Protein AF-0000000086542668 (afdb_homodimer)

Sequence (1062 aa):
MISGEGRQTHFASAVGLLILFSVGSSLFSGLRGGIFMCSLARLNKRLKHLLFHSLLQQEMHFFEENKPGRLSSRLHSDVDRMGRTVALNANVAVRSTVKTCLMLRVMLGLSWELTLLTCIEMPLLAVLQNKYITLNKELKDQTQECHADIKDLASQTIGGIRTVRTFRAEKEELRRYHACLEQLRSIKRRSGVYGAVYLLCRRMVTLGIKLIMLTQARSLISSGQLSIGSLLTFFLYQKPMSVNLREIMFCYGETMSTVGVIATVLSYLDRRPKSKKEGDLCPERLEGRIVFQDVSFSYPSAPADQPALKSVSLELQPGKITGLVGLSGNGKTSCVSLLKRLYEPQEGQILLDGEPLHLYNNKYLHQKIALVSQNPVLFSGSLRDNIVYGLKDCPPERVEAVVENVNAHSFISQMENGYDTDVGECGGKLSEGQKQIIAVVRALVRDPQVIILDEATSKLDIESQHTVLKEVLSQRRTVLIVTHQLKILEKADHIIFLEQGSVVEEGTHLELMEKKGHYYRLKEELFSQSSMISGEGRQTHFASAVGLLILFSVGSSLFSGLRGGIFMCSLARLNKRLKHLLFHSLLQQEMHFFEENKPGRLSSRLHSDVDRMGRTVALNANVAVRSTVKTCLMLRVMLGLSWELTLLTCIEMPLLAVLQNKYITLNKELKDQTQECHADIKDLASQTIGGIRTVRTFRAEKEELRRYHACLEQLRSIKRRSGVYGAVYLLCRRMVTLGIKLIMLTQARSLISSGQLSIGSLLTFFLYQKPMSVNLREIMFCYGETMSTVGVIATVLSYLDRRPKSKKEGDLCPERLEGRIVFQDVSFSYPSAPADQPALKSVSLELQPGKITGLVGLSGNGKTSCVSLLKRLYEPQEGQILLDGEPLHLYNNKYLHQKIALVSQNPVLFSGSLRDNIVYGLKDCPPERVEAVVENVNAHSFISQMENGYDTDVGECGGKLSEGQKQIIAVVRALVRDPQVIILDEATSKLDIESQHTVLKEVLSQRRTVLIVTHQLKILEKADHIIFLEQGSVVEEGTHLELMEKKGHYYRLKEELFSQSS

Secondary structure (DSSP, 8-state):
--SSGGGHHHHHHHHHHHHHHHHHHHHHHHHHHHHHHHHHHHHHHHHHHHHHHHHHTS-HHHHHHS-HHHHHHIIIIIHHHHHHHHHHHHHHHHHHHHHHHHHHHHHHHH-HHHHHHHHHHHHHHHHHHHHHHHHHHHHHHHHHHHHHHHHHHHHHHHHTHHHHHHTT-HHHHHHHHHHHHHHHHHHHHHHHHHHHHHHHHHHHHHHHHHHHHHHHHHHHHHTTSS-HHHHHHHHHHHHHHHHHHHHHHHHHHHHHHHHHHHHHHHHHHHPPP-PPPPP-B--S-----EEEEEEEE--TTS-TTS-SEEEEEEEE-TT-EEEEEE-TTSSHHHHHHHHTTSS--SEEEEEETTEEGGGB-HHHHHHHEEEE-SS----SSBHHHHHTTT-SS--HHHHHHHHHHTT-HHHHHHSTTGGG-B--GGGTTS-HHHHHHHHHHHHHTT--SEEEEESTTTTS-HHHHHHHHHHHHHSS-EEEEE---HHHHTT-SEEEEEETTEEEEEE-HHHHHHHTSHHHHHHHHHHHHH-/--SSGGGHHHHHHHHHHHHHHHHHHHHHHHHHHHHHHHHHHHHHHHHHHHHHHHHHTS-HHHHHHS-HHHHHHIIIIIHHHHHHHHHHHHHHHHHHHHHHHHHHHHHHHH-HHHHHHHHHHHHHHHHHHHHHHHHHHHHHHHHHHHHHHHHHHHHHHHHTHHHHHHTT-HHHHHHHHHHHHHHHHHHHHHHHHHHHHHHHHHHHHHHHHHHHHHHHHHHHHHTTSS-HHHHHHHHHHHHHHHHHHHHHHHHHHHHHHHHHHHHHHHHHHHPPP-PPPPP-B--S-----EEEEEEEE--TTS-TT--SEEEEEEEE-TT-EEEEEE-TTSSHHHHHHHHTTSS--SEEEEEETTEEGGGB-HHHHHHHEEEE-SS----SSBHHHHHTTT-SS--HHHHHHHHHHTT-HHHHHHSTTGGG-B--GGGTTS-HHHHHHHHHHHHHTT--SEEEEESTTTTS-HHHHHHHHHHHHHSS-EEEEE---HHHHTT-SEEEEEETTEEEEEE-HHHHHHHTSHHHHHHHHHHHHH-

Structure (mmCIF, N/CA/C/O backbone):
data_AF-0000000086542668-model_v1
#
loop_
_entity.id
_entity.type
_entity.pdbx_description
1 polymer 'Antigen peptide transporter 2'
#
loop_
_atom_site.group_PDB
_atom_site.id
_atom_site.type_symbol
_atom_site.label_atom_id
_atom_site.label_alt_id
_atom_site.label_comp_id
_atom_site.label_asym_id
_atom_site.label_entity_id
_atom_site.label_seq_id
_atom_site.pdbx_PDB_ins_code
_atom_site.Cartn_x
_atom_site.Cartn_y
_atom_site.Cartn_z
_atom_site.occupancy
_atom_site.B_iso_or_equiv
_atom_site.auth_seq_id
_atom_site.auth_comp_id
_atom_site.auth_asym_id
_atom_site.auth_atom_id
_atom_site.pdbx_PDB_model_num
ATOM 1 N N . MET A 1 1 ? 2.029 57.625 20.422 1 38.78 1 MET A N 1
ATOM 2 C CA . MET A 1 1 ? 2.258 58.281 19.141 1 38.78 1 MET A CA 1
ATOM 3 C C . MET A 1 1 ? 1.123 59.219 18.797 1 38.78 1 MET A C 1
ATOM 5 O O . MET A 1 1 ? 1.312 60.156 18.016 1 38.78 1 MET A O 1
ATOM 9 N N . ILE A 1 2 ? -0.182 58.781 19.297 1 44.53 2 ILE A N 1
ATOM 10 C CA . ILE A 1 2 ? -1.309 59.5 18.688 1 44.53 2 ILE A CA 1
ATOM 11 C C . ILE A 1 2 ? -1.611 60.75 19.5 1 44.53 2 ILE A C 1
ATOM 13 O O . ILE A 1 2 ? -2.479 61.531 19.109 1 44.53 2 ILE A O 1
ATOM 17 N N . SER A 1 3 ? -1.304 61.062 20.703 1 43.38 3 SER A N 1
ATOM 18 C CA . SER A 1 3 ? -1.98 62.062 21.5 1 43.38 3 SER A CA 1
ATOM 19 C C . SER A 1 3 ? -1.511 63.469 21.141 1 43.38 3 SER A C 1
ATOM 21 O O . SER A 1 3 ? -2.139 64.438 21.516 1 43.38 3 SER A O 1
ATOM 23 N N . GLY A 1 4 ? -0.239 64 21.125 1 41.19 4 GLY A N 1
ATOM 24 C CA . GLY A 1 4 ? 0.062 65.438 21.344 1 41.19 4 GLY A CA 1
ATOM 25 C C . GLY A 1 4 ? -0.151 66.25 20.094 1 41.19 4 GLY A C 1
ATOM 26 O O . GLY A 1 4 ? -0.229 65.75 18.984 1 41.19 4 GLY A O 1
ATOM 27 N N . GLU A 1 5 ? -0.453 67.688 20.078 1 45.03 5 GLU A N 1
ATOM 28 C CA . GLU A 1 5 ? -0.672 68.75 19.141 1 45.03 5 GLU A CA 1
ATOM 29 C C . GLU A 1 5 ? 0.228 68.625 17.906 1 45.03 5 GLU A C 1
ATOM 31 O O . GLU A 1 5 ? -0.191 68.938 16.797 1 45.03 5 GLU A O 1
ATOM 36 N N . GLY A 1 6 ? 1.514 68.875 17.953 1 47.25 6 GLY A N 1
ATOM 37 C CA . GLY A 1 6 ? 2.625 68.812 17.016 1 47.25 6 GLY A CA 1
ATOM 38 C C . GLY A 1 6 ? 2.697 67.562 16.234 1 47.25 6 GLY A C 1
ATOM 39 O O . GLY A 1 6 ? 3.697 67.25 15.555 1 47.25 6 GLY A O 1
ATOM 40 N N . ARG A 1 7 ? 1.698 66.625 16.25 1 54.62 7 ARG A N 1
ATOM 41 C CA . ARG A 1 7 ? 1.312 65.25 16.328 1 54.62 7 ARG A CA 1
ATOM 42 C C . ARG A 1 7 ? 0.853 64.688 14.969 1 54.62 7 ARG A C 1
ATOM 44 O O . ARG A 1 7 ? 0.792 63.5 14.75 1 54.62 7 ARG A O 1
ATOM 51 N N . GLN A 1 8 ? 0.365 65.75 14.227 1 57.09 8 GLN A N 1
ATOM 52 C CA . GLN A 1 8 ? -0.091 65.312 12.898 1 57.09 8 GLN A CA 1
ATOM 53 C C . GLN A 1 8 ? 1.077 64.875 12.023 1 57.09 8 GLN A C 1
ATOM 55 O O . GLN A 1 8 ? 0.978 63.875 11.32 1 57.09 8 GLN A O 1
ATOM 60 N N . THR A 1 9 ? 2.012 65.875 11.992 1 58.09 9 THR A N 1
ATOM 61 C CA . THR A 1 9 ? 3.166 65.562 11.164 1 58.09 9 THR A CA 1
ATOM 62 C C . THR A 1 9 ? 3.822 64.25 11.625 1 58.09 9 THR A C 1
ATOM 64 O O . THR A 1 9 ? 4.305 63.469 10.805 1 58.09 9 THR A O 1
ATOM 67 N N . HIS A 1 10 ? 3.734 64.062 12.828 1 68.69 10 HIS A N 1
ATOM 68 C CA . HIS A 1 10 ? 4.371 62.875 13.352 1 68.69 10 HIS A CA 1
ATOM 69 C C . HIS A 1 10 ? 3.547 61.625 13.039 1 68.69 10 HIS A C 1
ATOM 71 O O . HIS A 1 10 ? 4.105 60.562 12.82 1 68.69 10 HIS A O 1
ATOM 77 N N . PHE A 1 11 ? 2.266 61.938 12.766 1 74.19 11 PHE A N 1
ATOM 78 C CA . PHE A 1 11 ? 1.423 60.812 12.43 1 74.19 11 PHE A CA 1
ATOM 79 C C . PHE A 1 11 ? 1.688 60.344 11.008 1 74.19 11 PHE A C 1
ATOM 81 O O . PHE A 1 11 ? 1.819 59.156 10.758 1 74.19 11 PHE A O 1
ATOM 88 N N . ALA A 1 12 ? 1.801 61.438 10.125 1 73.38 12 ALA A N 1
ATOM 89 C CA . ALA A 1 12 ? 2.041 61.062 8.727 1 73.38 12 ALA A CA 1
ATOM 90 C C . ALA A 1 12 ? 3.4 60.406 8.555 1 73.38 12 ALA A C 1
ATOM 92 O O . ALA A 1 12 ? 3.539 59.469 7.785 1 73.38 12 ALA A O 1
ATOM 93 N N . SER A 1 13 ? 4.328 60.906 9.352 1 77.12 13 SER A N 1
ATOM 94 C CA . SER A 1 13 ? 5.656 60.312 9.258 1 77.12 13 SER A CA 1
ATOM 95 C C . SER A 1 13 ? 5.676 58.906 9.883 1 77.12 13 SER A C 1
ATOM 97 O O . SER A 1 13 ? 6.336 58 9.367 1 77.12 13 SER A O 1
ATOM 99 N N . ALA A 1 14 ? 4.871 58.656 10.875 1 77.81 14 ALA A N 1
ATOM 100 C CA . ALA A 1 14 ? 4.801 57.344 11.508 1 77.81 14 ALA A CA 1
ATOM 101 C C . ALA A 1 14 ? 4.09 56.344 10.609 1 77.81 14 ALA A C 1
ATOM 103 O O . ALA A 1 14 ? 4.523 55.188 10.492 1 77.81 14 ALA A O 1
ATOM 104 N N . VAL A 1 15 ? 3.1 56.844 9.953 1 77.25 15 VAL A N 1
ATOM 105 C CA . VAL A 1 15 ? 2.361 55.969 9.039 1 77.25 15 VAL A CA 1
ATOM 106 C C . VAL A 1 15 ? 3.229 55.625 7.824 1 77.25 15 VAL A C 1
ATOM 108 O O . VAL A 1 15 ? 3.227 54.5 7.344 1 77.25 15 VAL A O 1
ATOM 111 N N . GLY A 1 16 ? 3.961 56.719 7.355 1 75.94 16 GLY A N 1
ATOM 112 C CA . GLY A 1 16 ? 4.875 56.469 6.25 1 75.94 16 GLY A CA 1
ATOM 113 C C . GLY A 1 16 ? 5.965 55.469 6.578 1 75.94 16 GLY A C 1
ATOM 114 O O . GLY A 1 16 ? 6.27 54.594 5.766 1 75.94 16 GLY A O 1
ATOM 115 N N . LEU A 1 17 ? 6.461 55.5 7.844 1 80.38 17 LEU A N 1
ATOM 116 C CA . LEU A 1 17 ? 7.496 54.562 8.281 1 80.38 17 LEU A CA 1
ATOM 117 C C . LEU A 1 17 ? 6.918 53.156 8.445 1 80.38 17 LEU A C 1
ATOM 119 O O . LEU A 1 17 ? 7.582 52.188 8.125 1 80.38 17 LEU A O 1
ATOM 123 N N . LEU A 1 18 ? 5.695 53.094 8.836 1 78.75 18 LEU A N 1
ATOM 124 C CA . LEU A 1 18 ? 5.043 51.781 8.992 1 78.75 18 LEU A CA 1
ATOM 125 C C . LEU A 1 18 ? 4.848 51.125 7.641 1 78.75 18 LEU A C 1
ATOM 127 O O . LEU A 1 18 ? 5.059 49.906 7.508 1 78.75 18 LEU A O 1
ATOM 131 N N . ILE A 1 19 ? 4.535 51.938 6.648 1 79.19 19 ILE A N 1
ATOM 132 C CA . ILE A 1 19 ? 4.328 51.406 5.305 1 79.19 19 ILE A CA 1
ATOM 133 C C . ILE A 1 19 ? 5.652 50.906 4.734 1 79.19 19 ILE A C 1
ATOM 135 O O . ILE A 1 19 ? 5.727 49.812 4.184 1 79.19 19 ILE A O 1
ATOM 139 N N . LEU A 1 20 ? 6.617 51.719 4.961 1 81.5 20 LEU A N 1
ATOM 140 C CA . LEU A 1 20 ? 7.93 51.375 4.426 1 81.5 20 LEU A CA 1
ATOM 141 C C . LEU A 1 20 ? 8.453 50.094 5.062 1 81.5 20 LEU A C 1
ATOM 143 O O . LEU A 1 20 ? 8.945 49.219 4.363 1 81.5 20 LEU A O 1
ATOM 147 N N . PHE A 1 21 ? 8.25 49.875 6.363 1 82.62 21 PHE A N 1
ATOM 148 C CA . PHE A 1 21 ? 8.742 48.719 7.059 1 82.62 21 PHE A CA 1
ATOM 149 C C . PHE A 1 21 ? 7.898 47.5 6.715 1 82.62 21 PHE A C 1
ATOM 151 O O . PHE A 1 21 ? 8.422 46.375 6.594 1 82.62 21 PHE A O 1
ATOM 158 N N . SER A 1 22 ? 6.656 47.75 6.492 1 81.06 22 SER A N 1
ATOM 159 C CA . SER A 1 22 ? 5.777 46.625 6.188 1 81.06 22 SER A CA 1
ATOM 160 C C . SER A 1 22 ? 5.988 46.125 4.762 1 81.06 22 SER A C 1
ATOM 162 O O . SER A 1 22 ? 6.031 44.938 4.523 1 81.06 22 SER A O 1
ATOM 164 N N . VAL A 1 23 ? 6.133 47.031 3.863 1 80.5 23 VAL A N 1
ATOM 165 C CA . VAL A 1 23 ? 6.367 46.656 2.475 1 80.5 23 VAL A CA 1
ATOM 166 C C . VAL A 1 23 ? 7.742 46 2.34 1 80.5 23 VAL A C 1
ATOM 168 O O . VAL A 1 23 ? 7.898 45 1.642 1 80.5 23 VAL A O 1
ATOM 171 N N . GLY A 1 24 ? 8.734 46.625 3.012 1 82.88 24 GLY A N 1
ATOM 172 C CA . GLY A 1 24 ? 10.062 46.031 3.016 1 82.88 24 GLY A CA 1
ATOM 173 C C . GLY A 1 24 ? 10.078 44.625 3.607 1 82.88 24 GLY A C 1
ATOM 174 O O . GLY A 1 24 ? 10.672 43.719 3.037 1 82.88 24 GLY A O 1
ATOM 175 N N . SER A 1 25 ? 9.352 44.469 4.645 1 82.06 25 SER A N 1
ATOM 176 C CA . SER A 1 25 ? 9.273 43.156 5.297 1 82.06 25 SER A CA 1
ATOM 177 C C . SER A 1 25 ? 8.562 42.125 4.414 1 82.06 25 SER A C 1
ATOM 179 O O . SER A 1 25 ? 8.953 40.969 4.375 1 82.06 25 SER A O 1
ATOM 181 N N . SER A 1 26 ? 7.559 42.625 3.723 1 79.12 26 SER A N 1
ATOM 182 C CA . SER A 1 26 ? 6.816 41.719 2.836 1 79.12 26 SER A CA 1
ATOM 183 C C . SER A 1 26 ? 7.668 41.312 1.648 1 79.12 26 SER A C 1
ATOM 185 O O . SER A 1 26 ? 7.652 40.125 1.257 1 79.12 26 SER A O 1
ATOM 187 N N . LEU A 1 27 ? 8.398 42.188 1.169 1 80.31 27 LEU A N 1
ATOM 188 C CA . LEU A 1 27 ? 9.273 41.906 0.041 1 80.31 27 LEU A CA 1
ATOM 189 C C . LEU A 1 27 ? 10.383 40.938 0.457 1 80.31 27 LEU A C 1
ATOM 191 O O . LEU A 1 27 ? 10.688 39.969 -0.261 1 80.31 27 LEU A O 1
ATOM 195 N N . PHE A 1 28 ? 10.922 41.188 1.633 1 83.06 28 PHE A N 1
ATOM 196 C CA . PHE A 1 28 ? 11.992 40.312 2.111 1 83.06 28 PHE A CA 1
ATOM 197 C C . PHE A 1 28 ? 11.461 38.938 2.473 1 83.06 28 PHE A C 1
ATOM 199 O O . PHE A 1 28 ? 12.141 37.938 2.271 1 83.06 28 PHE A O 1
ATOM 206 N N . SER A 1 29 ? 10.297 38.938 2.961 1 79.69 29 SER A N 1
ATOM 207 C CA . SER A 1 29 ? 9.695 37.656 3.307 1 79.69 29 SER A CA 1
ATOM 208 C C . SER A 1 29 ? 9.375 36.844 2.057 1 79.69 29 SER A C 1
ATOM 210 O O . SER A 1 29 ? 9.594 35.625 2.027 1 79.69 29 SER A O 1
ATOM 212 N N . GLY A 1 30 ? 8.891 37.5 1.042 1 76.25 30 GLY A N 1
ATOM 213 C CA . GLY A 1 30 ? 8.625 36.844 -0.224 1 76.25 30 GLY A CA 1
ATOM 214 C C . GLY A 1 30 ? 9.875 36.312 -0.899 1 76.25 30 GLY A C 1
ATOM 215 O O . GLY A 1 30 ? 9.898 35.188 -1.385 1 76.25 30 GLY A O 1
ATOM 216 N N . LEU A 1 31 ? 10.898 37.125 -0.853 1 80.06 31 LEU A N 1
ATOM 217 C CA . LEU A 1 31 ? 12.164 36.719 -1.453 1 80.06 31 LEU A CA 1
ATOM 218 C C . LEU A 1 31 ? 12.766 35.562 -0.693 1 80.06 31 LEU A C 1
ATOM 220 O O . LEU A 1 31 ? 13.273 34.625 -1.303 1 80.06 31 LEU A O 1
ATOM 224 N N . ARG A 1 32 ? 12.68 35.688 0.566 1 79.25 32 ARG A N 1
ATOM 225 C CA . ARG A 1 32 ? 13.195 34.594 1.392 1 79.25 32 ARG A CA 1
ATOM 226 C C . ARG A 1 32 ? 12.43 33.312 1.128 1 79.25 32 ARG A C 1
ATOM 228 O O . ARG A 1 32 ? 13.031 32.25 0.972 1 79.25 32 ARG A O 1
ATOM 235 N N . GLY A 1 33 ? 11.164 33.438 1.06 1 75.81 33 GLY A N 1
ATOM 236 C CA . GLY A 1 33 ? 10.344 32.281 0.796 1 75.81 33 GLY A CA 1
ATOM 237 C C . GLY A 1 33 ? 10.609 31.656 -0.561 1 75.81 33 GLY A C 1
ATOM 238 O O . GLY A 1 33 ? 10.742 30.422 -0.674 1 75.81 33 GLY A O 1
ATOM 239 N N . GLY A 1 34 ? 10.719 32.469 -1.559 1 76.25 34 GLY A N 1
ATOM 240 C CA . GLY A 1 34 ? 10.984 32 -2.904 1 76.25 34 GLY A CA 1
ATOM 241 C C . GLY A 1 34 ? 12.352 31.344 -3.049 1 76.25 34 GLY A C 1
ATOM 242 O O . GLY A 1 34 ? 12.477 30.266 -3.615 1 76.25 34 GLY A O 1
ATOM 243 N N . ILE A 1 35 ? 13.367 32 -2.471 1 81.81 35 ILE A N 1
ATOM 244 C CA . ILE A 1 35 ? 14.727 31.484 -2.553 1 81.81 35 ILE A CA 1
ATOM 245 C C . ILE A 1 35 ? 14.812 30.172 -1.794 1 81.81 35 ILE A C 1
ATOM 247 O O . ILE A 1 35 ? 15.477 29.234 -2.242 1 81.81 35 ILE A O 1
ATOM 251 N N . PHE A 1 36 ? 14.078 30.141 -0.773 1 81.5 36 PHE A N 1
ATOM 252 C CA . PHE A 1 36 ? 14.094 28.922 0.033 1 81.5 36 PHE A CA 1
ATOM 253 C C . PHE A 1 36 ? 13.438 27.766 -0.714 1 81.5 36 PHE A C 1
ATOM 255 O O . PHE A 1 36 ? 13.938 26.641 -0.694 1 81.5 36 PHE A O 1
ATOM 262 N N . MET A 1 37 ? 12.375 28.047 -1.317 1 80.44 37 MET A N 1
ATOM 263 C CA . MET A 1 37 ? 11.68 27 -2.059 1 80.44 37 MET A CA 1
ATOM 264 C C . MET A 1 37 ? 12.555 26.453 -3.188 1 80.44 37 MET A C 1
ATOM 266 O O . MET A 1 37 ? 12.586 25.25 -3.426 1 80.44 37 MET A O 1
ATOM 270 N N . CYS A 1 38 ? 13.297 27.359 -3.797 1 83.69 38 CYS A N 1
ATOM 271 C CA . CYS A 1 38 ? 14.195 26.938 -4.871 1 83.69 38 CYS A CA 1
ATOM 272 C C . CYS A 1 38 ? 15.375 26.156 -4.32 1 83.69 38 CYS A C 1
ATOM 274 O O . CYS A 1 38 ? 15.805 25.172 -4.93 1 83.69 38 CYS A O 1
ATOM 276 N N . SER A 1 39 ? 15.844 26.625 -3.18 1 85.19 39 SER A N 1
ATOM 277 C CA . SER A 1 39 ? 16.953 25.922 -2.549 1 85.19 39 SER A CA 1
ATOM 278 C C . SER A 1 39 ? 16.531 24.531 -2.082 1 85.19 39 SER A C 1
ATOM 280 O O . SER A 1 39 ? 17.312 23.578 -2.166 1 85.19 39 SER A O 1
ATOM 282 N N . LEU A 1 40 ? 15.32 24.453 -1.59 1 85.56 40 LEU A N 1
ATOM 283 C CA . LEU A 1 40 ? 14.805 23.172 -1.14 1 85.56 40 LEU A CA 1
ATOM 284 C C . LEU A 1 40 ? 14.656 22.203 -2.309 1 85.56 40 LEU A C 1
ATOM 286 O O . LEU A 1 40 ? 14.984 21.016 -2.189 1 85.56 40 LEU A O 1
ATOM 290 N N . ALA A 1 41 ? 14.18 22.734 -3.396 1 86.94 41 ALA A N 1
ATOM 291 C CA . ALA A 1 41 ? 14.023 21.906 -4.59 1 86.94 41 ALA A CA 1
ATOM 292 C C . ALA A 1 41 ? 15.375 21.406 -5.098 1 86.94 41 ALA A C 1
ATOM 294 O O . ALA A 1 41 ? 15.508 20.25 -5.504 1 86.94 41 ALA A O 1
ATOM 295 N N . ARG A 1 42 ? 16.359 22.266 -5.051 1 87.88 42 ARG A N 1
ATOM 296 C CA . ARG A 1 42 ? 17.703 21.906 -5.48 1 87.88 42 ARG A CA 1
ATOM 297 C C . ARG A 1 42 ? 18.312 20.859 -4.547 1 87.88 42 ARG A C 1
ATOM 299 O O . ARG A 1 42 ? 19 19.938 -5 1 87.88 42 ARG A O 1
ATOM 306 N N . LEU A 1 43 ? 18.047 21.047 -3.312 1 87.56 43 LEU A N 1
ATOM 307 C CA . LEU A 1 43 ? 18.562 20.109 -2.334 1 87.56 43 LEU A CA 1
ATOM 308 C C . LEU A 1 43 ? 17.938 18.734 -2.518 1 87.56 43 LEU A C 1
ATOM 310 O O . LEU A 1 43 ? 18.625 17.703 -2.471 1 87.56 43 LEU A O 1
ATOM 314 N N . ASN A 1 44 ? 16.656 18.672 -2.662 1 89.31 44 ASN A N 1
ATOM 315 C CA . ASN A 1 44 ? 15.961 17.406 -2.871 1 89.31 44 ASN A CA 1
ATOM 316 C C . ASN A 1 44 ? 16.453 16.703 -4.129 1 89.31 44 ASN A C 1
ATOM 318 O O . ASN A 1 44 ? 16.609 15.477 -4.141 1 89.31 44 ASN A O 1
ATOM 322 N N . LYS A 1 45 ? 16.688 17.469 -5.18 1 90.81 45 LYS A N 1
ATOM 323 C CA . LYS A 1 45 ? 17.203 16.891 -6.422 1 90.81 45 LYS A CA 1
ATOM 324 C C . LYS A 1 45 ? 18.578 16.266 -6.211 1 90.81 45 LYS A C 1
ATOM 326 O O . LYS A 1 45 ? 18.812 15.141 -6.633 1 90.81 45 LYS A O 1
ATOM 331 N N . ARG A 1 46 ? 19.391 17 -5.578 1 89.81 46 ARG A N 1
ATOM 332 C CA . ARG A 1 46 ? 20.75 16.547 -5.352 1 89.81 46 ARG A CA 1
ATOM 333 C C . ARG A 1 46 ? 20.781 15.297 -4.465 1 89.81 46 ARG A C 1
ATOM 335 O O . ARG A 1 46 ? 21.516 14.344 -4.738 1 89.81 46 ARG A O 1
ATOM 342 N N . LEU A 1 47 ? 19.969 15.312 -3.439 1 89.81 47 LEU A N 1
ATOM 343 C CA . LEU A 1 47 ? 19.938 14.188 -2.512 1 89.81 47 LEU A CA 1
ATOM 344 C C . LEU A 1 47 ? 19.375 12.938 -3.188 1 89.81 47 LEU A C 1
ATOM 346 O O . LEU A 1 47 ? 19.891 11.836 -2.994 1 89.81 47 LEU A O 1
ATOM 350 N N . LYS A 1 48 ? 18.312 13.109 -3.912 1 92.56 48 LYS A N 1
ATOM 351 C CA . LYS A 1 48 ? 17.719 11.977 -4.617 1 92.56 48 LYS A CA 1
ATOM 352 C C . LYS A 1 48 ? 18.688 11.414 -5.66 1 92.56 48 LYS A C 1
ATOM 354 O O . LYS A 1 48 ? 18.812 10.195 -5.797 1 92.56 48 LYS A O 1
ATOM 359 N N . HIS A 1 49 ? 19.312 12.336 -6.34 1 92.12 49 HIS A N 1
ATOM 360 C CA . HIS A 1 49 ? 20.281 11.922 -7.348 1 92.12 49 HIS A CA 1
ATOM 361 C C . HIS A 1 49 ? 21.438 11.148 -6.719 1 92.12 49 HIS A C 1
ATOM 363 O O . HIS A 1 49 ? 21.844 10.102 -7.227 1 92.12 49 HIS A O 1
ATOM 369 N N . LEU A 1 50 ? 21.938 11.633 -5.68 1 91.5 50 LEU A N 1
ATOM 370 C CA . LEU A 1 50 ? 23.078 11.008 -5.004 1 91.5 50 LEU A CA 1
ATOM 371 C C . LEU A 1 50 ? 22.672 9.656 -4.414 1 91.5 50 LEU A C 1
ATOM 373 O O . LEU A 1 50 ? 23.438 8.688 -4.492 1 91.5 50 LEU A O 1
ATOM 377 N N . LEU A 1 51 ? 21.516 9.656 -3.824 1 91.5 51 LEU A N 1
ATOM 378 C CA . LEU A 1 51 ? 21.062 8.406 -3.227 1 91.5 51 LEU A CA 1
ATOM 379 C C . LEU A 1 51 ? 20.797 7.352 -4.297 1 91.5 51 LEU A C 1
ATOM 381 O O . LEU A 1 51 ? 21.156 6.184 -4.125 1 91.5 51 LEU A O 1
ATOM 385 N N . PHE A 1 52 ? 20.203 7.762 -5.355 1 92.75 52 PHE A N 1
ATOM 386 C CA . PHE A 1 52 ? 19.953 6.844 -6.457 1 92.75 52 PHE A CA 1
ATOM 387 C C . PHE A 1 52 ? 21.25 6.34 -7.059 1 92.75 52 PHE A C 1
ATOM 389 O O . PHE A 1 52 ? 21.375 5.156 -7.371 1 92.75 52 PHE A O 1
ATOM 396 N N . HIS A 1 53 ? 22.141 7.188 -7.195 1 91 53 HIS A N 1
ATOM 397 C CA . HIS A 1 53 ? 23.453 6.824 -7.707 1 91 53 HIS A CA 1
ATOM 398 C C . HIS A 1 53 ? 24.156 5.836 -6.781 1 91 53 HIS A C 1
ATOM 400 O O . HIS A 1 53 ? 24.734 4.852 -7.242 1 91 53 HIS A O 1
ATOM 406 N N . SER A 1 54 ? 24.062 6.098 -5.539 1 90.44 54 SER A N 1
ATOM 407 C CA . SER A 1 54 ? 24.688 5.219 -4.559 1 90.44 54 SER A CA 1
ATOM 408 C C . SER A 1 54 ? 24.031 3.848 -4.535 1 90.44 54 SER A C 1
ATOM 410 O O . SER A 1 54 ? 24.703 2.826 -4.391 1 90.44 54 SER A O 1
ATOM 412 N N . LEU A 1 55 ? 22.766 3.814 -4.668 1 90.25 55 LEU A N 1
ATOM 413 C CA . LEU A 1 55 ? 22.031 2.555 -4.668 1 90.25 55 LEU A CA 1
ATOM 414 C C . LEU A 1 55 ? 22.391 1.717 -5.891 1 90.25 55 LEU A C 1
ATOM 416 O O . LEU A 1 55 ? 22.531 0.496 -5.793 1 90.25 55 LEU A O 1
ATOM 420 N N . LEU A 1 56 ? 22.531 2.391 -7.016 1 89.69 56 LEU A N 1
ATOM 421 C CA . LEU A 1 56 ? 22.844 1.679 -8.25 1 89.69 56 LEU A CA 1
ATOM 422 C C . LEU A 1 56 ? 24.234 1.065 -8.188 1 89.69 56 LEU A C 1
ATOM 424 O O . LEU A 1 56 ? 24.531 0.118 -8.914 1 89.69 56 LEU A O 1
ATOM 428 N N . GLN A 1 57 ? 25.031 1.521 -7.305 1 87.5 57 GLN A N 1
ATOM 429 C CA . GLN A 1 57 ? 26.406 1.041 -7.223 1 87.5 57 GLN A CA 1
ATOM 430 C C . GLN A 1 57 ? 26.531 -0.056 -6.172 1 87.5 57 GLN A C 1
ATOM 432 O O . GLN A 1 57 ? 27.594 -0.682 -6.055 1 87.5 57 GLN A O 1
ATOM 437 N N . GLN A 1 58 ? 25.5 -0.361 -5.52 1 87.88 58 GLN A N 1
ATOM 438 C CA . GLN A 1 58 ? 25.578 -1.366 -4.461 1 87.88 58 GLN A CA 1
ATOM 439 C C . GLN A 1 58 ? 25.578 -2.777 -5.043 1 87.88 58 GLN A C 1
ATOM 441 O O . GLN A 1 58 ? 25.219 -2.975 -6.207 1 87.88 58 GLN A O 1
ATOM 446 N N . GLU A 1 59 ? 26.094 -3.707 -4.254 1 87.25 59 GLU A N 1
ATOM 447 C CA . GLU A 1 59 ? 26.156 -5.094 -4.699 1 87.25 59 GLU A CA 1
ATOM 448 C C . GLU A 1 59 ? 24.781 -5.75 -4.695 1 87.25 59 GLU A C 1
ATOM 450 O O . GLU A 1 59 ? 23.859 -5.254 -4.047 1 87.25 59 GLU A O 1
ATOM 455 N N . MET A 1 60 ? 24.688 -6.789 -5.395 1 85.94 60 MET A N 1
ATOM 456 C CA . MET A 1 60 ? 23.422 -7.484 -5.559 1 85.94 60 MET A CA 1
ATOM 457 C C . MET A 1 60 ? 22.906 -8.008 -4.223 1 85.94 60 MET A C 1
ATOM 459 O O . MET A 1 60 ? 21.703 -8.062 -3.988 1 85.94 60 MET A O 1
ATOM 463 N N . HIS A 1 61 ? 23.844 -8.359 -3.4 1 82.06 61 HIS A N 1
ATOM 464 C CA . HIS A 1 61 ? 23.469 -8.891 -2.094 1 82.06 61 HIS A CA 1
ATOM 465 C C . HIS A 1 61 ? 22.672 -7.867 -1.288 1 82.06 61 HIS A C 1
ATOM 467 O O . HIS A 1 61 ? 21.766 -8.234 -0.54 1 82.06 61 HIS A O 1
ATOM 473 N N . PHE A 1 62 ? 23.031 -6.742 -1.496 1 85.31 62 PHE A N 1
ATOM 474 C CA . PHE A 1 62 ? 22.359 -5.648 -0.798 1 85.31 62 PHE A CA 1
ATOM 475 C C . PHE A 1 62 ? 20.875 -5.613 -1.15 1 85.31 62 PHE A C 1
ATOM 477 O O . PHE A 1 62 ? 20.031 -5.375 -0.284 1 85.31 62 PHE A O 1
ATOM 484 N N . PHE A 1 63 ? 20.5 -5.836 -2.352 1 85.81 63 PHE A N 1
ATOM 485 C CA . PHE A 1 63 ? 19.141 -5.738 -2.83 1 85.81 63 PHE A CA 1
ATOM 486 C C . PHE A 1 63 ? 18.328 -6.961 -2.422 1 85.81 63 PHE A C 1
ATOM 488 O O . PHE A 1 63 ? 17.094 -6.926 -2.408 1 85.81 63 PHE A O 1
ATOM 495 N N . GLU A 1 64 ? 19 -8 -2.146 1 80.94 64 GLU A N 1
ATOM 496 C CA . GLU A 1 64 ? 18.328 -9.195 -1.648 1 80.94 64 GLU A CA 1
ATOM 497 C C . GLU A 1 64 ? 17.953 -9.047 -0.175 1 80.94 64 GLU A C 1
ATOM 499 O O . GLU A 1 64 ? 16.969 -9.617 0.281 1 80.94 64 GLU A O 1
ATOM 504 N N . GLU A 1 65 ? 18.766 -8.312 0.466 1 80.19 65 GLU A N 1
ATOM 505 C CA . GLU A 1 65 ? 18.531 -8.094 1.892 1 80.19 65 GLU A CA 1
ATOM 506 C C . GLU A 1 65 ? 17.5 -7.008 2.129 1 80.19 65 GLU A C 1
ATOM 508 O O . GLU A 1 65 ? 16.797 -7.02 3.145 1 80.19 65 GLU A O 1
ATOM 513 N N . ASN A 1 66 ? 17.516 -6.117 1.188 1 81.94 66 ASN A N 1
ATOM 514 C CA . ASN A 1 66 ? 16.578 -5 1.322 1 81.94 66 ASN A CA 1
ATOM 515 C C . ASN A 1 66 ? 15.461 -5.074 0.286 1 81.94 66 ASN A C 1
ATOM 517 O O . ASN A 1 66 ? 15.727 -5.172 -0.914 1 81.94 66 ASN A O 1
ATOM 521 N N . LYS A 1 67 ? 14.281 -5.066 0.709 1 81.12 67 LYS A N 1
ATOM 522 C CA . LYS A 1 67 ? 13.133 -5.133 -0.185 1 81.12 67 LYS A CA 1
ATOM 523 C C . LYS A 1 67 ? 13.078 -3.912 -1.101 1 81.12 67 LYS A C 1
ATOM 525 O O . LYS A 1 67 ? 13.312 -2.787 -0.658 1 81.12 67 LYS A O 1
ATOM 530 N N . PRO A 1 68 ? 12.805 -4.195 -2.385 1 81.31 68 PRO A N 1
ATOM 531 C CA . PRO A 1 68 ? 12.75 -3.096 -3.35 1 81.31 68 PRO A CA 1
ATOM 532 C C . PRO A 1 68 ? 11.734 -2.021 -2.959 1 81.31 68 PRO A C 1
ATOM 534 O O . PRO A 1 68 ? 11.992 -0.83 -3.15 1 81.31 68 PRO A O 1
ATOM 537 N N . GLY A 1 69 ? 10.688 -2.406 -2.416 1 76.5 69 GLY A N 1
ATOM 538 C CA . GLY A 1 69 ? 9.688 -1.438 -1.993 1 76.5 69 GLY A CA 1
ATOM 539 C C . GLY A 1 69 ? 10.188 -0.496 -0.914 1 76.5 69 GLY A C 1
ATOM 540 O O . GLY A 1 69 ? 9.906 0.704 -0.95 1 76.5 69 GLY A O 1
ATOM 541 N N . ARG A 1 70 ? 10.945 -0.958 0.04 1 83.56 70 ARG A N 1
ATOM 542 C CA . ARG A 1 70 ? 11.5 -0.15 1.117 1 83.56 70 ARG A CA 1
ATOM 543 C C . ARG A 1 70 ? 12.516 0.853 0.58 1 83.56 70 ARG A C 1
ATOM 545 O O . ARG A 1 70 ? 12.547 2.008 1.008 1 83.56 70 ARG A O 1
ATOM 552 N N . LEU A 1 71 ? 13.312 0.333 -0.31 1 88 71 LEU A N 1
ATOM 553 C CA . LEU A 1 71 ? 14.336 1.204 -0.887 1 88 71 LEU A CA 1
ATOM 554 C C . LEU A 1 71 ? 13.695 2.324 -1.7 1 88 71 LEU A C 1
ATOM 556 O O . LEU A 1 71 ? 14.156 3.467 -1.662 1 88 71 LEU A O 1
ATOM 560 N N . SER A 1 72 ? 12.641 1.943 -2.424 1 87.56 72 SER A N 1
ATOM 561 C CA . SER A 1 72 ? 11.914 2.949 -3.193 1 87.56 72 SER A CA 1
ATOM 562 C C . SER A 1 72 ? 11.273 3.988 -2.279 1 87.56 72 SER A C 1
ATOM 564 O O . SER A 1 72 ? 11.281 5.184 -2.584 1 87.56 72 SER A O 1
ATOM 566 N N . SER A 1 73 ? 10.742 3.57 -1.159 1 83.81 73 SER A N 1
ATOM 567 C CA . SER A 1 73 ? 10.133 4.48 -0.192 1 83.81 73 SER A CA 1
ATOM 568 C C . SER A 1 73 ? 11.18 5.398 0.432 1 83.81 73 SER A C 1
ATOM 570 O O . SER A 1 73 ? 10.914 6.578 0.668 1 83.81 73 SER A O 1
ATOM 572 N N . ARG A 1 74 ? 12.32 4.895 0.706 1 85.31 74 ARG A N 1
ATOM 573 C CA . ARG A 1 74 ? 13.406 5.707 1.251 1 85.31 74 ARG A CA 1
ATOM 574 C C . ARG A 1 74 ? 13.828 6.789 0.266 1 85.31 74 ARG A C 1
ATOM 576 O O . ARG A 1 74 ? 14.094 7.93 0.663 1 85.31 74 ARG A O 1
ATOM 583 N N . LEU A 1 75 ? 13.773 6.363 -0.944 1 87.44 75 LEU A N 1
ATOM 584 C CA . LEU A 1 75 ? 14.195 7.285 -1.994 1 87.44 75 LEU A CA 1
ATOM 585 C C . LEU A 1 75 ? 13.156 8.383 -2.199 1 87.44 75 LEU A C 1
ATOM 587 O O . LEU A 1 75 ? 13.516 9.531 -2.496 1 87.44 75 LEU A O 1
ATOM 591 N N . HIS A 1 76 ? 11.914 8.102 -1.962 1 86.94 76 HIS A N 1
ATOM 592 C CA . HIS A 1 76 ? 10.867 9.07 -2.273 1 86.94 76 HIS A CA 1
ATOM 593 C C . HIS A 1 76 ? 10.383 9.781 -1.017 1 86.94 76 HIS A C 1
ATOM 595 O O . HIS A 1 76 ? 10.617 10.977 -0.845 1 86.94 76 HIS A O 1
ATOM 601 N N . SER A 1 77 ? 9.891 9.031 -0.103 1 86 77 SER A N 1
ATOM 602 C CA . SER A 1 77 ? 9.219 9.609 1.055 1 86 77 SER A CA 1
ATOM 603 C C . SER A 1 77 ? 10.227 10.133 2.076 1 86 77 SER A C 1
ATOM 605 O O . SER A 1 77 ? 10.078 11.25 2.58 1 86 77 SER A O 1
ATOM 607 N N . ASP A 1 78 ? 11.234 9.367 2.322 1 86.69 78 ASP A N 1
ATOM 608 C CA . ASP A 1 78 ? 12.18 9.75 3.365 1 86.69 78 ASP A CA 1
ATOM 609 C C . ASP A 1 78 ? 13.016 10.953 2.941 1 86.69 78 ASP A C 1
ATOM 611 O O . ASP A 1 78 ? 13.258 11.859 3.742 1 86.69 78 ASP A O 1
ATOM 615 N N . VAL A 1 79 ? 13.398 10.969 1.72 1 88.31 79 VAL A N 1
ATOM 616 C CA . VAL A 1 79 ? 14.195 12.086 1.235 1 88.31 79 VAL A CA 1
ATOM 617 C C . VAL A 1 79 ? 13.359 13.359 1.222 1 88.31 79 VAL A C 1
ATOM 619 O O . VAL A 1 79 ? 13.844 14.438 1.576 1 88.31 79 VAL A O 1
ATOM 622 N N . ASP A 1 80 ? 12.125 13.203 0.838 1 86.81 80 ASP A N 1
ATOM 623 C CA . ASP A 1 80 ? 11.234 14.359 0.844 1 86.81 80 ASP A CA 1
ATOM 624 C C . ASP A 1 80 ? 11.031 14.891 2.262 1 86.81 80 ASP A C 1
ATOM 626 O O . ASP A 1 80 ? 11.047 16.109 2.484 1 86.81 80 ASP A O 1
ATOM 630 N N . ARG A 1 81 ? 10.875 13.945 3.113 1 83.19 81 ARG A N 1
ATOM 631 C CA . ARG A 1 81 ? 10.695 14.328 4.512 1 83.19 81 ARG A CA 1
ATOM 632 C C . ARG A 1 81 ? 11.961 14.984 5.062 1 83.19 81 ARG A C 1
ATOM 634 O O . ARG A 1 81 ? 11.883 15.984 5.777 1 83.19 81 ARG A O 1
ATOM 641 N N . MET A 1 82 ? 13.078 14.422 4.75 1 85.81 82 MET A N 1
ATOM 642 C CA . MET A 1 82 ? 14.359 14.969 5.176 1 85.81 82 MET A CA 1
ATOM 643 C C . MET A 1 82 ? 14.57 16.375 4.602 1 85.81 82 MET A C 1
ATOM 645 O O . MET A 1 82 ? 14.938 17.297 5.324 1 85.81 82 MET A O 1
ATOM 649 N N . GLY A 1 83 ? 14.289 16.531 3.359 1 82.38 83 GLY A N 1
ATOM 650 C CA . GLY A 1 83 ? 14.445 17.844 2.734 1 82.38 83 GLY A CA 1
ATOM 651 C C . GLY A 1 83 ? 13.539 18.906 3.332 1 82.38 83 GLY A C 1
ATOM 652 O O . GLY A 1 83 ? 13.977 20.031 3.594 1 82.38 83 GLY A O 1
ATOM 653 N N . ARG A 1 84 ? 12.32 18.5 3.631 1 77.44 84 ARG A N 1
ATOM 654 C CA . ARG A 1 84 ? 11.352 19.438 4.184 1 77.44 84 ARG A CA 1
ATOM 655 C C . ARG A 1 84 ? 11.719 19.828 5.613 1 77.44 84 ARG A C 1
ATOM 657 O O . ARG A 1 84 ? 11.672 21.016 5.969 1 77.44 84 ARG A O 1
ATOM 664 N N . THR A 1 85 ? 12.094 18.859 6.324 1 80.38 85 THR A N 1
ATOM 665 C CA . THR A 1 85 ? 12.383 19.125 7.727 1 80.38 85 THR A CA 1
ATOM 666 C C . THR A 1 85 ? 13.656 19.938 7.875 1 80.38 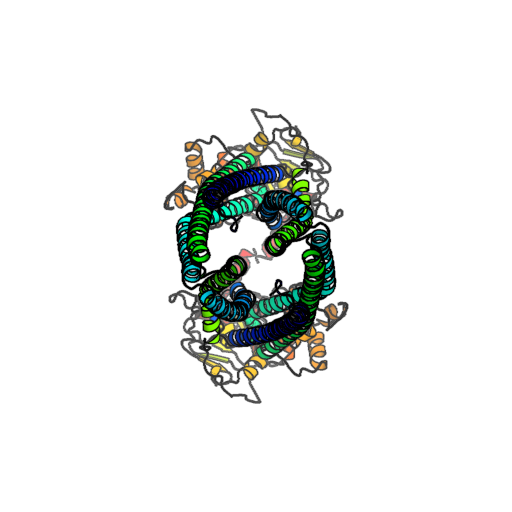85 THR A C 1
ATOM 668 O O . THR A 1 85 ? 13.695 20.906 8.641 1 80.38 85 THR A O 1
ATOM 671 N N . VAL A 1 86 ? 14.656 19.641 7.133 1 78.38 86 VAL A N 1
ATOM 672 C CA . VAL A 1 86 ? 15.93 20.328 7.277 1 78.38 86 VAL A CA 1
ATOM 673 C C . VAL A 1 86 ? 15.82 21.75 6.734 1 78.38 86 VAL A C 1
ATOM 675 O O . VAL A 1 86 ? 16.219 22.703 7.402 1 78.38 86 VAL A O 1
ATOM 678 N N . ALA A 1 87 ? 15.195 21.844 5.594 1 77.94 87 ALA A N 1
ATOM 679 C CA . ALA A 1 87 ? 15.156 23.156 4.961 1 77.94 87 ALA A CA 1
ATOM 680 C C . ALA A 1 87 ? 14.07 24.031 5.582 1 77.94 87 ALA A C 1
ATOM 682 O O . ALA A 1 87 ? 14.328 25.188 5.957 1 77.94 87 ALA A O 1
ATOM 683 N N . LEU A 1 88 ? 12.844 23.453 5.719 1 79.56 88 LEU A N 1
ATOM 684 C CA . LEU A 1 88 ? 11.719 24.25 6.211 1 79.56 88 LEU A CA 1
ATOM 685 C C . LEU A 1 88 ? 11.891 24.562 7.695 1 79.56 88 LEU A C 1
ATOM 687 O O . LEU A 1 88 ? 11.695 25.703 8.117 1 79.56 88 LEU A O 1
ATOM 691 N N . ASN A 1 89 ? 12.312 23.578 8.438 1 82.31 89 ASN A N 1
ATOM 692 C CA . ASN A 1 89 ? 12.469 23.812 9.875 1 82.31 89 ASN A CA 1
ATOM 693 C C . ASN A 1 89 ? 13.609 24.766 10.172 1 82.31 89 ASN A C 1
ATOM 695 O O . ASN A 1 89 ? 13.516 25.594 11.086 1 82.31 89 ASN A O 1
ATOM 699 N N . ALA A 1 90 ? 14.641 24.688 9.312 1 80.75 90 ALA A N 1
ATOM 700 C CA . ALA A 1 90 ? 15.75 25.625 9.508 1 80.75 90 ALA A CA 1
ATOM 701 C C . ALA A 1 90 ? 15.312 27.047 9.234 1 80.75 90 ALA A C 1
ATOM 703 O O . ALA A 1 90 ? 15.656 27.969 9.977 1 80.75 90 ALA A O 1
ATOM 704 N N . ASN A 1 91 ? 14.539 27.203 8.141 1 83.12 91 ASN A N 1
ATOM 705 C CA . ASN A 1 91 ? 14.047 28.531 7.793 1 83.12 91 ASN A CA 1
ATOM 706 C C . ASN A 1 91 ? 13.109 29.078 8.867 1 83.12 91 ASN A C 1
ATOM 708 O O . ASN A 1 91 ? 13.25 30.234 9.289 1 83.12 91 ASN A O 1
ATOM 712 N N . VAL A 1 92 ? 12.18 28.234 9.32 1 85.19 92 VAL A N 1
ATOM 713 C CA . VAL A 1 92 ? 11.195 28.672 10.305 1 85.19 92 VAL A CA 1
ATOM 714 C C . VAL A 1 92 ? 11.867 28.891 11.656 1 85.19 92 VAL A C 1
ATOM 716 O O . VAL A 1 92 ? 11.57 29.859 12.352 1 85.19 92 VAL A O 1
ATOM 719 N N . ALA A 1 93 ? 12.844 28.062 11.969 1 86.12 93 ALA A N 1
ATOM 720 C CA . ALA A 1 93 ? 13.539 28.172 13.25 1 86.12 93 ALA A CA 1
ATOM 721 C C . ALA A 1 93 ? 14.359 29.469 13.32 1 86.12 93 ALA A C 1
ATOM 723 O O . ALA A 1 93 ? 14.32 30.172 14.328 1 86.12 93 ALA A O 1
ATOM 724 N N . VAL A 1 94 ? 15.062 29.844 12.25 1 86.75 94 VAL A N 1
ATOM 725 C CA . VAL A 1 94 ? 15.891 31.047 12.227 1 86.75 94 VAL A CA 1
ATOM 726 C C . VAL A 1 94 ? 15.008 32.281 12.281 1 86.75 94 VAL A C 1
ATOM 728 O O . VAL A 1 94 ? 15.273 33.219 13.055 1 86.75 94 VAL A O 1
ATOM 731 N N . ARG A 1 95 ? 13.961 32.25 11.492 1 86 95 ARG A N 1
ATOM 732 C CA . ARG A 1 95 ? 13.047 33.375 11.445 1 86 95 ARG A CA 1
ATOM 733 C C . ARG A 1 95 ? 12.367 33.594 12.797 1 86 95 ARG A C 1
ATOM 735 O O . ARG A 1 95 ? 12.32 34.719 13.305 1 86 95 ARG A O 1
ATOM 742 N N . SER A 1 96 ? 11.898 32.438 13.336 1 89.25 96 SER A N 1
ATOM 743 C CA . SER A 1 96 ? 11.18 32.531 14.602 1 89.25 96 SER A CA 1
ATOM 744 C C . SER A 1 96 ? 12.109 32.938 15.742 1 89.25 96 SER A C 1
ATOM 746 O O . SER A 1 96 ? 11.711 33.688 16.641 1 89.25 96 SER A O 1
ATOM 748 N N . THR A 1 97 ? 13.344 32.531 15.719 1 89.19 97 THR A N 1
ATOM 749 C CA . THR A 1 97 ? 14.312 32.844 16.75 1 89.19 97 THR A CA 1
ATOM 750 C C . THR A 1 97 ? 14.68 34.344 16.703 1 89.19 97 THR A C 1
ATOM 752 O O . THR A 1 97 ? 14.727 35 17.734 1 89.19 97 THR A O 1
ATOM 755 N N . VAL A 1 98 ? 14.891 34.906 15.469 1 89.19 98 VAL A N 1
ATOM 756 C CA . VAL A 1 98 ? 15.219 36.312 15.305 1 89.19 98 VAL A CA 1
ATOM 757 C C . VAL A 1 98 ? 14.039 37.156 15.75 1 89.19 98 VAL A C 1
ATOM 759 O O . VAL A 1 98 ? 14.219 38.156 16.469 1 89.19 98 VAL A O 1
ATOM 762 N N . LYS A 1 99 ? 12.797 36.75 15.344 1 88.19 99 LYS A N 1
ATOM 763 C CA . LYS A 1 99 ? 11.602 37.469 15.734 1 88.19 99 LYS A CA 1
ATOM 764 C C . LYS A 1 99 ? 11.406 37.469 17.25 1 88.19 99 LYS A C 1
ATOM 766 O O . LYS A 1 99 ? 11.055 38.469 17.844 1 88.19 99 LYS A O 1
ATOM 771 N N . THR A 1 100 ? 11.688 36.281 17.812 1 88.25 100 THR A N 1
ATOM 772 C CA . THR A 1 100 ? 11.531 36.156 19.266 1 88.25 100 THR A CA 1
ATOM 773 C C . THR A 1 100 ? 12.531 37.031 20 1 88.25 100 THR A C 1
ATOM 775 O O . THR A 1 100 ? 12.172 37.719 20.969 1 88.25 100 THR A O 1
ATOM 778 N N . CYS A 1 101 ? 13.766 37.094 19.562 1 89.69 101 CYS A N 1
ATOM 779 C CA . CYS A 1 101 ? 14.805 37.906 20.203 1 89.69 101 CYS A CA 1
ATOM 780 C C . CYS A 1 101 ? 14.492 39.375 20.078 1 89.69 101 CYS A C 1
ATOM 782 O O . CYS A 1 101 ? 14.656 40.125 21.047 1 89.69 101 CYS A O 1
ATOM 784 N N . LEU A 1 102 ? 13.977 39.719 18.875 1 87.94 102 LEU A N 1
ATOM 785 C CA . LEU A 1 102 ? 13.625 41.125 18.672 1 87.94 102 LEU A CA 1
ATOM 786 C C . LEU A 1 102 ? 12.43 41.531 19.531 1 87.94 102 LEU A C 1
ATOM 788 O O . LEU A 1 102 ? 12.398 42.625 20.109 1 87.94 102 LEU A O 1
ATOM 792 N N . MET A 1 103 ? 11.461 40.656 19.594 1 88.81 103 MET A N 1
ATOM 793 C CA . MET A 1 103 ? 10.273 40.938 20.406 1 88.81 103 MET A CA 1
ATOM 794 C C . MET A 1 103 ? 10.625 40.969 21.875 1 88.81 103 MET A C 1
ATOM 796 O O . MET A 1 103 ? 10.094 41.781 22.625 1 88.81 103 MET A O 1
ATOM 800 N N . LEU A 1 104 ? 11.523 40.125 22.297 1 88.25 104 LEU A N 1
ATOM 801 C CA . LEU A 1 104 ? 11.961 40.125 23.688 1 88.25 104 LEU A CA 1
ATOM 802 C C . LEU A 1 104 ? 12.688 41.406 24.047 1 88.25 104 LEU A C 1
ATOM 804 O O . LEU A 1 104 ? 12.516 41.969 25.141 1 88.25 104 LEU A O 1
ATOM 808 N N . ARG A 1 105 ? 13.469 41.938 23.062 1 88.31 105 ARG A N 1
ATOM 809 C CA . ARG A 1 105 ? 14.195 43.188 23.281 1 88.31 105 ARG A CA 1
ATOM 810 C C . ARG A 1 105 ? 13.227 44.375 23.469 1 88.31 105 ARG A C 1
ATOM 812 O O . ARG A 1 105 ? 13.422 45.219 24.344 1 88.31 105 ARG A O 1
ATOM 819 N N . VAL A 1 106 ? 12.164 44.375 22.688 1 87.12 106 VAL A N 1
ATOM 820 C CA . VAL A 1 106 ? 11.18 45.438 22.781 1 87.12 106 VAL A CA 1
ATOM 821 C C . VAL A 1 106 ? 10.383 45.312 24.078 1 87.12 106 VAL A C 1
ATOM 823 O O . VAL A 1 106 ? 10.125 46.312 24.75 1 87.12 106 VAL A O 1
ATOM 826 N N . MET A 1 107 ? 10.07 44.125 24.438 1 88.06 107 MET A N 1
ATOM 827 C CA . MET A 1 107 ? 9.273 43.906 25.625 1 88.06 107 MET A CA 1
ATOM 828 C C . MET A 1 107 ? 10.078 44.219 26.891 1 88.06 107 MET A C 1
ATOM 830 O O . MET A 1 107 ? 9.539 44.75 27.859 1 88.06 107 MET A O 1
ATOM 834 N N . LEU A 1 108 ? 11.375 43.969 26.875 1 87.88 108 LEU A N 1
ATOM 835 C CA . LEU A 1 108 ? 12.242 44.25 28 1 87.88 108 LEU A CA 1
ATOM 836 C C . LEU A 1 108 ? 12.406 45.781 28.172 1 87.88 108 LEU A C 1
ATOM 838 O O . LEU A 1 108 ? 12.57 46.25 29.281 1 87.88 108 LEU A O 1
ATOM 842 N N . GLY A 1 109 ? 12.383 46.438 27.016 1 85.5 109 GLY A N 1
ATOM 843 C CA . GLY A 1 109 ? 12.469 47.906 27.062 1 85.5 109 GLY A CA 1
ATOM 844 C C . GLY A 1 109 ? 11.242 48.562 27.688 1 85.5 109 GLY A C 1
ATOM 845 O O . GLY A 1 109 ? 11.336 49.625 28.297 1 85.5 109 GLY A O 1
ATOM 846 N N . LEU A 1 110 ? 10.078 47.812 27.516 1 83.88 110 LEU A N 1
ATOM 847 C CA . LEU A 1 110 ? 8.859 48.344 28.094 1 83.88 110 LEU A CA 1
ATOM 848 C C . LEU A 1 110 ? 8.789 48.031 29.594 1 83.88 110 LEU A C 1
ATOM 850 O O . LEU A 1 110 ? 8.656 48.938 30.422 1 83.88 110 LEU A O 1
ATOM 854 N N . SER A 1 111 ? 8.844 46.719 29.969 1 85.81 111 SER A N 1
ATOM 855 C CA . SER A 1 111 ? 8.875 46.312 31.375 1 85.81 111 SER A CA 1
ATOM 856 C C . SER A 1 111 ? 9.523 44.938 31.531 1 85.81 111 SER A C 1
ATOM 858 O O . SER A 1 111 ? 9.055 43.969 30.969 1 85.81 111 SER A O 1
ATOM 860 N N . TRP A 1 112 ? 10.523 44.938 32.25 1 83.56 112 TRP A N 1
ATOM 861 C CA . TRP A 1 112 ? 11.25 43.688 32.469 1 83.56 112 TRP A CA 1
ATOM 862 C C . TRP A 1 112 ? 10.445 42.719 33.312 1 83.56 112 TRP A C 1
ATOM 864 O O . TRP A 1 112 ? 10.562 41.5 33.156 1 83.56 112 TRP A O 1
ATOM 874 N N . GLU A 1 113 ? 9.586 43.281 34.188 1 84.94 113 GLU A N 1
ATOM 875 C CA . GLU A 1 113 ? 8.805 42.438 35.094 1 84.94 113 GLU A CA 1
ATOM 876 C C . GLU A 1 113 ? 7.742 41.656 34.312 1 84.94 113 GLU A C 1
ATOM 878 O O . GLU A 1 113 ? 7.578 40.469 34.5 1 84.94 113 GLU A O 1
ATOM 883 N N . LEU A 1 114 ? 7.117 42.344 33.375 1 87 114 LEU A N 1
ATOM 884 C CA . LEU A 1 114 ? 6.066 41.719 32.562 1 87 114 LEU A CA 1
ATOM 885 C C . LEU A 1 114 ? 6.664 40.719 31.578 1 87 114 LEU A C 1
ATOM 887 O O . LEU A 1 114 ? 6.066 39.688 31.281 1 87 114 LEU A O 1
ATOM 891 N N . THR A 1 115 ? 7.844 41.062 31.125 1 87.56 115 THR A N 1
ATOM 892 C CA . THR A 1 115 ? 8.508 40.188 30.172 1 87.56 115 THR A CA 1
ATOM 893 C C . THR A 1 115 ? 8.914 38.875 30.812 1 87.56 115 THR A C 1
ATOM 895 O O . THR A 1 115 ? 8.781 37.812 30.203 1 87.56 115 THR A O 1
ATOM 898 N N . LEU A 1 116 ? 9.344 38.906 32 1 85.44 116 LEU A N 1
ATOM 899 C CA . LEU A 1 116 ? 9.742 37.719 32.719 1 85.44 116 LEU A CA 1
ATOM 900 C C . LEU A 1 116 ? 8.547 36.781 32.938 1 85.44 116 LEU A C 1
ATOM 902 O O . LEU A 1 116 ? 8.664 35.562 32.844 1 85.44 116 LEU A O 1
ATOM 906 N N . LEU A 1 117 ? 7.41 37.375 33.188 1 83.38 117 LEU A N 1
ATOM 907 C CA . LEU A 1 117 ? 6.207 36.594 33.406 1 83.38 117 LEU A CA 1
ATOM 908 C C . LEU A 1 117 ? 5.762 35.906 32.125 1 83.38 117 LEU A C 1
ATOM 910 O O . LEU A 1 117 ? 5.309 34.781 32.156 1 83.38 117 LEU A O 1
ATOM 914 N N . THR A 1 118 ? 5.934 36.625 31 1 82.5 118 THR A N 1
ATOM 915 C CA . THR A 1 118 ? 5.57 36.062 29.703 1 82.5 118 THR A CA 1
ATOM 916 C C . THR A 1 118 ? 6.52 34.938 29.328 1 82.5 118 THR A C 1
ATOM 918 O O . THR A 1 118 ? 6.102 33.938 28.734 1 82.5 118 THR A O 1
ATOM 921 N N . CYS A 1 119 ? 7.723 35.094 29.688 1 83.94 119 CYS A N 1
ATOM 922 C CA . CYS A 1 119 ? 8.727 34.094 29.359 1 83.94 119 CYS A CA 1
ATOM 923 C C . CYS A 1 119 ? 8.531 32.812 30.203 1 83.94 119 CYS A C 1
ATOM 925 O O . CYS A 1 119 ? 8.867 31.719 29.766 1 83.94 119 CYS A O 1
ATOM 927 N N . ILE A 1 120 ? 7.93 32.938 31.344 1 85.69 120 ILE A N 1
ATOM 928 C CA . ILE A 1 120 ? 7.711 31.812 32.219 1 85.69 120 ILE A CA 1
ATOM 929 C C . ILE A 1 120 ? 6.5 31.016 31.75 1 85.69 120 ILE A C 1
ATOM 931 O O . ILE A 1 120 ? 6.438 29.797 31.938 1 85.69 120 ILE A O 1
ATOM 935 N N . GLU A 1 121 ? 5.594 31.656 31.062 1 84.81 121 GLU A N 1
ATOM 936 C CA . GLU A 1 121 ? 4.383 31 30.594 1 84.81 121 GLU A CA 1
ATOM 937 C C . GLU A 1 121 ? 4.715 29.875 29.594 1 84.81 121 GLU A C 1
ATOM 939 O O . GLU A 1 121 ? 4.156 28.781 29.672 1 84.81 121 GLU A O 1
ATOM 944 N N . MET A 1 122 ? 5.68 30.125 28.797 1 80.81 122 MET A N 1
ATOM 945 C CA . MET A 1 122 ? 5.965 29.219 27.703 1 80.81 122 MET A CA 1
ATOM 946 C C . MET A 1 122 ? 6.578 27.922 28.219 1 80.81 122 MET A C 1
ATOM 948 O O . MET A 1 122 ? 6.109 26.828 27.875 1 80.81 122 MET A O 1
ATOM 952 N N . PRO A 1 123 ? 7.648 28.047 28.984 1 80.25 123 PRO A N 1
ATOM 953 C CA . PRO A 1 123 ? 8.195 26.781 29.516 1 80.25 123 PRO A CA 1
ATOM 954 C C . PRO A 1 123 ? 7.191 26.016 30.359 1 80.25 123 PRO A C 1
ATOM 956 O O . PRO A 1 123 ? 7.176 24.781 30.344 1 80.25 123 PRO A O 1
ATOM 959 N N . LEU A 1 124 ? 6.34 26.75 31.016 1 86.31 124 LEU A N 1
ATOM 960 C CA . LEU A 1 124 ? 5.336 26.094 31.844 1 86.31 124 LEU A CA 1
ATOM 961 C C . LEU A 1 124 ? 4.328 25.344 30.984 1 86.31 124 LEU A C 1
ATOM 963 O O . LEU A 1 124 ? 3.984 24.188 31.266 1 86.31 124 LEU A O 1
ATOM 967 N N . LEU A 1 125 ? 3.93 25.953 29.906 1 85.69 125 LEU A N 1
ATOM 968 C CA . LEU A 1 125 ? 3 25.297 28.984 1 85.69 125 LEU A CA 1
ATOM 969 C C . LEU A 1 125 ? 3.676 24.156 28.25 1 85.69 125 LEU A C 1
ATOM 971 O O . LEU A 1 125 ? 3.043 23.125 27.969 1 85.69 125 LEU A O 1
ATOM 975 N N . ALA A 1 126 ? 4.93 24.312 27.984 1 81.19 126 ALA A N 1
ATOM 976 C CA . ALA A 1 126 ? 5.68 23.266 27.312 1 81.19 126 ALA A CA 1
ATOM 977 C C . ALA A 1 126 ? 5.805 22.016 28.188 1 81.19 126 ALA A C 1
ATOM 979 O O . ALA A 1 126 ? 5.656 20.891 27.703 1 81.19 126 ALA A O 1
ATOM 980 N N . VAL A 1 127 ? 6.062 22.25 29.453 1 85.69 127 VAL A N 1
ATOM 981 C CA . VAL A 1 127 ? 6.191 21.141 30.406 1 85.69 127 VAL A CA 1
ATOM 982 C C . VAL A 1 127 ? 4.852 20.422 30.531 1 85.69 127 VAL A C 1
ATOM 984 O O . VAL A 1 127 ? 4.797 19.188 30.547 1 85.69 127 VAL A O 1
ATOM 987 N N . LEU A 1 128 ? 3.775 21.234 30.547 1 87 128 LEU A N 1
ATOM 988 C CA . LEU A 1 128 ? 2.438 20.656 30.641 1 87 128 LEU A CA 1
ATOM 989 C C . LEU A 1 128 ? 2.098 19.844 29.406 1 87 128 LEU A C 1
ATOM 991 O O . LEU A 1 128 ? 1.516 18.766 29.5 1 87 128 LEU A O 1
ATOM 995 N N . GLN A 1 129 ? 2.475 20.344 28.391 1 84.69 129 GLN A N 1
ATOM 996 C CA . GLN A 1 129 ? 2.213 19.672 27.125 1 84.69 129 GLN A CA 1
ATOM 997 C C . GLN A 1 129 ? 3.01 18.375 27.016 1 84.69 129 GLN A C 1
ATOM 999 O O . GLN A 1 129 ? 2.477 17.344 26.594 1 84.69 129 GLN A O 1
ATOM 1004 N N . ASN A 1 130 ? 4.301 18.422 27.422 1 83 130 ASN A N 1
ATOM 1005 C CA . ASN A 1 130 ? 5.141 17.234 27.359 1 83 130 ASN A CA 1
ATOM 1006 C C . ASN A 1 130 ? 4.648 16.141 28.297 1 83 130 ASN A C 1
ATOM 1008 O O . ASN A 1 130 ? 4.676 14.953 27.953 1 83 130 ASN A O 1
ATOM 1012 N N . LYS A 1 131 ? 4.234 16.594 29.406 1 86.56 131 LYS A N 1
ATOM 1013 C CA . LYS A 1 131 ? 3.688 15.641 30.359 1 86.56 131 LYS A CA 1
ATOM 1014 C C . LYS A 1 131 ? 2.416 14.992 29.812 1 86.56 131 LYS A C 1
ATOM 1016 O O . LYS A 1 131 ? 2.209 13.789 29.984 1 86.56 131 LYS A O 1
ATOM 1021 N N . TYR A 1 132 ? 1.646 15.695 29.094 1 86.56 132 TYR A N 1
ATOM 1022 C CA . TYR A 1 132 ? 0.433 15.188 28.469 1 86.56 132 TYR A CA 1
ATOM 1023 C C . TYR A 1 132 ? 0.768 14.188 27.359 1 86.56 132 TYR A C 1
ATOM 1025 O O . TYR A 1 132 ? 0.162 13.117 27.281 1 86.56 132 TYR A O 1
ATOM 1033 N N . ILE A 1 133 ? 1.709 14.555 26.688 1 83.06 133 ILE A N 1
ATOM 1034 C CA . ILE A 1 133 ? 2.09 13.711 25.562 1 83.06 133 ILE A CA 1
ATOM 1035 C C . ILE A 1 133 ? 2.629 12.375 26.062 1 83.06 133 ILE A C 1
ATOM 1037 O O . ILE A 1 133 ? 2.268 11.312 25.562 1 83.06 133 ILE A O 1
ATOM 1041 N N . THR A 1 134 ? 3.424 12.383 27.109 1 83.19 134 THR A N 1
ATOM 1042 C CA . THR A 1 134 ? 4.047 11.18 27.641 1 83.19 134 THR A CA 1
ATOM 1043 C C . THR A 1 134 ? 3.006 10.289 28.312 1 83.19 134 THR A C 1
ATOM 1045 O O . THR A 1 134 ? 3.055 9.062 28.172 1 83.19 134 THR A O 1
ATOM 1048 N N . LEU A 1 135 ? 2.043 10.914 28.938 1 84.19 135 LEU A N 1
ATOM 1049 C CA . LEU A 1 135 ? 1.002 10.148 29.609 1 84.19 135 LEU A CA 1
ATOM 1050 C C . LEU A 1 135 ? 0.03 9.547 28.609 1 84.19 135 LEU A C 1
ATOM 1052 O O . LEU A 1 135 ? -0.463 8.43 28.797 1 84.19 135 LEU A O 1
ATOM 1056 N N . ASN A 1 136 ? -0.128 10.234 27.516 1 87.56 136 ASN A N 1
ATOM 1057 C CA . ASN A 1 136 ? -1.086 9.805 26.5 1 87.56 136 ASN A CA 1
ATOM 1058 C C . ASN A 1 136 ? -0.436 8.898 25.453 1 87.56 136 ASN A C 1
ATOM 1060 O O . ASN A 1 136 ? -1.119 8.352 24.594 1 87.56 136 ASN A O 1
ATOM 1064 N N . LYS A 1 137 ? 0.766 8.742 25.578 1 86.12 137 LYS A N 1
ATOM 1065 C CA . LYS A 1 137 ? 1.493 7.934 24.594 1 86.12 137 LYS A CA 1
ATOM 1066 C C . LYS A 1 137 ? 0.995 6.492 24.594 1 86.12 137 LYS A C 1
ATOM 1068 O O . LYS A 1 137 ? 0.774 5.906 23.531 1 86.12 137 LYS A O 1
ATOM 1073 N N . GLU A 1 138 ? 0.808 5.926 25.75 1 88.81 138 GLU A N 1
ATOM 1074 C CA . GLU A 1 138 ? 0.326 4.555 25.875 1 88.81 138 GLU A CA 1
ATOM 1075 C C . GLU A 1 138 ? -1.063 4.402 25.266 1 88.81 138 GLU A C 1
ATOM 1077 O O . GLU A 1 138 ? -1.34 3.42 24.578 1 88.81 138 GLU A O 1
ATOM 1082 N N . LEU A 1 139 ? -1.876 5.371 25.531 1 88.5 139 LEU A N 1
ATOM 1083 C CA . LEU A 1 139 ? -3.23 5.328 25 1 88.5 139 LEU A CA 1
ATOM 1084 C C . LEU A 1 139 ? -3.215 5.48 23.484 1 88.5 139 LEU A C 1
ATOM 1086 O O . LEU A 1 139 ? -4.012 4.855 22.781 1 88.5 139 LEU A O 1
ATOM 1090 N N . LYS A 1 140 ? -2.309 6.25 23.031 1 87 140 LYS A N 1
ATOM 1091 C CA . LYS A 1 140 ? -2.162 6.43 21.594 1 87 140 LYS A CA 1
ATOM 1092 C C . LYS A 1 140 ? -1.702 5.141 20.906 1 87 140 LYS A C 1
ATOM 1094 O O . LYS A 1 140 ? -2.207 4.777 19.844 1 87 140 LYS A O 1
ATOM 1099 N N . ASP A 1 141 ? -0.819 4.465 21.578 1 89.19 141 ASP A N 1
ATOM 1100 C CA . ASP A 1 141 ? -0.328 3.199 21.047 1 89.19 141 ASP A CA 1
ATOM 1101 C C . ASP A 1 141 ? -1.434 2.146 21.031 1 89.19 141 ASP A C 1
ATOM 1103 O O . ASP A 1 141 ? -1.569 1.399 20.062 1 89.19 141 ASP A O 1
ATOM 1107 N N . GLN A 1 142 ? -2.203 2.188 22.094 1 90.75 142 GLN A N 1
ATOM 1108 C CA . GLN A 1 142 ? -3.328 1.259 22.156 1 90.75 142 GLN A CA 1
ATOM 1109 C C . GLN A 1 142 ? -4.359 1.569 21.078 1 90.75 142 GLN A C 1
ATOM 1111 O O . GLN A 1 142 ? -4.941 0.657 20.484 1 90.75 142 GLN A O 1
ATOM 1116 N N . THR A 1 143 ? -4.562 2.828 20.828 1 89.94 143 THR A N 1
ATOM 1117 C CA . THR A 1 143 ? -5.5 3.236 19.797 1 89.94 143 THR A CA 1
ATOM 1118 C C . THR A 1 143 ? -5.023 2.766 18.422 1 89.94 143 THR A C 1
ATOM 1120 O O . THR A 1 143 ? -5.812 2.252 17.625 1 89.94 143 THR A O 1
ATOM 1123 N N . GLN A 1 144 ? -3.793 2.852 18.203 1 88.06 144 GLN A N 1
ATOM 1124 C CA . GLN A 1 144 ? -3.227 2.449 16.922 1 88.06 144 GLN A CA 1
ATOM 1125 C C . GLN A 1 144 ? -3.307 0.937 16.734 1 88.06 144 GLN A C 1
ATOM 1127 O O . GLN A 1 144 ? -3.602 0.457 15.641 1 88.06 144 GLN A O 1
ATOM 1132 N N . GLU A 1 145 ? -3.037 0.266 17.781 1 89.81 145 GLU A N 1
ATOM 1133 C CA . GLU A 1 145 ? -3.133 -1.189 17.734 1 89.81 145 GLU A CA 1
ATOM 1134 C C . GLU A 1 145 ? -4.562 -1.639 17.438 1 89.81 145 GLU A C 1
ATOM 1136 O O . GLU A 1 145 ? -4.785 -2.547 16.641 1 89.81 145 GLU A O 1
ATOM 1141 N N . CYS A 1 146 ? -5.488 -0.999 18.109 1 90.44 146 CYS A N 1
ATOM 1142 C CA . CYS A 1 146 ? -6.891 -1.336 17.906 1 90.44 146 CYS A CA 1
ATOM 1143 C C . CYS A 1 146 ? -7.32 -1.002 16.484 1 90.44 146 CYS A C 1
ATOM 1145 O O . CYS A 1 146 ? -8.086 -1.747 15.867 1 90.44 146 CYS A O 1
ATOM 1147 N N . HIS A 1 147 ? -6.797 0.076 15.953 1 90 147 HIS A N 1
ATOM 1148 C CA . HIS A 1 147 ? -7.074 0.433 14.562 1 90 147 HIS A CA 1
ATOM 1149 C C . HIS A 1 147 ? -6.543 -0.627 13.602 1 90 147 HIS A C 1
ATOM 1151 O O . HIS A 1 147 ? -7.227 -1.007 12.648 1 90 147 HIS A O 1
ATOM 1157 N N . ALA A 1 148 ? -5.422 -1.062 13.93 1 86.75 148 ALA A N 1
ATOM 1158 C CA . ALA A 1 148 ? -4.809 -2.094 13.102 1 86.75 148 ALA A CA 1
ATOM 1159 C C . ALA A 1 148 ? -5.621 -3.383 13.133 1 86.75 148 ALA A C 1
ATOM 1161 O O . ALA A 1 148 ? -5.848 -4.012 12.094 1 86.75 148 ALA A O 1
ATOM 1162 N N . ASP A 1 149 ? -6.059 -3.699 14.289 1 89 149 ASP A N 1
ATOM 1163 C CA . ASP A 1 149 ? -6.859 -4.906 14.461 1 89 149 ASP A CA 1
ATOM 1164 C C . ASP A 1 149 ? -8.164 -4.816 13.672 1 89 149 ASP A C 1
ATOM 1166 O O . ASP A 1 149 ? -8.578 -5.785 13.031 1 89 149 ASP A O 1
ATOM 1170 N N . ILE A 1 150 ? -8.758 -3.727 13.773 1 91.38 150 ILE A N 1
ATOM 1171 C CA . ILE A 1 150 ? -10.031 -3.516 13.094 1 91.38 150 ILE A CA 1
ATOM 1172 C C . ILE A 1 150 ? -9.828 -3.578 11.586 1 91.38 150 ILE A C 1
ATOM 1174 O O . ILE A 1 150 ? -10.609 -4.211 10.875 1 91.38 150 ILE A O 1
ATOM 1178 N N . LYS A 1 151 ? -8.852 -2.965 11.156 1 87.69 151 LYS A N 1
ATOM 1179 C CA . LYS A 1 151 ? -8.531 -2.967 9.727 1 87.69 151 LYS A CA 1
ATOM 1180 C C . LYS A 1 151 ? -8.242 -4.383 9.234 1 87.69 151 LYS A C 1
ATOM 1182 O O . LYS A 1 151 ? -8.711 -4.781 8.164 1 87.69 151 LYS A O 1
ATOM 1187 N N . ASP A 1 152 ? -7.48 -5.062 10.008 1 87.81 152 ASP A N 1
ATOM 1188 C CA . ASP A 1 152 ? -7.117 -6.434 9.656 1 87.81 152 ASP A CA 1
ATOM 1189 C C . ASP A 1 152 ? -8.352 -7.332 9.609 1 87.81 152 ASP A C 1
ATOM 1191 O O . ASP A 1 152 ? -8.508 -8.133 8.688 1 87.81 152 ASP A O 1
ATOM 1195 N N . LEU A 1 153 ? -9.141 -7.215 10.609 1 89.19 153 LEU A N 1
ATOM 1196 C CA . LEU A 1 153 ? -10.352 -8.023 10.68 1 89.19 153 LEU A CA 1
ATOM 1197 C C . LEU A 1 153 ? -11.258 -7.746 9.484 1 89.19 153 LEU A C 1
ATOM 1199 O O . LEU A 1 153 ? -11.766 -8.68 8.852 1 89.19 153 LEU A O 1
ATOM 1203 N N . ALA A 1 154 ? -11.414 -6.527 9.18 1 89.88 154 ALA A N 1
ATOM 1204 C CA . ALA A 1 154 ? -12.25 -6.152 8.047 1 89.88 154 ALA A CA 1
ATOM 1205 C C . ALA A 1 154 ? -11.656 -6.664 6.734 1 89.88 154 ALA A C 1
ATOM 1207 O O . ALA A 1 154 ? -12.375 -7.18 5.879 1 89.88 154 ALA A O 1
ATOM 1208 N N . SER A 1 155 ? -10.406 -6.5 6.594 1 88.69 155 SER A N 1
ATOM 1209 C CA . SER A 1 155 ? -9.727 -6.938 5.379 1 88.69 155 SER A CA 1
ATOM 1210 C C . SER A 1 155 ? -9.828 -8.445 5.199 1 88.69 155 SER A C 1
ATOM 1212 O O . SER A 1 155 ? -10.07 -8.93 4.094 1 88.69 155 SER A O 1
ATOM 1214 N N . GLN A 1 156 ? -9.695 -9.18 6.266 1 87.38 156 GLN A N 1
ATOM 1215 C CA . GLN A 1 156 ? -9.805 -10.633 6.223 1 87.38 156 GLN A CA 1
ATOM 1216 C C . GLN A 1 156 ? -11.227 -11.07 5.895 1 87.38 156 GLN A C 1
ATOM 1218 O O . GLN A 1 156 ? -11.438 -11.984 5.09 1 87.38 156 GLN A O 1
ATOM 1223 N N . THR A 1 157 ? -12.156 -10.484 6.52 1 90.25 157 THR A N 1
ATOM 1224 C CA . THR A 1 157 ? -13.555 -10.867 6.328 1 90.25 157 THR A CA 1
ATOM 1225 C C . THR A 1 157 ? -14.008 -10.562 4.902 1 90.25 157 THR A C 1
ATOM 1227 O O . THR A 1 157 ? -14.641 -11.398 4.262 1 90.25 157 THR A O 1
ATOM 1230 N N . ILE A 1 158 ? -13.609 -9.461 4.441 1 89.62 158 ILE A N 1
ATOM 1231 C CA . ILE A 1 158 ? -14 -9.078 3.092 1 89.62 158 ILE A CA 1
ATOM 1232 C C . ILE A 1 158 ? -13.227 -9.906 2.07 1 89.62 158 ILE A C 1
ATOM 1234 O O . ILE A 1 158 ? -13.789 -10.336 1.059 1 89.62 158 ILE A O 1
ATOM 1238 N N . GLY A 1 159 ? -12.008 -10.102 2.365 1 86 159 GLY A N 1
ATOM 1239 C CA . GLY A 1 159 ? -11.203 -10.945 1.502 1 86 159 GLY A CA 1
ATOM 1240 C C . GLY A 1 159 ? -11.695 -12.383 1.451 1 86 159 GLY A C 1
ATOM 1241 O O . GLY A 1 159 ? -11.539 -13.062 0.433 1 86 159 GLY A O 1
ATOM 1242 N N . GLY A 1 160 ? -12.203 -12.844 2.547 1 88.81 160 GLY A N 1
ATOM 1243 C CA . GLY A 1 160 ? -12.75 -14.188 2.633 1 88.81 160 GLY A CA 1
ATOM 1244 C C . GLY A 1 160 ? -14.266 -14.219 2.623 1 88.81 160 GLY A C 1
ATOM 1245 O O . GLY A 1 160 ? -14.875 -15.055 3.291 1 88.81 160 GLY A O 1
ATOM 1246 N N . ILE A 1 161 ? -14.875 -13.352 1.931 1 89.75 161 ILE A N 1
ATOM 1247 C CA . ILE A 1 161 ? -16.328 -13.195 1.979 1 89.75 161 ILE A CA 1
ATOM 1248 C C . ILE A 1 161 ? -17 -14.477 1.469 1 89.75 161 ILE A C 1
ATOM 1250 O O . ILE A 1 161 ? -18.062 -14.859 1.951 1 89.75 161 ILE A O 1
ATOM 1254 N N . ARG A 1 162 ? -16.359 -15.117 0.46 1 88 162 ARG A N 1
ATOM 1255 C CA . ARG A 1 162 ? -16.906 -16.359 -0.063 1 88 162 ARG A CA 1
ATOM 1256 C C . ARG A 1 162 ? -17.031 -17.406 1.035 1 88 162 ARG A C 1
ATOM 1258 O O . ARG A 1 162 ? -18.047 -18.094 1.15 1 88 162 ARG A O 1
ATOM 1265 N N . THR A 1 163 ? -16.031 -17.484 1.82 1 88.62 163 THR A N 1
ATOM 1266 C CA . THR A 1 163 ? -16.031 -18.438 2.924 1 88.62 163 THR A CA 1
ATOM 1267 C C . THR A 1 163 ? -17.031 -18.031 3.994 1 88.62 163 THR A C 1
ATOM 1269 O O . THR A 1 163 ? -17.734 -18.875 4.547 1 88.62 163 THR A O 1
ATOM 1272 N N . VAL A 1 164 ? -17.141 -16.797 4.281 1 90.5 164 VAL A N 1
ATOM 1273 C CA . VAL A 1 164 ? -18.078 -16.297 5.285 1 90.5 164 VAL A CA 1
ATOM 1274 C C . VAL A 1 164 ? -19.5 -16.625 4.875 1 90.5 164 VAL A C 1
ATOM 1276 O O . VAL A 1 164 ? -20.312 -17.078 5.699 1 90.5 164 VAL A O 1
ATOM 1279 N N . ARG A 1 165 ? -19.734 -16.547 3.637 1 87.88 165 ARG A N 1
ATOM 1280 C CA . ARG A 1 165 ? -21.078 -16.797 3.131 1 87.88 165 ARG A CA 1
ATOM 1281 C C . ARG A 1 165 ? -21.359 -18.297 3.08 1 87.88 165 ARG A C 1
ATOM 1283 O O . ARG A 1 165 ? -22.469 -18.734 3.371 1 87.88 165 ARG A O 1
ATOM 1290 N N . THR A 1 166 ? -20.344 -18.938 2.66 1 87.5 166 THR A N 1
ATOM 1291 C CA . THR A 1 166 ? -20.516 -20.391 2.537 1 87.5 166 THR A CA 1
ATOM 1292 C C . THR A 1 166 ? -20.844 -21.016 3.889 1 87.5 166 THR A C 1
ATOM 1294 O O . THR A 1 166 ? -21.578 -22 3.963 1 87.5 166 THR A O 1
ATOM 1297 N N . PHE A 1 167 ? -20.422 -20.359 4.934 1 87.25 167 PHE A N 1
ATOM 1298 C CA . PHE A 1 167 ? -20.641 -20.938 6.258 1 87.25 167 PHE A CA 1
ATOM 1299 C C . PHE A 1 167 ? -21.609 -20.078 7.066 1 87.25 167 PHE A C 1
ATOM 1301 O O . PHE A 1 167 ? -21.844 -20.344 8.25 1 87.25 167 PHE A O 1
ATOM 1308 N N . ARG A 1 168 ? -22.141 -19.062 6.516 1 86.12 168 ARG A N 1
ATOM 1309 C CA . ARG A 1 168 ? -23.125 -18.172 7.129 1 86.12 168 ARG A CA 1
ATOM 1310 C C . ARG A 1 168 ? -22.641 -17.641 8.469 1 86.12 168 ARG A C 1
ATOM 1312 O O . ARG A 1 168 ? -23.359 -17.688 9.469 1 86.12 168 ARG A O 1
ATOM 1319 N N . ALA A 1 169 ? -21.422 -17.219 8.461 1 87.81 169 ALA A N 1
ATOM 1320 C CA . ALA A 1 169 ? -20.812 -16.703 9.68 1 87.81 169 ALA A CA 1
ATOM 1321 C C . ALA A 1 169 ? -20.844 -15.18 9.711 1 87.81 169 ALA A C 1
ATOM 1323 O O . ALA A 1 169 ? -20.016 -14.547 10.367 1 87.81 169 ALA A O 1
ATOM 1324 N N . GLU A 1 170 ? -21.828 -14.578 9.039 1 90.12 170 GLU A N 1
ATOM 1325 C CA . GLU A 1 170 ? -21.906 -13.125 8.961 1 90.12 170 GLU A CA 1
ATOM 1326 C C . GLU A 1 170 ? -22.172 -12.508 10.336 1 90.12 170 GLU A C 1
ATOM 1328 O O . GLU A 1 170 ? -21.547 -11.508 10.703 1 90.12 170 GLU A O 1
ATOM 1333 N N . LYS A 1 171 ? -23.031 -13.094 11.117 1 89.06 171 LYS A N 1
ATOM 1334 C CA . LYS A 1 171 ? -23.391 -12.555 12.43 1 89.06 171 LYS A CA 1
ATOM 1335 C C . LYS A 1 171 ? -22.219 -12.648 13.398 1 89.06 171 LYS A C 1
ATOM 1337 O O . LYS A 1 171 ? -22 -11.742 14.211 1 89.06 171 LYS A O 1
ATOM 1342 N N . GLU A 1 172 ? -21.531 -13.719 13.234 1 89.25 172 GLU A N 1
ATOM 1343 C CA . GLU A 1 172 ? -20.375 -13.891 14.109 1 89.25 172 GLU A CA 1
ATOM 1344 C C . GLU A 1 172 ? -19.281 -12.867 13.789 1 89.25 172 GLU A C 1
ATOM 1346 O O . GLU A 1 172 ? -18.688 -12.289 14.703 1 89.25 172 GLU A O 1
ATOM 1351 N N . GLU A 1 173 ? -19.094 -12.719 12.562 1 91.56 173 GLU A N 1
ATOM 1352 C CA . GLU A 1 173 ? -18.094 -11.742 12.156 1 91.56 173 GLU A CA 1
ATOM 1353 C C . GLU A 1 173 ? -18.516 -10.328 12.531 1 91.56 173 GLU A C 1
ATOM 1355 O O . GLU A 1 173 ? -17.688 -9.5 12.914 1 91.56 173 GLU A O 1
ATOM 1360 N N . LEU A 1 174 ? -19.797 -10.062 12.477 1 92.88 174 LEU A N 1
ATOM 1361 C CA . LEU A 1 174 ? -20.312 -8.758 12.875 1 92.88 174 LEU A CA 1
ATOM 1362 C C . LEU A 1 174 ? -20.141 -8.531 14.367 1 92.88 174 LEU A C 1
ATOM 1364 O O . LEU A 1 174 ? -19.797 -7.426 14.797 1 92.88 174 LEU A O 1
ATOM 1368 N N . ARG A 1 175 ? -20.328 -9.555 15.102 1 91.75 175 ARG A N 1
ATOM 1369 C CA . ARG A 1 175 ? -20.141 -9.453 16.547 1 91.75 175 ARG A CA 1
ATOM 1370 C C . ARG A 1 175 ? -18.688 -9.219 16.906 1 91.75 175 ARG A C 1
ATOM 1372 O O . ARG A 1 175 ? -18.375 -8.414 17.781 1 91.75 175 ARG A O 1
ATOM 1379 N N . ARG A 1 176 ? -17.859 -9.914 16.25 1 90.44 176 ARG A N 1
ATOM 1380 C CA . ARG A 1 176 ? -16.438 -9.734 16.484 1 90.44 176 ARG A CA 1
ATOM 1381 C C . ARG A 1 176 ? -15.992 -8.32 16.109 1 90.44 176 ARG A C 1
ATOM 1383 O O . ARG A 1 176 ? -15.211 -7.703 16.844 1 90.44 176 ARG A O 1
ATOM 1390 N N . TYR A 1 177 ? -16.547 -7.871 15.008 1 93 177 TYR A N 1
ATOM 1391 C CA . TYR A 1 177 ? -16.234 -6.512 14.578 1 93 177 TYR A CA 1
ATOM 1392 C C . TYR A 1 177 ? -16.766 -5.488 15.57 1 93 177 TYR A C 1
ATOM 1394 O O . TYR A 1 177 ? -16.078 -4.523 15.906 1 93 177 TYR A O 1
ATOM 1402 N N . HIS A 1 178 ? -17.938 -5.699 16.078 1 93.38 178 HIS A N 1
ATOM 1403 C CA . HIS A 1 178 ? -18.562 -4.797 17.047 1 93.38 178 HIS A CA 1
ATOM 1404 C C . HIS A 1 178 ? -17.766 -4.758 18.344 1 93.38 178 HIS A C 1
ATOM 1406 O O . HIS A 1 178 ? -17.625 -3.695 18.953 1 93.38 178 HIS A O 1
ATOM 1412 N N . ALA A 1 179 ? -17.281 -5.867 18.672 1 93.06 179 ALA A N 1
ATOM 1413 C CA . ALA A 1 179 ? -16.5 -5.938 19.906 1 93.06 179 ALA A CA 1
ATOM 1414 C C . ALA A 1 179 ? -15.203 -5.141 19.781 1 93.06 179 ALA A C 1
ATOM 1416 O O . ALA A 1 179 ? -14.797 -4.457 20.719 1 93.06 179 ALA A O 1
ATOM 1417 N N . CYS A 1 180 ? -14.594 -5.211 18.656 1 92.56 180 CYS A N 1
ATOM 1418 C CA . CYS A 1 180 ? -13.367 -4.461 18.422 1 92.56 180 CYS A CA 1
ATOM 1419 C C . CYS A 1 180 ? -13.641 -2.961 18.375 1 92.56 180 CYS A C 1
ATOM 1421 O O . CYS A 1 180 ? -12.836 -2.168 18.875 1 92.56 180 CYS A O 1
ATOM 1423 N N . LEU A 1 181 ? -14.773 -2.6 17.844 1 93.06 181 LEU A N 1
ATOM 1424 C CA . LEU A 1 181 ? -15.148 -1.192 17.797 1 93.06 181 LEU A CA 1
ATOM 1425 C C . LEU A 1 181 ? -15.445 -0.652 19.188 1 93.06 181 LEU A C 1
ATOM 1427 O O . LEU A 1 181 ? -15.133 0.504 19.484 1 93.06 181 LEU A O 1
ATOM 1431 N N . GLU A 1 182 ? -16.016 -1.487 20 1 93.75 182 GLU A N 1
ATOM 1432 C CA . GLU A 1 182 ? -16.328 -1.08 21.359 1 93.75 182 GLU A CA 1
ATOM 1433 C C . GLU A 1 182 ? -15.047 -0.862 22.172 1 93.75 182 GLU A C 1
ATOM 1435 O O . GLU A 1 182 ? -14.984 0.05 23 1 93.75 182 GLU A O 1
ATOM 1440 N N . GLN A 1 183 ? -14.102 -1.656 21.922 1 93.25 183 GLN A N 1
ATOM 1441 C CA . GLN A 1 183 ? -12.812 -1.474 22.594 1 93.25 183 GLN A CA 1
ATOM 1442 C C . GLN A 1 183 ? -12.156 -0.166 22.156 1 93.25 183 GLN A C 1
ATOM 1444 O O . GLN A 1 183 ? -11.594 0.554 23 1 93.25 183 GLN A O 1
ATOM 1449 N N . LEU A 1 184 ? -12.227 0.139 20.906 1 91.44 184 LEU A N 1
ATOM 1450 C CA . LEU A 1 184 ? -11.68 1.392 20.391 1 91.44 184 LEU A CA 1
ATOM 1451 C C . LEU A 1 184 ? -12.398 2.59 21 1 91.44 184 LEU A C 1
ATOM 1453 O O . LEU A 1 184 ? -11.758 3.572 21.391 1 91.44 184 LEU A O 1
ATOM 1457 N N . ARG A 1 185 ? -13.711 2.463 21.109 1 90.62 185 ARG A N 1
ATOM 1458 C CA . ARG A 1 185 ? -14.5 3.543 21.703 1 90.62 185 ARG A CA 1
ATOM 1459 C C . ARG A 1 185 ? -14.109 3.773 23.156 1 90.62 185 ARG A C 1
ATOM 1461 O O . ARG A 1 185 ? -13.992 4.918 23.609 1 90.62 185 ARG A O 1
ATOM 1468 N N . SER A 1 186 ? -13.852 2.734 23.859 1 92.25 186 SER A N 1
ATOM 1469 C CA . SER A 1 186 ? -13.492 2.85 25.266 1 92.25 186 SER A CA 1
ATOM 1470 C C . SER A 1 186 ? -12.141 3.529 25.438 1 92.25 186 SER A C 1
ATOM 1472 O O . SER A 1 186 ? -11.969 4.383 26.312 1 92.25 186 SER A O 1
ATOM 1474 N N . ILE A 1 187 ? -11.211 3.201 24.609 1 91.12 187 ILE A N 1
ATOM 1475 C CA . ILE A 1 187 ? -9.875 3.793 24.656 1 91.12 187 ILE A CA 1
ATOM 1476 C C . ILE A 1 187 ? -9.945 5.266 24.266 1 91.12 187 ILE A C 1
ATOM 1478 O O . ILE A 1 187 ? -9.32 6.117 24.891 1 91.12 187 ILE A O 1
ATOM 1482 N N . LYS A 1 188 ? -10.711 5.582 23.25 1 87.94 188 LYS A N 1
ATOM 1483 C CA . LYS A 1 188 ? -10.852 6.957 22.781 1 87.94 188 LYS A CA 1
ATOM 1484 C C . LYS A 1 188 ? -11.539 7.828 23.828 1 87.94 188 LYS A C 1
ATOM 1486 O O . LYS A 1 188 ? -11.227 9.016 23.953 1 87.94 188 LYS A O 1
ATOM 1491 N N . ARG A 1 189 ? -12.469 7.215 24.547 1 88 189 ARG A N 1
ATOM 1492 C CA . ARG A 1 189 ? -13.133 7.941 25.625 1 88 189 ARG A CA 1
ATOM 1493 C C . ARG A 1 189 ? -12.148 8.305 26.719 1 88 189 ARG A C 1
ATOM 1495 O O . ARG A 1 189 ? -12.148 9.43 27.219 1 88 189 ARG A O 1
ATOM 1502 N N . ARG A 1 190 ? -11.328 7.395 27.125 1 87.44 190 ARG A N 1
ATOM 1503 C CA . ARG A 1 190 ? -10.32 7.656 28.141 1 87.44 190 ARG A CA 1
ATOM 1504 C C . ARG A 1 190 ? -9.328 8.719 27.672 1 87.44 190 ARG A C 1
ATOM 1506 O O . ARG A 1 190 ? -8.992 9.633 28.438 1 87.44 190 ARG A O 1
ATOM 1513 N N . SER A 1 191 ? -8.906 8.578 26.375 1 86.31 191 SER A N 1
ATOM 1514 C CA . SER A 1 191 ? -7.996 9.562 25.797 1 86.31 191 SER A CA 1
ATOM 1515 C C . SER A 1 191 ? -8.641 10.945 25.734 1 86.31 191 SER A C 1
ATOM 1517 O O . SER A 1 191 ? -7.977 11.961 25.953 1 86.31 191 SER A O 1
ATOM 1519 N N . GLY A 1 192 ? -9.953 10.945 25.422 1 82.31 192 GLY A N 1
ATOM 1520 C CA . GLY A 1 192 ? -10.688 12.203 25.375 1 82.31 192 GLY A CA 1
ATOM 1521 C C . GLY A 1 192 ? -10.766 12.898 26.719 1 82.31 192 GLY A C 1
ATOM 1522 O O . GLY A 1 192 ? -10.609 14.117 26.812 1 82.31 192 GLY A O 1
ATOM 1523 N N . VAL A 1 193 ? -10.922 12.164 27.781 1 85.25 193 VAL A N 1
ATOM 1524 C CA . VAL A 1 193 ? -10.992 12.719 29.125 1 85.25 193 VAL A CA 1
ATOM 1525 C C . VAL A 1 193 ? -9.641 13.305 29.516 1 85.25 193 VAL A C 1
ATOM 1527 O O . VAL A 1 193 ? -9.57 14.398 30.078 1 85.25 193 VAL A O 1
ATOM 1530 N N . TYR A 1 194 ? -8.594 12.578 29.141 1 83.75 194 TYR A N 1
ATOM 1531 C CA . TYR A 1 194 ? -7.254 13.094 29.406 1 83.75 194 TYR A CA 1
ATOM 1532 C C . TYR A 1 194 ? -7.004 14.383 28.641 1 83.75 194 TYR A C 1
ATOM 1534 O O . TYR A 1 194 ? -6.391 15.312 29.156 1 83.75 194 TYR A O 1
ATOM 1542 N N . GLY A 1 195 ? -7.512 14.406 27.438 1 82.31 195 GLY A N 1
ATOM 1543 C CA . GLY A 1 195 ? -7.359 15.609 26.641 1 82.31 195 GLY A CA 1
ATOM 1544 C C . GLY A 1 195 ? -8.133 16.797 27.188 1 82.31 195 GLY A C 1
ATOM 1545 O O . GLY A 1 195 ? -7.629 17.922 27.188 1 82.31 195 GLY A O 1
ATOM 1546 N N . ALA A 1 196 ? -9.312 16.484 27.688 1 82.06 196 ALA A N 1
ATOM 1547 C CA . ALA A 1 196 ? -10.141 17.547 28.281 1 82.06 196 ALA A CA 1
ATOM 1548 C C . ALA A 1 196 ? -9.484 18.125 29.516 1 82.06 196 ALA A C 1
ATOM 1550 O O . ALA A 1 196 ? -9.461 19.344 29.703 1 82.06 196 ALA A O 1
ATOM 1551 N N . VAL A 1 197 ? -8.938 17.328 30.328 1 83.44 197 VAL A N 1
ATOM 1552 C CA . VAL A 1 197 ? -8.273 17.766 31.547 1 83.44 197 VAL A CA 1
ATOM 1553 C C . VAL A 1 197 ? -7.027 18.578 31.203 1 83.44 197 VAL A C 1
ATOM 1555 O O . VAL A 1 197 ? -6.754 19.609 31.828 1 83.44 197 VAL A O 1
ATOM 1558 N N . TYR A 1 198 ? -6.32 18.203 30.203 1 85.06 198 TYR A N 1
ATOM 1559 C CA . TYR A 1 198 ? -5.148 18.922 29.719 1 85.06 198 TYR A CA 1
ATOM 1560 C C . TYR A 1 198 ? -5.527 20.328 29.266 1 85.06 198 TYR A C 1
ATOM 1562 O O . TYR A 1 198 ? -4.867 21.312 29.625 1 85.06 198 TYR A O 1
ATOM 1570 N N . LEU A 1 199 ? -6.586 20.375 28.562 1 80.62 199 LEU A N 1
ATOM 1571 C CA . LEU A 1 199 ? -7.023 21.656 28.047 1 80.62 199 LEU A CA 1
ATOM 1572 C C . LEU A 1 199 ? -7.453 22.578 29.188 1 80.62 199 LEU A C 1
ATOM 1574 O O . LEU A 1 199 ? -7.172 23.781 29.156 1 80.62 199 LEU A O 1
ATOM 1578 N N . LEU A 1 200 ? -8.062 21.969 30.172 1 81.94 200 LEU A N 1
ATOM 1579 C CA . LEU A 1 200 ? -8.469 22.734 31.344 1 81.94 200 LEU A CA 1
ATOM 1580 C C . LEU A 1 200 ? -7.254 23.266 32.094 1 81.94 200 LEU A C 1
ATOM 1582 O O . LEU A 1 200 ? -7.203 24.453 32.438 1 81.94 200 LEU A O 1
ATOM 1586 N N . CYS A 1 201 ? -6.297 22.422 32.312 1 84.5 201 CYS A N 1
ATOM 1587 C CA . CYS A 1 201 ? -5.082 22.828 33 1 84.5 201 CYS A CA 1
ATOM 1588 C C . CYS A 1 201 ? -4.336 23.891 32.219 1 84.5 201 CYS A C 1
ATOM 1590 O O . CYS A 1 201 ? -3.834 24.859 32.781 1 84.5 201 CYS A O 1
ATOM 1592 N N . ARG A 1 202 ? -4.277 23.703 30.906 1 84.94 202 ARG A N 1
ATOM 1593 C CA . ARG A 1 202 ? -3.602 24.672 30.047 1 84.94 202 ARG A CA 1
ATOM 1594 C C . ARG A 1 202 ? -4.273 26.047 30.125 1 84.94 202 ARG A C 1
ATOM 1596 O O . ARG A 1 202 ? -3.6 27.062 30.25 1 84.94 202 ARG A O 1
ATOM 1603 N N . ARG A 1 203 ? -5.543 26.094 30.141 1 81.5 203 ARG A N 1
ATOM 1604 C CA . ARG A 1 203 ? -6.297 27.344 30.203 1 81.5 203 ARG A CA 1
ATOM 1605 C C . ARG A 1 203 ? -6.145 28 31.562 1 81.5 203 ARG A C 1
ATOM 1607 O O . ARG A 1 203 ? -6.043 29.234 31.656 1 81.5 203 ARG A O 1
ATOM 1614 N N . MET A 1 204 ? -6.117 27.172 32.625 1 83.81 204 MET A N 1
ATOM 1615 C CA . MET A 1 204 ? -5.969 27.703 33.969 1 83.81 204 MET A CA 1
ATOM 1616 C C . MET A 1 204 ? -4.602 28.359 34.156 1 83.81 204 MET A C 1
ATOM 1618 O O . MET A 1 204 ? -4.496 29.422 34.75 1 83.81 204 MET A O 1
ATOM 1622 N N . VAL A 1 205 ? -3.654 27.703 33.562 1 85.25 205 VAL A N 1
ATOM 1623 C CA . VAL A 1 205 ? -2.307 28.25 33.656 1 85.25 205 VAL A CA 1
ATOM 1624 C C . VAL A 1 205 ? -2.213 29.562 32.906 1 85.25 205 VAL A C 1
ATOM 1626 O O . VAL A 1 205 ? -1.674 30.547 33.406 1 85.25 205 VAL A O 1
ATOM 1629 N N . THR A 1 206 ? -2.771 29.625 31.734 1 83 206 THR A N 1
ATOM 1630 C CA . THR A 1 206 ? -2.746 30.844 30.922 1 83 206 THR A CA 1
ATOM 1631 C C . THR A 1 206 ? -3.508 31.969 31.625 1 83 206 THR A C 1
ATOM 1633 O O . THR A 1 206 ? -3.051 33.125 31.641 1 83 206 THR A O 1
ATOM 1636 N N . LEU A 1 207 ? -4.617 31.656 32.25 1 83.62 207 LEU A N 1
ATOM 1637 C CA . LEU A 1 207 ? -5.406 32.656 32.969 1 83.62 207 LEU A CA 1
ATOM 1638 C C . LEU A 1 207 ? -4.664 33.125 34.219 1 83.62 207 LEU A C 1
ATOM 1640 O O . LEU A 1 207 ? -4.684 34.312 34.531 1 83.62 207 LEU A O 1
ATOM 1644 N N . GLY A 1 208 ? -4.066 32.094 34.844 1 83.31 208 GLY A N 1
ATOM 1645 C CA . GLY A 1 208 ? -3.299 32.469 36.031 1 83.31 208 GLY A CA 1
ATOM 1646 C C . GLY A 1 208 ? -2.184 33.438 35.75 1 83.31 208 GLY A C 1
ATOM 1647 O O . GLY A 1 208 ? -2.023 34.438 36.438 1 83.31 208 GLY A O 1
ATOM 1648 N N . ILE A 1 209 ? -1.505 33.281 34.656 1 85 209 ILE A N 1
ATOM 1649 C CA . ILE A 1 209 ? -0.405 34.156 34.281 1 85 209 ILE A CA 1
ATOM 1650 C C . ILE A 1 209 ? -0.956 35.5 33.844 1 85 209 ILE A C 1
ATOM 1652 O O . ILE A 1 209 ? -0.381 36.562 34.156 1 85 209 ILE A O 1
ATOM 1656 N N . LYS A 1 210 ? -2.066 35.562 33.125 1 82.31 210 LYS A N 1
ATOM 1657 C CA . LYS A 1 210 ? -2.688 36.812 32.688 1 82.31 210 LYS A CA 1
ATOM 1658 C C . LYS A 1 210 ? -3.129 37.625 33.906 1 82.31 210 LYS A C 1
ATOM 1660 O O . LYS A 1 210 ? -2.986 38.875 33.875 1 82.31 210 LYS A O 1
ATOM 1665 N N . LEU A 1 211 ? -3.605 36.938 34.969 1 83 211 LEU A N 1
ATOM 1666 C CA . LEU A 1 211 ? -4.035 37.625 36.156 1 83 211 LEU A CA 1
ATOM 1667 C C . LEU A 1 211 ? -2.846 38.25 36.906 1 83 211 LEU A C 1
ATOM 1669 O O . LEU A 1 211 ? -2.918 39.406 37.344 1 83 211 LEU A O 1
ATOM 1673 N N . ILE A 1 212 ? -1.825 37.5 36.938 1 85.19 212 ILE A N 1
ATOM 1674 C CA . ILE A 1 212 ? -0.623 38 37.594 1 85.19 212 ILE A CA 1
ATOM 1675 C C . ILE A 1 212 ? -0.058 39.188 36.812 1 85.19 212 ILE A C 1
ATOM 1677 O O . ILE A 1 212 ? 0.387 40.156 37.406 1 85.19 212 ILE A O 1
ATOM 1681 N N . MET A 1 213 ? -0.123 39.094 35.531 1 83.81 213 MET A N 1
ATOM 1682 C CA . MET A 1 213 ? 0.375 40.156 34.688 1 83.81 213 MET A CA 1
ATOM 1683 C C . MET A 1 213 ? -0.459 41.438 34.844 1 83.81 213 MET A C 1
ATOM 1685 O O . MET A 1 213 ? 0.086 42.531 34.906 1 83.81 213 MET A O 1
ATOM 1689 N N . LEU A 1 214 ? -1.79 41.344 34.969 1 82.94 214 LEU A N 1
ATOM 1690 C CA . LEU A 1 214 ? -2.674 42.5 35.094 1 82.94 214 LEU A CA 1
ATOM 1691 C C . LEU A 1 214 ? -2.496 43.156 36.469 1 82.94 214 LEU A C 1
ATOM 1693 O O . LEU A 1 214 ? -2.514 44.375 36.562 1 82.94 214 LEU A O 1
ATOM 1697 N N . THR A 1 215 ? -2.311 42.312 37.531 1 81.69 215 THR A N 1
ATOM 1698 C CA . THR A 1 215 ? -2.113 42.875 38.844 1 81.69 215 THR A CA 1
ATOM 1699 C C . THR A 1 215 ? -0.781 43.594 38.938 1 81.69 215 THR A C 1
ATOM 1701 O O . THR A 1 215 ? -0.695 44.656 39.562 1 81.69 215 THR A O 1
ATOM 1704 N N . GLN A 1 216 ? 0.168 42.969 38.281 1 83.94 216 GLN A N 1
ATOM 1705 C CA . GLN A 1 216 ? 1.471 43.625 38.281 1 83.94 216 GLN A CA 1
ATOM 1706 C C . GLN A 1 216 ? 1.445 44.875 37.406 1 83.94 216 GLN A C 1
ATOM 1708 O O . GLN A 1 216 ? 2.092 45.875 37.75 1 83.94 216 GLN A O 1
ATOM 1713 N N . ALA A 1 217 ? 0.768 44.844 36.312 1 82.62 217 ALA A N 1
ATOM 1714 C CA . ALA A 1 217 ? 0.647 46 35.438 1 82.62 217 ALA A CA 1
ATOM 1715 C C . ALA A 1 217 ? -0.039 47.156 36.188 1 82.62 217 ALA A C 1
ATOM 1717 O O . ALA A 1 217 ? 0.342 48.312 36 1 82.62 217 ALA A O 1
ATOM 1718 N N . ARG A 1 218 ? -0.987 46.812 37 1 78.69 218 ARG A N 1
ATOM 1719 C CA . ARG A 1 218 ? -1.678 47.844 37.781 1 78.69 218 ARG A CA 1
ATOM 1720 C C . ARG A 1 218 ? -0.723 48.531 38.75 1 78.69 218 ARG A C 1
ATOM 1722 O O . ARG A 1 218 ? -0.746 49.75 38.875 1 78.69 218 ARG A O 1
ATOM 1729 N N . SER A 1 219 ? 0.02 47.75 39.375 1 81.94 219 SER A N 1
ATOM 1730 C CA . SER A 1 219 ? 0.979 48.312 40.344 1 81.94 219 SER A CA 1
ATOM 1731 C C . SER A 1 219 ? 2.004 49.188 39.625 1 81.94 219 SER A C 1
ATOM 1733 O O . SER A 1 219 ? 2.381 50.25 40.156 1 81.94 219 SER A O 1
ATOM 1735 N N . LEU A 1 220 ? 2.328 48.844 38.438 1 84.06 220 LEU A N 1
ATOM 1736 C CA . LEU A 1 220 ? 3.328 49.594 37.656 1 84.06 220 LEU A CA 1
ATOM 1737 C C . LEU A 1 220 ? 2.727 50.875 37.094 1 84.06 220 LEU A C 1
ATOM 1739 O O . LEU A 1 220 ? 3.404 51.906 36.969 1 84.06 220 LEU A O 1
ATOM 1743 N N . ILE A 1 221 ? 1.5 50.844 36.719 1 81.19 221 ILE A N 1
ATOM 1744 C CA . ILE A 1 221 ? 0.825 52.031 36.156 1 81.19 221 ILE A CA 1
ATOM 1745 C C . ILE A 1 221 ? 0.589 53.031 37.281 1 81.19 221 ILE A C 1
ATOM 1747 O O . ILE A 1 221 ? 0.767 54.25 37.062 1 81.19 221 ILE A O 1
ATOM 1751 N N . SER A 1 222 ? 0.198 52.531 38.438 1 79.75 222 SER A N 1
ATOM 1752 C CA . SER A 1 222 ? -0.031 53.406 39.562 1 79.75 222 SER A CA 1
ATOM 1753 C C . SER A 1 222 ? 1.264 54.094 40 1 79.75 222 SER A C 1
ATOM 1755 O O . SER A 1 222 ? 1.245 55.219 40.5 1 79.75 222 SER A O 1
ATOM 1757 N N . SER A 1 223 ? 2.336 53.375 39.812 1 80.62 223 SER A N 1
ATOM 1758 C CA . SER A 1 223 ? 3.623 53.938 40.188 1 80.62 223 SER A CA 1
ATOM 1759 C C . SER A 1 223 ? 4.199 54.812 39.094 1 80.62 223 SER A C 1
ATOM 1761 O O . SER A 1 223 ? 5.211 55.469 39.281 1 80.62 223 SER A O 1
ATOM 1763 N N . GLY A 1 224 ? 3.541 54.844 37.875 1 77.62 224 GLY A N 1
ATOM 1764 C CA . GLY A 1 224 ? 3.928 55.719 36.781 1 77.62 224 GLY A CA 1
ATOM 1765 C C . GLY A 1 224 ? 4.973 55.094 35.875 1 77.62 224 GLY A C 1
ATOM 1766 O O . GLY A 1 224 ? 5.465 55.75 34.938 1 77.62 224 GLY A O 1
ATOM 1767 N N . GLN A 1 225 ? 5.355 53.938 36.094 1 78 225 GLN A N 1
ATOM 1768 C CA . GLN A 1 225 ? 6.445 53.344 35.344 1 78 225 GLN A CA 1
ATOM 1769 C C . GLN A 1 225 ? 5.941 52.781 34 1 78 225 GLN A C 1
ATOM 1771 O O . GLN A 1 225 ? 6.719 52.594 33.062 1 78 225 GLN A O 1
ATOM 1776 N N . LEU A 1 226 ? 4.609 52.562 33.938 1 78.69 226 LEU A N 1
ATOM 1777 C CA . LEU A 1 226 ? 4.051 51.969 32.719 1 78.69 226 LEU A CA 1
ATOM 1778 C C . LEU A 1 226 ? 2.789 52.719 32.281 1 78.69 226 LEU A C 1
ATOM 1780 O O . LEU A 1 226 ? 1.986 53.125 33.125 1 78.69 226 LEU A O 1
ATOM 1784 N N . SER A 1 227 ? 2.785 53.062 31.078 1 77.06 227 SER A N 1
ATOM 1785 C CA . SER A 1 227 ? 1.593 53.719 30.547 1 77.06 227 SER A CA 1
ATOM 1786 C C . SER A 1 227 ? 0.578 52.688 30.062 1 77.06 227 SER A C 1
ATOM 1788 O O . SER A 1 227 ? 0.917 51.5 29.859 1 77.06 227 SER A O 1
ATOM 1790 N N . ILE A 1 228 ? -0.698 53.031 30.016 1 73.94 228 ILE A N 1
ATOM 1791 C CA . ILE A 1 228 ? -1.758 52.188 29.5 1 73.94 228 ILE A CA 1
ATOM 1792 C C . ILE A 1 228 ? -1.435 51.75 28.078 1 73.94 228 ILE A C 1
ATOM 1794 O O . ILE A 1 228 ? -1.67 50.594 27.703 1 73.94 228 ILE A O 1
ATOM 1798 N N . GLY A 1 229 ? -0.829 52.656 27.281 1 69.81 229 GLY A N 1
ATOM 1799 C CA . GLY A 1 229 ? -0.41 52.312 25.938 1 69.81 229 GLY A CA 1
ATOM 1800 C C . GLY A 1 229 ? 0.658 51.25 25.891 1 69.81 229 GLY A C 1
ATOM 1801 O O . GLY A 1 229 ? 0.604 50.344 25.047 1 69.81 229 GLY A O 1
ATOM 1802 N N . SER A 1 230 ? 1.506 51.344 26.906 1 75.75 230 SER A N 1
ATOM 1803 C CA . SER A 1 230 ? 2.59 50.375 26.969 1 75.75 230 SER A CA 1
ATOM 1804 C C . SER A 1 230 ? 2.072 49 27.359 1 75.75 230 SER A C 1
ATOM 1806 O O . SER A 1 230 ? 2.58 47.969 26.875 1 75.75 230 SER A O 1
ATOM 1808 N N . LEU A 1 231 ? 1.025 48.969 28.188 1 77.62 231 LEU A N 1
ATOM 1809 C CA . LEU A 1 231 ? 0.439 47.688 28.594 1 77.62 231 LEU A CA 1
ATOM 1810 C C . LEU A 1 231 ? -0.256 47.031 27.406 1 77.62 231 LEU A C 1
ATOM 1812 O O . LEU A 1 231 ? -0.106 45.812 27.203 1 77.62 231 LEU A O 1
ATOM 1816 N N . LEU A 1 232 ? -0.991 47.75 26.625 1 75.69 232 LEU A N 1
ATOM 1817 C CA . LEU A 1 232 ? -1.694 47.219 25.469 1 75.69 232 LEU A CA 1
ATOM 1818 C C . LEU A 1 232 ? -0.708 46.719 24.422 1 75.69 232 LEU A C 1
ATOM 1820 O O . LEU A 1 232 ? -0.942 45.688 23.781 1 75.69 232 LEU A O 1
ATOM 1824 N N . THR A 1 233 ? 0.446 47.5 24.344 1 75.19 233 THR A N 1
ATOM 1825 C CA . THR A 1 233 ? 1.491 47.062 23.422 1 75.19 233 THR A CA 1
ATOM 1826 C C . THR A 1 233 ? 2.084 45.719 23.891 1 75.19 233 THR A C 1
ATOM 1828 O O . THR A 1 233 ? 2.383 44.875 23.062 1 75.19 233 THR A O 1
ATOM 1831 N N . PHE A 1 234 ? 2.176 45.625 25.172 1 78.5 234 PHE A N 1
ATOM 1832 C CA . PHE A 1 234 ? 2.697 44.375 25.719 1 78.5 234 PHE A CA 1
ATOM 1833 C C . PHE A 1 234 ? 1.777 43.219 25.391 1 78.5 234 PHE A C 1
ATOM 1835 O O . PHE A 1 234 ? 2.242 42.156 25 1 78.5 234 PHE A O 1
ATOM 1842 N N . PHE A 1 235 ? 0.473 43.438 25.375 1 76.88 235 PHE A N 1
ATOM 1843 C CA . PHE A 1 235 ? -0.48 42.375 25.078 1 76.88 235 PHE A CA 1
ATOM 1844 C C . PHE A 1 235 ? -0.476 42.031 23.594 1 76.88 235 PHE A C 1
ATOM 1846 O O . PHE A 1 235 ? -0.665 40.875 23.203 1 76.88 235 PHE A O 1
ATOM 1853 N N . LEU A 1 236 ? -0.208 43.031 22.766 1 77.56 236 LEU A N 1
ATOM 1854 C CA . LEU A 1 236 ? -0.177 42.844 21.328 1 77.56 236 LEU A CA 1
ATOM 1855 C C . LEU A 1 236 ? 1.002 41.938 20.922 1 77.56 236 LEU A C 1
ATOM 1857 O O . LEU A 1 236 ? 0.908 41.188 19.953 1 77.56 236 LEU A O 1
ATOM 1861 N N . TYR A 1 237 ? 2.053 41.938 21.781 1 80.12 237 TYR A N 1
ATOM 1862 C CA . TYR A 1 237 ? 3.256 41.188 21.438 1 80.12 237 TYR A CA 1
ATOM 1863 C C . TYR A 1 237 ? 3.246 39.812 22.094 1 80.12 237 TYR A C 1
ATOM 1865 O O . TYR A 1 237 ? 4.008 38.938 21.703 1 80.12 237 TYR A O 1
ATOM 1873 N N . GLN A 1 238 ? 2.363 39.688 23 1 77.44 238 GLN A N 1
ATOM 1874 C CA . GLN A 1 238 ? 2.375 38.469 23.766 1 77.44 238 GLN A CA 1
ATOM 1875 C C . GLN A 1 238 ? 1.974 37.281 22.891 1 77.44 238 GLN A C 1
ATOM 1877 O O . GLN A 1 238 ? 2.631 36.219 22.922 1 77.44 238 GLN A O 1
ATOM 1882 N N . LYS A 1 239 ? 0.932 37.469 22.094 1 77.25 239 LYS A N 1
ATOM 1883 C CA . LYS A 1 239 ? 0.425 36.344 21.297 1 77.25 239 LYS A CA 1
ATOM 1884 C C . LYS A 1 239 ? 1.409 35.938 20.203 1 77.25 239 LYS A C 1
ATOM 1886 O O . LYS A 1 239 ? 1.769 34.781 20.062 1 77.25 239 LYS A O 1
ATOM 1891 N N . PRO A 1 240 ? 1.926 36.938 19.453 1 80.38 240 PRO A N 1
ATOM 1892 C CA . PRO A 1 240 ? 2.924 36.594 18.438 1 80.38 240 PRO A CA 1
ATOM 1893 C C . PRO A 1 240 ? 4.164 35.938 19.047 1 80.38 240 PRO A C 1
ATOM 1895 O O . PRO A 1 240 ? 4.75 35.031 18.438 1 80.38 240 PRO A O 1
ATOM 1898 N N . MET A 1 241 ? 4.508 36.344 20.203 1 81.5 241 MET A N 1
ATOM 1899 C CA . MET A 1 241 ? 5.652 35.719 20.875 1 81.5 241 MET A CA 1
ATOM 1900 C C . MET A 1 241 ? 5.383 34.25 21.203 1 81.5 241 MET A C 1
ATOM 1902 O O . MET A 1 241 ? 6.238 33.406 20.969 1 81.5 241 MET A O 1
ATOM 1906 N N . SER A 1 242 ? 4.211 34.062 21.672 1 76.94 242 SER A N 1
ATOM 1907 C CA . SER A 1 242 ? 3.838 32.688 22.016 1 76.94 242 SER A CA 1
ATOM 1908 C C . SER A 1 242 ? 3.807 31.812 20.766 1 76.94 242 SER A C 1
ATOM 1910 O O . SER A 1 242 ? 4.234 30.656 20.812 1 76.94 242 SER A O 1
ATOM 1912 N N . VAL A 1 243 ? 3.363 32.375 19.688 1 80.88 243 VAL A N 1
ATOM 1913 C CA . VAL A 1 243 ? 3.299 31.641 18.422 1 80.88 243 VAL A CA 1
ATOM 1914 C C . VAL A 1 243 ? 4.711 31.312 17.938 1 80.88 243 VAL A C 1
ATOM 1916 O O . VAL A 1 243 ? 4.996 30.188 17.547 1 80.88 243 VAL A O 1
ATOM 1919 N N . ASN A 1 244 ? 5.574 32.25 18 1 84.44 244 ASN A N 1
ATOM 1920 C CA . ASN A 1 244 ? 6.961 32.062 17.594 1 84.44 244 ASN A CA 1
ATOM 1921 C C . ASN A 1 244 ? 7.656 31 18.422 1 84.44 244 ASN A C 1
ATOM 1923 O O . ASN A 1 244 ? 8.383 30.156 17.891 1 84.44 244 ASN A O 1
ATOM 1927 N N . LEU A 1 245 ? 7.367 31.016 19.656 1 79.25 245 LEU A N 1
ATOM 1928 C CA . LEU A 1 245 ? 7.977 30.016 20.531 1 79.25 245 LEU A CA 1
ATOM 1929 C C . LEU A 1 245 ? 7.449 28.625 20.234 1 79.25 245 LEU A C 1
ATOM 1931 O O . LEU A 1 245 ? 8.203 27.656 20.266 1 79.25 245 LEU A O 1
ATOM 1935 N N . ARG A 1 246 ? 6.18 28.641 19.953 1 77.44 246 ARG A N 1
ATOM 1936 C CA . ARG A 1 246 ? 5.578 27.359 19.578 1 77.44 246 ARG A CA 1
ATOM 1937 C C . ARG A 1 246 ? 6.184 26.828 18.281 1 77.44 246 ARG A C 1
ATOM 1939 O O . ARG A 1 246 ? 6.402 25.625 18.156 1 77.44 246 ARG A O 1
ATOM 1946 N N . GLU A 1 247 ? 6.375 27.672 17.359 1 84.06 247 GLU A N 1
ATOM 1947 C CA . GLU A 1 247 ? 7.004 27.297 16.094 1 84.06 247 GLU A CA 1
ATOM 1948 C C . GLU A 1 247 ? 8.406 26.719 16.328 1 84.06 247 GLU A C 1
ATOM 1950 O O . GLU A 1 247 ? 8.789 25.734 15.688 1 84.06 247 GLU A O 1
ATOM 1955 N N . ILE A 1 248 ? 9.148 27.312 17.25 1 83.44 248 ILE A N 1
ATOM 1956 C CA . ILE A 1 248 ? 10.5 26.844 17.562 1 83.44 248 ILE A CA 1
ATOM 1957 C C . ILE A 1 248 ? 10.43 25.453 18.188 1 83.44 248 ILE A C 1
ATOM 1959 O O . ILE A 1 248 ? 11.188 24.562 17.797 1 83.44 248 ILE A O 1
ATOM 1963 N N . MET A 1 249 ? 9.461 25.297 19.062 1 76.94 249 MET A N 1
ATOM 1964 C CA . MET A 1 249 ? 9.289 24 19.719 1 76.94 249 MET A CA 1
ATOM 1965 C C . MET A 1 249 ? 8.859 22.938 18.719 1 76.94 249 MET A C 1
ATOM 1967 O O . MET A 1 249 ? 9.312 21.797 18.781 1 76.94 249 MET A O 1
ATOM 1971 N N . PHE A 1 250 ? 8.031 23.359 17.844 1 78.56 250 PHE A N 1
ATOM 1972 C CA . PHE A 1 250 ? 7.574 22.453 16.797 1 78.56 250 PHE A CA 1
ATOM 1973 C C . PHE A 1 250 ? 8.734 22.047 15.891 1 78.56 250 PHE A C 1
ATOM 1975 O O . PHE A 1 250 ? 8.883 20.859 15.562 1 78.56 250 PHE A O 1
ATOM 1982 N N . CYS A 1 251 ? 9.523 22.984 15.484 1 82.12 251 CYS A N 1
ATOM 1983 C CA . CYS A 1 251 ? 10.68 22.703 14.641 1 82.12 251 CYS A CA 1
ATOM 1984 C C . CYS A 1 251 ? 11.641 21.75 15.336 1 82.12 251 CYS A C 1
ATOM 1986 O O . CYS A 1 251 ? 12.172 20.828 14.711 1 82.12 251 CYS A O 1
ATOM 1988 N N . TYR A 1 252 ? 11.734 21.938 16.562 1 79.81 252 TYR A N 1
ATOM 1989 C CA . TYR A 1 252 ? 12.602 21.062 17.344 1 79.81 252 TYR A CA 1
ATOM 1990 C C . TYR A 1 252 ? 12.047 19.641 17.391 1 79.81 252 TYR A C 1
ATOM 1992 O O . TYR A 1 252 ? 12.773 18.672 17.141 1 79.81 252 TYR A O 1
ATOM 2000 N N . GLY A 1 253 ? 10.805 19.516 17.656 1 74.69 253 GLY A N 1
ATOM 2001 C CA . GLY A 1 253 ? 10.156 18.203 17.703 1 74.69 253 GLY A CA 1
ATOM 2002 C C . GLY A 1 253 ? 10.195 17.484 16.359 1 74.69 253 GLY A C 1
ATOM 2003 O O . GLY A 1 253 ? 10.5 16.297 16.312 1 74.69 253 GLY A O 1
ATOM 2004 N N . GLU A 1 254 ? 9.938 18.234 15.375 1 80.38 254 GLU A N 1
ATOM 2005 C CA . GLU A 1 254 ? 9.922 17.672 14.031 1 80.38 254 GLU A CA 1
ATOM 2006 C C . GLU A 1 254 ? 11.32 17.219 13.617 1 80.38 254 GLU A C 1
ATOM 2008 O O . GLU A 1 254 ? 11.484 16.172 12.992 1 80.38 254 GLU A O 1
ATOM 2013 N N . THR A 1 255 ? 12.32 17.969 13.938 1 81.88 255 THR A N 1
ATOM 2014 C CA . THR A 1 255 ? 13.695 17.609 13.609 1 81.88 255 THR A CA 1
ATOM 2015 C C . THR A 1 255 ? 14.125 16.344 14.344 1 81.88 255 THR A C 1
ATOM 2017 O O . THR A 1 255 ? 14.742 15.461 13.758 1 81.88 255 THR A O 1
ATOM 2020 N N . MET A 1 256 ? 13.641 16.281 15.5 1 79.19 256 MET A N 1
ATOM 2021 C CA . MET A 1 256 ? 14.008 15.117 16.297 1 79.19 256 MET A CA 1
ATOM 2022 C C . MET A 1 256 ? 13.32 13.859 15.773 1 79.19 256 MET A C 1
ATOM 2024 O O . MET A 1 256 ? 13.906 12.773 15.789 1 79.19 256 MET A O 1
ATOM 2028 N N . SER A 1 257 ? 12.156 13.984 15.297 1 79.19 257 SER A N 1
ATOM 2029 C CA . SER A 1 257 ? 11.406 12.836 14.781 1 79.19 257 SER A CA 1
ATOM 2030 C C . SER A 1 257 ? 11.961 12.375 13.438 1 79.19 257 SER A C 1
ATOM 2032 O O . SER A 1 257 ? 11.734 11.242 13.023 1 79.19 257 SER A O 1
ATOM 2034 N N . THR A 1 258 ? 12.727 13.25 12.781 1 82.31 258 THR A N 1
ATOM 2035 C CA . THR A 1 258 ? 13.219 12.938 11.438 1 82.31 258 THR A CA 1
ATOM 2036 C C . THR A 1 258 ? 14.695 12.547 11.484 1 82.31 258 THR A C 1
ATOM 2038 O O . THR A 1 258 ? 15.25 12.102 10.477 1 82.31 258 THR A O 1
ATOM 2041 N N . VAL A 1 259 ? 15.32 12.656 12.641 1 83.75 259 VAL A N 1
ATOM 2042 C CA . VAL A 1 259 ? 16.75 12.367 12.773 1 83.75 259 VAL A CA 1
ATOM 2043 C C . VAL A 1 259 ? 17.016 10.914 12.398 1 83.75 259 VAL A C 1
ATOM 2045 O O . VAL A 1 259 ? 18.031 10.602 11.766 1 83.75 259 VAL A O 1
ATOM 2048 N N . GLY A 1 260 ? 16.141 10.023 12.742 1 81.25 260 GLY A N 1
ATOM 2049 C CA . GLY A 1 260 ? 16.297 8.625 12.375 1 81.25 260 GLY A CA 1
ATOM 2050 C C . GLY A 1 260 ? 16.25 8.398 10.875 1 81.25 260 GLY A C 1
ATOM 2051 O O . GLY A 1 260 ? 17.062 7.645 10.328 1 81.25 260 GLY A O 1
ATOM 2052 N N . VAL A 1 261 ? 15.336 9.109 10.258 1 85.44 261 VAL A N 1
ATOM 2053 C CA . VAL A 1 261 ? 15.195 9.008 8.812 1 85.44 261 VAL A CA 1
ATOM 2054 C C . VAL A 1 261 ? 16.438 9.578 8.133 1 85.44 261 VAL A C 1
ATOM 2056 O O . VAL A 1 261 ? 16.953 9 7.168 1 85.44 261 VAL A O 1
ATOM 2059 N N . ILE A 1 262 ? 16.953 10.648 8.688 1 86.69 262 ILE A N 1
ATOM 2060 C CA . ILE A 1 262 ? 18.156 11.281 8.148 1 86.69 262 ILE A CA 1
ATOM 2061 C C . ILE A 1 262 ? 19.344 10.344 8.305 1 86.69 262 ILE A C 1
ATOM 2063 O O . ILE A 1 262 ? 20.141 10.18 7.375 1 86.69 262 ILE A O 1
ATOM 2067 N N . ALA A 1 263 ? 19.406 9.727 9.398 1 87.62 263 ALA A N 1
ATOM 2068 C CA . ALA A 1 263 ? 20.516 8.812 9.664 1 87.62 263 ALA A CA 1
ATOM 2069 C C . ALA A 1 263 ? 20.484 7.621 8.711 1 87.62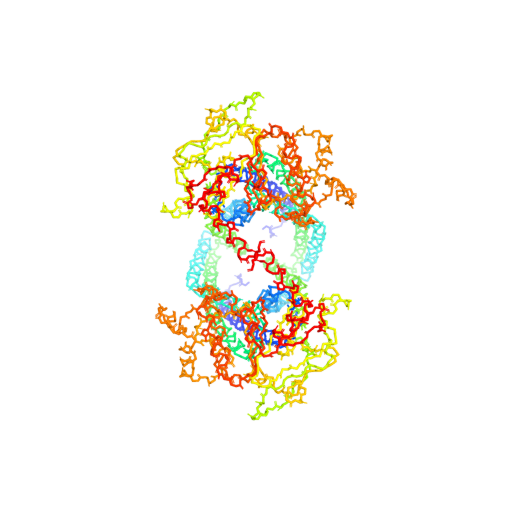 263 ALA A C 1
ATOM 2071 O O . ALA A 1 263 ? 21.531 7.176 8.219 1 87.62 263 ALA A O 1
ATOM 2072 N N . THR A 1 264 ? 19.328 7.125 8.445 1 86.88 264 THR A N 1
ATOM 2073 C CA . THR A 1 264 ? 19.172 5.984 7.551 1 86.88 264 THR A CA 1
ATOM 2074 C C . THR A 1 264 ? 19.547 6.367 6.121 1 86.88 264 THR A C 1
ATOM 2076 O O . THR A 1 264 ? 20.266 5.621 5.445 1 86.88 264 THR A O 1
ATOM 2079 N N . VAL A 1 265 ? 19.125 7.473 5.703 1 87.44 265 VAL A N 1
ATOM 2080 C CA . VAL A 1 265 ? 19.438 7.922 4.348 1 87.44 265 VAL A CA 1
ATOM 2081 C C . VAL A 1 265 ? 20.938 8.164 4.211 1 87.44 265 VAL A C 1
ATOM 2083 O O . VAL A 1 265 ? 21.547 7.77 3.213 1 87.44 265 VAL A O 1
ATOM 2086 N N . LEU A 1 266 ? 21.547 8.734 5.219 1 89.12 266 LEU A N 1
ATOM 2087 C CA . LEU A 1 266 ? 22.969 9.023 5.172 1 89.12 266 LEU A CA 1
ATOM 2088 C C . LEU A 1 266 ? 23.797 7.734 5.266 1 89.12 266 LEU A C 1
ATOM 2090 O O . LEU A 1 266 ? 24.875 7.645 4.691 1 89.12 266 LEU A O 1
ATOM 2094 N N . SER A 1 267 ? 23.266 6.746 5.898 1 89.12 267 SER A N 1
ATOM 2095 C CA . SER A 1 267 ? 23.953 5.461 5.973 1 89.12 267 SER A CA 1
ATOM 2096 C C . SER A 1 267 ? 24.016 4.793 4.602 1 89.12 267 SER A C 1
ATOM 2098 O O . SER A 1 267 ? 25.016 4.141 4.273 1 89.12 267 SER A O 1
ATOM 2100 N N . TYR A 1 268 ? 22.969 5.027 3.844 1 87.94 268 TYR A N 1
ATOM 2101 C CA . TYR A 1 268 ? 22.969 4.477 2.494 1 87.94 268 TYR A CA 1
ATOM 2102 C C . TYR A 1 268 ? 23.922 5.246 1.59 1 87.94 268 TYR A C 1
ATOM 2104 O O . TYR A 1 268 ? 24.547 4.664 0.697 1 87.94 268 TYR A O 1
ATOM 2112 N N . LEU A 1 269 ? 24.078 6.48 1.836 1 88 269 LEU A N 1
ATOM 2113 C CA . LEU A 1 269 ? 24.969 7.32 1.034 1 88 269 LEU A CA 1
ATOM 2114 C C . LEU A 1 269 ? 26.422 7.035 1.357 1 88 269 LEU A C 1
ATOM 2116 O O . LEU A 1 269 ? 27.281 7.102 0.476 1 88 269 LEU A O 1
ATOM 2120 N N . ASP A 1 270 ? 26.609 6.621 2.586 1 87.31 270 ASP A N 1
ATOM 2121 C CA . ASP A 1 270 ? 27.984 6.422 3.023 1 87.31 270 ASP A CA 1
ATOM 2122 C C . ASP A 1 270 ? 28.422 4.973 2.807 1 87.31 270 ASP A C 1
ATOM 2124 O O . ASP A 1 270 ? 29.609 4.656 2.91 1 87.31 270 ASP A O 1
ATOM 2128 N N . ARG A 1 271 ? 27.531 4.168 2.402 1 85.12 271 ARG A N 1
ATOM 2129 C CA . ARG A 1 271 ? 27.875 2.762 2.215 1 85.12 271 ARG A CA 1
ATOM 2130 C C . ARG A 1 271 ? 28.719 2.562 0.964 1 85.12 271 ARG A C 1
ATOM 2132 O O . ARG 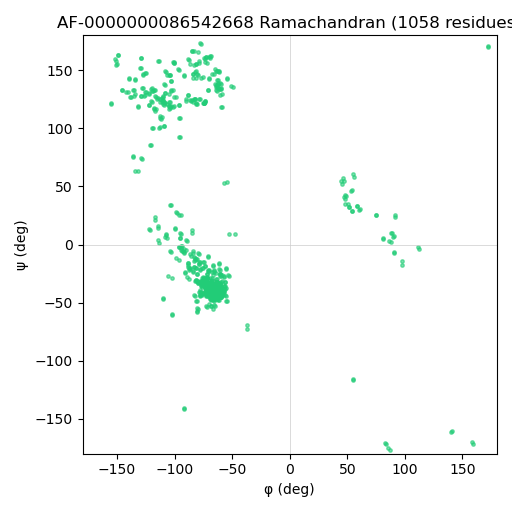A 1 271 ? 28.359 3.031 -0.118 1 85.12 271 ARG A O 1
ATOM 2139 N N . ARG A 1 272 ? 29.875 2.021 1.167 1 82.69 272 ARG A N 1
ATOM 2140 C CA . ARG A 1 272 ? 30.75 1.689 0.045 1 82.69 272 ARG A CA 1
ATOM 2141 C C . ARG A 1 272 ? 30.484 0.272 -0.451 1 82.69 272 ARG A C 1
ATOM 2143 O O . ARG A 1 272 ? 30.312 -0.65 0.349 1 82.69 272 ARG A O 1
ATOM 2150 N N . PRO A 1 273 ? 30.203 0.185 -1.751 1 81.25 273 PRO A N 1
ATOM 2151 C CA . PRO A 1 273 ? 29.969 -1.156 -2.295 1 81.25 273 PRO A CA 1
ATOM 2152 C C . PRO A 1 273 ? 31.094 -2.131 -1.937 1 81.25 273 PRO A C 1
ATOM 2154 O O . PRO A 1 273 ? 32.281 -1.747 -1.906 1 81.25 273 PRO A O 1
ATOM 2157 N N . LYS A 1 274 ? 30.766 -3.379 -1.531 1 75.75 274 LYS A N 1
ATOM 2158 C CA . LYS A 1 274 ? 31.734 -4.402 -1.145 1 75.75 274 LYS A CA 1
ATOM 2159 C C . LYS A 1 274 ? 32.25 -5.152 -2.365 1 75.75 274 LYS A C 1
ATOM 2161 O O . LYS A 1 274 ? 33.031 -6.098 -2.23 1 75.75 274 LYS A O 1
ATOM 2166 N N . SER A 1 275 ? 32.031 -4.719 -3.438 1 73.44 275 SER A N 1
ATOM 2167 C CA . SER A 1 275 ? 32.469 -5.453 -4.613 1 73.44 275 SER A CA 1
ATOM 2168 C C . SER A 1 275 ? 33.938 -5.145 -4.938 1 73.44 275 SER A C 1
ATOM 2170 O O . SER A 1 275 ? 34.406 -4.055 -4.633 1 73.44 275 SER A O 1
ATOM 2172 N N . LYS A 1 276 ? 34.719 -6.285 -5.449 1 70 276 LYS A N 1
ATOM 2173 C CA . LYS A 1 276 ? 36.094 -6.164 -5.848 1 70 276 LYS A CA 1
ATOM 2174 C C . LYS A 1 276 ? 36.25 -5.18 -7.004 1 70 276 LYS A C 1
ATOM 2176 O O . LYS A 1 276 ? 35.344 -5.008 -7.809 1 70 276 LYS A O 1
ATOM 2181 N N . LYS A 1 277 ? 37.344 -4.547 -7.031 1 71.75 277 LYS A N 1
ATOM 2182 C CA . LYS A 1 277 ? 37.688 -3.57 -8.062 1 71.75 277 LYS A CA 1
ATOM 2183 C C . LYS A 1 277 ? 37.656 -4.203 -9.445 1 71.75 277 LYS A C 1
ATOM 2185 O O . LYS A 1 277 ? 38.062 -5.363 -9.609 1 71.75 277 LYS A O 1
ATOM 2190 N N . GLU A 1 278 ? 36.969 -3.561 -10.297 1 76.62 278 GLU A N 1
ATOM 2191 C CA . GLU A 1 278 ? 36.875 -3.994 -11.688 1 76.62 278 GLU A CA 1
ATOM 2192 C C . GLU A 1 278 ? 38.25 -3.994 -12.359 1 76.62 278 GLU A C 1
ATOM 2194 O O . GLU A 1 278 ? 39.125 -3.168 -12.039 1 76.62 278 GLU A O 1
ATOM 2199 N N . GLY A 1 279 ? 38.438 -5.16 -13.07 1 84.19 279 GLY A N 1
ATOM 2200 C CA . GLY A 1 279 ? 39.625 -5.191 -13.875 1 84.19 279 GLY A CA 1
ATOM 2201 C C . GLY A 1 279 ? 39.531 -4.395 -15.164 1 84.19 279 GLY A C 1
ATOM 2202 O O . GLY A 1 279 ? 38.5 -3.736 -15.398 1 84.19 279 GLY A O 1
ATOM 2203 N N . ASP A 1 280 ? 40.625 -4.246 -15.906 1 88.56 280 ASP A N 1
ATOM 2204 C CA . ASP A 1 280 ? 40.656 -3.449 -17.141 1 88.56 280 ASP A CA 1
ATOM 2205 C C . ASP A 1 280 ? 40.969 -4.32 -18.344 1 88.56 280 ASP A C 1
ATOM 2207 O O . ASP A 1 280 ? 41.281 -3.805 -19.422 1 88.56 280 ASP A O 1
ATOM 2211 N N . LEU A 1 281 ? 40.719 -5.594 -18.172 1 90.94 281 LEU A N 1
ATOM 2212 C CA . LEU A 1 281 ? 41.031 -6.484 -19.281 1 90.94 281 LEU A CA 1
ATOM 2213 C C . LEU A 1 281 ? 39.938 -6.445 -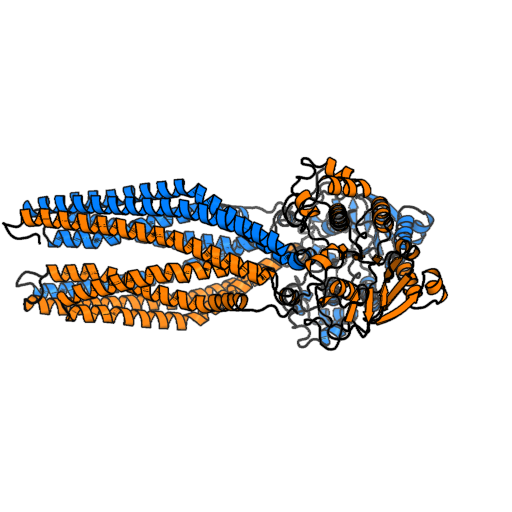20.328 1 90.94 281 LEU A C 1
ATOM 2215 O O . LEU A 1 281 ? 38.75 -6.668 -20.016 1 90.94 281 LEU A O 1
ATOM 2219 N N . CYS A 1 282 ? 40.281 -6.062 -21.609 1 92.56 282 CYS A N 1
ATOM 2220 C CA . CYS A 1 282 ? 39.375 -6.031 -22.75 1 92.56 282 CYS A CA 1
ATOM 2221 C C . CYS A 1 282 ? 40.031 -6.609 -24 1 92.56 282 CYS A C 1
ATOM 2223 O O . CYS A 1 282 ? 40.406 -5.871 -24.906 1 92.56 282 CYS A O 1
ATOM 2225 N N . PRO A 1 283 ? 40.094 -7.863 -23.984 1 91.5 283 PRO A N 1
ATOM 2226 C CA . PRO A 1 283 ? 40.719 -8.438 -25.172 1 91.5 283 PRO A CA 1
ATOM 2227 C C . PRO A 1 283 ? 39.875 -8.242 -26.438 1 91.5 283 PRO A C 1
ATOM 2229 O O . PRO A 1 283 ? 38.656 -8.18 -26.344 1 91.5 283 PRO A O 1
ATOM 2232 N N . GLU A 1 284 ? 40.469 -8.078 -27.562 1 87.69 284 GLU A N 1
ATOM 2233 C CA . GLU A 1 284 ? 39.781 -7.863 -28.828 1 87.69 284 GLU A CA 1
ATOM 2234 C C . GLU A 1 284 ? 39.094 -9.141 -29.312 1 87.69 284 GLU A C 1
ATOM 2236 O O . GLU A 1 284 ? 37.969 -9.086 -29.828 1 87.69 284 GLU A O 1
ATOM 2241 N N . ARG A 1 285 ? 39.906 -10.203 -29.156 1 87.88 285 ARG A N 1
ATOM 2242 C CA . ARG A 1 285 ? 39.312 -11.469 -29.578 1 87.88 285 ARG A CA 1
ATOM 2243 C C . ARG A 1 285 ? 39.094 -12.383 -28.375 1 87.88 285 ARG A C 1
ATOM 2245 O O . ARG A 1 285 ? 40 -12.633 -27.578 1 87.88 285 ARG A O 1
ATOM 2252 N N . LEU A 1 286 ? 37.812 -12.797 -28.172 1 91.5 286 LEU A N 1
ATOM 2253 C CA . LEU A 1 286 ? 37.438 -13.711 -27.094 1 91.5 286 LEU A CA 1
ATOM 2254 C C . LEU A 1 286 ? 36.938 -15.039 -27.672 1 91.5 286 LEU A C 1
ATOM 2256 O O . LEU A 1 286 ? 36.094 -15.07 -28.547 1 91.5 286 LEU A O 1
ATOM 2260 N N . GLU A 1 287 ? 37.5 -16.156 -27.266 1 91.75 287 GLU A N 1
ATOM 2261 C CA . GLU A 1 287 ? 37.094 -17.484 -27.734 1 91.75 287 GLU A CA 1
ATOM 2262 C C . GLU A 1 287 ? 35.781 -17.922 -27.062 1 91.75 287 GLU A C 1
ATOM 2264 O O . GLU A 1 287 ? 34.938 -18.547 -27.688 1 91.75 287 GLU A O 1
ATOM 2269 N N . GLY A 1 288 ? 35.625 -17.516 -25.828 1 94.06 288 GLY A N 1
ATOM 2270 C CA . GLY A 1 288 ? 34.406 -17.859 -25.109 1 94.06 288 GLY A CA 1
ATOM 2271 C C . GLY A 1 288 ? 34.531 -19.141 -24.328 1 94.06 288 GLY A C 1
ATOM 2272 O O . GLY A 1 288 ? 33.531 -19.875 -24.156 1 94.06 288 GLY A O 1
ATOM 2273 N N . ARG A 1 289 ? 35.719 -19.578 -23.953 1 95.5 289 ARG A N 1
ATOM 2274 C CA . ARG A 1 289 ? 35.938 -20.75 -23.109 1 95.5 289 ARG A CA 1
ATOM 2275 C C . ARG A 1 289 ? 35.75 -20.406 -21.625 1 95.5 289 ARG A C 1
ATOM 2277 O O . ARG A 1 289 ? 36.406 -19.516 -21.109 1 95.5 289 ARG A O 1
ATOM 2284 N N . ILE A 1 290 ? 34.844 -21.094 -20.984 1 96.56 290 ILE A N 1
ATOM 2285 C CA . ILE A 1 290 ? 34.562 -20.828 -19.562 1 96.56 290 ILE A CA 1
ATOM 2286 C C . ILE A 1 290 ? 34.906 -22.078 -18.75 1 96.56 290 ILE A C 1
ATOM 2288 O O . ILE A 1 290 ? 34.469 -23.188 -19.109 1 96.56 290 ILE A O 1
ATOM 2292 N N . VAL A 1 291 ? 35.625 -21.891 -17.656 1 96.69 291 VAL A N 1
ATOM 2293 C CA . VAL A 1 291 ? 36 -23.016 -16.797 1 96.69 291 VAL A CA 1
ATOM 2294 C C . VAL A 1 291 ? 35.688 -22.672 -15.344 1 96.69 291 VAL A C 1
ATOM 2296 O O . VAL A 1 291 ? 36.156 -21.656 -14.82 1 96.69 291 VAL A O 1
ATOM 2299 N N . PHE A 1 292 ? 34.844 -23.453 -14.797 1 96.06 292 PHE A N 1
ATOM 2300 C CA . PHE A 1 292 ? 34.656 -23.391 -13.352 1 96.06 292 PHE A CA 1
ATOM 2301 C C . PHE A 1 292 ? 35.656 -24.281 -12.625 1 96.06 292 PHE A C 1
ATOM 2303 O O . PHE A 1 292 ? 35.75 -25.484 -12.898 1 96.06 292 PHE A O 1
ATOM 2310 N N . GLN A 1 293 ? 36.375 -23.656 -11.719 1 96 293 GLN A N 1
ATOM 2311 C CA . GLN A 1 293 ? 37.375 -24.406 -10.953 1 96 293 GLN A CA 1
ATOM 2312 C C . GLN A 1 293 ? 36.969 -24.484 -9.477 1 96 293 GLN A C 1
ATOM 2314 O O . GLN A 1 293 ? 37.25 -23.562 -8.711 1 96 293 GLN A O 1
ATOM 2319 N N . ASP A 1 294 ? 36.406 -25.578 -9.031 1 94.75 294 ASP A N 1
ATOM 2320 C CA . ASP A 1 294 ? 36.031 -25.875 -7.648 1 94.75 294 ASP A CA 1
ATOM 2321 C C . ASP A 1 294 ? 35.344 -24.672 -7.012 1 94.75 294 ASP A C 1
ATOM 2323 O O . ASP A 1 294 ? 35.75 -24.188 -5.953 1 94.75 294 ASP A O 1
ATOM 2327 N N . VAL A 1 295 ? 34.406 -24.281 -7.641 1 94.94 295 VAL A N 1
ATOM 2328 C CA . VAL A 1 295 ? 33.688 -23.062 -7.219 1 94.94 295 VAL A CA 1
ATOM 2329 C C . VAL A 1 295 ? 32.688 -23.406 -6.125 1 94.94 295 VAL A C 1
ATOM 2331 O O . VAL A 1 295 ? 31.859 -24.297 -6.293 1 94.94 295 VAL A O 1
ATOM 2334 N N . SER A 1 296 ? 32.781 -22.719 -5 1 94.19 296 SER A N 1
ATOM 2335 C CA . SER A 1 296 ? 31.828 -22.812 -3.904 1 94.19 296 SER A CA 1
ATOM 2336 C C . SER A 1 296 ? 31.188 -21.453 -3.627 1 94.19 296 SER A C 1
ATOM 2338 O O . SER A 1 296 ? 31.859 -20.438 -3.635 1 94.19 296 SER A O 1
ATOM 2340 N N . PHE A 1 297 ? 29.875 -21.516 -3.484 1 92.69 297 PHE A N 1
ATOM 2341 C CA . PHE A 1 297 ? 29.141 -20.25 -3.309 1 92.69 297 PHE A CA 1
ATOM 2342 C C . PHE A 1 297 ? 27.953 -20.453 -2.379 1 92.69 297 PHE A C 1
ATOM 2344 O O . PHE A 1 297 ? 27.25 -21.453 -2.467 1 92.69 297 PHE A O 1
ATOM 2351 N N . SER A 1 298 ? 27.859 -19.547 -1.475 1 89.56 298 SER A N 1
ATOM 2352 C CA . SER A 1 298 ? 26.688 -19.484 -0.594 1 89.56 298 SER A CA 1
ATOM 2353 C C . SER A 1 298 ? 26.094 -18.078 -0.569 1 89.56 298 SER A C 1
ATOM 2355 O O . SER A 1 298 ? 26.828 -17.094 -0.492 1 89.56 298 SER A O 1
ATOM 2357 N N . TYR A 1 299 ? 24.781 -18.078 -0.824 1 85.25 299 TYR A N 1
ATOM 2358 C CA . TYR A 1 299 ? 24.141 -16.781 -0.694 1 85.25 299 TYR A CA 1
ATOM 2359 C C . TYR A 1 299 ? 24.188 -16.281 0.746 1 85.25 299 TYR A C 1
ATOM 2361 O O . TYR A 1 299 ? 24.047 -17.078 1.686 1 85.25 299 TYR A O 1
ATOM 2369 N N . PRO A 1 300 ? 24.453 -15.109 0.891 1 76.06 300 PRO A N 1
ATOM 2370 C CA . PRO A 1 300 ? 24.531 -14.594 2.26 1 76.06 300 PRO A CA 1
ATOM 2371 C C . PRO A 1 300 ? 23.219 -14.742 3.018 1 76.06 300 PRO A C 1
ATOM 2373 O O . PRO A 1 300 ? 23.203 -14.812 4.25 1 76.06 300 PRO A O 1
ATOM 2376 N N . SER A 1 301 ? 22.141 -14.789 2.297 1 72.44 301 SER A N 1
ATOM 2377 C CA . SER A 1 301 ? 20.828 -14.922 2.928 1 72.44 301 SER A CA 1
ATOM 2378 C C . SER A 1 301 ? 20.531 -16.375 3.281 1 72.44 301 SER A C 1
ATOM 2380 O O . SER A 1 301 ? 19.656 -16.656 4.102 1 72.44 301 SER A O 1
ATOM 2382 N N . ALA A 1 302 ? 21.219 -17.266 2.645 1 75.19 302 ALA A N 1
ATOM 2383 C CA . ALA A 1 302 ? 21 -18.688 2.896 1 75.19 302 ALA A CA 1
ATOM 2384 C C . ALA A 1 302 ? 21.797 -19.156 4.109 1 75.19 302 ALA A C 1
ATOM 2386 O O . ALA A 1 302 ? 22.828 -18.562 4.457 1 75.19 302 ALA A O 1
ATOM 2387 N N . PRO A 1 303 ? 21.203 -20.109 4.828 1 72.06 303 PRO A N 1
ATOM 2388 C CA . PRO A 1 303 ? 21.969 -20.656 5.957 1 72.06 303 PRO A CA 1
ATOM 2389 C C . PRO A 1 303 ? 23.328 -21.172 5.543 1 72.06 303 PRO A C 1
ATOM 2391 O O . PRO A 1 303 ? 23.516 -21.641 4.414 1 72.06 303 PRO A O 1
ATOM 2394 N N . ALA A 1 304 ? 24.312 -20.969 6.395 1 69.19 304 ALA A N 1
ATOM 2395 C CA . ALA A 1 304 ? 25.703 -21.328 6.156 1 69.19 304 ALA A CA 1
ATOM 2396 C C . ALA A 1 304 ? 25.844 -22.812 5.809 1 69.19 304 ALA A C 1
ATOM 2398 O O . ALA A 1 304 ? 26.75 -23.203 5.07 1 69.19 304 ALA A O 1
ATOM 2399 N N . ASP A 1 305 ? 24.891 -23.516 6.172 1 69.69 305 ASP A N 1
ATOM 2400 C CA . ASP A 1 305 ? 25.031 -24.953 6.051 1 69.69 305 ASP A CA 1
ATOM 2401 C C . ASP A 1 305 ? 24.453 -25.453 4.73 1 69.69 305 ASP A C 1
ATOM 2403 O O . ASP A 1 305 ? 24.562 -26.641 4.402 1 69.69 305 ASP A O 1
ATOM 2407 N N . GLN A 1 306 ? 23.938 -24.562 3.998 1 80.31 306 GLN A N 1
ATOM 2408 C CA . GLN A 1 306 ? 23.375 -25 2.725 1 80.31 306 GLN A CA 1
ATOM 2409 C C . GLN A 1 306 ? 23.906 -24.172 1.569 1 80.31 306 GLN A C 1
ATOM 2411 O O . GLN A 1 306 ? 23.203 -23.312 1.028 1 80.31 306 GLN A O 1
ATOM 2416 N N . PRO A 1 307 ? 25.188 -24.5 1.293 1 86.69 307 PRO A N 1
ATOM 2417 C CA . PRO A 1 307 ? 25.734 -23.766 0.157 1 86.69 307 PRO A CA 1
ATOM 2418 C C . PRO A 1 307 ? 25 -24.047 -1.149 1 86.69 307 PRO A C 1
ATOM 2420 O O . PRO A 1 307 ? 24.484 -25.156 -1.344 1 86.69 307 PRO A O 1
ATOM 2423 N N . ALA A 1 308 ? 24.828 -23.031 -1.934 1 88.81 308 ALA A N 1
ATOM 2424 C CA . ALA A 1 308 ? 24.156 -23.172 -3.221 1 88.81 308 ALA A CA 1
ATOM 2425 C C . ALA A 1 308 ? 25 -24.031 -4.18 1 88.81 308 ALA A C 1
ATOM 2427 O O . ALA A 1 308 ? 24.453 -24.828 -4.945 1 88.81 308 ALA A O 1
ATOM 2428 N N . LEU A 1 309 ? 26.344 -23.812 -4.145 1 92.69 309 LEU A N 1
ATOM 2429 C CA . LEU A 1 309 ? 27.281 -24.594 -4.934 1 92.69 309 LEU A CA 1
ATOM 2430 C C . LEU A 1 309 ? 28.406 -25.141 -4.055 1 92.69 309 LEU A C 1
ATOM 2432 O O . LEU A 1 309 ? 28.906 -24.438 -3.18 1 92.69 309 LEU A O 1
ATOM 2436 N N . LYS A 1 310 ? 28.688 -26.438 -4.285 1 93.88 310 LYS A N 1
ATOM 2437 C CA . LYS A 1 310 ? 29.734 -27.125 -3.527 1 93.88 310 LYS A CA 1
ATOM 2438 C C . LYS A 1 310 ? 30.844 -27.625 -4.445 1 93.88 310 LYS A C 1
ATOM 2440 O O . LYS A 1 310 ? 30.766 -28.719 -4.98 1 93.88 310 LYS A O 1
ATOM 2445 N N . SER A 1 311 ? 31.906 -26.922 -4.504 1 92.56 311 SER A N 1
ATOM 2446 C CA . SER A 1 311 ? 33.094 -27.281 -5.27 1 92.56 311 SER A CA 1
ATOM 2447 C C . SER A 1 311 ? 32.75 -27.734 -6.676 1 92.56 311 SER A C 1
ATOM 2449 O O . SER A 1 311 ? 33.125 -28.828 -7.098 1 92.56 311 SER A O 1
ATOM 2451 N N . VAL A 1 312 ? 32.062 -26.922 -7.363 1 94 312 VAL A N 1
ATOM 2452 C CA . VAL A 1 312 ? 31.578 -27.25 -8.703 1 94 312 VAL A CA 1
ATOM 2453 C C . VAL A 1 312 ? 32.688 -26.984 -9.727 1 94 312 VAL A C 1
ATOM 2455 O O . VAL A 1 312 ? 33.281 -25.891 -9.75 1 94 312 VAL A O 1
ATOM 2458 N N . SER A 1 313 ? 33 -28.016 -10.516 1 94.75 313 SER A N 1
ATOM 2459 C CA . SER A 1 313 ? 33.938 -27.875 -11.625 1 94.75 313 SER A CA 1
ATOM 2460 C C . SER A 1 313 ? 33.281 -28.281 -12.945 1 94.75 313 SER A C 1
ATOM 2462 O O . SER A 1 313 ? 32.781 -29.391 -13.086 1 94.75 313 SER A O 1
ATOM 2464 N N . LEU A 1 314 ? 33.25 -27.328 -13.844 1 93.88 314 LEU A N 1
ATOM 2465 C CA . LEU A 1 314 ? 32.688 -27.609 -15.164 1 93.88 314 LEU A CA 1
ATOM 2466 C C . LEU A 1 314 ? 33.375 -26.75 -16.234 1 93.88 314 LEU A C 1
ATOM 2468 O O . LEU A 1 314 ? 34.062 -25.781 -15.914 1 93.88 314 LEU A O 1
ATOM 2472 N N . GLU A 1 315 ? 33.156 -27.219 -17.484 1 94.44 315 GLU A N 1
ATOM 2473 C CA . GLU A 1 315 ? 33.812 -26.516 -18.594 1 94.44 315 GLU A CA 1
ATOM 2474 C C . GLU A 1 315 ? 32.844 -26.312 -19.75 1 94.44 315 GLU A C 1
ATOM 2476 O O . GLU A 1 315 ? 32.094 -27.234 -20.094 1 94.44 315 GLU A O 1
ATOM 2481 N N . LEU A 1 316 ? 32.844 -25.094 -20.234 1 95.31 316 LEU A N 1
ATOM 2482 C CA . LEU A 1 316 ? 32.125 -24.75 -21.438 1 95.31 316 LEU A CA 1
ATOM 2483 C C . LEU A 1 316 ? 33.062 -24.531 -22.609 1 95.31 316 LEU A C 1
ATOM 2485 O O . LEU A 1 316 ? 33.938 -23.641 -22.547 1 95.31 316 LEU A O 1
ATOM 2489 N N . GLN A 1 317 ? 32.875 -25.281 -23.609 1 94.25 317 GLN A N 1
ATOM 2490 C CA . GLN A 1 317 ? 33.75 -25.188 -24.766 1 94.25 317 GLN A CA 1
ATOM 2491 C C . GLN A 1 317 ? 33.219 -24.219 -25.812 1 94.25 317 GLN A C 1
ATOM 2493 O O . GLN A 1 317 ? 32 -24.141 -26.031 1 94.25 317 GLN A O 1
ATOM 2498 N N . PRO A 1 318 ? 34.156 -23.516 -26.5 1 93.88 318 PRO A N 1
ATOM 2499 C CA . PRO A 1 318 ? 33.719 -22.562 -27.531 1 93.88 318 PRO A CA 1
ATOM 2500 C C . PRO A 1 318 ? 33 -23.234 -28.703 1 93.88 318 PRO A C 1
ATOM 2502 O O . PRO A 1 318 ? 33.438 -24.297 -29.156 1 93.88 318 PRO A O 1
ATOM 2505 N N . GLY A 1 319 ? 31.906 -22.703 -29.078 1 90.12 319 GLY A N 1
ATOM 2506 C CA . GLY A 1 319 ? 31.172 -23.172 -30.25 1 90.12 319 GLY A CA 1
ATOM 2507 C C . GLY A 1 319 ? 30.328 -24.391 -29.984 1 90.12 319 GLY A C 1
ATOM 2508 O O . GLY A 1 319 ? 29.781 -24.984 -30.906 1 90.12 319 GLY A O 1
ATOM 2509 N N . LYS A 1 320 ? 30.266 -24.781 -28.766 1 92.19 320 LYS A N 1
ATOM 2510 C CA . LYS A 1 320 ? 29.484 -25.969 -28.406 1 92.19 320 LYS A CA 1
ATOM 2511 C C . LYS A 1 320 ? 28.297 -25.594 -27.516 1 92.19 320 LYS A C 1
ATOM 2513 O O . LYS A 1 320 ? 28.281 -24.516 -26.922 1 92.19 320 LYS A O 1
ATOM 2518 N N . ILE A 1 321 ? 27.375 -26.5 -27.578 1 92.69 321 ILE A N 1
ATOM 2519 C CA . ILE A 1 321 ? 26.172 -26.312 -26.766 1 92.69 321 ILE A CA 1
ATOM 2520 C C . ILE A 1 321 ? 26.266 -27.188 -25.516 1 92.69 321 ILE A C 1
ATOM 2522 O O . ILE A 1 321 ? 26.406 -28.422 -25.609 1 92.69 321 ILE A O 1
ATOM 2526 N N . THR A 1 322 ? 26.266 -26.531 -24.391 1 94 322 THR A N 1
ATOM 2527 C CA . THR A 1 322 ? 26.281 -27.266 -23.125 1 94 322 THR A CA 1
ATOM 2528 C C . THR A 1 322 ? 24.938 -27.125 -22.406 1 94 322 THR A C 1
ATOM 2530 O O . THR A 1 322 ? 24.406 -26.031 -22.266 1 94 322 THR A O 1
ATOM 2533 N N . GLY A 1 323 ? 24.375 -28.234 -22.031 1 92.56 323 GLY A N 1
ATOM 2534 C CA . GLY A 1 323 ? 23.125 -28.25 -21.281 1 92.56 323 GLY A CA 1
ATOM 2535 C C . GLY A 1 323 ? 23.328 -28.469 -19.797 1 92.56 323 GLY A C 1
ATOM 2536 O O . GLY A 1 323 ? 24.125 -29.328 -19.391 1 92.56 323 GLY A O 1
ATOM 2537 N N . LEU A 1 324 ? 22.781 -27.609 -19.062 1 91.31 324 LEU A N 1
ATOM 2538 C CA . LEU A 1 324 ? 22.781 -27.75 -17.609 1 91.31 324 LEU A CA 1
ATOM 2539 C C . LEU A 1 324 ? 21.406 -28.203 -17.109 1 91.31 324 LEU A C 1
ATOM 2541 O O . LEU A 1 324 ? 20.422 -27.5 -17.281 1 91.31 324 LEU A O 1
ATOM 2545 N N . VAL A 1 325 ? 21.391 -29.406 -16.484 1 88.12 325 VAL A N 1
ATOM 2546 C CA . VAL A 1 325 ? 20.109 -30 -16.062 1 88.12 325 VAL A CA 1
ATOM 2547 C C . VAL A 1 325 ? 20.172 -30.328 -14.578 1 88.12 325 VAL A C 1
ATOM 2549 O O . VAL A 1 325 ? 21.25 -30.578 -14.031 1 88.12 325 VAL A O 1
ATOM 2552 N N . GLY A 1 326 ? 19.094 -30.219 -13.969 1 80.81 326 GLY A N 1
ATOM 2553 C CA . GLY A 1 326 ? 18.953 -30.531 -12.555 1 80.81 326 GLY A CA 1
ATOM 2554 C C . GLY A 1 326 ? 17.609 -30.141 -11.992 1 80.81 326 GLY A C 1
ATOM 2555 O O . GLY A 1 326 ? 16.828 -29.438 -12.648 1 80.81 326 GLY A O 1
ATOM 2556 N N . LEU A 1 327 ? 17.391 -30.562 -10.836 1 75.75 327 LEU A N 1
ATOM 2557 C CA . LEU A 1 327 ? 16.125 -30.219 -10.18 1 75.75 327 LEU A CA 1
ATOM 2558 C C . LEU A 1 327 ? 16.141 -28.766 -9.727 1 75.75 327 LEU A C 1
ATOM 2560 O O . LEU A 1 327 ? 17.188 -28.125 -9.727 1 75.75 327 LEU A O 1
ATOM 2564 N N . SER A 1 328 ? 14.953 -28.266 -9.5 1 73.25 328 SER A N 1
ATOM 2565 C CA . SER A 1 328 ? 14.852 -26.891 -9.039 1 73.25 328 SER A CA 1
ATOM 2566 C C . SER A 1 328 ? 15.586 -26.688 -7.719 1 73.25 328 SER A C 1
ATOM 2568 O O . SER A 1 328 ? 15.484 -27.531 -6.816 1 73.25 328 SER A O 1
ATOM 2570 N N . GLY A 1 329 ? 16.328 -25.703 -7.621 1 74 329 GLY A N 1
ATOM 2571 C CA . GLY A 1 329 ? 17.031 -25.391 -6.383 1 74 329 GLY A CA 1
ATOM 2572 C C . GLY A 1 329 ? 18.391 -26.062 -6.281 1 74 329 GLY A C 1
ATOM 2573 O O . GLY A 1 329 ? 19.031 -26.016 -5.23 1 74 329 GLY A O 1
ATOM 2574 N N . ASN A 1 330 ? 18.766 -26.594 -7.332 1 78.19 330 ASN A N 1
ATOM 2575 C CA . ASN A 1 330 ? 20 -27.359 -7.25 1 78.19 330 ASN A CA 1
ATOM 2576 C C . ASN A 1 330 ? 21.219 -26.531 -7.668 1 78.19 330 ASN A C 1
ATOM 2578 O O . ASN A 1 330 ? 22.297 -27.062 -7.863 1 78.19 330 ASN A O 1
ATOM 2582 N N . GLY A 1 331 ? 21.031 -25.281 -7.914 1 83.62 331 GLY A N 1
ATOM 2583 C CA . GLY A 1 331 ? 22.203 -24.422 -8.109 1 83.62 331 GLY A CA 1
ATOM 2584 C C . GLY A 1 331 ? 22.344 -23.922 -9.531 1 83.62 331 GLY A C 1
ATOM 2585 O O . GLY A 1 331 ? 23.266 -23.172 -9.836 1 83.62 331 GLY A O 1
ATOM 2586 N N . LYS A 1 332 ? 21.547 -24.266 -10.422 1 87.44 332 LYS A N 1
ATOM 2587 C CA . LYS A 1 332 ? 21.625 -23.859 -11.82 1 87.44 332 LYS A CA 1
ATOM 2588 C C . LYS A 1 332 ? 21.656 -22.328 -11.945 1 87.44 332 LYS A C 1
ATOM 2590 O O . LYS A 1 332 ? 22.531 -21.781 -12.609 1 87.44 332 LYS A O 1
ATOM 2595 N N . THR A 1 333 ? 20.75 -21.688 -11.266 1 85.81 333 THR A N 1
ATOM 2596 C CA . THR A 1 333 ? 20.641 -20.234 -11.336 1 85.81 333 THR A CA 1
ATOM 2597 C C . THR A 1 333 ? 21.844 -19.578 -10.68 1 85.81 333 THR A C 1
ATOM 2599 O O . THR A 1 333 ? 22.297 -18.5 -11.109 1 85.81 333 THR A O 1
ATOM 2602 N N . SER A 1 334 ? 22.359 -20.234 -9.695 1 90.44 334 SER A N 1
ATOM 2603 C CA . SER A 1 334 ? 23.562 -19.719 -9.031 1 90.44 334 SER A CA 1
ATOM 2604 C C . SER A 1 334 ? 24.75 -19.719 -9.977 1 90.44 334 SER A C 1
ATOM 2606 O O . SER A 1 334 ? 25.547 -18.781 -9.992 1 90.44 334 SER A O 1
ATOM 2608 N N . CYS A 1 335 ? 24.812 -20.781 -10.742 1 92.5 335 CYS A N 1
ATOM 2609 C CA . CYS A 1 335 ? 25.891 -20.859 -11.719 1 92.5 335 CYS A CA 1
ATOM 2610 C C . CYS A 1 335 ? 25.797 -19.719 -12.727 1 92.5 335 CYS A C 1
ATOM 2612 O O . CYS A 1 335 ? 26.812 -19.078 -13.047 1 92.5 335 CYS A O 1
ATOM 2614 N N . VAL A 1 336 ? 24.625 -19.438 -13.117 1 91.25 336 VAL A N 1
ATOM 2615 C CA . VAL A 1 336 ? 24.375 -18.391 -14.094 1 91.25 336 VAL A CA 1
ATOM 2616 C C . VAL A 1 336 ? 24.719 -17.031 -13.484 1 91.25 336 VAL A C 1
ATOM 2618 O O . VAL A 1 336 ? 25.328 -16.172 -14.133 1 91.25 336 VAL A O 1
ATOM 2621 N N . SER A 1 337 ? 24.375 -16.844 -12.297 1 91.31 337 SER A N 1
ATOM 2622 C CA . SER A 1 337 ? 24.609 -15.57 -11.609 1 91.31 337 SER A CA 1
ATOM 2623 C C . SER A 1 337 ? 26.094 -15.312 -11.414 1 91.31 337 SER A C 1
ATOM 2625 O O . SER A 1 337 ? 26.547 -14.164 -11.492 1 91.31 337 SER A O 1
ATOM 2627 N N . LEU A 1 338 ? 26.828 -16.312 -11.18 1 92 338 LEU A N 1
ATOM 2628 C CA . LEU A 1 338 ? 28.266 -16.188 -10.992 1 92 338 LEU A CA 1
ATOM 2629 C C . LEU A 1 338 ? 28.953 -15.891 -12.32 1 92 338 LEU A C 1
ATOM 2631 O O . LEU A 1 338 ? 29.938 -15.141 -12.359 1 92 338 LEU A O 1
ATOM 2635 N N . LEU A 1 339 ? 28.406 -16.516 -13.336 1 92.25 339 LEU A N 1
ATOM 2636 C CA . LEU A 1 339 ? 28.969 -16.312 -14.656 1 92.25 339 LEU A CA 1
ATOM 2637 C C . LEU A 1 339 ? 28.828 -14.859 -15.086 1 92.25 339 LEU A C 1
ATOM 2639 O O . LEU A 1 339 ? 29.703 -14.32 -15.766 1 92.25 339 LEU A O 1
ATOM 2643 N N . LYS A 1 340 ? 27.797 -14.234 -14.656 1 90.62 340 LYS A N 1
ATOM 2644 C CA . LYS A 1 340 ? 27.562 -12.828 -14.992 1 90.62 340 LYS A CA 1
ATOM 2645 C C . LYS A 1 340 ? 28.203 -11.906 -13.961 1 90.62 340 LYS A C 1
ATOM 2647 O O . LYS A 1 340 ? 28.016 -10.688 -14.016 1 90.62 340 LYS A O 1
ATOM 2652 N N . ARG A 1 341 ? 28.875 -12.453 -13.047 1 88.88 341 ARG A N 1
ATOM 2653 C CA . ARG A 1 341 ? 29.594 -11.742 -11.992 1 88.88 341 ARG A CA 1
ATOM 2654 C C . ARG A 1 341 ? 28.656 -10.867 -11.18 1 88.88 341 ARG A C 1
ATOM 2656 O O . ARG A 1 341 ? 28.984 -9.727 -10.844 1 88.88 341 ARG A O 1
ATOM 2663 N N . LEU A 1 342 ? 27.516 -11.344 -11.07 1 88.25 342 LEU A N 1
ATOM 2664 C CA . LEU A 1 342 ? 26.594 -10.664 -10.164 1 88.25 342 LEU A CA 1
ATOM 2665 C C . LEU A 1 342 ? 26.984 -10.914 -8.711 1 88.25 342 LEU A C 1
ATOM 2667 O O . LEU A 1 342 ? 26.672 -10.109 -7.832 1 88.25 342 LEU A O 1
ATOM 2671 N N . TYR A 1 343 ? 27.594 -12.07 -8.539 1 89 343 TYR A N 1
ATOM 2672 C CA . TYR A 1 343 ? 28.156 -12.469 -7.258 1 89 343 TYR A CA 1
ATOM 2673 C C . TYR A 1 343 ? 29.609 -12.922 -7.422 1 89 343 TYR A C 1
ATOM 2675 O O . TYR A 1 343 ? 30.047 -13.234 -8.531 1 89 343 TYR A O 1
ATOM 2683 N N . GLU A 1 344 ? 30.25 -12.883 -6.289 1 88.75 344 GLU A N 1
ATOM 2684 C CA . GLU A 1 344 ? 31.609 -13.406 -6.273 1 88.75 344 GLU A CA 1
ATOM 2685 C C . GLU A 1 344 ? 31.688 -14.727 -5.512 1 88.75 344 GLU A C 1
ATOM 2687 O O . GLU A 1 344 ? 31.047 -14.883 -4.465 1 88.75 344 GLU A O 1
ATOM 2692 N N . PRO A 1 345 ? 32.312 -15.664 -6.18 1 90.5 345 PRO A N 1
ATOM 2693 C CA . PRO A 1 345 ? 32.469 -16.938 -5.473 1 90.5 345 PRO A CA 1
ATOM 2694 C C . PRO A 1 345 ? 33.312 -16.812 -4.199 1 90.5 345 PRO A C 1
ATOM 2696 O O . PRO A 1 345 ? 34.219 -15.984 -4.137 1 90.5 345 PRO A O 1
ATOM 2699 N N . GLN A 1 346 ? 33.031 -17.609 -3.24 1 89.38 346 GLN A N 1
ATOM 2700 C CA . GLN A 1 346 ? 33.781 -17.594 -1.979 1 89.38 346 GLN A CA 1
ATOM 2701 C C . GLN A 1 346 ? 35.062 -18.406 -2.09 1 89.38 346 GLN A C 1
ATOM 2703 O O . GLN A 1 346 ? 36.094 -18 -1.558 1 89.38 346 GLN A O 1
ATOM 2708 N N . GLU A 1 347 ? 34.875 -19.547 -2.705 1 92.75 347 GLU A N 1
ATOM 2709 C CA . GLU A 1 347 ? 36.031 -20.391 -2.998 1 92.75 347 GLU A CA 1
ATOM 2710 C C . GLU A 1 347 ? 36.062 -20.781 -4.473 1 92.75 347 GLU A C 1
ATOM 2712 O O . GLU A 1 347 ? 35.031 -20.859 -5.125 1 92.75 347 GLU A O 1
ATOM 2717 N N . GLY A 1 348 ? 37.219 -20.891 -4.914 1 93 348 GLY A N 1
ATOM 2718 C CA . GLY A 1 348 ? 37.406 -21.234 -6.316 1 93 348 GLY A CA 1
ATOM 2719 C C . GLY A 1 348 ? 37.375 -20.016 -7.227 1 93 348 GLY A C 1
ATOM 2720 O O . GLY A 1 348 ? 37.469 -18.875 -6.758 1 93 348 GLY A O 1
ATOM 2721 N N . GLN A 1 349 ? 37.438 -20.312 -8.531 1 94.56 349 GLN A N 1
ATOM 2722 C CA . GLN A 1 349 ? 37.438 -19.203 -9.477 1 94.56 349 GLN A CA 1
ATOM 2723 C C . GLN A 1 349 ? 36.812 -19.625 -10.805 1 94.56 349 GLN A C 1
ATOM 2725 O O . GLN A 1 349 ? 36.719 -20.812 -11.109 1 94.56 349 GLN A O 1
ATOM 2730 N N . ILE A 1 350 ? 36.312 -18.688 -11.484 1 95.38 350 ILE A N 1
ATOM 2731 C CA . ILE A 1 350 ? 35.781 -18.875 -12.82 1 95.38 350 ILE A CA 1
ATOM 2732 C C . ILE A 1 350 ? 36.656 -18.188 -13.852 1 95.38 350 ILE A C 1
ATOM 2734 O O . ILE A 1 350 ? 37 -17.016 -13.719 1 95.38 350 ILE A O 1
ATOM 2738 N N . LEU A 1 351 ? 37.031 -19 -14.789 1 96.06 351 LEU A N 1
ATOM 2739 C CA . LEU A 1 351 ? 37.938 -18.5 -15.797 1 96.06 351 LEU A CA 1
ATOM 2740 C C . LEU A 1 351 ? 37.25 -18.328 -17.141 1 96.06 351 LEU A C 1
ATOM 2742 O O . LEU A 1 351 ? 36.406 -19.156 -17.516 1 96.06 351 LEU A O 1
ATOM 2746 N N . LEU A 1 352 ? 37.562 -17.234 -17.75 1 95.44 352 LEU A N 1
ATOM 2747 C CA . LEU A 1 352 ? 37.156 -16.969 -19.125 1 95.44 352 LEU A CA 1
ATOM 2748 C C . LEU A 1 352 ? 38.375 -16.859 -20.047 1 95.44 352 LEU A C 1
ATOM 2750 O O . LEU A 1 352 ? 39.188 -15.93 -19.906 1 95.44 352 LEU A O 1
ATOM 2754 N N . ASP A 1 353 ? 38.469 -17.719 -20.938 1 95.12 353 ASP A N 1
ATOM 2755 C CA . ASP A 1 353 ? 39.656 -17.828 -21.797 1 95.12 353 ASP A CA 1
ATOM 2756 C C . ASP A 1 353 ? 40.938 -17.812 -21 1 95.12 353 ASP A C 1
ATOM 2758 O O . ASP A 1 353 ? 41.875 -17.094 -21.328 1 95.12 353 ASP A O 1
ATOM 2762 N N . GLY A 1 354 ? 40.906 -18.406 -19.797 1 92.88 354 GLY A N 1
ATOM 2763 C CA . GLY A 1 354 ? 42.094 -18.609 -19 1 92.88 354 GLY A CA 1
ATOM 2764 C C . GLY A 1 354 ? 42.281 -17.547 -17.938 1 92.88 354 GLY A C 1
ATOM 2765 O O . GLY A 1 354 ? 43.125 -17.703 -17.031 1 92.88 354 GLY A O 1
ATOM 2766 N N . GLU A 1 355 ? 41.656 -16.469 -18.031 1 94.38 355 GLU A N 1
ATOM 2767 C CA . GLU A 1 355 ? 41.781 -15.398 -17.047 1 94.38 355 GLU A CA 1
ATOM 2768 C C . GLU A 1 355 ? 40.531 -15.344 -16.141 1 94.38 355 GLU A C 1
ATOM 2770 O O . GLU A 1 355 ? 39.406 -15.555 -16.594 1 94.38 355 GLU A O 1
ATOM 2775 N N . PRO A 1 356 ? 40.875 -14.977 -14.922 1 93.19 356 PRO A N 1
ATOM 2776 C CA . PRO A 1 356 ? 39.719 -14.875 -14.008 1 93.19 356 PRO A CA 1
ATOM 2777 C C . PRO A 1 356 ? 38.75 -13.781 -14.406 1 93.19 356 PRO A C 1
ATOM 2779 O O . PRO A 1 356 ? 39.156 -12.734 -14.93 1 93.19 356 PRO A O 1
ATOM 2782 N N . LEU A 1 357 ? 37.5 -13.906 -14.117 1 91.75 357 LEU A N 1
ATOM 2783 C CA . LEU A 1 357 ? 36.406 -13.031 -14.531 1 91.75 357 LEU A CA 1
ATOM 2784 C C . LEU A 1 357 ? 36.594 -11.625 -13.961 1 91.75 357 LEU A C 1
ATOM 2786 O O . LEU A 1 357 ? 36.281 -10.633 -14.617 1 91.75 357 LEU A O 1
ATOM 2790 N N . HIS A 1 358 ? 37.156 -11.516 -12.703 1 89.25 358 HIS A N 1
ATOM 2791 C CA . HIS A 1 358 ? 37.25 -10.234 -12.016 1 89.25 358 HIS A CA 1
ATOM 2792 C C . HIS A 1 358 ? 38.281 -9.32 -12.672 1 89.25 358 HIS A C 1
ATOM 2794 O O . HIS A 1 358 ? 38.281 -8.109 -12.438 1 89.25 358 HIS A O 1
ATOM 2800 N N . LEU A 1 359 ? 39.062 -9.883 -13.586 1 91.69 359 LEU A N 1
ATOM 2801 C CA . LEU A 1 359 ? 40.094 -9.094 -14.25 1 91.69 359 LEU A CA 1
ATOM 2802 C C . LEU A 1 359 ? 39.531 -8.414 -15.492 1 91.69 359 LEU A C 1
ATOM 2804 O O . LEU A 1 359 ? 40.125 -7.461 -16 1 91.69 359 LEU A O 1
ATOM 2808 N N . TYR A 1 360 ? 38.438 -8.844 -15.922 1 92.38 360 TYR A N 1
ATOM 2809 C CA . TYR A 1 360 ? 37.844 -8.258 -17.125 1 92.38 360 TYR A CA 1
ATOM 2810 C C . TYR A 1 360 ? 37.094 -6.977 -16.781 1 92.38 360 TYR A C 1
ATOM 2812 O O . TYR A 1 360 ? 36.625 -6.809 -15.648 1 92.38 360 TYR A O 1
ATOM 2820 N N . ASN A 1 361 ? 37.125 -6.117 -17.781 1 91.06 361 ASN A N 1
ATOM 2821 C CA . ASN A 1 361 ? 36.281 -4.938 -17.641 1 91.06 361 ASN A CA 1
ATOM 2822 C C . ASN A 1 361 ? 34.812 -5.312 -17.578 1 91.06 361 ASN A C 1
ATOM 2824 O O . ASN A 1 361 ? 34.344 -6.133 -18.375 1 91.06 361 ASN A O 1
ATOM 2828 N N . ASN A 1 362 ? 34.156 -4.695 -16.719 1 87.12 362 ASN A N 1
ATOM 2829 C CA . ASN A 1 362 ? 32.75 -5.078 -16.453 1 87.12 362 ASN A CA 1
ATOM 2830 C C . ASN A 1 362 ? 31.859 -4.816 -17.656 1 87.12 362 ASN A C 1
ATOM 2832 O O . ASN A 1 362 ? 30.984 -5.617 -17.969 1 87.12 362 ASN A O 1
ATOM 2836 N N . LYS A 1 363 ? 32.062 -3.721 -18.266 1 85.81 363 LYS A N 1
ATOM 2837 C CA . LYS A 1 363 ? 31.266 -3.389 -19.438 1 85.81 363 LYS A CA 1
ATOM 2838 C C . LYS A 1 363 ? 31.5 -4.375 -20.578 1 85.81 363 LYS A C 1
ATOM 2840 O O . LYS A 1 363 ? 30.562 -4.82 -21.234 1 85.81 363 LYS A O 1
ATOM 2845 N N . TYR A 1 364 ? 32.719 -4.684 -20.688 1 89.25 364 TYR A N 1
ATOM 2846 C CA . TYR A 1 364 ? 33.125 -5.625 -21.719 1 89.25 364 TYR A CA 1
ATOM 2847 C C . TYR A 1 364 ? 32.562 -7.012 -21.453 1 89.25 364 TYR A C 1
ATOM 2849 O O . TYR A 1 364 ? 32 -7.648 -22.344 1 89.25 364 TYR A O 1
ATOM 2857 N N . LEU A 1 365 ? 32.656 -7.359 -20.297 1 90.5 365 LEU A N 1
ATOM 2858 C CA . LEU A 1 365 ? 32.188 -8.688 -19.891 1 90.5 365 LEU A CA 1
ATOM 2859 C C . LEU A 1 365 ? 30.703 -8.852 -20.125 1 90.5 365 LEU A C 1
ATOM 2861 O O . LEU A 1 365 ? 30.266 -9.859 -20.672 1 90.5 365 LEU A O 1
ATOM 2865 N N . HIS A 1 366 ? 30.016 -7.906 -19.797 1 88.5 366 HIS A N 1
ATOM 2866 C CA . HIS A 1 366 ? 28.562 -8 -19.859 1 88.5 366 HIS A CA 1
ATOM 2867 C C . HIS A 1 366 ? 28.062 -7.82 -21.297 1 88.5 366 HIS A C 1
ATOM 2869 O O . HIS A 1 366 ? 26.938 -8.203 -21.625 1 88.5 366 HIS A O 1
ATOM 2875 N N . GLN A 1 367 ? 28.906 -7.289 -22.125 1 88.56 367 GLN A N 1
ATOM 2876 C CA . GLN A 1 367 ? 28.578 -7.211 -23.547 1 88.56 367 GLN A CA 1
ATOM 2877 C C . GLN A 1 367 ? 28.859 -8.531 -24.25 1 88.56 367 GLN A C 1
ATOM 2879 O O . GLN A 1 367 ? 28.141 -8.914 -25.172 1 88.56 367 GLN A O 1
ATOM 2884 N N . LYS A 1 368 ? 29.844 -9.188 -23.75 1 92.5 368 LYS A N 1
ATOM 2885 C CA . LYS A 1 368 ? 30.281 -10.398 -24.422 1 92.5 368 LYS A CA 1
ATOM 2886 C C . LYS A 1 368 ? 29.547 -11.625 -23.875 1 92.5 368 LYS A C 1
ATOM 2888 O O . LYS A 1 368 ? 29.469 -12.656 -24.547 1 92.5 368 LYS A O 1
ATOM 2893 N N . ILE A 1 369 ? 29.094 -11.5 -22.672 1 93.56 369 ILE A N 1
ATOM 2894 C CA . ILE A 1 369 ? 28.297 -12.578 -22.078 1 93.56 369 ILE A CA 1
ATOM 2895 C C . ILE A 1 369 ? 26.859 -12.125 -21.922 1 93.56 369 ILE A C 1
ATOM 2897 O O . ILE A 1 369 ? 26.547 -11.297 -21.062 1 93.56 369 ILE A O 1
ATOM 2901 N N . ALA A 1 370 ? 25.984 -12.68 -22.703 1 92.56 370 ALA A N 1
ATOM 2902 C CA . ALA A 1 370 ? 24.578 -12.289 -22.656 1 92.56 370 ALA A CA 1
ATOM 2903 C C . ALA A 1 370 ? 23.734 -13.328 -21.906 1 92.56 370 ALA A C 1
ATOM 2905 O O . ALA A 1 370 ? 24 -14.531 -22 1 92.56 370 ALA A O 1
ATOM 2906 N N . LEU A 1 371 ? 22.812 -12.812 -21.156 1 92.75 371 LEU A N 1
ATOM 2907 C CA . LEU A 1 371 ? 21.938 -13.688 -20.391 1 92.75 371 LEU A CA 1
ATOM 2908 C C . LEU A 1 371 ? 20.484 -13.445 -20.75 1 92.75 371 LEU A C 1
ATOM 2910 O O . LEU A 1 371 ? 20.047 -12.297 -20.875 1 92.75 371 LEU A O 1
ATOM 2914 N N . VAL A 1 372 ? 19.797 -14.547 -21.031 1 91.25 372 VAL A N 1
ATOM 2915 C CA . VAL A 1 372 ? 18.344 -14.516 -21.188 1 91.25 372 VAL A CA 1
ATOM 2916 C C . VAL A 1 372 ? 17.688 -15.281 -20.031 1 91.25 372 VAL A C 1
ATOM 2918 O O . VAL A 1 372 ? 17.781 -16.5 -19.969 1 91.25 372 VAL A O 1
ATOM 2921 N N . SER A 1 373 ? 17.094 -14.578 -19.188 1 89.12 373 SER A N 1
ATOM 2922 C CA . SER A 1 373 ? 16.516 -15.18 -17.984 1 89.12 373 SER A CA 1
ATOM 2923 C C . SER A 1 373 ? 15.117 -15.727 -18.266 1 89.12 373 SER A C 1
ATOM 2925 O O . SER A 1 373 ? 14.516 -15.422 -19.297 1 89.12 373 SER A O 1
ATOM 2927 N N . GLN A 1 374 ? 14.672 -16.516 -17.297 1 81.88 374 GLN A N 1
ATOM 2928 C CA . GLN A 1 374 ? 13.352 -17.141 -17.375 1 81.88 374 GLN A CA 1
ATOM 2929 C C . GLN A 1 374 ? 12.25 -16.094 -17.328 1 81.88 374 GLN A C 1
ATOM 2931 O O . GLN A 1 374 ? 11.266 -16.172 -18.062 1 81.88 374 GLN A O 1
ATOM 2936 N N . ASN A 1 375 ? 12.492 -15.133 -16.453 1 84.12 375 ASN A N 1
ATOM 2937 C CA . ASN A 1 375 ? 11.523 -14.055 -16.312 1 84.12 375 ASN A CA 1
ATOM 2938 C C . ASN A 1 375 ? 12.156 -12.695 -16.609 1 84.12 375 ASN A C 1
ATOM 2940 O O . ASN A 1 375 ? 12.492 -11.953 -15.688 1 84.12 375 ASN A O 1
ATOM 2944 N N . PRO A 1 376 ? 12.133 -12.422 -17.875 1 86.81 376 PRO A N 1
ATOM 2945 C CA . PRO A 1 376 ? 12.797 -11.164 -18.234 1 86.81 376 PRO A CA 1
ATOM 2946 C C . PRO A 1 376 ? 12.023 -9.938 -17.766 1 86.81 376 PRO A C 1
ATOM 2948 O O . PRO A 1 376 ? 10.789 -9.93 -17.781 1 86.81 376 PRO A O 1
ATOM 2951 N N . VAL A 1 377 ? 12.75 -9 -17.375 1 87.69 377 VAL A N 1
ATOM 2952 C CA . VAL A 1 377 ? 12.172 -7.734 -16.938 1 87.69 377 VAL A CA 1
ATOM 2953 C C . VAL A 1 377 ? 12.367 -6.668 -18.016 1 87.69 377 VAL A C 1
ATOM 2955 O O . VAL A 1 377 ? 13.477 -6.496 -18.516 1 87.69 377 VAL A O 1
ATOM 2958 N N . LEU A 1 378 ? 11.289 -6.117 -18.438 1 88.88 378 LEU A N 1
ATOM 2959 C CA . LEU A 1 378 ? 11.336 -4.984 -19.359 1 88.88 378 LEU A CA 1
ATOM 2960 C C . LEU A 1 378 ? 11.031 -3.68 -18.625 1 88.88 378 LEU A C 1
ATOM 2962 O O . LEU A 1 378 ? 10.289 -3.676 -17.641 1 88.88 378 LEU A O 1
ATOM 2966 N N . PHE A 1 379 ? 11.641 -2.668 -19.047 1 88.25 379 PHE A N 1
ATOM 2967 C CA . PHE A 1 379 ? 11.469 -1.374 -18.391 1 88.25 379 PHE A CA 1
ATOM 2968 C C . PHE A 1 379 ? 10.516 -0.488 -19.188 1 88.25 379 PHE A C 1
ATOM 2970 O O . PHE A 1 379 ? 10.305 -0.713 -20.391 1 88.25 379 PHE A O 1
ATOM 2977 N N . SER A 1 380 ? 9.938 0.461 -18.484 1 86.69 380 SER A N 1
ATOM 2978 C CA . SER A 1 380 ? 9.055 1.392 -19.172 1 86.69 380 SER A CA 1
ATOM 2979 C C . SER A 1 380 ? 9.789 2.156 -20.266 1 86.69 380 SER A C 1
ATOM 2981 O O . SER A 1 380 ? 10.953 2.537 -20.078 1 86.69 380 SER A O 1
ATOM 2983 N N . GLY A 1 381 ? 9.086 2.287 -21.391 1 85.75 381 GLY A N 1
ATOM 2984 C CA . GLY A 1 381 ? 9.68 2.92 -22.547 1 85.75 381 GLY A CA 1
ATOM 2985 C C . GLY A 1 381 ? 9.312 2.242 -23.859 1 85.75 381 GLY A C 1
ATOM 2986 O O . GLY A 1 381 ? 8.352 1.473 -23.906 1 85.75 381 GLY A O 1
ATOM 2987 N N . SER A 1 382 ? 10.117 2.533 -24.812 1 90.19 382 SER A N 1
ATOM 2988 C CA . SER A 1 382 ? 9.844 1.983 -26.141 1 90.19 382 SER A CA 1
ATOM 2989 C C . SER A 1 382 ? 10.477 0.608 -26.312 1 90.19 382 SER A C 1
ATOM 2991 O O . SER A 1 382 ? 11.367 0.229 -25.547 1 90.19 382 SER A O 1
ATOM 2993 N N . LEU A 1 383 ? 9.938 -0.118 -27.25 1 91.62 383 LEU A N 1
ATOM 2994 C CA . LEU A 1 383 ? 10.516 -1.415 -27.594 1 91.62 383 LEU A CA 1
ATOM 2995 C C . LEU A 1 383 ? 11.977 -1.273 -27.984 1 91.62 383 LEU A C 1
ATOM 2997 O O . LEU A 1 383 ? 12.812 -2.098 -27.609 1 91.62 383 LEU A O 1
ATOM 3001 N N . ARG A 1 384 ? 12.258 -0.257 -28.656 1 90.81 384 ARG A N 1
ATOM 3002 C CA . ARG A 1 384 ? 13.625 0.004 -29.094 1 90.81 384 ARG A CA 1
ATOM 3003 C C . ARG A 1 384 ? 14.547 0.234 -27.906 1 90.81 384 ARG A C 1
ATOM 3005 O O . ARG A 1 384 ? 15.656 -0.305 -27.859 1 90.81 384 ARG A O 1
ATOM 3012 N N . ASP A 1 385 ? 14.086 0.962 -26.984 1 89.69 385 ASP A N 1
ATOM 3013 C CA . ASP A 1 385 ? 14.883 1.264 -25.797 1 89.69 385 ASP A CA 1
ATOM 3014 C C . ASP A 1 385 ? 15.18 -0.003 -25 1 89.69 385 ASP A C 1
ATOM 3016 O O . ASP A 1 385 ? 16.25 -0.132 -24.406 1 89.69 385 ASP A O 1
ATOM 3020 N N . ASN A 1 386 ? 14.242 -0.866 -25 1 91.69 386 ASN A N 1
ATOM 3021 C CA . ASN A 1 386 ? 14.414 -2.115 -24.266 1 91.69 386 ASN A CA 1
ATOM 3022 C C . ASN A 1 386 ? 15.359 -3.062 -25 1 91.69 386 ASN A C 1
ATOM 3024 O O . ASN A 1 386 ? 16.109 -3.818 -24.359 1 91.69 386 ASN A O 1
ATOM 3028 N N . ILE A 1 387 ? 15.312 -2.98 -26.297 1 91.75 387 ILE A N 1
ATOM 3029 C CA . ILE A 1 387 ? 16.156 -3.848 -27.109 1 91.75 387 ILE A CA 1
ATOM 3030 C C . ILE A 1 387 ? 17.609 -3.389 -27 1 91.75 387 ILE A C 1
ATOM 3032 O O . ILE A 1 387 ? 18.516 -4.207 -26.812 1 91.75 387 ILE A O 1
ATOM 3036 N N . VAL A 1 388 ? 17.828 -2.135 -27.078 1 91.44 388 VAL A N 1
ATOM 3037 C CA . VAL A 1 388 ? 19.188 -1.605 -27.047 1 91.44 388 VAL A CA 1
ATOM 3038 C C . VAL A 1 388 ? 19.547 -1.205 -25.609 1 91.44 388 VAL A C 1
ATOM 3040 O O . VAL A 1 388 ? 20.406 -0.336 -25.406 1 91.44 388 VAL A O 1
ATOM 3043 N N . TYR A 1 389 ? 18.906 -1.813 -24.703 1 89.94 389 TYR A N 1
ATOM 3044 C CA . TYR A 1 389 ? 19.109 -1.478 -23.297 1 89.94 389 TYR A CA 1
ATOM 3045 C C . TYR A 1 389 ? 20.562 -1.674 -22.891 1 89.94 389 TYR A C 1
ATOM 3047 O O . TYR A 1 389 ? 21.109 -2.771 -23.016 1 89.94 389 TYR A O 1
ATOM 3055 N N . GLY A 1 390 ? 21.25 -0.625 -22.469 1 85.88 390 GLY A N 1
ATOM 3056 C CA . GLY A 1 390 ? 22.641 -0.697 -22.031 1 85.88 390 GLY A CA 1
ATOM 3057 C C . GLY A 1 390 ? 23.641 -0.467 -23.141 1 85.88 390 GLY A C 1
ATOM 3058 O O . GLY A 1 390 ? 24.844 -0.426 -22.906 1 85.88 390 GLY A O 1
ATOM 3059 N N . LEU A 1 391 ? 23.078 -0.398 -24.312 1 87.69 391 LEU A N 1
ATOM 3060 C CA . LEU A 1 391 ? 23.938 -0.195 -25.469 1 87.69 391 LEU A CA 1
ATOM 3061 C C . LEU A 1 391 ? 23.875 1.247 -25.953 1 87.69 391 LEU A C 1
ATOM 3063 O O . LEU A 1 391 ? 22.781 1.815 -26.062 1 87.69 391 LEU A O 1
ATOM 3067 N N . LYS A 1 392 ? 24.812 2.076 -26.031 1 78.06 392 LYS A N 1
ATOM 3068 C CA . LYS A 1 392 ? 24.797 3.484 -26.406 1 78.06 392 LYS A CA 1
ATOM 3069 C C . LYS A 1 392 ? 24.703 3.643 -27.922 1 78.06 392 LYS A C 1
ATOM 3071 O O . LYS A 1 392 ? 23.984 4.512 -28.422 1 78.06 392 LYS A O 1
ATOM 3076 N N . ASP A 1 393 ? 25.375 2.82 -28.734 1 80.25 393 ASP A N 1
ATOM 3077 C CA . ASP A 1 393 ? 25.469 3.107 -30.156 1 80.25 393 ASP A CA 1
ATOM 3078 C C . ASP A 1 393 ? 25.188 1.861 -31 1 80.25 393 ASP A C 1
ATOM 3080 O O . ASP A 1 393 ? 26.047 1.408 -31.766 1 80.25 393 ASP A O 1
ATOM 3084 N N . CYS A 1 394 ? 23.906 1.466 -30.766 1 85.94 394 CYS A N 1
ATOM 3085 C CA . CYS A 1 394 ? 23.562 0.327 -31.609 1 85.94 394 CYS A CA 1
ATOM 3086 C C . CYS A 1 394 ? 22.844 0.783 -32.875 1 85.94 394 CYS A C 1
ATOM 3088 O O . CYS A 1 394 ? 21.797 1.447 -32.781 1 85.94 394 CYS A O 1
ATOM 3090 N N . PRO A 1 395 ? 23.391 0.493 -34 1 89.75 395 PRO A N 1
ATOM 3091 C CA . PRO A 1 395 ? 22.734 0.877 -35.25 1 89.75 395 PRO A CA 1
ATOM 3092 C C . PRO A 1 395 ? 21.359 0.205 -35.438 1 89.75 395 PRO A C 1
ATOM 3094 O O . PRO A 1 395 ? 21.219 -0.976 -35.094 1 89.75 395 PRO A O 1
ATOM 3097 N N . PRO A 1 396 ? 20.453 0.976 -35.906 1 89.88 396 PRO A N 1
ATOM 3098 C CA . PRO A 1 396 ? 19.109 0.429 -36.094 1 89.88 396 PRO A CA 1
ATOM 3099 C C . PRO A 1 396 ? 19.094 -0.763 -37.062 1 89.88 396 PRO A C 1
ATOM 3101 O O . PRO A 1 396 ? 18.266 -1.672 -36.906 1 89.88 396 PRO A O 1
ATOM 3104 N N . GLU A 1 397 ? 20 -0.767 -37.906 1 91 397 GLU A N 1
ATOM 3105 C CA . GLU A 1 397 ? 20.062 -1.854 -38.906 1 91 397 GLU A CA 1
ATOM 3106 C C . GLU A 1 397 ? 20.344 -3.189 -38.219 1 91 397 GLU A C 1
ATOM 3108 O O . GLU A 1 397 ? 19.781 -4.219 -38.594 1 91 397 GLU A O 1
ATOM 3113 N N . ARG A 1 398 ? 21.109 -3.137 -37.219 1 91.38 398 ARG A N 1
ATOM 3114 C CA . ARG A 1 398 ? 21.453 -4.355 -36.5 1 91.38 398 ARG A CA 1
ATOM 3115 C C . ARG A 1 398 ? 20.234 -4.875 -35.719 1 91.38 398 ARG A C 1
ATOM 3117 O O . ARG A 1 398 ? 20 -6.086 -35.656 1 91.38 398 ARG A O 1
ATOM 3124 N N . VAL A 1 399 ? 19.547 -3.971 -35.188 1 92.5 399 VAL A N 1
ATOM 3125 C CA . VAL A 1 399 ? 18.344 -4.332 -34.438 1 92.5 399 VAL A CA 1
ATOM 3126 C C . VAL A 1 399 ? 17.328 -4.984 -35.375 1 92.5 399 VAL A C 1
ATOM 3128 O O . VAL A 1 399 ? 16.75 -6.027 -35.031 1 92.5 399 VAL A O 1
ATOM 3131 N N . GLU A 1 400 ? 17.141 -4.422 -36.5 1 91.94 400 GLU A N 1
ATOM 3132 C CA . GLU A 1 400 ? 16.156 -4.941 -37.469 1 91.94 400 GLU A CA 1
ATOM 3133 C C . GLU A 1 400 ? 16.578 -6.316 -37.969 1 91.94 400 GLU A C 1
ATOM 3135 O O . GLU A 1 400 ? 15.727 -7.188 -38.188 1 91.94 400 GLU A O 1
ATOM 3140 N N . ALA A 1 401 ? 17.812 -6.523 -38.156 1 91.12 401 ALA A N 1
ATOM 3141 C CA . ALA A 1 401 ? 18.312 -7.801 -38.656 1 91.12 401 ALA A CA 1
ATOM 3142 C C . ALA A 1 401 ? 18.047 -8.922 -37.656 1 91.12 401 ALA A C 1
ATOM 3144 O O . ALA A 1 401 ? 17.578 -10 -38.031 1 91.12 401 ALA A O 1
ATOM 3145 N N . VAL A 1 402 ? 18.344 -8.609 -36.406 1 91.12 402 VAL A N 1
ATOM 3146 C CA . VAL A 1 402 ? 18.172 -9.633 -35.406 1 91.12 402 VAL A CA 1
ATOM 3147 C C . VAL A 1 402 ? 16.688 -9.93 -35.219 1 91.12 402 VAL A C 1
ATOM 3149 O O . VAL A 1 402 ? 16.297 -11.086 -35.031 1 91.12 402 VAL A O 1
ATOM 3152 N N . VAL A 1 403 ? 15.898 -8.914 -35.25 1 92 403 VAL A N 1
ATOM 3153 C CA . VAL A 1 403 ? 14.461 -9.055 -35.094 1 92 403 VAL A CA 1
ATOM 3154 C C . VAL A 1 403 ? 13.898 -9.906 -36.219 1 92 403 VAL A C 1
ATOM 3156 O O . VAL A 1 403 ? 13 -10.727 -36 1 92 403 VAL A O 1
ATOM 3159 N N . GLU A 1 404 ? 14.367 -9.727 -37.344 1 90.19 404 GLU A N 1
ATOM 3160 C CA . GLU A 1 404 ? 13.93 -10.508 -38.5 1 90.19 404 GLU A CA 1
ATOM 3161 C C . GLU A 1 404 ? 14.367 -11.961 -38.375 1 90.19 404 GLU A C 1
ATOM 3163 O O . GLU A 1 404 ? 13.617 -12.875 -38.719 1 90.19 404 GLU A O 1
ATOM 3168 N N . ASN A 1 405 ? 15.547 -12.172 -37.906 1 88.12 405 ASN A N 1
ATOM 3169 C CA . ASN A 1 405 ? 16.094 -13.516 -37.781 1 88.12 405 ASN A CA 1
ATOM 3170 C C . ASN A 1 405 ? 15.305 -14.359 -36.812 1 88.12 405 ASN A C 1
ATOM 3172 O O . ASN A 1 405 ? 15.203 -15.578 -36.969 1 88.12 405 ASN A O 1
ATOM 3176 N N . VAL A 1 406 ? 14.82 -13.672 -35.781 1 86.88 406 VAL A N 1
ATOM 3177 C CA . VAL A 1 406 ? 14.086 -14.43 -34.781 1 86.88 406 VAL A CA 1
ATOM 3178 C C . VAL A 1 406 ? 12.586 -14.367 -35.094 1 86.88 406 VAL A C 1
ATOM 3180 O O . VAL A 1 406 ? 11.766 -14.781 -34.25 1 86.88 406 VAL A O 1
ATOM 3183 N N . ASN A 1 407 ? 12.172 -13.883 -36.156 1 82.31 407 ASN A N 1
ATOM 3184 C CA . ASN A 1 407 ? 10.797 -13.781 -36.625 1 82.31 407 ASN A CA 1
ATOM 3185 C C . ASN A 1 407 ? 9.938 -12.953 -35.688 1 82.31 407 ASN A C 1
ATOM 3187 O O . ASN A 1 407 ? 8.781 -13.305 -35.406 1 82.31 407 ASN A O 1
ATOM 3191 N N . ALA A 1 408 ? 10.539 -12.055 -35.062 1 85.75 408 ALA A N 1
ATOM 3192 C CA . ALA A 1 408 ? 9.797 -11.18 -34.156 1 85.75 408 ALA A CA 1
ATOM 3193 C C . ALA A 1 408 ? 9.188 -10 -34.906 1 85.75 408 ALA A C 1
ATOM 3195 O O . ALA A 1 408 ? 8.344 -9.281 -34.375 1 85.75 408 ALA A O 1
ATOM 3196 N N . HIS A 1 409 ? 9.531 -9.82 -36.094 1 84 409 HIS A N 1
ATOM 3197 C CA . HIS A 1 409 ? 9.078 -8.711 -36.906 1 84 409 HIS A CA 1
ATOM 3198 C C . HIS A 1 409 ? 7.57 -8.75 -37.125 1 84 409 HIS A C 1
ATOM 3200 O O . HIS A 1 409 ? 6.922 -7.699 -37.188 1 84 409 HIS A O 1
ATOM 3206 N N . SER A 1 410 ? 7.074 -9.875 -37.125 1 81.62 410 SER A N 1
ATOM 3207 C CA . SER A 1 410 ? 5.648 -10.031 -37.406 1 81.62 410 SER A CA 1
ATOM 3208 C C . SER A 1 410 ? 4.805 -9.391 -36.312 1 81.62 410 SER A C 1
ATOM 3210 O O . SER A 1 410 ? 3.865 -8.648 -36.594 1 81.62 410 SER A O 1
ATOM 3212 N N . PHE A 1 411 ? 5.23 -9.617 -35 1 84.12 411 PHE A N 1
ATOM 3213 C CA . PHE A 1 411 ? 4.363 -9.07 -33.969 1 84.12 411 PHE A CA 1
ATOM 3214 C C . PHE A 1 411 ? 4.691 -7.602 -33.719 1 84.12 411 PHE A C 1
ATOM 3216 O O . PHE A 1 411 ? 3.814 -6.82 -33.344 1 84.12 411 PHE A O 1
ATOM 3223 N N . ILE A 1 412 ? 5.918 -7.168 -34.031 1 87.62 412 ILE A N 1
ATOM 3224 C CA . ILE A 1 412 ? 6.305 -5.777 -33.812 1 87.62 412 ILE A CA 1
ATOM 3225 C C . ILE A 1 412 ? 5.629 -4.887 -34.875 1 87.62 412 ILE A C 1
ATOM 3227 O O . ILE A 1 412 ? 5.203 -3.771 -34.562 1 87.62 412 ILE A O 1
ATOM 3231 N N . SER A 1 413 ? 5.547 -5.445 -36 1 84.81 413 SER A N 1
ATOM 3232 C CA . SER A 1 413 ? 4.934 -4.688 -37.094 1 84.81 413 SER A CA 1
ATOM 3233 C C . SER A 1 413 ? 3.434 -4.531 -36.875 1 84.81 413 SER A C 1
ATOM 3235 O O . SER A 1 413 ? 2.822 -3.6 -37.406 1 84.81 413 SER A O 1
ATOM 3237 N N . GLN A 1 414 ? 2.898 -5.363 -36.125 1 82.88 414 GLN A N 1
ATOM 3238 C CA . GLN A 1 414 ? 1.463 -5.316 -35.875 1 82.88 414 GLN A CA 1
ATOM 3239 C C . GLN A 1 414 ? 1.134 -4.305 -34.781 1 82.88 414 GLN A C 1
ATOM 3241 O O . GLN A 1 414 ? -0.018 -3.893 -34.625 1 82.88 414 GLN A O 1
ATOM 3246 N N . MET A 1 415 ? 2.123 -3.953 -34.156 1 86.19 415 MET A N 1
ATOM 3247 C CA . MET A 1 415 ? 1.893 -2.971 -33.125 1 86.19 415 MET A CA 1
ATOM 3248 C C . MET A 1 415 ? 1.767 -1.566 -33.688 1 86.19 415 MET A C 1
ATOM 3250 O O . MET A 1 415 ? 2.424 -1.238 -34.688 1 86.19 415 MET A O 1
ATOM 3254 N N . GLU A 1 416 ? 0.972 -0.724 -33.125 1 81.94 416 GLU A N 1
ATOM 3255 C CA . GLU A 1 416 ? 0.611 0.587 -33.656 1 81.94 416 GLU A CA 1
ATOM 3256 C C . GLU A 1 416 ? 1.848 1.452 -33.906 1 81.94 416 GLU A C 1
ATOM 3258 O O . GLU A 1 416 ? 1.964 2.125 -34.906 1 81.94 416 GLU A O 1
ATOM 3263 N N . ASN A 1 417 ? 2.822 1.439 -33.031 1 87.94 417 ASN A N 1
ATOM 3264 C CA . ASN A 1 417 ? 3.979 2.322 -33.156 1 87.94 417 ASN A CA 1
ATOM 3265 C C . ASN A 1 417 ? 5.258 1.54 -33.406 1 87.94 417 ASN A C 1
ATOM 3267 O O . ASN A 1 417 ? 6.359 2.049 -33.188 1 87.94 417 ASN A O 1
ATOM 3271 N N . GLY A 1 418 ? 5.043 0.341 -33.781 1 88.88 418 GLY A N 1
ATOM 3272 C CA . GLY A 1 418 ? 6.195 -0.475 -34.125 1 88.88 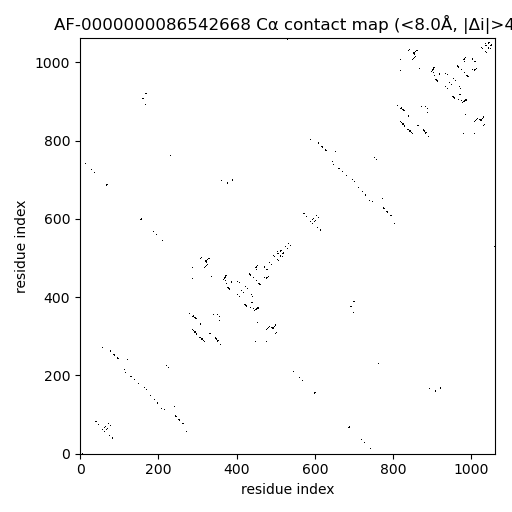418 GLY A CA 1
ATOM 3273 C C . GLY A 1 418 ? 7.23 -0.539 -33 1 88.88 418 GLY A C 1
ATOM 3274 O O . GLY A 1 418 ? 6.906 -0.86 -31.875 1 88.88 418 GLY A O 1
ATOM 3275 N N . TYR A 1 419 ? 8.453 0.042 -33.406 1 89.19 419 TYR A N 1
ATOM 3276 C CA . TYR A 1 419 ? 9.57 -0.023 -32.469 1 89.19 419 TYR A CA 1
ATOM 3277 C C . TYR A 1 419 ? 9.43 1.021 -31.359 1 89.19 419 TYR A C 1
ATOM 3279 O O . TYR A 1 419 ? 10.055 0.911 -30.312 1 89.19 419 TYR A O 1
ATOM 3287 N N . ASP A 1 420 ? 8.594 1.874 -31.641 1 89.12 420 ASP A N 1
ATOM 3288 C CA . ASP A 1 420 ? 8.445 2.963 -30.672 1 89.12 420 ASP A CA 1
ATOM 3289 C C . ASP A 1 420 ? 7.234 2.73 -29.766 1 89.12 420 ASP A C 1
ATOM 3291 O O . ASP A 1 420 ? 6.867 3.604 -28.984 1 89.12 420 ASP A O 1
ATOM 3295 N N . THR A 1 421 ? 6.777 1.561 -29.812 1 87.88 421 THR A N 1
ATOM 3296 C CA . THR A 1 421 ? 5.629 1.224 -28.984 1 87.88 421 THR A CA 1
ATOM 3297 C C . THR A 1 421 ? 6.023 1.17 -27.5 1 87.88 421 THR A C 1
ATOM 3299 O O . THR A 1 421 ? 7.07 0.617 -27.156 1 87.88 421 THR A O 1
ATOM 3302 N N . ASP A 1 422 ? 5.262 1.763 -26.75 1 87.94 422 ASP A N 1
ATOM 3303 C CA . ASP A 1 422 ? 5.477 1.739 -25.297 1 87.94 422 ASP A CA 1
ATOM 3304 C C . ASP A 1 422 ? 5.094 0.383 -24.719 1 87.94 422 ASP A C 1
ATOM 3306 O O . ASP A 1 422 ? 3.967 -0.086 -24.906 1 87.94 422 ASP A O 1
ATOM 3310 N N . VAL A 1 423 ? 6.027 -0.218 -24.062 1 86.44 423 VAL A N 1
ATOM 3311 C CA . VAL A 1 423 ? 5.812 -1.567 -23.547 1 86.44 423 VAL A CA 1
ATOM 3312 C C . VAL A 1 423 ? 5.066 -1.506 -22.219 1 86.44 423 VAL A C 1
ATOM 3314 O O . VAL A 1 423 ? 4.516 -2.51 -21.766 1 86.44 423 VAL A O 1
ATOM 3317 N N . GLY A 1 424 ? 4.93 -0.396 -21.672 1 79.75 424 GLY A N 1
ATOM 3318 C CA . GLY A 1 424 ? 4.227 -0.255 -20.406 1 79.75 424 GLY A CA 1
ATOM 3319 C C . GLY A 1 424 ? 5.09 -0.568 -19.203 1 79.75 424 GLY A C 1
ATOM 3320 O O . GLY A 1 424 ? 6.277 -0.872 -19.344 1 79.75 424 GLY A O 1
ATOM 3321 N N . GLU A 1 425 ? 4.453 -0.648 -18.016 1 78.06 425 GLU A N 1
ATOM 3322 C CA . GLU A 1 425 ? 5.164 -0.958 -16.781 1 78.06 425 GLU A CA 1
ATOM 3323 C C . GLU A 1 425 ? 5.547 -2.434 -16.719 1 78.06 425 GLU A C 1
ATOM 3325 O O . GLU A 1 425 ? 4.684 -3.309 -16.812 1 78.06 425 GLU A O 1
ATOM 3330 N N . CYS A 1 426 ? 6.758 -2.672 -16.594 1 75.69 426 CYS A N 1
ATOM 3331 C CA . CYS A 1 426 ? 7.297 -4.027 -16.516 1 75.69 426 CYS A CA 1
ATOM 3332 C C . CYS A 1 426 ? 6.844 -4.863 -17.703 1 75.69 426 CYS A C 1
ATOM 3334 O O . CYS A 1 426 ? 6.59 -6.059 -17.562 1 75.69 426 CYS A O 1
ATOM 3336 N N . GLY A 1 427 ? 6.605 -4.18 -18.797 1 78.94 427 GLY A N 1
ATOM 3337 C CA . GLY A 1 427 ? 6.195 -4.887 -20 1 78.94 427 GLY A CA 1
ATOM 3338 C C . GLY A 1 427 ? 4.758 -5.367 -19.953 1 78.94 427 GLY A C 1
ATOM 3339 O O . GLY A 1 427 ? 4.418 -6.387 -20.562 1 78.94 427 GLY A O 1
ATOM 3340 N N . GLY A 1 428 ? 4 -4.758 -19.234 1 75.38 428 GLY A N 1
ATOM 3341 C CA . GLY A 1 428 ? 2.637 -5.207 -19 1 75.38 428 GLY A CA 1
ATOM 3342 C C . GLY A 1 428 ? 1.796 -5.25 -20.266 1 75.38 428 GLY A C 1
ATOM 3343 O O . GLY A 1 428 ? 0.81 -5.984 -20.328 1 75.38 428 GLY A O 1
ATOM 3344 N N . LYS A 1 429 ? 2.158 -4.648 -21.312 1 78.81 429 LYS A N 1
ATOM 3345 C CA . LYS A 1 429 ? 1.365 -4.562 -22.547 1 78.81 429 LYS A CA 1
ATOM 3346 C C . LYS A 1 429 ? 1.715 -5.699 -23.5 1 78.81 429 LYS A C 1
ATOM 3348 O O . LYS A 1 429 ? 1.085 -5.844 -24.547 1 78.81 429 LYS A O 1
ATOM 3353 N N . LEU A 1 430 ? 2.768 -6.457 -23.109 1 84.38 430 LEU A N 1
ATOM 3354 C CA . LEU A 1 430 ? 3.221 -7.559 -23.953 1 84.38 430 LEU A CA 1
ATOM 3355 C C . LEU A 1 430 ? 2.854 -8.898 -23.328 1 84.38 430 LEU A C 1
ATOM 3357 O O . LEU A 1 430 ? 2.717 -9.016 -22.109 1 84.38 430 LEU A O 1
ATOM 3361 N N . SER A 1 431 ? 2.621 -9.812 -24.156 1 82.38 431 SER A N 1
ATOM 3362 C CA . SER A 1 431 ? 2.432 -11.18 -23.672 1 82.38 431 SER A CA 1
ATOM 3363 C C . SER A 1 431 ? 3.736 -11.766 -23.141 1 82.38 431 SER A C 1
ATOM 3365 O O . SER A 1 431 ? 4.816 -11.227 -23.391 1 82.38 431 SER A O 1
ATOM 3367 N N . GLU A 1 432 ? 3.668 -12.797 -22.344 1 84.25 432 GLU A N 1
ATOM 3368 C CA . GLU A 1 432 ? 4.855 -13.43 -21.781 1 84.25 432 GLU A CA 1
ATOM 3369 C C . GLU A 1 432 ? 5.793 -13.93 -22.875 1 84.25 432 GLU A C 1
ATOM 3371 O O . GLU A 1 432 ? 7.012 -13.836 -22.75 1 84.25 432 GLU A O 1
ATOM 3376 N N . GLY A 1 433 ? 5.207 -14.484 -23.875 1 85.06 433 GLY A N 1
ATOM 3377 C CA . GLY A 1 433 ? 6.012 -14.938 -25 1 85.06 433 GLY A CA 1
ATOM 3378 C C . GLY A 1 433 ? 6.723 -13.812 -25.719 1 85.06 433 GLY A C 1
ATOM 3379 O O . GLY A 1 433 ? 7.887 -13.945 -26.094 1 85.06 433 GLY A O 1
ATOM 3380 N N . GLN A 1 434 ? 6.023 -12.75 -25.922 1 86.38 434 GLN A N 1
ATOM 3381 C CA . GLN A 1 434 ? 6.609 -11.586 -26.578 1 86.38 434 GLN A CA 1
ATOM 3382 C C . GLN A 1 434 ? 7.75 -11 -25.75 1 86.38 434 GLN A C 1
ATOM 3384 O O . GLN A 1 434 ? 8.781 -10.602 -26.297 1 86.38 434 GLN A O 1
ATOM 3389 N N . LYS A 1 435 ? 7.605 -10.984 -24.469 1 90.19 435 LYS A N 1
ATOM 3390 C CA . LYS A 1 435 ? 8.656 -10.5 -23.578 1 90.19 435 LYS A CA 1
ATOM 3391 C C . LYS A 1 435 ? 9.922 -11.344 -23.719 1 90.19 435 LYS A C 1
ATOM 3393 O O . LYS A 1 435 ? 11.031 -10.805 -23.719 1 90.19 435 LYS A O 1
ATOM 3398 N N . GLN A 1 436 ? 9.688 -12.57 -23.797 1 90.06 436 GLN A N 1
ATOM 3399 C CA . GLN A 1 436 ? 10.82 -13.484 -23.938 1 90.06 436 GLN A CA 1
ATOM 3400 C C . GLN A 1 436 ? 11.555 -13.266 -25.25 1 90.06 436 GLN A C 1
ATOM 3402 O O . GLN A 1 436 ? 12.789 -13.32 -25.297 1 90.06 436 GLN A O 1
ATOM 3407 N N . ILE A 1 437 ? 10.797 -13.109 -26.297 1 90.31 437 ILE A N 1
ATOM 3408 C CA . ILE A 1 437 ? 11.398 -12.867 -27.609 1 90.31 437 ILE A CA 1
ATOM 3409 C C . ILE A 1 437 ? 12.227 -11.586 -27.562 1 90.31 437 ILE A C 1
ATOM 3411 O O . ILE A 1 437 ? 13.336 -11.547 -28.109 1 90.31 437 ILE A O 1
ATOM 3415 N N . ILE A 1 438 ? 11.648 -10.562 -26.953 1 91.12 438 ILE A N 1
ATOM 3416 C CA . ILE A 1 438 ? 12.352 -9.289 -26.859 1 91.12 438 ILE A CA 1
ATOM 3417 C C . ILE A 1 438 ? 13.625 -9.461 -26.047 1 91.12 438 ILE A C 1
ATOM 3419 O O . ILE A 1 438 ? 14.648 -8.844 -26.344 1 91.12 438 ILE A O 1
ATOM 3423 N N . ALA A 1 439 ? 13.562 -10.227 -25 1 91.94 439 ALA A N 1
ATOM 3424 C CA . ALA A 1 439 ? 14.742 -10.5 -24.188 1 91.94 439 ALA A CA 1
ATOM 3425 C C . ALA A 1 439 ? 15.82 -11.211 -25 1 91.94 439 ALA A C 1
ATOM 3427 O O . ALA A 1 439 ? 17.016 -10.945 -24.828 1 91.94 439 ALA A O 1
ATOM 3428 N N . VAL A 1 440 ? 15.391 -12.133 -25.812 1 92 440 VAL A N 1
ATOM 3429 C CA . VAL A 1 440 ? 16.328 -12.852 -26.672 1 92 440 VAL A CA 1
ATOM 3430 C C . VAL A 1 440 ? 16.969 -11.883 -27.656 1 92 440 VAL A C 1
ATOM 3432 O O . VAL A 1 440 ? 18.188 -11.922 -27.875 1 92 440 VAL A O 1
ATOM 3435 N N . VAL A 1 441 ? 16.141 -11.047 -28.266 1 92.06 441 VAL A N 1
ATOM 3436 C CA . VAL A 1 441 ? 16.641 -10.055 -29.203 1 92.06 441 VAL A CA 1
ATOM 3437 C C . VAL A 1 441 ? 17.656 -9.133 -28.516 1 92.06 441 VAL A C 1
ATOM 3439 O O . VAL A 1 441 ? 18.703 -8.82 -29.094 1 92.06 441 VAL A O 1
ATOM 3442 N N . ARG A 1 442 ? 17.312 -8.734 -27.344 1 92.44 442 ARG A N 1
ATOM 3443 C CA . ARG A 1 442 ? 18.188 -7.879 -26.547 1 92.44 442 ARG A CA 1
ATOM 3444 C C . ARG A 1 442 ? 19.547 -8.531 -26.328 1 92.44 442 ARG A C 1
ATOM 3446 O O . ARG A 1 442 ? 20.578 -7.855 -26.359 1 92.44 442 ARG A O 1
ATOM 3453 N N . ALA A 1 443 ? 19.531 -9.727 -26.109 1 91.69 443 ALA A N 1
ATOM 3454 C CA . ALA A 1 443 ? 20.781 -10.469 -25.891 1 91.69 443 ALA A CA 1
ATOM 3455 C C . ALA A 1 443 ? 21.562 -10.617 -27.188 1 91.69 443 ALA A C 1
ATOM 3457 O O . ALA A 1 443 ? 22.781 -10.492 -27.188 1 91.69 443 ALA A O 1
ATOM 3458 N N . LEU A 1 444 ? 20.906 -10.844 -28.297 1 91.94 444 LEU A N 1
ATOM 3459 C CA . LEU A 1 444 ? 21.547 -11.164 -29.562 1 91.94 444 LEU A CA 1
ATOM 3460 C C . LEU A 1 444 ? 22.094 -9.906 -30.234 1 91.94 444 LEU A C 1
ATOM 3462 O O . LEU A 1 444 ? 23.078 -9.969 -30.969 1 91.94 444 LEU A O 1
ATOM 3466 N N . VAL A 1 445 ? 21.438 -8.82 -30.031 1 92.31 445 VAL A N 1
ATOM 3467 C CA . VAL A 1 445 ? 21.844 -7.574 -30.672 1 92.31 445 VAL A CA 1
ATOM 3468 C C . VAL A 1 445 ? 23.25 -7.203 -30.234 1 92.31 445 VAL A C 1
ATOM 3470 O O . VAL A 1 445 ? 23.984 -6.535 -30.984 1 92.31 445 VAL A O 1
ATOM 3473 N N . ARG A 1 446 ? 23.734 -7.664 -29.141 1 91.31 446 ARG A N 1
ATOM 3474 C CA . ARG A 1 446 ? 25.047 -7.359 -28.594 1 91.31 446 ARG A CA 1
ATOM 3475 C C . ARG A 1 446 ? 26.125 -8.203 -29.266 1 91.31 446 ARG A C 1
ATOM 3477 O O . ARG A 1 446 ? 27.328 -7.918 -29.141 1 91.31 446 ARG A O 1
ATOM 3484 N N . ASP A 1 447 ? 25.703 -9.172 -29.984 1 88.69 447 ASP A N 1
ATOM 3485 C CA . ASP A 1 447 ? 26.641 -10.086 -30.641 1 88.69 447 ASP A CA 1
ATOM 3486 C C . ASP A 1 447 ? 27.594 -10.711 -29.625 1 88.69 447 ASP A C 1
ATOM 3488 O O . ASP A 1 447 ? 28.812 -10.578 -29.75 1 88.69 447 ASP A O 1
ATOM 3492 N N . PRO A 1 448 ? 27.047 -11.375 -28.672 1 92.69 448 PRO A N 1
ATOM 3493 C CA . PRO A 1 448 ? 27.859 -11.961 -27.609 1 92.69 448 PRO A CA 1
ATOM 3494 C C . PRO A 1 448 ? 28.672 -13.172 -28.078 1 92.69 448 PRO A C 1
ATOM 3496 O O . PRO A 1 448 ? 28.312 -13.805 -29.094 1 92.69 448 PRO A O 1
ATOM 3499 N N . GLN A 1 449 ? 29.734 -13.43 -27.375 1 94.56 449 GLN A N 1
ATOM 3500 C CA . GLN A 1 449 ? 30.531 -14.625 -27.625 1 94.56 449 GLN A CA 1
ATOM 3501 C C . GLN A 1 449 ? 30 -15.82 -26.828 1 94.56 449 GLN A C 1
ATOM 3503 O O . GLN A 1 449 ? 30.172 -16.969 -27.25 1 94.56 449 GLN A O 1
ATOM 3508 N N . VAL A 1 450 ? 29.453 -15.445 -25.734 1 94.81 450 VAL A N 1
ATOM 3509 C CA . VAL A 1 450 ? 28.859 -16.453 -24.875 1 94.81 450 VAL A CA 1
ATOM 3510 C C . VAL A 1 450 ? 27.391 -16.094 -24.594 1 94.81 450 VAL A C 1
ATOM 3512 O O . VAL A 1 450 ? 27.094 -14.938 -24.266 1 94.81 450 VAL A O 1
ATOM 3515 N N . ILE A 1 451 ? 26.484 -17.047 -24.75 1 94.44 451 ILE A N 1
ATOM 3516 C CA . ILE A 1 451 ? 25.062 -16.797 -24.5 1 94.44 451 ILE A CA 1
ATOM 3517 C C . ILE A 1 451 ? 24.531 -17.828 -23.516 1 94.44 451 ILE A C 1
ATOM 3519 O O . ILE A 1 451 ? 24.797 -19.016 -23.641 1 94.44 451 ILE A O 1
ATOM 3523 N N . ILE A 1 452 ? 23.906 -17.312 -22.5 1 94.56 452 ILE A N 1
ATOM 3524 C CA . ILE A 1 452 ? 23.297 -18.156 -21.484 1 94.56 452 ILE A CA 1
ATOM 3525 C C . ILE A 1 452 ? 21.766 -18.094 -21.594 1 94.56 452 ILE A C 1
ATOM 3527 O O . ILE A 1 452 ? 21.188 -17.016 -21.531 1 94.56 452 ILE A O 1
ATOM 3531 N N . LEU A 1 453 ? 21.141 -19.25 -21.781 1 92.75 453 LEU A N 1
ATOM 3532 C C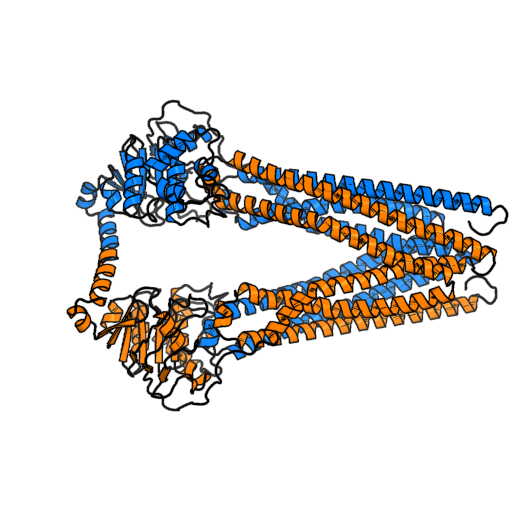A . LEU A 1 453 ? 19.688 -19.359 -21.828 1 92.75 453 LEU A CA 1
ATOM 3533 C C . LEU A 1 453 ? 19.156 -20.047 -20.594 1 92.75 453 LEU A C 1
ATOM 3535 O O . LEU A 1 453 ? 19.203 -21.281 -20.484 1 92.75 453 LEU A O 1
ATOM 3539 N N . ASP A 1 454 ? 18.641 -19.297 -19.688 1 91.12 454 ASP A N 1
ATOM 3540 C CA . ASP A 1 454 ? 18.047 -19.844 -18.469 1 91.12 454 ASP A CA 1
ATOM 3541 C C . ASP A 1 454 ? 16.547 -20.016 -18.609 1 91.12 454 ASP A C 1
ATOM 3543 O O . ASP A 1 454 ? 15.773 -19.109 -18.25 1 91.12 454 ASP A O 1
ATOM 3547 N N . GLU A 1 455 ? 16.109 -21.156 -19.016 1 85.44 455 GLU A N 1
ATOM 3548 C CA . GLU A 1 455 ? 14.703 -21.484 -19.297 1 85.44 455 GLU A CA 1
ATOM 3549 C C . GLU A 1 455 ? 14.055 -20.406 -20.156 1 85.44 455 GLU A C 1
ATOM 3551 O O . GLU A 1 455 ? 12.922 -20 -19.906 1 85.44 455 GLU A O 1
ATOM 3556 N N . ALA A 1 456 ? 14.742 -19.969 -21.094 1 80.94 456 ALA A N 1
ATOM 3557 C CA . ALA A 1 456 ? 14.398 -18.781 -21.891 1 80.94 456 ALA A CA 1
ATOM 3558 C C . ALA A 1 456 ? 13.344 -19.125 -22.938 1 80.94 456 ALA A C 1
ATOM 3560 O O . ALA A 1 456 ? 12.82 -18.234 -23.609 1 80.94 456 ALA A O 1
ATOM 3561 N N . THR A 1 457 ? 12.992 -20.359 -23.125 1 77.44 457 THR A N 1
ATOM 3562 C CA . THR A 1 457 ? 12.062 -20.703 -24.188 1 77.44 457 THR A CA 1
ATOM 3563 C C . THR A 1 457 ? 10.836 -21.406 -23.641 1 77.44 457 THR A C 1
ATOM 3565 O O . THR A 1 457 ? 10.039 -21.984 -24.391 1 77.44 457 THR A O 1
ATOM 3568 N N . SER A 1 458 ? 10.758 -21.297 -22.328 1 75.19 458 SER A N 1
ATOM 3569 C CA . SER A 1 458 ? 9.711 -22.078 -21.688 1 75.19 458 SER A CA 1
ATOM 3570 C C . SER A 1 458 ? 8.328 -21.516 -21.984 1 75.19 458 SER A C 1
ATOM 3572 O O . SER A 1 458 ? 7.336 -22.234 -21.969 1 75.19 458 SER A O 1
ATOM 3574 N N . LYS A 1 459 ? 8.242 -20.234 -22.328 1 78.38 459 LYS A N 1
ATOM 3575 C CA . LYS A 1 459 ? 6.941 -19.594 -22.516 1 78.38 459 LYS A CA 1
ATOM 3576 C C . LYS A 1 459 ? 6.664 -19.344 -24 1 78.38 459 LYS A C 1
ATOM 3578 O O . LYS A 1 459 ? 5.684 -18.688 -24.344 1 78.38 459 LYS A O 1
ATOM 3583 N N . LEU A 1 460 ? 7.539 -19.906 -24.812 1 77.88 460 LEU A N 1
ATOM 3584 C CA . LEU A 1 460 ? 7.406 -19.688 -26.25 1 77.88 460 LEU A CA 1
ATOM 3585 C C . LEU A 1 460 ? 6.672 -20.844 -26.906 1 77.88 460 LEU A C 1
ATOM 3587 O O . LEU A 1 460 ? 6.707 -21.969 -26.406 1 77.88 460 LEU A O 1
ATOM 3591 N N . ASP A 1 461 ? 6.004 -20.469 -27.984 1 74.38 461 ASP A N 1
ATOM 3592 C CA . ASP A 1 461 ? 5.445 -21.531 -28.828 1 74.38 461 ASP A CA 1
ATOM 3593 C C . ASP A 1 461 ? 6.551 -22.312 -29.531 1 74.38 461 ASP A C 1
ATOM 3595 O O . ASP A 1 461 ? 7.688 -21.844 -29.625 1 74.38 461 ASP A O 1
ATOM 3599 N N . ILE A 1 462 ? 6.215 -23.484 -30.016 1 74.06 462 ILE A N 1
ATOM 3600 C CA . ILE A 1 462 ? 7.176 -24.438 -30.562 1 74.06 462 ILE A CA 1
ATOM 3601 C C . ILE A 1 462 ? 7.891 -23.812 -31.766 1 74.06 462 ILE A C 1
ATOM 3603 O O . ILE A 1 462 ? 9.109 -23.953 -31.906 1 74.06 462 ILE A O 1
ATOM 3607 N N . GLU A 1 463 ? 7.184 -23.156 -32.531 1 76.88 463 GLU A N 1
ATOM 3608 C CA . GLU A 1 463 ? 7.777 -22.547 -33.719 1 76.88 463 GLU A CA 1
ATOM 3609 C C . GLU A 1 463 ? 8.781 -21.469 -33.344 1 76.88 463 GLU A C 1
ATOM 3611 O O . GLU A 1 463 ? 9.883 -21.406 -33.906 1 76.88 463 GLU A O 1
ATOM 3616 N N . SER A 1 464 ? 8.367 -20.641 -32.5 1 82.56 464 SER A N 1
ATOM 3617 C CA . SER A 1 464 ? 9.25 -19.578 -32.031 1 82.56 464 SER A CA 1
ATOM 3618 C C . SER A 1 464 ? 10.469 -20.141 -31.312 1 82.56 464 SER A C 1
ATOM 3620 O O . SER A 1 464 ? 11.57 -19.594 -31.438 1 82.56 464 SER A O 1
ATOM 3622 N N . GLN A 1 465 ? 10.211 -21.172 -30.594 1 84.56 465 GLN A N 1
ATOM 3623 C CA . GLN A 1 465 ? 11.312 -21.828 -29.906 1 84.56 465 GLN A CA 1
ATOM 3624 C C . GLN A 1 465 ? 12.367 -22.328 -30.891 1 84.56 465 GLN A C 1
ATOM 3626 O O . GLN A 1 465 ? 13.57 -22.141 -30.672 1 84.56 465 GLN A O 1
ATOM 3631 N N . HIS A 1 466 ? 11.898 -22.922 -31.906 1 82.12 466 HIS A N 1
ATOM 3632 C CA . HIS A 1 466 ? 12.797 -23.453 -32.906 1 82.12 466 HIS A CA 1
ATOM 3633 C C . HIS A 1 466 ? 13.586 -22.344 -33.594 1 82.12 466 HIS A C 1
ATOM 3635 O O . HIS A 1 466 ? 14.789 -22.484 -33.844 1 82.12 466 HIS A O 1
ATOM 3641 N N . THR A 1 467 ? 12.953 -21.297 -33.938 1 85.12 467 THR A N 1
ATOM 3642 C CA . THR A 1 467 ? 13.594 -20.188 -34.656 1 85.12 467 THR A CA 1
ATOM 3643 C C . THR A 1 467 ? 14.648 -19.531 -33.781 1 85.12 467 THR A C 1
ATOM 3645 O O . THR A 1 467 ? 15.742 -19.203 -34.219 1 85.12 467 THR A O 1
ATOM 3648 N N . VAL A 1 468 ? 14.32 -19.344 -32.562 1 86.38 468 VAL A N 1
ATOM 3649 C CA . VAL A 1 468 ? 15.219 -18.703 -31.625 1 86.38 468 VAL A CA 1
ATOM 3650 C C . VAL A 1 468 ? 16.453 -19.578 -31.391 1 86.38 468 VAL A C 1
ATOM 3652 O O . VAL A 1 468 ? 17.578 -19.078 -31.391 1 86.38 468 VAL A O 1
ATOM 3655 N N . LEU A 1 469 ? 16.172 -20.812 -31.203 1 85.25 469 LEU A N 1
ATOM 3656 C CA . LEU A 1 469 ? 17.281 -21.734 -30.969 1 85.25 469 LEU A CA 1
ATOM 3657 C C . LEU A 1 469 ? 18.188 -21.812 -32.188 1 85.25 469 LEU A C 1
ATOM 3659 O O . LEU A 1 469 ? 19.406 -21.906 -32.062 1 85.25 469 LEU A O 1
ATOM 3663 N N . LYS A 1 470 ? 17.578 -21.828 -33.312 1 85.19 470 LYS A N 1
ATOM 3664 C CA . LYS A 1 470 ? 18.344 -21.875 -34.562 1 85.19 470 LYS A CA 1
ATOM 3665 C C . LYS A 1 470 ? 19.266 -20.656 -34.688 1 85.19 470 LYS A C 1
ATOM 3667 O O . LYS A 1 470 ? 20.422 -20.781 -35.062 1 85.19 470 LYS A O 1
ATOM 3672 N N . GLU A 1 471 ? 18.703 -19.562 -34.344 1 86.69 471 GLU A N 1
ATOM 3673 C CA . GLU A 1 471 ? 19.484 -18.328 -34.438 1 86.69 471 GLU A CA 1
ATOM 3674 C C . GLU A 1 471 ? 20.625 -18.312 -33.438 1 86.69 471 GLU A C 1
ATOM 3676 O O . GLU A 1 471 ? 21.719 -17.828 -33.719 1 86.69 471 GLU A O 1
ATOM 3681 N N . VAL A 1 472 ? 20.391 -18.719 -32.312 1 85.62 472 VAL A N 1
ATOM 3682 C CA . VAL A 1 472 ? 21.375 -18.734 -31.219 1 85.62 472 VAL A CA 1
ATOM 3683 C C . VAL A 1 472 ? 22.5 -19.719 -31.562 1 85.62 472 VAL A C 1
ATOM 3685 O O . VAL A 1 472 ? 23.672 -19.453 -31.266 1 85.62 472 VAL A O 1
ATOM 3688 N N . LEU A 1 473 ? 22.094 -20.812 -32.219 1 81.25 473 LEU A N 1
ATOM 3689 C CA . LEU A 1 473 ? 23.047 -21.875 -32.5 1 81.25 473 LEU A CA 1
ATOM 3690 C C . LEU A 1 473 ? 23.797 -21.625 -33.781 1 81.25 473 LEU A C 1
ATOM 3692 O O . LEU A 1 473 ? 24.812 -22.266 -34.062 1 81.25 473 LEU A O 1
ATOM 3696 N N . SER A 1 474 ? 23.266 -20.812 -34.625 1 76.94 474 SER A N 1
ATOM 3697 C CA . SER A 1 474 ? 23.828 -20.578 -35.938 1 76.94 474 SER A CA 1
ATOM 3698 C C . SER A 1 474 ? 25.203 -19.938 -35.844 1 76.94 474 SER A C 1
ATOM 3700 O O . SER A 1 474 ? 26.062 -20.156 -36.719 1 76.94 474 SER A O 1
ATOM 3702 N N . GLN A 1 475 ? 25.469 -19.312 -34.844 1 76.38 475 GLN A N 1
ATOM 3703 C CA . GLN A 1 475 ? 26.75 -18.641 -34.719 1 76.38 475 GLN A CA 1
ATOM 3704 C C . GLN A 1 475 ? 27.703 -19.438 -33.844 1 76.38 475 GLN A C 1
ATOM 3706 O O . GLN A 1 475 ? 27.281 -20.312 -33.062 1 76.38 475 GLN A O 1
ATOM 3711 N N . ARG A 1 476 ? 28.953 -19.672 -34.219 1 82.12 476 ARG A N 1
ATOM 3712 C CA . ARG A 1 476 ? 29.984 -20.406 -33.469 1 82.12 476 ARG A CA 1
ATOM 3713 C C . ARG A 1 476 ? 30.219 -19.781 -32.094 1 82.12 476 ARG A C 1
ATOM 3715 O O . ARG A 1 476 ? 31.359 -19.422 -31.781 1 82.12 476 ARG A O 1
ATOM 3722 N N . ARG A 1 477 ? 29.062 -19.609 -31.312 1 90.5 477 ARG A N 1
ATOM 3723 C CA . ARG A 1 477 ? 29.156 -19.047 -29.969 1 90.5 477 ARG A CA 1
ATOM 3724 C C . ARG A 1 477 ? 29.109 -20.141 -28.906 1 90.5 477 ARG A C 1
ATOM 3726 O O . ARG A 1 477 ? 28.688 -21.266 -29.188 1 90.5 477 ARG A O 1
ATOM 3733 N N . THR A 1 478 ? 29.672 -19.812 -27.734 1 94.19 478 THR A N 1
ATOM 3734 C CA . THR A 1 478 ? 29.5 -20.688 -26.578 1 94.19 478 THR A CA 1
ATOM 3735 C C . THR A 1 478 ? 28.109 -20.547 -26 1 94.19 478 THR A C 1
ATOM 3737 O O . THR A 1 478 ? 27.672 -19.453 -25.641 1 94.19 478 THR A O 1
ATOM 3740 N N . VAL A 1 479 ? 27.375 -21.656 -25.938 1 93.94 479 VAL A N 1
ATOM 3741 C CA . VAL A 1 479 ? 25.984 -21.594 -25.516 1 93.94 479 VAL A CA 1
ATOM 3742 C C . VAL A 1 479 ? 25.781 -22.453 -24.266 1 93.94 479 VAL A C 1
ATOM 3744 O O . VAL A 1 479 ? 26.188 -23.625 -24.25 1 93.94 479 VAL A O 1
ATOM 3747 N N . LEU A 1 480 ? 25.297 -21.844 -23.25 1 94.5 480 LEU A N 1
ATOM 3748 C CA . LEU A 1 480 ? 24.875 -22.562 -22.062 1 94.5 480 LEU A CA 1
ATOM 3749 C C . LEU A 1 480 ? 23.344 -22.531 -21.938 1 94.5 480 LEU A C 1
ATOM 3751 O O . LEU A 1 480 ? 22.734 -21.469 -21.875 1 94.5 480 LEU A O 1
ATOM 3755 N N . ILE A 1 481 ? 22.719 -23.734 -21.922 1 92.19 481 ILE A N 1
ATOM 3756 C CA . ILE A 1 481 ? 21.266 -23.812 -21.875 1 92.19 481 ILE A CA 1
ATOM 3757 C C . ILE A 1 481 ? 20.844 -24.516 -20.578 1 92.19 481 ILE A C 1
ATOM 3759 O O . ILE A 1 481 ? 21.25 -25.656 -20.328 1 92.19 481 ILE A O 1
ATOM 3763 N N . VAL A 1 482 ? 20.172 -23.766 -19.812 1 90.62 482 VAL A N 1
ATOM 3764 C CA . VAL A 1 482 ? 19.531 -24.344 -18.641 1 90.62 482 VAL A CA 1
ATOM 3765 C C . VAL A 1 482 ? 18.078 -24.672 -18.953 1 90.62 482 VAL A C 1
ATOM 3767 O O . VAL A 1 482 ? 17.281 -23.766 -19.203 1 90.62 482 VAL A O 1
ATOM 3770 N N . THR A 1 483 ? 17.672 -25.906 -19.078 1 81.5 483 THR A N 1
ATOM 3771 C CA . THR A 1 483 ? 16.312 -26.266 -19.453 1 81.5 483 THR A CA 1
ATOM 3772 C C . THR A 1 483 ? 15.922 -27.609 -18.859 1 81.5 483 THR A C 1
ATOM 3774 O O . THR A 1 483 ? 16.797 -28.375 -18.438 1 81.5 483 THR A O 1
ATOM 3777 N N . HIS A 1 484 ? 14.703 -27.766 -18.766 1 72.44 484 HIS A N 1
ATOM 3778 C CA . HIS A 1 484 ? 14.156 -29.062 -18.406 1 72.44 484 HIS A CA 1
ATOM 3779 C C . HIS A 1 484 ? 13.516 -29.766 -19.594 1 72.44 484 HIS A C 1
ATOM 3781 O O . HIS A 1 484 ? 13.031 -30.891 -19.484 1 72.44 484 HIS A O 1
ATOM 3787 N N . GLN A 1 485 ? 13.695 -29.125 -20.719 1 74.69 485 GLN A N 1
ATOM 3788 C CA . GLN A 1 485 ? 13.086 -29.703 -21.906 1 74.69 485 GLN A CA 1
ATOM 3789 C C . GLN A 1 485 ? 14.023 -30.703 -22.578 1 74.69 485 GLN A C 1
ATOM 3791 O O . GLN A 1 485 ? 15.125 -30.344 -23 1 74.69 485 GLN A O 1
ATOM 3796 N N . LEU A 1 486 ? 13.5 -31.828 -22.812 1 73.25 486 LEU A N 1
ATOM 3797 C CA . LEU A 1 486 ? 14.32 -32.938 -23.312 1 73.25 486 LEU A CA 1
ATOM 3798 C C . LEU A 1 486 ? 14.695 -32.719 -24.781 1 73.25 486 LEU A C 1
ATOM 3800 O O . LEU A 1 486 ? 15.789 -33.062 -25.203 1 73.25 486 LEU A O 1
ATOM 3804 N N . LYS A 1 487 ? 13.82 -32.125 -25.516 1 74.06 487 LYS A N 1
ATOM 3805 C CA . LYS A 1 487 ? 14.07 -31.938 -26.938 1 74.06 487 LYS A CA 1
ATOM 3806 C C . LYS A 1 487 ? 15.289 -31.047 -27.172 1 74.06 487 LYS A C 1
ATOM 3808 O O . LYS A 1 487 ? 16.031 -31.234 -28.125 1 74.06 487 LYS A O 1
ATOM 3813 N N . ILE A 1 488 ? 15.484 -30.172 -26.328 1 78.38 488 ILE A N 1
ATOM 3814 C CA . ILE A 1 488 ? 16.609 -29.25 -26.422 1 78.38 488 ILE A CA 1
ATOM 3815 C C . ILE A 1 488 ? 17.875 -29.922 -25.922 1 78.38 488 ILE A C 1
ATOM 3817 O O . ILE A 1 488 ? 18.969 -29.734 -26.484 1 78.38 488 ILE A O 1
ATOM 3821 N N . LEU A 1 489 ? 17.719 -30.766 -25 1 83.25 489 LEU A N 1
ATOM 3822 C CA . LEU A 1 489 ? 18.859 -31.453 -24.406 1 83.25 489 LEU A CA 1
ATOM 3823 C C . LEU A 1 489 ? 19.438 -32.5 -25.375 1 83.25 489 LEU A C 1
ATOM 3825 O O . LEU A 1 489 ? 20.625 -32.781 -25.344 1 83.25 489 LEU A O 1
ATOM 3829 N N . GLU A 1 490 ? 18.578 -33 -26.172 1 82.88 490 GLU A N 1
ATOM 3830 C CA . GLU A 1 490 ? 19.016 -34 -27.156 1 82.88 490 GLU A CA 1
ATOM 3831 C C . GLU A 1 490 ? 19.969 -33.375 -28.172 1 82.88 490 GLU A C 1
ATOM 3833 O O . GLU A 1 490 ? 20.812 -34.062 -28.734 1 82.88 490 GLU A O 1
ATOM 3838 N N . LYS A 1 491 ? 19.875 -32.094 -28.328 1 82 491 LYS A N 1
ATOM 3839 C CA . LYS A 1 491 ? 20.703 -31.406 -29.312 1 82 491 LYS A CA 1
ATOM 3840 C C . LYS A 1 491 ? 21.984 -30.859 -28.688 1 82 491 LYS A C 1
ATOM 3842 O O . LYS A 1 491 ? 22.859 -30.375 -29.391 1 82 491 LYS A O 1
ATOM 3847 N N . ALA A 1 492 ? 22.141 -31 -27.453 1 89.75 492 ALA A N 1
ATOM 3848 C CA . ALA A 1 492 ? 23.297 -30.469 -26.75 1 89.75 492 ALA A CA 1
ATOM 3849 C C . ALA A 1 492 ? 24.531 -31.344 -26.984 1 89.75 492 ALA A C 1
ATOM 3851 O O . ALA A 1 492 ? 24.422 -32.562 -27.062 1 89.75 492 ALA A O 1
ATOM 3852 N N . ASP A 1 493 ? 25.656 -30.719 -27.094 1 91.38 493 ASP A N 1
ATOM 3853 C CA . ASP A 1 493 ? 26.922 -31.422 -27.266 1 91.38 493 ASP A CA 1
ATOM 3854 C C . ASP A 1 493 ? 27.391 -32.031 -25.953 1 91.38 493 ASP A C 1
ATOM 3856 O O . ASP A 1 493 ? 28.094 -33.062 -25.953 1 91.38 493 ASP A O 1
ATOM 3860 N N . HIS A 1 494 ? 27.156 -31.359 -24.953 1 93.31 494 HIS A N 1
ATOM 3861 C CA . HIS A 1 494 ? 27.578 -31.75 -23.609 1 93.31 494 HIS A CA 1
ATOM 3862 C C . HIS A 1 494 ? 26.5 -31.422 -22.578 1 93.31 494 HIS A C 1
ATOM 3864 O O . HIS A 1 494 ? 25.922 -30.328 -22.594 1 93.31 494 HIS A O 1
ATOM 3870 N N . ILE A 1 495 ? 26.203 -32.406 -21.75 1 93.12 495 ILE A N 1
ATOM 3871 C CA . ILE A 1 495 ? 25.172 -32.219 -20.734 1 93.12 495 ILE A CA 1
ATOM 3872 C C . ILE A 1 495 ? 25.781 -32.406 -19.344 1 93.12 495 ILE A C 1
ATOM 3874 O O . ILE A 1 495 ? 26.531 -33.344 -19.109 1 93.12 495 ILE A O 1
ATOM 3878 N N . ILE A 1 496 ? 25.469 -31.469 -18.5 1 92.88 496 ILE A N 1
ATOM 3879 C CA . ILE A 1 496 ? 25.938 -31.516 -17.109 1 92.88 496 ILE A CA 1
ATOM 3880 C C . ILE A 1 496 ? 24.734 -31.625 -16.172 1 92.88 496 ILE A C 1
ATOM 3882 O O . ILE A 1 496 ? 23.812 -30.797 -16.234 1 92.88 496 ILE A O 1
ATOM 3886 N N . PHE A 1 497 ? 24.766 -32.594 -15.312 1 91.69 497 PHE A N 1
ATOM 3887 C CA . PHE A 1 497 ? 23.688 -32.812 -14.344 1 91.69 497 PHE A CA 1
ATOM 3888 C C . PHE A 1 497 ? 24.109 -32.344 -12.961 1 91.69 497 PHE A C 1
ATOM 3890 O O . PHE A 1 497 ? 25.094 -32.812 -12.398 1 91.69 497 PHE A O 1
ATOM 3897 N N . LEU A 1 498 ? 23.328 -31.344 -12.5 1 90.31 498 LEU A N 1
ATOM 3898 C CA . LEU A 1 498 ? 23.609 -30.781 -11.188 1 90.31 498 LEU A CA 1
ATOM 3899 C C . LEU A 1 498 ? 22.609 -31.297 -10.148 1 90.31 498 LEU A C 1
ATOM 3901 O O . LEU A 1 498 ? 21.406 -31.312 -10.398 1 90.31 498 LEU A O 1
ATOM 3905 N N . GLU A 1 499 ? 23.125 -31.734 -9.008 1 88.44 499 GLU A N 1
ATOM 3906 C CA . GLU A 1 499 ? 22.297 -32.188 -7.887 1 88.44 499 GLU A CA 1
ATOM 3907 C C . GLU A 1 499 ? 22.859 -31.672 -6.559 1 88.44 499 GLU A C 1
ATOM 3909 O O . GLU A 1 499 ? 24.031 -31.891 -6.258 1 88.44 499 GLU A O 1
ATOM 3914 N N . GLN A 1 500 ? 22.031 -31.047 -5.816 1 86.38 500 GLN A N 1
ATOM 3915 C CA . GLN A 1 500 ? 22.375 -30.531 -4.496 1 86.38 500 GLN A CA 1
ATOM 3916 C C . GLN A 1 500 ? 23.641 -29.688 -4.547 1 86.38 500 GLN A C 1
ATOM 3918 O O . GLN A 1 500 ? 24.531 -29.844 -3.701 1 86.38 500 GLN A O 1
ATOM 3923 N N . GLY A 1 501 ? 23.875 -29.016 -5.637 1 89 501 GLY A N 1
ATOM 3924 C CA . GLY A 1 501 ? 24.984 -28.062 -5.746 1 89 501 GLY A CA 1
ATOM 3925 C C . GLY A 1 501 ? 26.266 -28.703 -6.23 1 89 501 GLY A C 1
ATOM 3926 O O . GLY A 1 501 ? 27.328 -28.094 -6.168 1 89 501 GLY A O 1
ATOM 3927 N N . SER A 1 502 ? 26.234 -29.922 -6.613 1 91.75 502 SER A N 1
ATOM 3928 C CA . SER A 1 502 ? 27.422 -30.609 -7.121 1 91.75 502 SER A CA 1
ATOM 3929 C C . SER A 1 502 ? 27.141 -31.281 -8.461 1 91.75 502 SER A C 1
ATOM 3931 O O . SER A 1 502 ? 26 -31.609 -8.773 1 91.75 502 SER A O 1
ATOM 3933 N N . VAL A 1 503 ? 28.188 -31.391 -9.227 1 92.62 503 VAL A N 1
ATOM 3934 C CA . VAL A 1 503 ? 28.078 -32.094 -10.5 1 92.62 503 VAL A CA 1
ATOM 3935 C C . VAL A 1 503 ? 28.094 -33.594 -10.273 1 92.62 503 VAL A C 1
ATOM 3937 O O . VAL A 1 503 ? 29.062 -34.125 -9.727 1 92.62 503 VAL A O 1
ATOM 3940 N N . VAL A 1 504 ? 27.109 -34.312 -10.75 1 90.88 504 VAL A N 1
ATOM 3941 C CA . VAL A 1 504 ? 26.984 -35.75 -10.469 1 90.88 504 VAL A CA 1
ATOM 3942 C C . VAL A 1 504 ? 27.266 -36.531 -11.742 1 90.88 504 VAL A C 1
ATOM 3944 O O . VAL A 1 504 ? 27.828 -37.625 -11.672 1 90.88 504 VAL A O 1
ATOM 3947 N N . GLU A 1 505 ? 26.641 -36.062 -12.805 1 91.25 505 GLU A N 1
ATOM 3948 C CA . GLU A 1 505 ? 26.828 -36.781 -14.078 1 91.25 505 GLU A CA 1
ATOM 3949 C C . GLU A 1 505 ? 27.109 -35.781 -15.211 1 91.25 505 GLU A C 1
ATOM 3951 O O . GLU A 1 505 ? 26.641 -34.656 -15.188 1 91.25 505 GLU A O 1
ATOM 3956 N N . GLU A 1 506 ? 28.031 -36.188 -16.141 1 92.69 506 GLU A N 1
ATOM 3957 C CA . GLU A 1 506 ? 28.328 -35.406 -17.328 1 92.69 506 GLU A CA 1
ATOM 3958 C C . GLU A 1 506 ? 28.5 -36.281 -18.562 1 92.69 506 GLU A C 1
ATOM 3960 O O . GLU A 1 506 ? 28.984 -37.406 -18.453 1 92.69 506 GLU A O 1
ATOM 3965 N N . GLY A 1 507 ? 28.062 -35.875 -19.672 1 91.38 507 GLY A N 1
ATOM 3966 C CA . GLY A 1 507 ? 28.203 -36.594 -20.922 1 91.38 507 GLY A CA 1
ATOM 3967 C C . GLY A 1 507 ? 27.219 -36.188 -21.984 1 91.38 507 GLY A C 1
ATOM 3968 O O . GLY A 1 507 ? 26.641 -35.094 -21.906 1 91.38 507 GLY A O 1
ATOM 3969 N N . THR A 1 508 ? 27.156 -36.875 -23.047 1 91 508 THR A N 1
ATOM 3970 C CA . THR A 1 508 ? 26.172 -36.656 -24.094 1 91 508 THR A CA 1
ATOM 3971 C C . THR A 1 508 ? 24.828 -37.281 -23.734 1 91 508 THR A C 1
ATOM 3973 O O . THR A 1 508 ? 24.75 -38.094 -22.797 1 91 508 THR A O 1
ATOM 3976 N N . HIS A 1 509 ? 23.859 -36.875 -24.469 1 88.38 509 HIS A N 1
ATOM 3977 C CA . HIS A 1 509 ? 22.531 -37.438 -24.219 1 88.38 509 HIS A CA 1
ATOM 3978 C C . HIS A 1 509 ? 22.531 -38.938 -24.281 1 88.38 509 HIS A C 1
ATOM 3980 O O . HIS A 1 509 ? 22.016 -39.625 -23.375 1 88.38 509 HIS A O 1
ATOM 3986 N N . LEU A 1 510 ? 23.172 -39.5 -25.25 1 86.56 510 LEU A N 1
ATOM 3987 C CA . LEU A 1 510 ? 23.203 -40.938 -25.453 1 86.56 510 LEU A CA 1
ATOM 3988 C C . LEU A 1 510 ? 23.984 -41.625 -24.359 1 86.56 510 LEU A C 1
ATOM 3990 O O . LEU A 1 510 ? 23.578 -42.688 -23.844 1 86.56 510 LEU A O 1
ATOM 3994 N N . GLU A 1 511 ? 25.078 -40.969 -24 1 90.69 511 GLU A N 1
ATOM 3995 C CA . GLU A 1 511 ? 25.922 -41.531 -22.969 1 90.69 511 GLU A CA 1
ATOM 3996 C C . GLU A 1 511 ? 25.219 -41.562 -21.609 1 90.69 511 GLU A C 1
ATOM 3998 O O . GLU A 1 511 ? 25.328 -42.531 -20.859 1 90.69 511 GLU A O 1
ATOM 4003 N N . LEU A 1 512 ? 24.531 -40.562 -21.344 1 88.75 512 LEU A N 1
ATOM 4004 C CA . LEU A 1 512 ? 23.891 -40.438 -20.047 1 88.75 512 LEU A CA 1
ATOM 4005 C C . LEU A 1 512 ? 22.656 -41.344 -19.953 1 88.75 512 LEU A C 1
ATOM 4007 O O . LEU A 1 512 ? 22.312 -41.812 -18.875 1 88.75 512 LEU A O 1
ATOM 4011 N N . MET A 1 513 ? 22.047 -41.594 -21.078 1 86 513 MET A N 1
ATOM 4012 C CA . MET A 1 513 ? 20.906 -42.5 -21.109 1 86 513 MET A CA 1
ATOM 4013 C C . MET A 1 513 ? 21.359 -43.938 -20.906 1 86 513 MET A C 1
ATOM 4015 O O . MET A 1 513 ? 20.672 -44.719 -20.266 1 86 513 MET A O 1
ATOM 4019 N N . GLU A 1 514 ? 22.5 -44.188 -21.375 1 85.12 514 GLU A N 1
ATOM 4020 C CA . GLU A 1 514 ? 23.047 -45.531 -21.266 1 85.12 514 GLU A CA 1
ATOM 4021 C C . GLU A 1 514 ? 23.531 -45.812 -19.844 1 85.12 514 GLU A C 1
ATOM 4023 O O . GLU A 1 514 ? 23.453 -46.938 -19.359 1 85.12 514 GLU A O 1
ATOM 4028 N N . LYS A 1 515 ? 23.938 -44.812 -19.25 1 87.38 515 LYS A N 1
ATOM 4029 C CA . LYS A 1 515 ? 24.453 -44.969 -17.891 1 87.38 515 LYS A CA 1
ATOM 4030 C C . LYS A 1 515 ? 23.328 -45.188 -16.891 1 87.38 515 LYS A C 1
ATOM 4032 O O . LYS A 1 515 ? 23.547 -45.688 -15.789 1 87.38 515 LYS A O 1
ATOM 4037 N N . LYS A 1 516 ? 22.047 -44.938 -17.203 1 81.69 516 LYS A N 1
ATOM 4038 C CA . LYS A 1 516 ? 20.844 -45.094 -16.391 1 81.69 516 LYS A CA 1
ATOM 4039 C C . LYS A 1 516 ? 21.047 -44.5 -15 1 81.69 516 LYS A C 1
ATOM 4041 O O . LYS A 1 516 ? 20.781 -45.125 -13.984 1 81.69 516 LYS A O 1
ATOM 4046 N N . GLY A 1 517 ? 21.656 -43.438 -14.977 1 82.31 517 GLY A N 1
ATOM 4047 C CA . GLY A 1 517 ? 21.906 -42.75 -13.711 1 82.31 517 GLY A CA 1
ATOM 4048 C C . GLY A 1 517 ? 20.828 -41.75 -13.352 1 82.31 517 GLY A C 1
ATOM 4049 O O . GLY A 1 517 ? 19.641 -42.031 -13.523 1 82.31 517 GLY A O 1
ATOM 4050 N N . HIS A 1 518 ? 21.25 -40.625 -12.797 1 81.25 518 HIS A N 1
ATOM 4051 C CA . HIS A 1 518 ? 20.344 -39.594 -12.305 1 81.25 518 HIS A CA 1
ATOM 4052 C C . HIS A 1 518 ? 19.594 -38.938 -13.453 1 81.25 518 HIS A C 1
ATOM 4054 O O . HIS A 1 518 ? 18.406 -38.625 -13.336 1 81.25 518 HIS A O 1
ATOM 4060 N N . TYR A 1 519 ? 20.25 -38.75 -14.492 1 82.56 519 TYR A N 1
ATOM 4061 C CA . TYR A 1 519 ? 19.656 -38.156 -15.68 1 82.56 519 TYR A CA 1
ATOM 4062 C C . TYR A 1 519 ? 18.531 -39 -16.234 1 82.56 519 TYR A C 1
ATOM 4064 O O . TYR A 1 519 ? 17.469 -38.5 -16.609 1 82.56 519 TYR A O 1
ATOM 4072 N N . TYR A 1 520 ? 18.797 -40.219 -16.266 1 78.75 520 TYR A N 1
ATOM 4073 C CA . TYR A 1 520 ? 17.812 -41.188 -16.75 1 78.75 520 TYR A CA 1
ATOM 4074 C C . TYR A 1 520 ? 16.594 -41.188 -15.844 1 78.75 520 TYR A C 1
ATOM 4076 O O . TYR A 1 520 ? 15.453 -41.25 -16.328 1 78.75 520 TYR A O 1
ATOM 4084 N N . ARG A 1 521 ? 16.828 -41.094 -14.633 1 75.75 521 ARG A N 1
ATOM 4085 C CA . ARG A 1 521 ? 15.734 -41.125 -13.672 1 75.75 521 ARG A CA 1
ATOM 4086 C C . ARG A 1 521 ? 14.859 -39.875 -13.805 1 75.75 521 ARG A C 1
ATOM 4088 O O . ARG A 1 521 ? 13.633 -39.938 -13.68 1 75.75 521 ARG A O 1
ATOM 4095 N N . LEU A 1 522 ? 15.57 -38.812 -13.898 1 73.56 522 LEU A N 1
ATOM 4096 C CA . LEU A 1 522 ? 14.828 -37.562 -14.07 1 73.56 522 LEU A CA 1
ATOM 4097 C C . LEU A 1 522 ? 13.953 -37.625 -15.312 1 73.56 522 LEU A C 1
ATOM 4099 O O . LEU A 1 522 ? 12.812 -37.156 -15.297 1 73.56 522 LEU A O 1
ATOM 4103 N N . LYS A 1 523 ? 14.5 -38.188 -16.328 1 70.75 523 LYS A N 1
ATOM 4104 C CA . LYS A 1 523 ? 13.758 -38.312 -17.578 1 70.75 523 LYS A CA 1
ATOM 4105 C C . LYS A 1 523 ? 12.531 -39.219 -17.391 1 70.75 523 LYS A C 1
ATOM 4107 O O . LYS A 1 523 ? 11.453 -38.906 -17.922 1 70.75 523 LYS A O 1
ATOM 4112 N N . GLU A 1 524 ? 12.75 -40.156 -16.609 1 63.19 524 GLU A N 1
ATOM 4113 C CA . GLU A 1 524 ? 11.656 -41.094 -16.344 1 63.19 524 GLU A CA 1
ATOM 4114 C C . GLU A 1 524 ? 10.57 -40.438 -15.492 1 63.19 524 GLU A C 1
ATOM 4116 O O . GLU A 1 524 ? 9.375 -40.688 -15.727 1 63.19 524 GLU A O 1
ATOM 4121 N N . GLU A 1 525 ? 11.078 -39.781 -14.562 1 59.16 525 GLU A N 1
ATOM 4122 C CA . GLU A 1 525 ? 10.133 -39.125 -13.672 1 59.16 525 GLU A CA 1
ATOM 4123 C C . GLU A 1 525 ? 9.344 -38.031 -14.414 1 59.16 525 GLU A C 1
ATOM 4125 O O . GLU A 1 525 ? 8.141 -37.875 -14.195 1 59.16 525 GLU A O 1
ATOM 4130 N N . LEU A 1 526 ? 10.141 -37.281 -14.977 1 55.31 526 LEU A N 1
ATOM 4131 C CA . LEU A 1 526 ? 9.469 -36.25 -15.742 1 55.31 526 LEU A CA 1
ATOM 4132 C C . LEU A 1 526 ? 8.523 -36.844 -16.766 1 55.31 526 LEU A C 1
ATOM 4134 O O . LEU A 1 526 ? 7.445 -36.312 -17.031 1 55.31 526 LEU A O 1
ATOM 4138 N N . PHE A 1 527 ? 8.977 -38.062 -17.125 1 46.16 527 PHE A N 1
ATOM 4139 C CA . PHE A 1 527 ? 8.133 -38.844 -18.047 1 46.16 527 PHE A CA 1
ATOM 4140 C C . PHE A 1 527 ? 6.953 -39.469 -17.312 1 46.16 527 PHE A C 1
ATOM 4142 O O . PHE A 1 527 ? 5.844 -39.5 -17.844 1 46.16 527 PHE A O 1
ATOM 4149 N N . SER A 1 528 ? 7.227 -40 -16.141 1 45.38 528 SER A N 1
ATOM 4150 C CA . SER A 1 528 ? 6.152 -40.625 -15.367 1 45.38 528 SER A CA 1
ATOM 4151 C C . SER A 1 528 ? 5.156 -39.594 -14.867 1 45.38 528 SER A C 1
ATOM 4153 O O . SER A 1 528 ? 3.967 -39.875 -14.719 1 45.38 528 SER A O 1
ATOM 4155 N N . GLN A 1 529 ? 5.57 -38.656 -14.266 1 41.62 529 GLN A N 1
ATOM 4156 C CA . GLN A 1 529 ? 4.633 -37.625 -13.828 1 41.62 529 GLN A CA 1
ATOM 4157 C C . GLN A 1 529 ? 3.783 -37.125 -14.992 1 41.62 529 GLN A C 1
ATOM 4159 O O . GLN A 1 529 ? 2.641 -36.688 -14.797 1 41.62 529 GLN A O 1
ATOM 4164 N N . SER A 1 530 ? 4.23 -37.188 -16.109 1 36.78 530 SER A N 1
ATOM 4165 C CA . SER A 1 530 ? 3.461 -36.875 -17.312 1 36.78 530 SER A CA 1
ATOM 4166 C C . SER A 1 530 ? 2.688 -38.094 -17.812 1 36.78 530 SER A C 1
ATOM 4168 O O . SER A 1 530 ? 1.804 -37.969 -18.656 1 36.78 530 SER A O 1
ATOM 4170 N N . SER A 1 531 ? 3.035 -39.312 -17.484 1 29.69 531 SER A N 1
ATOM 4171 C CA . SER A 1 531 ? 2.197 -40.469 -17.766 1 29.69 531 SER A CA 1
ATOM 4172 C C . SER A 1 531 ? 1.128 -40.656 -16.703 1 29.69 531 SER A C 1
ATOM 4174 O O . SER A 1 531 ? 1.417 -40.562 -15.5 1 29.69 531 SER A O 1
ATOM 4176 N N . MET B 1 1 ? -10.914 51.281 31.438 1 38.25 1 MET B N 1
ATOM 4177 C CA . MET B 1 1 ? -11.18 50.688 32.719 1 38.25 1 MET B CA 1
ATOM 4178 C C . MET B 1 1 ? -10.18 51.156 33.781 1 38.25 1 MET B C 1
ATOM 4180 O O . MET B 1 1 ? -10.438 51.094 34.969 1 38.25 1 MET B O 1
ATOM 4184 N N . ILE B 1 2 ? -8.859 51.438 33.219 1 44.56 2 ILE B N 1
ATOM 4185 C CA . ILE B 1 2 ? -7.812 51.531 34.219 1 44.56 2 ILE B CA 1
ATOM 4186 C C . ILE B 1 2 ? -7.727 52.969 34.75 1 44.56 2 ILE B C 1
ATOM 4188 O O . ILE B 1 2 ? -6.945 53.281 35.656 1 44.56 2 ILE B O 1
ATOM 4192 N N . SER B 1 3 ? -8.148 54.062 34.219 1 43.16 3 SER B N 1
ATOM 4193 C CA . SER B 1 3 ? -7.652 55.375 34.562 1 43.16 3 SER B CA 1
ATOM 4194 C C . SER B 1 3 ? -8.273 55.906 35.844 1 43.16 3 SER B C 1
ATOM 4196 O O . SER B 1 3 ? -7.793 56.875 36.438 1 43.16 3 SER B O 1
ATOM 4198 N N . GLY B 1 4 ? -9.594 56.062 36.188 1 40.91 4 GLY B N 1
ATOM 4199 C CA . GLY B 1 4 ? -10.086 57.062 37.156 1 40.91 4 GLY B CA 1
ATOM 4200 C C . GLY B 1 4 ? -9.945 56.625 38.594 1 40.91 4 GLY B C 1
ATOM 4201 O O . GLY B 1 4 ? -9.766 55.438 38.875 1 40.91 4 GLY B O 1
ATOM 4202 N N . GLU B 1 5 ? -9.844 57.469 39.719 1 44.97 5 GLU B N 1
ATOM 4203 C CA . GLU B 1 5 ? -9.742 57.406 41.188 1 44.97 5 GLU B CA 1
ATOM 4204 C C . GLU B 1 5 ? -10.578 56.281 41.75 1 44.97 5 GLU B C 1
ATOM 4206 O O . GLU B 1 5 ? -10.164 55.625 42.719 1 44.97 5 GLU B O 1
ATOM 4211 N N . GLY B 1 6 ? -11.867 56.281 41.75 1 46.84 6 GLY B N 1
ATOM 4212 C CA . GLY B 1 6 ? -12.93 55.375 42.188 1 46.84 6 GLY B CA 1
ATOM 4213 C C . GLY B 1 6 ? -12.773 53.969 41.625 1 46.84 6 GLY B C 1
ATOM 4214 O O . GLY B 1 6 ? -13.688 53.156 41.719 1 46.84 6 GLY B O 1
ATOM 4215 N N . ARG B 1 7 ? -11.664 53.594 40.969 1 54.84 7 ARG B N 1
ATOM 4216 C CA . ARG B 1 7 ? -11.07 52.844 39.875 1 54.84 7 ARG B CA 1
ATOM 4217 C C . ARG B 1 7 ? -10.461 51.531 40.375 1 54.84 7 ARG B C 1
ATOM 4219 O O . ARG B 1 7 ? -10.242 50.594 39.594 1 54.84 7 ARG B O 1
ATOM 4226 N N . GLN B 1 8 ? -10.062 51.656 41.656 1 57.06 8 GLN B N 1
ATOM 4227 C CA . GLN B 1 8 ? -9.477 50.438 42.219 1 57.06 8 GLN B CA 1
ATOM 4228 C C . GLN B 1 8 ? -10.516 49.312 42.344 1 57.06 8 GLN B C 1
ATOM 4230 O O . GLN B 1 8 ? -10.234 48.188 42.031 1 57.06 8 GLN B O 1
ATOM 4235 N N . THR B 1 9 ? -11.57 49.781 43.094 1 58.56 9 THR B N 1
ATOM 4236 C CA . THR B 1 9 ? -12.609 48.781 43.281 1 58.56 9 THR B CA 1
ATOM 4237 C C . THR B 1 9 ? -13.117 48.25 41.938 1 58.56 9 THR B C 1
ATOM 4239 O O . THR B 1 9 ? -13.422 47.062 41.812 1 58.56 9 THR B O 1
ATOM 4242 N N . HIS B 1 10 ? -13.086 49.094 41.062 1 69.19 10 HIS B N 1
ATOM 4243 C CA . HIS B 1 10 ? -13.594 48.688 39.75 1 69.19 10 HIS B CA 1
ATOM 4244 C C . HIS B 1 10 ? -12.586 47.781 39.031 1 69.19 10 HIS B C 1
ATOM 4246 O O . HIS B 1 10 ? -12.977 46.875 38.312 1 69.19 10 HIS B O 1
ATOM 4252 N N . PHE B 1 11 ? -11.359 47.938 39.562 1 74.5 11 PHE B N 1
ATOM 4253 C CA . PHE B 1 11 ? -10.344 47.094 38.938 1 74.5 11 PHE B CA 1
ATOM 4254 C C . PHE B 1 11 ? -10.445 45.656 39.438 1 74.5 11 PHE B C 1
ATOM 4256 O O . PHE B 1 11 ? -10.391 44.719 38.656 1 74.5 11 PHE B O 1
ATOM 4263 N N . ALA B 1 12 ? -10.648 45.625 40.844 1 73.69 12 ALA B N 1
ATOM 4264 C CA . ALA B 1 12 ? -10.742 44.281 41.438 1 73.69 12 ALA B CA 1
ATOM 4265 C C . ALA B 1 12 ? -11.984 43.562 40.938 1 73.69 12 ALA B C 1
ATOM 4267 O O . ALA B 1 12 ? -11.938 42.344 40.656 1 73.69 12 ALA B O 1
ATOM 4268 N N . SER B 1 13 ? -13.016 44.344 40.75 1 77.31 13 SER B N 1
ATOM 4269 C CA . SER B 1 13 ? -14.234 43.719 40.25 1 77.31 13 SER B CA 1
ATOM 4270 C C . SER B 1 13 ? -14.102 43.344 38.781 1 77.31 13 SER B C 1
ATOM 4272 O O . SER B 1 13 ? -14.602 42.312 38.375 1 77.31 13 SER B O 1
ATOM 4274 N N . ALA B 1 14 ? -13.344 44.062 38 1 77.94 14 ALA B N 1
ATOM 4275 C CA . ALA B 1 14 ? -13.133 43.75 36.594 1 77.94 14 ALA B CA 1
ATOM 4276 C C . ALA B 1 14 ? -12.234 42.531 36.438 1 77.94 14 ALA B C 1
ATOM 4278 O O . ALA B 1 14 ? -12.5 41.688 35.594 1 77.94 14 ALA B O 1
ATOM 4279 N N . VAL B 1 15 ? -11.281 42.469 37.281 1 77.31 15 VAL B N 1
ATOM 4280 C CA . VAL B 1 15 ? -10.367 41.344 37.25 1 77.31 15 VAL B CA 1
ATOM 4281 C C . VAL B 1 15 ? -11.102 40.062 37.688 1 77.31 15 VAL B C 1
ATOM 4283 O O . VAL B 1 15 ? -10.914 39 37.125 1 77.31 15 VAL B O 1
ATOM 4286 N N . GLY B 1 16 ? -11.938 40.281 38.781 1 75.94 16 GLY B N 1
ATOM 4287 C CA . GLY B 1 16 ? -12.734 39.156 39.219 1 75.94 16 GLY B CA 1
ATOM 4288 C C . GLY B 1 16 ? -13.695 38.625 38.188 1 75.94 16 GLY B C 1
ATOM 4289 O O . GLY B 1 16 ? -13.82 37.406 37.969 1 75.94 16 GLY B O 1
ATOM 4290 N N . LEU B 1 17 ? -14.281 39.562 37.375 1 80.69 17 LEU B N 1
ATOM 4291 C CA . LEU B 1 17 ? -15.203 39.156 36.312 1 80.69 17 LEU B CA 1
ATOM 4292 C C . LEU B 1 17 ? -14.453 38.5 35.156 1 80.69 17 LEU B C 1
ATOM 4294 O O . LEU B 1 17 ? -14.953 37.562 34.531 1 80.69 17 LEU B O 1
ATOM 4298 N N . LEU B 1 18 ? -13.258 38.938 34.938 1 78.94 18 LEU B N 1
ATOM 4299 C CA . LEU B 1 18 ? -12.445 38.375 33.875 1 78.94 18 LEU B CA 1
ATOM 4300 C C . LEU B 1 18 ? -12.07 36.906 34.188 1 78.94 18 LEU B C 1
ATOM 4302 O O . LEU B 1 18 ? -12.102 36.031 33.344 1 78.94 18 LEU B O 1
ATOM 4306 N N . ILE B 1 19 ? -11.797 36.688 35.469 1 79.25 19 ILE B N 1
ATOM 4307 C CA . ILE B 1 19 ? -11.438 35.344 35.938 1 79.25 19 ILE B CA 1
ATOM 4308 C C . ILE B 1 19 ? -12.641 34.438 35.812 1 79.25 19 ILE B C 1
ATOM 4310 O O . ILE B 1 19 ? -12.523 33.312 35.312 1 79.25 19 ILE B O 1
ATOM 4314 N N . LEU B 1 20 ? -13.719 34.969 36.25 1 81.62 20 LEU B N 1
ATOM 4315 C CA . LEU B 1 20 ? -14.93 34.156 36.219 1 81.62 20 LEU B CA 1
ATOM 4316 C C . LEU B 1 20 ? -15.312 33.781 34.781 1 81.62 20 LEU B C 1
ATOM 4318 O O . LEU B 1 20 ? -15.625 32.625 34.5 1 81.62 20 LEU B O 1
ATOM 4322 N N . PHE B 1 21 ? -15.18 34.719 33.844 1 82.62 21 PHE B N 1
ATOM 4323 C CA . PHE B 1 21 ? -15.547 34.438 32.438 1 82.62 21 PHE B CA 1
ATOM 4324 C C . PHE B 1 21 ? -14.523 33.531 31.766 1 82.62 21 PHE B C 1
ATOM 4326 O O . PHE B 1 21 ? -14.875 32.688 30.953 1 82.62 21 PHE B O 1
ATOM 4333 N N . SER B 1 22 ? -13.328 33.719 32.219 1 81.19 22 SER B N 1
ATOM 4334 C CA . SER B 1 22 ? -12.281 32.906 31.594 1 81.19 22 SER B CA 1
ATOM 4335 C C . SER B 1 22 ? -12.328 31.453 32.094 1 81.19 22 SER B C 1
ATOM 4337 O O . SER B 1 22 ? -12.18 30.516 31.312 1 81.19 22 SER B O 1
ATOM 4339 N N . VAL B 1 23 ? -12.531 31.297 33.344 1 80.38 23 VAL B N 1
ATOM 4340 C CA . VAL B 1 23 ? -12.617 29.969 33.906 1 80.38 23 VAL B CA 1
ATOM 4341 C C . VAL B 1 23 ? -13.875 29.266 33.406 1 80.38 23 VAL B C 1
ATOM 4343 O O . VAL B 1 23 ? -13.836 28.078 33.062 1 80.38 23 VAL B O 1
ATOM 4346 N N . GLY B 1 24 ? -14.992 30.031 33.375 1 82.81 24 GLY B N 1
ATOM 4347 C CA . GLY B 1 24 ? -16.219 29.469 32.812 1 82.81 24 GLY B CA 1
ATOM 4348 C C . GLY B 1 24 ? -16.078 29.062 31.375 1 82.81 24 GLY B C 1
ATOM 4349 O O . GLY B 1 24 ? -16.5 27.969 30.984 1 82.81 24 GLY B O 1
ATOM 4350 N N . SER B 1 25 ? -15.391 29.875 30.625 1 81.94 25 SER B N 1
ATOM 4351 C CA . SER B 1 25 ? -15.18 29.578 29.219 1 81.94 25 SER B CA 1
ATOM 4352 C C . SER B 1 25 ? -14.281 28.375 29.031 1 81.94 25 SER B C 1
ATOM 4354 O O . SER B 1 25 ? -14.492 27.562 28.125 1 81.94 25 SER B O 1
ATOM 4356 N N . SER B 1 26 ? -13.312 28.266 29.922 1 79.12 26 SER B N 1
ATOM 4357 C CA . SER B 1 26 ? -12.391 27.141 29.844 1 79.12 26 SER B CA 1
ATOM 4358 C C . SER B 1 26 ? -13.094 25.828 30.188 1 79.12 26 SER B C 1
ATOM 4360 O O . SER B 1 26 ? -12.883 24.812 29.531 1 79.12 26 SER B O 1
ATOM 4362 N N . LEU B 1 27 ? -13.898 25.906 31.141 1 80.06 27 LEU B N 1
ATOM 4363 C CA . LEU B 1 27 ? -14.641 24.734 31.547 1 80.06 27 LEU B CA 1
ATOM 4364 C C . LEU B 1 27 ? -15.633 24.297 30.469 1 80.06 27 LEU B C 1
ATOM 4366 O O . LEU B 1 27 ? -15.742 23.109 30.156 1 80.06 27 LEU B O 1
ATOM 4370 N N . PHE B 1 28 ? -16.281 25.297 29.891 1 82.88 28 PHE B N 1
ATOM 4371 C CA . PHE B 1 28 ? -17.266 24.969 28.859 1 82.88 28 PHE B CA 1
ATOM 4372 C C . PHE B 1 28 ? -16.562 24.484 27.594 1 82.88 28 PHE B C 1
ATOM 4374 O O . PHE B 1 28 ? -17.078 23.609 26.891 1 82.88 28 PHE B O 1
ATOM 4381 N N . SER B 1 29 ? -15.445 25.031 27.359 1 79.62 29 SER B N 1
ATOM 4382 C CA . SER B 1 29 ? -14.688 24.594 26.188 1 79.62 29 SER B CA 1
ATOM 4383 C C . SER B 1 29 ? -14.18 23.172 26.359 1 79.62 29 SER B C 1
ATOM 4385 O O . SER B 1 29 ? -14.219 22.359 25.422 1 79.62 29 SER B O 1
ATOM 4387 N N . GLY B 1 30 ? -13.719 22.859 27.562 1 76.06 30 GLY B N 1
ATOM 4388 C CA . GLY B 1 30 ? -13.273 21.5 27.859 1 76.06 30 GLY B CA 1
ATOM 4389 C C . GLY B 1 30 ? -14.398 20.484 27.797 1 76.06 30 GLY B C 1
ATOM 4390 O O . GLY B 1 30 ? -14.227 19.406 27.219 1 76.06 30 GLY B O 1
ATOM 4391 N N . LEU B 1 31 ? -15.523 20.875 28.328 1 79.88 31 LEU B N 1
ATOM 4392 C CA . LEU B 1 31 ? -16.672 19.984 28.297 1 79.88 31 LEU B CA 1
ATOM 4393 C C . LEU B 1 31 ? -17.156 19.766 26.875 1 79.88 31 LEU B C 1
ATOM 4395 O O . LEU B 1 31 ? -17.484 18.641 26.484 1 79.88 31 LEU B O 1
ATOM 4399 N N . ARG B 1 32 ? -17.188 20.844 26.188 1 79.12 32 ARG B N 1
ATOM 4400 C CA . ARG B 1 32 ? -17.594 20.734 24.797 1 79.12 32 ARG B CA 1
ATOM 4401 C C . ARG B 1 32 ? -16.641 19.844 24.016 1 79.12 32 ARG B C 1
ATOM 4403 O O . ARG B 1 32 ? -17.078 18.984 23.25 1 79.12 32 ARG B O 1
ATOM 4410 N N . GLY B 1 33 ? -15.398 20.047 24.25 1 75.88 33 GLY B N 1
ATOM 4411 C CA . GLY B 1 33 ? -14.406 19.234 23.562 1 75.88 33 GLY B CA 1
ATOM 4412 C C . GLY B 1 33 ? -14.492 17.766 23.922 1 75.88 33 GLY B C 1
ATOM 4413 O O . GLY B 1 33 ? -14.445 16.906 23.031 1 75.88 33 GLY B O 1
ATOM 4414 N N . GLY B 1 34 ? -14.656 17.484 25.188 1 76.25 34 GLY B N 1
ATOM 4415 C CA . GLY B 1 34 ? -14.758 16.109 25.641 1 76.25 34 GLY B CA 1
ATOM 4416 C C . GLY B 1 34 ? -16 15.406 25.156 1 76.25 34 GLY B C 1
ATOM 4417 O O . GLY B 1 34 ? -15.938 14.281 24.656 1 76.25 34 GLY B O 1
ATOM 4418 N N . ILE B 1 35 ? -17.141 16.125 25.219 1 81.69 35 ILE B N 1
ATOM 4419 C CA . ILE B 1 35 ? -18.406 15.539 24.781 1 81.69 35 ILE B CA 1
ATOM 4420 C C . ILE B 1 35 ? -18.359 15.305 23.266 1 81.69 35 ILE B C 1
ATOM 4422 O O . ILE B 1 35 ? -18.859 14.281 22.781 1 81.69 35 ILE B O 1
ATOM 4426 N N . PHE B 1 36 ? -17.703 16.172 22.641 1 81.5 36 PHE B N 1
ATOM 4427 C CA . PHE B 1 36 ? -17.594 16.047 21.203 1 81.5 36 PHE B CA 1
ATOM 4428 C C . PHE B 1 36 ? -16.734 14.852 20.812 1 81.5 36 PHE B C 1
ATOM 4430 O O . PHE B 1 36 ? -17.078 14.102 19.906 1 81.5 36 PHE B O 1
ATOM 4437 N N . MET B 1 37 ? -15.695 14.711 21.484 1 80.25 37 MET B N 1
ATOM 4438 C CA . MET B 1 37 ? -14.805 13.586 21.188 1 80.25 37 MET B CA 1
ATOM 4439 C C . MET B 1 37 ? -15.516 12.258 21.422 1 80.25 37 MET B C 1
ATOM 4441 O O . MET B 1 37 ? -15.367 11.32 20.641 1 80.25 37 MET B O 1
ATOM 4445 N N . CYS B 1 38 ? -16.328 12.234 22.453 1 83.75 38 CYS B N 1
ATOM 4446 C CA . CYS B 1 38 ? -17.094 11.023 22.75 1 83.75 38 CYS B CA 1
ATOM 4447 C C . CYS B 1 38 ? -18.188 10.789 21.703 1 83.75 38 CYS B C 1
ATOM 4449 O O . CYS B 1 38 ? -18.422 9.656 21.297 1 83.75 38 CYS B O 1
ATOM 4451 N N . SER B 1 39 ? -18.797 11.906 21.328 1 85.12 39 SER B N 1
ATOM 4452 C CA . SER B 1 39 ? -19.844 11.805 20.312 1 85.12 39 SER B CA 1
ATOM 4453 C C . SER B 1 39 ? -19.266 11.367 18.969 1 85.12 39 SER B C 1
ATOM 4455 O O . SER B 1 39 ? -19.891 10.609 18.234 1 85.12 39 SER B O 1
ATOM 4457 N N . LEU B 1 40 ? -18.094 11.867 18.688 1 85.44 40 LEU B N 1
ATOM 4458 C CA . LEU B 1 40 ? -17.438 11.492 17.438 1 85.44 40 LEU B CA 1
ATOM 4459 C C . LEU B 1 40 ? -17.078 10.016 17.438 1 85.44 40 LEU B C 1
ATOM 4461 O O . LEU B 1 40 ? -17.25 9.328 16.422 1 85.44 40 LEU B O 1
ATOM 4465 N N . ALA B 1 41 ? -16.594 9.57 18.562 1 86.88 41 ALA B N 1
ATOM 4466 C CA . ALA B 1 41 ? -16.25 8.156 18.672 1 86.88 41 ALA B CA 1
ATOM 4467 C C . ALA B 1 41 ? -17.469 7.266 18.516 1 86.88 41 ALA B C 1
ATOM 4469 O O . ALA B 1 41 ? -17.422 6.219 17.875 1 86.88 41 ALA B O 1
ATOM 4470 N N . ARG B 1 42 ? -18.578 7.688 19.094 1 88 42 ARG B N 1
ATOM 4471 C CA . ARG B 1 42 ? -19.828 6.938 18.984 1 88 42 ARG B CA 1
ATOM 4472 C C . ARG B 1 42 ? -20.344 6.934 17.562 1 88 42 ARG B C 1
ATOM 4474 O O . ARG B 1 42 ? -20.859 5.922 17.078 1 88 42 ARG B O 1
ATOM 4481 N N . LEU B 1 43 ? -20.188 8.047 16.953 1 87.69 43 LEU B N 1
ATOM 4482 C CA . LEU B 1 43 ? -20.641 8.148 15.57 1 87.69 43 LEU B CA 1
ATOM 4483 C C . LEU B 1 43 ? -19.797 7.246 14.664 1 87.69 43 LEU B C 1
ATOM 4485 O O . LEU B 1 43 ? -20.344 6.555 13.797 1 87.69 43 LEU B O 1
ATOM 4489 N N . ASN B 1 44 ? -18.531 7.277 14.797 1 89.25 44 ASN B N 1
ATOM 4490 C CA . ASN B 1 44 ? -17.656 6.434 13.992 1 89.25 44 ASN B CA 1
ATOM 4491 C C . ASN B 1 44 ? -17.953 4.953 14.203 1 89.25 44 ASN B C 1
ATOM 4493 O O . ASN B 1 44 ? -17.938 4.168 13.25 1 89.25 44 ASN B O 1
ATOM 4497 N N . LYS B 1 45 ? -18.203 4.582 15.445 1 90.81 45 LYS B N 1
ATOM 4498 C CA . LYS B 1 45 ? -18.562 3.199 15.75 1 90.81 45 LYS B CA 1
ATOM 4499 C C . LYS B 1 45 ? -19.844 2.781 15.047 1 90.81 45 LYS B C 1
ATOM 4501 O O . LYS B 1 45 ? -19.891 1.725 14.414 1 90.81 45 LYS B O 1
ATOM 4506 N N . ARG B 1 46 ? -20.797 3.609 15.156 1 89.94 46 ARG B N 1
ATOM 4507 C CA . ARG B 1 46 ? -22.094 3.307 14.562 1 89.94 46 ARG B CA 1
ATOM 4508 C C . ARG B 1 46 ? -22 3.223 13.039 1 89.94 46 ARG B C 1
ATOM 4510 O O . ARG B 1 46 ? -22.562 2.318 12.422 1 89.94 46 ARG B O 1
ATOM 4517 N N . LEU B 1 47 ? -21.266 4.141 12.453 1 90 47 LEU B N 1
ATOM 4518 C CA . LEU B 1 47 ? -21.141 4.172 11 1 90 47 LEU B CA 1
ATOM 4519 C C . LEU B 1 47 ? -20.359 2.953 10.5 1 90 47 LEU B C 1
ATOM 4521 O O . LEU B 1 47 ? -20.75 2.344 9.5 1 90 47 LEU B O 1
ATOM 4525 N N . LYS B 1 48 ? -19.281 2.646 11.164 1 92.69 48 LYS B N 1
ATOM 4526 C CA . LYS B 1 48 ? -18.5 1.485 10.773 1 92.69 48 LYS B CA 1
ATOM 4527 C C . LYS B 1 48 ? -19.297 0.195 10.93 1 92.69 48 LYS B C 1
ATOM 4529 O O . LYS B 1 48 ? -19.25 -0.682 10.062 1 92.69 48 LYS B O 1
ATOM 4534 N N . HIS B 1 49 ? -20.016 0.142 12.023 1 92.25 49 HIS B N 1
ATOM 4535 C CA . HIS B 1 49 ? -20.844 -1.03 12.273 1 92.25 49 HIS B CA 1
ATOM 4536 C C . HIS B 1 49 ? -21.922 -1.18 11.203 1 92.25 49 HIS B C 1
ATOM 4538 O O . HIS B 1 49 ? -22.141 -2.277 10.68 1 92.25 49 HIS B O 1
ATOM 4544 N N . LEU B 1 50 ? -22.547 -0.148 10.891 1 91.69 50 LEU B N 1
ATOM 4545 C CA . LEU B 1 50 ? -23.625 -0.171 9.898 1 91.69 50 LEU B CA 1
ATOM 4546 C C . LEU B 1 50 ? -23.078 -0.491 8.516 1 91.69 50 LEU B C 1
ATOM 4548 O O . LEU B 1 50 ? -23.688 -1.258 7.762 1 91.69 50 LEU B O 1
ATOM 4552 N N . LEU B 1 51 ? -21.969 0.134 8.211 1 91.62 51 LEU B N 1
ATOM 4553 C CA . LEU B 1 51 ? -21.375 -0.108 6.898 1 91.62 51 LEU B CA 1
ATOM 4554 C C . LEU B 1 51 ? -20.891 -1.552 6.773 1 91.62 51 LEU B C 1
ATOM 4556 O O . LEU B 1 51 ? -21.109 -2.193 5.742 1 91.62 51 LEU B O 1
ATOM 4560 N N . PHE B 1 52 ? -20.312 -2.029 7.809 1 92.88 52 PHE B N 1
ATOM 4561 C CA . PHE B 1 52 ? -19.844 -3.414 7.809 1 92.88 52 PHE B CA 1
ATOM 4562 C C . PHE B 1 52 ? -21.031 -4.375 7.711 1 92.88 52 PHE B C 1
ATOM 4564 O O . PHE B 1 52 ? -20.969 -5.367 6.98 1 92.88 52 PHE B O 1
ATOM 4571 N N . HIS B 1 53 ? -22.016 -4.094 8.383 1 91.19 53 HIS B N 1
ATOM 4572 C CA . HIS B 1 53 ? -23.219 -4.902 8.336 1 91.19 53 HIS B CA 1
ATOM 4573 C C . HIS B 1 53 ? -23.828 -4.895 6.941 1 91.19 53 HIS B C 1
ATOM 4575 O O . HIS B 1 53 ? -24.234 -5.941 6.43 1 91.19 53 HIS B O 1
ATOM 4581 N N . SER B 1 54 ? -23.875 -3.762 6.363 1 90.62 54 SER B N 1
ATOM 4582 C CA . SER B 1 54 ? -24.438 -3.633 5.023 1 90.62 54 SER B CA 1
ATOM 4583 C C . SER B 1 54 ? -23.578 -4.367 3.992 1 90.62 54 SER B C 1
ATOM 4585 O O . SER B 1 54 ? -24.109 -4.996 3.076 1 90.62 54 SER B O 1
ATOM 4587 N N . LEU B 1 55 ? -22.312 -4.309 4.148 1 90.44 55 LEU B N 1
ATOM 4588 C CA . LEU B 1 55 ? -21.406 -4.984 3.223 1 90.44 55 LEU B CA 1
ATOM 4589 C C . LEU B 1 55 ? -21.562 -6.496 3.32 1 90.44 55 LEU B C 1
ATOM 4591 O O . LEU B 1 55 ? -21.531 -7.195 2.303 1 90.44 55 LEU B O 1
ATOM 4595 N N . LEU B 1 56 ? -21.719 -6.977 4.531 1 89.75 56 LEU B N 1
ATOM 4596 C CA . LEU B 1 56 ? -21.844 -8.414 4.738 1 89.75 56 LEU B CA 1
ATOM 4597 C C . LEU B 1 56 ? -23.141 -8.945 4.125 1 89.75 56 LEU B C 1
ATOM 4599 O O . LEU B 1 56 ? -23.25 -10.133 3.83 1 89.75 56 LEU B O 1
ATOM 4603 N N . GLN B 1 57 ? -24.047 -8.094 3.869 1 87.62 57 GLN B N 1
ATOM 4604 C CA . GLN B 1 57 ? -25.344 -8.516 3.352 1 87.62 57 GLN B CA 1
ATOM 4605 C C . GLN B 1 57 ? -25.391 -8.406 1.831 1 87.62 57 GLN B C 1
ATOM 4607 O O . GLN B 1 57 ? -26.344 -8.852 1.201 1 87.62 57 GLN B O 1
ATOM 4612 N N . GLN B 1 58 ? -24.359 -7.941 1.257 1 87.94 58 GLN B N 1
ATOM 4613 C CA . GLN B 1 58 ? -24.344 -7.758 -0.19 1 87.94 58 GLN B CA 1
ATOM 4614 C C . GLN B 1 58 ? -24.109 -9.078 -0.912 1 87.94 58 GLN B C 1
ATOM 4616 O O . GLN B 1 58 ? -23.656 -10.055 -0.307 1 87.94 58 GLN B O 1
ATOM 4621 N N . GLU B 1 59 ? -24.547 -9.125 -2.164 1 87.44 59 GLU B N 1
ATOM 4622 C CA . GLU B 1 59 ? -24.391 -10.344 -2.961 1 87.44 59 GLU B CA 1
ATOM 4623 C C . GLU B 1 59 ? -22.938 -10.547 -3.375 1 87.44 59 GLU B C 1
ATOM 4625 O O . GLU B 1 59 ? -22.141 -9.609 -3.338 1 87.44 59 GLU B O 1
ATOM 4630 N N . MET B 1 60 ? -22.656 -11.711 -3.732 1 86.06 60 MET B N 1
ATOM 4631 C CA . MET B 1 60 ? -21.281 -12.094 -4.082 1 86.06 60 MET B CA 1
ATOM 4632 C C . MET B 1 60 ? -20.797 -11.312 -5.301 1 86.06 60 MET B C 1
ATOM 4634 O O . MET B 1 60 ? -19.609 -10.984 -5.398 1 86.06 60 MET B O 1
ATOM 4638 N N . HIS B 1 61 ? -21.734 -11.016 -6.145 1 82.12 61 HIS B N 1
ATOM 4639 C CA . HIS B 1 61 ? -21.391 -10.281 -7.355 1 82.12 61 HIS B CA 1
ATOM 4640 C C . HIS B 1 61 ? -20.797 -8.914 -7.023 1 82.12 61 HIS B C 1
ATOM 4642 O O . HIS B 1 61 ? -19.891 -8.438 -7.719 1 82.12 61 HIS B O 1
ATOM 4648 N N . PHE B 1 62 ? -21.297 -8.43 -6.035 1 85.56 62 PHE B N 1
ATOM 4649 C CA . PHE B 1 62 ? -20.844 -7.117 -5.59 1 85.56 62 PHE B CA 1
ATOM 4650 C C . PHE B 1 62 ? -19.359 -7.156 -5.238 1 85.56 62 PHE B C 1
ATOM 4652 O O . PHE B 1 62 ? -18.609 -6.219 -5.543 1 85.56 62 PHE B O 1
ATOM 4659 N N . PHE B 1 63 ? -18.875 -8.18 -4.633 1 86.19 63 PHE B N 1
ATOM 4660 C CA . PHE B 1 63 ? -17.5 -8.297 -4.16 1 86.19 63 PHE B CA 1
ATOM 4661 C C . PHE B 1 63 ? -16.562 -8.625 -5.312 1 86.19 63 PHE B C 1
ATOM 4663 O O . PHE B 1 63 ? -15.344 -8.422 -5.207 1 86.19 63 PHE B O 1
ATOM 4670 N N . GLU B 1 64 ? -17.078 -9.141 -6.328 1 80.94 64 GLU B N 1
ATOM 4671 C CA . GLU B 1 64 ? -16.281 -9.398 -7.523 1 80.94 64 GLU B CA 1
ATOM 4672 C C . GLU B 1 64 ? -16.031 -8.117 -8.312 1 80.94 64 GLU B C 1
ATOM 4674 O O . GLU B 1 64 ? -15.008 -7.98 -8.977 1 80.94 64 GLU B O 1
ATOM 4679 N N . GLU B 1 65 ? -16.984 -7.273 -8.203 1 80.38 65 GLU B N 1
ATOM 4680 C CA . GLU B 1 65 ? -16.891 -6.008 -8.922 1 80.38 65 GLU B CA 1
ATOM 4681 C C . GLU B 1 65 ? -16.031 -5.004 -8.156 1 80.38 65 GLU B C 1
ATOM 4683 O O . GLU B 1 65 ? -15.406 -4.125 -8.758 1 80.38 65 GLU B O 1
ATOM 4688 N N . ASN B 1 66 ? -16.094 -5.18 -6.883 1 82.19 66 ASN B N 1
ATOM 4689 C CA . ASN B 1 66 ? -15.352 -4.25 -6.043 1 82.19 66 ASN B CA 1
ATOM 4690 C C . ASN B 1 66 ? -14.164 -4.938 -5.371 1 82.19 66 ASN B C 1
ATOM 4692 O O . ASN B 1 66 ? -14.328 -5.961 -4.707 1 82.19 66 ASN B O 1
ATOM 4696 N N . LYS B 1 67 ? -13.039 -4.453 -5.547 1 81.31 67 LYS B N 1
ATOM 4697 C CA . LYS B 1 67 ? -11.828 -5.016 -4.953 1 81.31 67 LYS B CA 1
ATOM 4698 C C . LYS B 1 67 ? -11.891 -4.965 -3.43 1 81.31 67 LYS B C 1
ATOM 4700 O O . LYS B 1 67 ? -12.32 -3.963 -2.854 1 81.31 67 LYS B O 1
ATOM 4705 N N . PRO B 1 68 ? -11.484 -6.09 -2.826 1 81.62 68 PRO B N 1
ATOM 4706 C CA . PRO B 1 68 ? -11.516 -6.148 -1.362 1 81.62 68 PRO B CA 1
ATOM 4707 C C . PRO B 1 68 ? -10.703 -5.039 -0.709 1 81.62 68 PRO B C 1
ATOM 4709 O O . PRO B 1 68 ? -11.109 -4.492 0.32 1 81.62 68 PRO B O 1
ATOM 4712 N N . GLY B 1 69 ? -9.648 -4.699 -1.284 1 77.25 69 GLY B N 1
ATOM 4713 C CA . GLY B 1 69 ? -8.828 -3.631 -0.731 1 77.25 69 GLY B CA 1
ATOM 4714 C C . GLY B 1 69 ? -9.539 -2.289 -0.715 1 77.25 69 GLY B C 1
ATOM 4715 O O . GLY B 1 69 ? -9.43 -1.536 0.254 1 77.25 69 GLY B O 1
ATOM 4716 N N . ARG B 1 70 ? -10.281 -2.029 -1.779 1 82.31 70 ARG B N 1
ATOM 4717 C CA . ARG B 1 70 ? -11.023 -0.775 -1.876 1 82.31 70 ARG B CA 1
ATOM 4718 C C . ARG B 1 70 ? -12.133 -0.71 -0.831 1 82.31 70 ARG B C 1
ATOM 4720 O O . ARG B 1 70 ? -12.344 0.332 -0.209 1 82.31 70 ARG B O 1
ATOM 4727 N N . LEU B 1 71 ? -12.789 -1.768 -0.679 1 88.12 71 LEU B N 1
ATOM 4728 C CA . LEU B 1 71 ? -13.875 -1.82 0.29 1 88.12 71 LEU B CA 1
ATOM 4729 C C . LEU B 1 71 ? -13.352 -1.661 1.712 1 88.12 71 LEU B C 1
ATOM 4731 O O . LEU B 1 71 ? -13.961 -0.98 2.535 1 88.12 71 LEU B O 1
ATOM 4735 N N . SER B 1 72 ? -12.203 -2.291 1.946 1 87.69 72 SER B N 1
ATOM 4736 C CA . SER B 1 72 ? -11.578 -2.16 3.26 1 87.69 72 SER B CA 1
ATOM 4737 C C . SER B 1 72 ? -11.156 -0.72 3.529 1 87.69 72 SER B C 1
ATOM 4739 O O . SER B 1 72 ? -11.32 -0.218 4.645 1 87.69 72 SER B O 1
ATOM 4741 N N . SER B 1 73 ? -10.641 -0.031 2.541 1 84.06 73 SER B N 1
ATOM 4742 C CA . SER B 1 73 ? -10.242 1.366 2.676 1 84.06 73 SER B CA 1
ATOM 4743 C C . SER B 1 73 ? -11.445 2.266 2.924 1 84.06 73 SER B C 1
ATOM 4745 O O . SER B 1 73 ? -11.367 3.211 3.713 1 84.06 73 SER B O 1
ATOM 4747 N N . ARG B 1 74 ? -12.531 2.006 2.297 1 85.44 74 ARG B N 1
ATOM 4748 C CA . ARG B 1 74 ? -13.758 2.771 2.506 1 85.44 74 ARG B CA 1
ATOM 4749 C C . ARG B 1 74 ? -14.258 2.617 3.938 1 85.44 74 ARG B C 1
ATOM 4751 O O . ARG B 1 74 ? -14.703 3.59 4.551 1 85.44 74 ARG B O 1
ATOM 4758 N N . LEU B 1 75 ? -14.055 1.427 4.363 1 87.56 75 LEU B N 1
ATOM 4759 C CA . LEU B 1 75 ? -14.531 1.119 5.711 1 87.56 75 LEU B CA 1
ATOM 4760 C C . LEU B 1 75 ? -13.656 1.788 6.762 1 87.56 75 LEU B C 1
ATOM 4762 O O . LEU B 1 75 ? -14.148 2.211 7.809 1 87.56 75 LEU B O 1
ATOM 4766 N N . HIS B 1 76 ? -12.398 1.976 6.473 1 87.19 76 HIS B N 1
ATOM 4767 C CA . HIS B 1 76 ? -11.477 2.477 7.492 1 87.19 76 HIS B CA 1
ATOM 4768 C C . HIS B 1 76 ? -11.188 3.959 7.285 1 87.19 76 HIS B C 1
ATOM 4770 O O . HIS B 1 76 ? -11.617 4.797 8.078 1 87.19 76 HIS B O 1
ATOM 4776 N N . SER B 1 77 ? -10.641 4.277 6.168 1 86 77 SER B N 1
ATOM 4777 C CA . SER B 1 77 ? -10.133 5.625 5.934 1 86 77 SER B CA 1
ATOM 4778 C C . SER B 1 77 ? -11.266 6.598 5.629 1 86 77 SER B C 1
ATOM 4780 O O . SER B 1 77 ? -11.32 7.695 6.188 1 86 77 SER B O 1
ATOM 4782 N N . ASP B 1 78 ? -12.18 6.18 4.816 1 86.88 78 ASP B N 1
ATOM 4783 C CA . ASP B 1 78 ? -13.242 7.09 4.383 1 86.88 78 ASP B CA 1
ATOM 4784 C C . ASP B 1 78 ? -14.203 7.387 5.527 1 86.88 78 ASP B C 1
ATOM 4786 O O . ASP B 1 78 ? -14.633 8.531 5.707 1 86.88 78 ASP B O 1
ATOM 4790 N N . VAL B 1 79 ? -14.5 6.391 6.285 1 88.5 79 VAL B N 1
ATOM 4791 C CA . VAL B 1 79 ? -15.422 6.59 7.398 1 88.5 79 VAL B CA 1
ATOM 4792 C C . VAL B 1 79 ? -14.773 7.48 8.453 1 88.5 79 VAL B C 1
ATOM 4794 O O . VAL B 1 79 ? -15.43 8.352 9.031 1 88.5 79 VAL B O 1
ATOM 4797 N N . ASP B 1 80 ? -13.5 7.258 8.656 1 86.81 80 ASP B N 1
ATOM 4798 C CA . ASP B 1 80 ? -12.789 8.102 9.609 1 86.81 80 ASP B CA 1
ATOM 4799 C C . ASP B 1 80 ? -12.766 9.555 9.141 1 86.81 80 ASP B C 1
ATOM 4801 O O . ASP B 1 80 ? -12.969 10.477 9.938 1 86.81 80 ASP B O 1
ATOM 4805 N N . ARG B 1 81 ? -12.523 9.664 7.887 1 83.06 81 ARG B N 1
ATOM 4806 C CA . ARG B 1 81 ? -12.5 11 7.309 1 83.06 81 ARG B CA 1
ATOM 4807 C C . ARG B 1 81 ? -13.875 11.656 7.387 1 83.06 81 ARG B C 1
ATOM 4809 O O . ARG B 1 81 ? -13.992 12.836 7.723 1 83.06 81 ARG B O 1
ATOM 4816 N N . MET B 1 82 ? -14.891 10.914 7.078 1 85.81 82 MET B N 1
ATOM 4817 C CA . MET B 1 82 ? -16.266 11.398 7.152 1 85.81 82 MET B CA 1
ATOM 4818 C C . MET B 1 82 ? -16.625 11.789 8.586 1 85.81 82 MET B C 1
ATOM 4820 O O . MET B 1 82 ? -17.172 12.867 8.82 1 85.81 82 MET B O 1
ATOM 4824 N N . GLY B 1 83 ? -16.281 10.961 9.508 1 82.5 83 GLY B N 1
ATOM 4825 C CA . GLY B 1 83 ? -16.578 11.258 10.898 1 82.5 83 GLY B CA 1
ATOM 4826 C C . GLY B 1 83 ? -15.875 12.5 11.406 1 82.5 83 GLY B C 1
ATOM 4827 O O . GLY B 1 83 ? -16.484 13.336 12.078 1 82.5 83 GLY B O 1
ATOM 4828 N N . ARG B 1 84 ? -14.641 12.664 10.992 1 77.44 84 ARG B N 1
ATOM 4829 C CA . ARG B 1 84 ? -13.852 13.805 11.43 1 77.44 84 ARG B CA 1
ATOM 4830 C C . ARG B 1 84 ? -14.359 15.102 10.812 1 77.44 84 ARG B C 1
ATOM 4832 O O . ARG B 1 84 ? -14.516 16.109 11.5 1 77.44 84 ARG B O 1
ATOM 4839 N N . THR B 1 85 ? -14.648 15.008 9.586 1 80.56 85 THR B N 1
ATOM 4840 C CA . THR B 1 85 ? -15.062 16.219 8.875 1 80.56 85 THR B CA 1
ATOM 4841 C C . THR B 1 85 ? -16.453 16.656 9.336 1 80.56 85 THR B C 1
ATOM 4843 O O . THR B 1 85 ? -16.672 17.828 9.609 1 80.56 85 THR B O 1
ATOM 4846 N N . VAL B 1 86 ? -17.344 15.75 9.492 1 78.5 86 VAL B N 1
ATOM 4847 C CA . VAL B 1 86 ? -18.719 16.109 9.852 1 78.5 86 VAL B CA 1
ATOM 4848 C C . VAL B 1 86 ? -18.766 16.578 11.297 1 78.5 86 VAL B C 1
ATOM 4850 O O . VAL B 1 86 ? -19.344 17.625 11.594 1 78.5 86 VAL B O 1
ATOM 4853 N N . ALA B 1 87 ? -18.078 15.852 12.133 1 78.12 87 ALA B N 1
ATOM 4854 C CA . ALA B 1 87 ? -18.188 16.188 13.555 1 78.12 87 ALA B CA 1
ATOM 4855 C C . ALA B 1 87 ? -17.281 17.359 13.906 1 78.12 87 ALA B C 1
ATOM 4857 O O . ALA B 1 87 ? -17.719 18.328 14.547 1 78.12 87 ALA B O 1
ATOM 4858 N N . LEU B 1 88 ? -16 17.281 13.461 1 79.31 88 LEU B N 1
ATOM 4859 C CA . LEU B 1 88 ? -15.039 18.312 13.836 1 79.31 88 LEU B CA 1
ATOM 4860 C C . LEU B 1 88 ? -15.344 19.625 13.133 1 79.31 88 LEU B C 1
ATOM 4862 O O . LEU B 1 88 ? -15.344 20.688 13.766 1 79.31 88 LEU B O 1
ATOM 4866 N N . ASN B 1 89 ? -15.672 19.531 11.891 1 82.25 89 ASN B N 1
ATOM 4867 C CA . ASN B 1 89 ? -15.953 20.75 11.148 1 82.25 89 ASN B CA 1
ATOM 4868 C C . ASN B 1 89 ? -17.234 21.422 11.633 1 82.25 89 ASN B C 1
ATOM 4870 O O . ASN B 1 89 ? -17.328 22.641 11.703 1 82.25 89 ASN B O 1
ATOM 4874 N N . ALA B 1 90 ? -18.188 20.562 12.047 1 80.81 90 ALA B N 1
ATOM 4875 C CA . ALA B 1 90 ? -19.422 21.125 12.57 1 80.81 90 ALA B CA 1
ATOM 4876 C C . ALA B 1 90 ? -19.172 21.859 13.891 1 80.81 90 ALA B C 1
ATOM 4878 O O . ALA B 1 90 ? -19.703 22.953 14.102 1 80.81 90 ALA B O 1
ATOM 4879 N N . ASN B 1 91 ? -18.359 21.219 14.727 1 83.25 91 ASN B N 1
ATOM 4880 C CA . ASN B 1 91 ? -18.031 21.844 16.016 1 83.25 91 ASN B CA 1
ATOM 4881 C C . ASN B 1 91 ? -17.25 23.141 15.828 1 83.25 91 ASN B C 1
ATOM 4883 O O . ASN B 1 91 ? -17.578 24.156 16.438 1 83.25 91 ASN B O 1
ATOM 4887 N N . VAL B 1 92 ? -16.25 23.094 14.945 1 85.12 92 VAL B N 1
ATOM 4888 C CA . VAL B 1 92 ? -15.406 24.25 14.719 1 85.12 92 VAL B CA 1
ATOM 4889 C C . VAL B 1 92 ? -16.203 25.344 14 1 85.12 92 VAL B C 1
ATOM 4891 O O . VAL B 1 92 ? -16.078 26.531 14.336 1 85.12 92 VAL B O 1
ATOM 4894 N N . ALA B 1 93 ? -17.062 24.953 13.102 1 86.06 93 ALA B N 1
ATOM 4895 C CA . ALA B 1 93 ? -17.859 25.922 12.336 1 86.06 93 ALA B CA 1
ATOM 4896 C C . ALA B 1 93 ? -18.844 26.656 13.242 1 86.06 93 ALA B C 1
ATOM 4898 O O . ALA B 1 93 ? -18.984 27.875 13.164 1 86.06 93 ALA B O 1
ATOM 4899 N N . VAL B 1 94 ? -19.531 25.953 14.164 1 86.81 94 VAL B N 1
ATOM 4900 C CA . VAL B 1 94 ? -20.516 26.562 15.055 1 86.81 94 VAL B CA 1
ATOM 4901 C C . VAL B 1 94 ? -19.812 27.5 16.047 1 86.81 94 VAL B C 1
ATOM 4903 O O . VAL B 1 94 ? -20.25 28.625 16.25 1 86.81 94 VAL B O 1
ATOM 4906 N N . ARG B 1 95 ? -18.703 27 16.562 1 86.12 95 ARG B N 1
ATOM 4907 C CA . ARG B 1 95 ? -17.953 27.781 17.531 1 86.12 95 ARG B CA 1
ATOM 4908 C C . ARG B 1 95 ? -17.406 29.062 16.891 1 86.12 95 ARG B C 1
ATOM 4910 O O . ARG B 1 95 ? -17.547 30.156 17.453 1 86.12 95 ARG B O 1
ATOM 4917 N N . SER B 1 96 ? -16.828 28.844 15.703 1 89.25 96 SER B N 1
ATOM 4918 C CA . SER B 1 96 ? -16.219 29.969 15.023 1 89.25 96 SER B CA 1
ATOM 4919 C C . SER B 1 96 ? -17.266 30.969 14.555 1 89.25 96 SER B C 1
ATOM 4921 O O . SER B 1 96 ? -17.047 32.188 14.586 1 89.25 96 SER B O 1
ATOM 4923 N N . THR B 1 97 ? -18.453 30.531 14.188 1 89.25 97 THR B N 1
ATOM 4924 C CA . THR B 1 97 ? -19.516 31.406 13.727 1 89.25 97 THR B CA 1
ATOM 4925 C C . THR B 1 97 ? -20.078 32.219 14.891 1 89.25 97 THR B C 1
ATOM 4927 O O . THR B 1 97 ? -20.297 33.438 14.758 1 89.25 97 THR B O 1
ATOM 4930 N N . VAL B 1 98 ? -20.281 31.594 16.094 1 89.25 98 VAL B N 1
ATOM 4931 C CA . VAL B 1 98 ? -20.781 32.281 17.266 1 89.25 98 VAL B CA 1
ATOM 4932 C C . VAL B 1 98 ? -19.766 33.344 17.719 1 89.25 98 VAL B C 1
ATOM 4934 O O . VAL B 1 98 ? -20.125 34.469 18.016 1 89.25 98 VAL B O 1
ATOM 4937 N N . LYS B 1 99 ? -18.469 32.938 17.719 1 88.19 99 LYS B N 1
ATOM 4938 C CA . LYS B 1 99 ? -17.406 33.844 18.141 1 88.19 99 LYS B CA 1
ATOM 4939 C C . LYS B 1 99 ? -17.312 35.031 17.172 1 88.19 99 LYS B C 1
ATOM 4941 O O . LYS B 1 99 ? -17.156 36.188 17.609 1 88.19 99 LYS B O 1
ATOM 4946 N N . THR B 1 100 ? -17.469 34.719 15.883 1 88.19 100 THR B N 1
ATOM 4947 C CA . THR B 1 100 ? -17.391 35.781 14.875 1 88.19 100 THR B CA 1
ATOM 4948 C C . THR B 1 100 ? -18.547 36.75 15.023 1 88.19 100 THR B C 1
ATOM 4950 O O . THR B 1 100 ? -18.344 37.969 14.969 1 88.19 100 THR B O 1
ATOM 4953 N N . CYS B 1 101 ? -19.75 36.281 15.289 1 89.69 101 CYS B N 1
ATOM 4954 C CA . CYS B 1 101 ? -20.938 37.125 15.438 1 89.69 101 CYS B CA 1
ATOM 4955 C C . CYS B 1 101 ? -20.828 38 16.672 1 89.69 101 CYS B C 1
ATOM 4957 O O . CYS B 1 101 ? -21.156 39.188 16.641 1 89.69 101 CYS B O 1
ATOM 4959 N N . LEU B 1 102 ? -20.281 37.344 17.734 1 87.94 102 LEU B N 1
ATOM 4960 C CA . LEU B 1 102 ? -20.125 38.094 18.969 1 87.94 102 LEU B CA 1
ATOM 4961 C C . LEU B 1 102 ? -19.047 39.156 18.828 1 87.94 102 LEU B C 1
ATOM 4963 O O . LEU B 1 102 ? -19.203 40.281 19.297 1 87.94 102 LEU B O 1
ATOM 4967 N N . MET B 1 103 ? -17.969 38.812 18.156 1 88.88 103 MET B N 1
ATOM 4968 C CA . MET B 1 103 ? -16.891 39.781 17.953 1 88.88 103 MET B CA 1
ATOM 4969 C C . MET B 1 103 ? -17.344 40.906 17.031 1 88.88 103 MET B C 1
ATOM 4971 O O . MET B 1 103 ? -16.984 42.062 17.234 1 88.88 103 MET B O 1
ATOM 4975 N N . LEU B 1 104 ? -18.141 40.594 16.062 1 88.25 104 LEU B N 1
ATOM 4976 C CA . LEU B 1 104 ? -18.672 41.594 15.148 1 88.25 104 LEU B CA 1
ATOM 4977 C C . LEU B 1 104 ? -19.594 42.562 15.891 1 88.25 104 LEU B C 1
ATOM 4979 O O . LEU B 1 104 ? -19.578 43.781 15.625 1 88.25 104 LEU B O 1
ATOM 4983 N N . ARG B 1 105 ? -20.375 42.031 16.859 1 88.31 105 ARG B N 1
ATOM 4984 C CA . ARG B 1 105 ? -21.281 42.875 17.641 1 88.31 105 ARG B CA 1
ATOM 4985 C C . ARG B 1 105 ? -20.5 43.875 18.5 1 88.31 105 ARG B C 1
ATOM 4987 O O . ARG B 1 105 ? -20.859 45.062 18.578 1 88.31 105 ARG B O 1
ATOM 4994 N N . VAL B 1 106 ? -19.375 43.406 19.047 1 87.19 106 VAL B N 1
ATOM 4995 C CA . VAL B 1 106 ? -18.562 44.281 19.891 1 87.19 106 VAL B CA 1
ATOM 4996 C C . VAL B 1 106 ? -17.844 45.312 19.031 1 87.19 106 VAL B C 1
ATOM 4998 O O . VAL B 1 106 ? -17.781 46.5 19.391 1 87.19 106 VAL B O 1
ATOM 5001 N N . MET B 1 107 ? -17.406 44.906 17.906 1 88 107 MET B N 1
ATOM 5002 C CA . MET B 1 107 ? -16.672 45.812 17.031 1 88 107 MET B CA 1
ATOM 5003 C C . MET B 1 107 ? -17.594 46.875 16.422 1 88 107 MET B C 1
ATOM 5005 O O . MET B 1 107 ? -17.203 48.031 16.281 1 88 107 MET B O 1
ATOM 5009 N N . LEU B 1 108 ? -18.844 46.5 16.156 1 87.88 108 LEU B N 1
ATOM 5010 C CA . LEU B 1 108 ? -19.812 47.469 15.625 1 87.88 108 LEU B CA 1
ATOM 5011 C C . LEU B 1 108 ? -20.203 48.5 16.672 1 87.88 108 LEU B C 1
ATOM 5013 O O . LEU B 1 108 ? -20.5 49.625 16.344 1 87.88 108 LEU B O 1
ATOM 5017 N N . GLY B 1 109 ? -20.172 48.031 17.938 1 85.38 109 GLY B N 1
ATOM 5018 C CA . GLY B 1 109 ? -20.453 48.938 19.031 1 85.38 109 GLY B CA 1
ATOM 5019 C C . GLY B 1 109 ? -19.375 50 19.203 1 85.38 109 GLY B C 1
ATOM 5020 O O . GLY B 1 109 ? -19.672 51.094 19.656 1 85.38 109 GLY B O 1
ATOM 5021 N N . LEU B 1 110 ? -18.125 49.562 18.828 1 83.88 110 LEU B N 1
ATOM 5022 C CA . LEU B 1 110 ? -17.031 50.531 18.938 1 83.88 110 LEU B CA 1
ATOM 5023 C C . LEU B 1 110 ? -17.016 51.469 17.75 1 83.88 110 LEU B C 1
ATOM 5025 O O . LEU B 1 110 ? -17.078 52.688 17.938 1 83.88 110 LEU B O 1
ATOM 5029 N N . SER B 1 111 ? -16.922 50.969 16.516 1 85.75 111 SER B N 1
ATOM 5030 C CA . SER B 1 111 ? -16.984 51.781 15.312 1 85.75 111 SER B CA 1
ATOM 5031 C C . SER B 1 111 ? -17.453 50.969 14.109 1 85.75 111 SER B C 1
ATOM 5033 O O . SER B 1 111 ? -16.797 50 13.727 1 85.75 111 SER B O 1
ATOM 5035 N N . TRP B 1 112 ? -18.484 51.406 13.562 1 83.56 112 TRP B N 1
ATOM 5036 C CA . TRP B 1 112 ? -19.047 50.688 12.422 1 83.56 112 TRP B CA 1
ATOM 5037 C C . TRP B 1 112 ? -18.156 50.875 11.188 1 83.56 112 TRP B C 1
ATOM 5039 O O . TRP B 1 112 ? -18.094 49.969 10.328 1 83.56 112 TRP B O 1
ATOM 5049 N N . GLU B 1 113 ? -17.453 52.031 11.148 1 84.94 113 GLU B N 1
ATOM 5050 C CA . GLU B 1 113 ? -16.625 52.281 9.977 1 84.94 113 GLU B CA 1
ATOM 5051 C C . GLU B 1 113 ? -15.414 51.375 9.938 1 84.94 113 GLU B C 1
ATOM 5053 O O . GLU B 1 113 ? -15.094 50.781 8.891 1 84.94 113 GLU B O 1
ATOM 5058 N N . LEU B 1 114 ? -14.828 51.156 11.109 1 87.12 114 LEU B N 1
ATOM 5059 C CA . LEU B 1 114 ? -13.656 50.281 11.172 1 87.12 114 LEU B CA 1
ATOM 5060 C C . LEU B 1 114 ? -14.039 48.812 11 1 87.12 114 LEU B C 1
ATOM 5062 O O . LEU B 1 114 ? -13.281 48.031 10.414 1 87.12 114 LEU B O 1
ATOM 5066 N N . THR B 1 115 ? -15.219 48.531 11.445 1 87.56 115 THR B N 1
ATOM 5067 C CA . THR B 1 115 ? -15.688 47.156 11.336 1 87.56 115 THR B CA 1
ATOM 5068 C C . THR B 1 115 ? -15.945 46.781 9.883 1 87.56 115 THR B C 1
ATOM 5070 O O . THR B 1 115 ? -15.625 45.656 9.453 1 87.56 115 THR B O 1
ATOM 5073 N N . LEU B 1 116 ? -16.453 47.688 9.141 1 85.62 116 LEU B N 1
ATOM 5074 C CA . LEU B 1 116 ? -16.719 47.438 7.727 1 85.62 116 LEU B CA 1
ATOM 5075 C C . LEU B 1 116 ? -15.422 47.219 6.961 1 85.62 116 LEU B C 1
ATOM 5077 O O . LEU B 1 116 ? -15.359 46.344 6.074 1 85.62 116 LEU B O 1
ATOM 5081 N N . LEU B 1 117 ? -14.398 47.906 7.352 1 83.44 117 LEU B N 1
ATOM 5082 C CA . LEU B 1 117 ? -13.117 47.75 6.684 1 83.44 117 LEU B CA 1
ATOM 5083 C C . LEU B 1 117 ? -12.492 46.406 7.004 1 83.44 117 LEU B C 1
ATOM 5085 O O . LEU B 1 117 ? -11.883 45.781 6.133 1 83.44 117 LEU B O 1
ATOM 5089 N N . THR B 1 118 ? -12.695 45.938 8.25 1 82.44 118 THR B N 1
ATOM 5090 C CA . THR B 1 118 ? -12.172 44.656 8.648 1 82.44 118 THR B CA 1
ATOM 5091 C C . THR B 1 118 ? -12.922 43.531 7.945 1 82.44 118 THR B C 1
ATOM 5093 O O . THR B 1 118 ? -12.328 42.5 7.566 1 82.44 118 THR B O 1
ATOM 5096 N N . CYS B 1 119 ? -14.164 43.719 7.742 1 84 119 CYS B N 1
ATOM 5097 C CA . CYS B 1 119 ? -14.992 42.719 7.098 1 84 119 CYS B CA 1
ATOM 5098 C C . CYS B 1 119 ? -14.672 42.625 5.609 1 84 119 CYS B C 1
ATOM 5100 O O . CYS B 1 119 ? -14.828 41.562 5.008 1 84 119 CYS B O 1
ATOM 5102 N N . ILE B 1 120 ? -14.172 43.656 5.043 1 85.69 120 ILE B N 1
ATOM 5103 C CA . ILE B 1 120 ? -13.852 43.688 3.619 1 85.69 120 ILE B CA 1
ATOM 5104 C C . ILE B 1 120 ? -12.508 43 3.385 1 85.69 120 ILE B C 1
ATOM 5106 O O . ILE B 1 120 ? -12.289 42.375 2.328 1 85.69 120 ILE B O 1
ATOM 5110 N N . GLU B 1 121 ? -11.664 42.969 4.383 1 84.81 121 GLU B N 1
ATOM 5111 C CA . GLU B 1 121 ? -10.344 42.375 4.254 1 84.81 121 GLU B CA 1
ATOM 5112 C C . GLU B 1 121 ? -10.445 40.875 4 1 84.81 121 GLU B C 1
ATOM 5114 O O . GLU B 1 121 ? -9.75 40.344 3.141 1 84.81 121 GLU B O 1
ATOM 5119 N N . MET B 1 122 ? -11.383 40.281 4.621 1 80.94 122 MET B N 1
ATOM 5120 C CA . MET B 1 122 ? -11.461 38.812 4.594 1 80.94 122 MET B CA 1
ATOM 5121 C C . MET B 1 122 ? -11.914 38.312 3.225 1 80.94 122 MET B C 1
ATOM 5123 O O . MET B 1 122 ? -11.273 37.469 2.627 1 80.94 122 MET B O 1
ATOM 5127 N N . PRO B 1 123 ? -13.047 38.844 2.754 1 80.06 123 PRO B N 1
ATOM 5128 C CA . PRO B 1 123 ? -13.445 38.406 1.418 1 80.06 123 PRO B CA 1
ATOM 5129 C C . PRO B 1 123 ? -12.398 38.719 0.353 1 80.06 123 PRO B C 1
ATOM 5131 O O . PRO B 1 123 ? -12.211 37.938 -0.587 1 80.06 123 PRO B O 1
ATOM 5134 N N . LEU B 1 124 ? -11.703 39.812 0.571 1 86.31 124 LEU B N 1
ATOM 5135 C CA . LEU B 1 124 ? -10.68 40.188 -0.395 1 86.31 124 LEU B CA 1
ATOM 5136 C C . LEU B 1 124 ? -9.516 39.188 -0.365 1 86.31 124 LEU B C 1
ATOM 5138 O O . LEU B 1 124 ? -9.039 38.75 -1.416 1 86.31 124 LEU B O 1
ATOM 5142 N N . LEU B 1 125 ? -9.141 38.781 0.808 1 85.75 125 LEU B N 1
ATOM 5143 C CA . LEU B 1 125 ? -8.07 37.812 0.947 1 85.75 125 LEU B CA 1
ATOM 5144 C C . LEU B 1 125 ? -8.523 36.438 0.473 1 85.75 125 LEU B C 1
ATOM 5146 O O . LEU B 1 125 ? -7.738 35.688 -0.107 1 85.75 125 LEU B O 1
ATOM 5150 N N . ALA B 1 126 ? -9.766 36.156 0.677 1 81.38 126 ALA B N 1
ATOM 5151 C CA . ALA B 1 126 ? -10.312 34.875 0.241 1 81.38 126 ALA B CA 1
ATOM 5152 C C . ALA B 1 126 ? -10.32 34.75 -1.281 1 81.38 126 ALA B C 1
ATOM 5154 O O . ALA B 1 126 ? -9.984 33.719 -1.838 1 81.38 126 ALA B O 1
ATOM 5155 N N . VAL B 1 127 ? -10.688 35.844 -1.914 1 85.69 127 VAL B N 1
ATOM 5156 C CA . VAL B 1 127 ? -10.727 35.875 -3.373 1 85.69 127 VAL B CA 1
ATOM 5157 C C . VAL B 1 127 ? -9.305 35.719 -3.926 1 85.69 127 VAL B C 1
ATOM 5159 O O . VAL B 1 127 ? -9.086 34.969 -4.879 1 85.69 127 VAL B O 1
ATOM 5162 N N . LEU B 1 128 ? -8.352 36.375 -3.234 1 87 128 LEU B N 1
ATOM 5163 C CA . LEU B 1 128 ? -6.957 36.281 -3.648 1 87 128 LEU B CA 1
ATOM 5164 C C . LEU B 1 128 ? -6.426 34.875 -3.473 1 87 128 LEU B C 1
ATOM 5166 O O . LEU B 1 128 ? -5.707 34.375 -4.336 1 87 128 LEU B O 1
ATOM 5170 N N . GLN B 1 129 ? -6.805 34.344 -2.473 1 85 129 GLN B N 1
ATOM 5171 C CA . GLN B 1 129 ? -6.371 32.969 -2.186 1 85 129 GLN B CA 1
ATOM 5172 C C . GLN B 1 129 ? -6.969 31.984 -3.182 1 85 129 GLN B C 1
ATOM 5174 O O . GLN B 1 129 ? -6.273 31.094 -3.676 1 85 129 GLN B O 1
ATOM 5179 N N . ASN B 1 130 ? -8.266 32.156 -3.484 1 83.19 130 ASN B N 1
ATOM 5180 C CA . ASN B 1 130 ? -8.93 31.25 -4.422 1 83.19 130 ASN B CA 1
ATOM 5181 C C . ASN B 1 130 ? -8.352 31.375 -5.828 1 83.19 130 ASN B C 1
ATOM 5183 O O . ASN B 1 130 ? -8.188 30.375 -6.531 1 83.19 130 ASN B O 1
ATOM 5187 N N . LYS B 1 131 ? -8.086 32.562 -6.137 1 86.62 131 LYS B N 1
ATOM 5188 C CA . LYS B 1 131 ? -7.473 32.812 -7.441 1 86.62 131 LYS B CA 1
ATOM 5189 C C . LYS B 1 131 ? -6.094 32.156 -7.523 1 86.62 131 LYS B C 1
ATOM 5191 O O . LYS B 1 131 ? -5.73 31.578 -8.547 1 86.62 131 LYS B O 1
ATOM 5196 N N . TYR B 1 132 ? -5.379 32.125 -6.473 1 86.75 132 TYR B N 1
ATOM 5197 C CA . TYR B 1 132 ? -4.07 31.5 -6.391 1 86.75 132 TYR B CA 1
ATOM 5198 C C . TYR B 1 132 ? -4.188 29.984 -6.496 1 86.75 132 TYR B C 1
ATOM 5200 O O . TYR B 1 132 ? -3.434 29.344 -7.234 1 86.75 132 TYR B O 1
ATOM 5208 N N . ILE B 1 133 ? -5.117 29.547 -5.844 1 83.19 133 ILE B N 1
ATOM 5209 C CA . ILE B 1 133 ? -5.301 28.109 -5.812 1 83.19 133 ILE B CA 1
ATOM 5210 C C . ILE B 1 133 ? -5.684 27.594 -7.203 1 83.19 133 ILE B C 1
ATOM 5212 O O . ILE B 1 133 ? -5.145 26.594 -7.68 1 83.19 133 ILE B O 1
ATOM 5216 N N . THR B 1 134 ? -6.539 28.297 -7.902 1 83.19 134 THR B N 1
ATOM 5217 C CA . THR B 1 134 ? -7.02 27.875 -9.211 1 83.19 134 THR B CA 1
ATOM 5218 C C . THR B 1 134 ? -5.914 27.984 -10.258 1 83.19 134 THR B C 1
ATOM 5220 O O . THR B 1 134 ? -5.785 27.125 -11.133 1 83.19 134 THR B O 1
ATOM 5223 N N . LEU B 1 135 ? -5.094 29 -10.109 1 84.19 135 LEU B N 1
ATOM 5224 C CA . LEU B 1 135 ? -4.008 29.188 -11.055 1 84.19 135 LEU B CA 1
ATOM 5225 C C . LEU B 1 135 ? -2.895 28.172 -10.828 1 84.19 135 LEU B C 1
ATOM 5227 O O . LEU B 1 135 ? -2.268 27.719 -11.789 1 84.19 135 LEU B O 1
ATOM 5231 N N . ASN B 1 136 ? -2.762 27.781 -9.586 1 87.62 136 ASN B N 1
ATOM 5232 C CA . ASN B 1 136 ? -1.687 26.859 -9.219 1 87.62 136 ASN B CA 1
ATOM 5233 C C . ASN B 1 136 ? -2.133 25.406 -9.32 1 87.62 136 ASN B C 1
ATOM 5235 O O . ASN B 1 136 ? -1.322 24.484 -9.164 1 87.62 136 ASN B O 1
ATOM 5239 N N . LYS B 1 137 ? -3.307 25.234 -9.594 1 86.19 137 LYS B N 1
ATOM 5240 C CA . LYS B 1 137 ? -3.848 23.875 -9.656 1 86.19 137 LYS B CA 1
ATOM 5241 C C . LYS B 1 137 ? -3.152 23.062 -10.734 1 86.19 137 LYS B C 1
ATOM 5243 O O . LYS B 1 137 ? -2.781 21.906 -10.508 1 86.19 137 LYS B O 1
ATOM 5248 N N . GLU B 1 138 ? -2.971 23.641 -11.891 1 88.81 138 GLU B N 1
ATOM 5249 C CA . GLU B 1 138 ? -2.309 22.953 -13 1 88.81 138 GLU B CA 1
ATOM 5250 C C . GLU B 1 138 ? -0.875 22.578 -12.633 1 88.81 138 GLU B C 1
ATOM 5252 O O . GLU B 1 138 ? -0.419 21.469 -12.945 1 88.81 138 GLU B O 1
ATOM 5257 N N . LEU B 1 139 ? -0.225 23.484 -12 1 88.5 139 LEU B N 1
ATOM 5258 C CA . LEU B 1 139 ? 1.154 23.234 -11.602 1 88.5 139 LEU B CA 1
ATOM 5259 C C . LEU B 1 139 ? 1.218 22.141 -10.539 1 88.5 139 LEU B C 1
ATOM 5261 O O . LEU B 1 139 ? 2.143 21.328 -10.531 1 88.5 139 LEU B O 1
ATOM 5265 N N . LYS B 1 140 ? 0.239 22.141 -9.727 1 87 140 LYS B N 1
ATOM 5266 C CA . LYS B 1 140 ? 0.164 21.109 -8.695 1 87 140 LYS B CA 1
ATOM 5267 C C . LYS B 1 140 ? -0.064 19.734 -9.305 1 87 140 LYS B C 1
ATOM 5269 O O . LYS B 1 140 ? 0.556 18.75 -8.891 1 87 140 LYS B O 1
ATOM 5274 N N . ASP B 1 141 ? -0.882 19.703 -10.297 1 89.19 141 ASP B N 1
ATOM 5275 C CA . ASP B 1 141 ? -1.155 18.453 -10.984 1 89.19 141 ASP B CA 1
ATOM 5276 C C . ASP B 1 141 ? 0.088 17.938 -11.711 1 89.19 141 ASP B C 1
ATOM 5278 O O . ASP B 1 141 ? 0.39 16.75 -11.672 1 89.19 141 ASP B O 1
ATOM 5282 N N . GLN B 1 142 ? 0.769 18.891 -12.305 1 90.69 142 GLN B N 1
ATOM 5283 C CA . GLN B 1 142 ? 2.006 18.531 -12.984 1 90.69 142 GLN B CA 1
ATOM 5284 C C . GLN B 1 142 ? 3.051 18.016 -11.992 1 90.69 142 GLN B C 1
ATOM 5286 O O . GLN B 1 142 ? 3.795 17.094 -12.289 1 90.69 142 GLN B O 1
ATOM 5291 N N . THR B 1 143 ? 3.098 18.641 -10.844 1 89.88 143 THR B N 1
ATOM 5292 C CA . THR B 1 143 ? 4.035 18.203 -9.812 1 89.88 143 THR B CA 1
ATOM 5293 C C . THR B 1 143 ? 3.719 16.797 -9.352 1 89.88 143 THR B C 1
ATOM 5295 O O . THR B 1 143 ? 4.625 15.969 -9.188 1 89.88 143 THR B O 1
ATOM 5298 N N . GLN B 1 144 ? 2.514 16.5 -9.227 1 88.06 144 GLN B N 1
ATOM 5299 C CA . GLN B 1 144 ? 2.094 15.188 -8.773 1 88.06 144 GLN B CA 1
ATOM 5300 C C . GLN B 1 144 ? 2.4 14.117 -9.82 1 88.06 144 GLN B C 1
ATOM 5302 O O . GLN B 1 144 ? 2.832 13.016 -9.477 1 88.06 144 GLN B O 1
ATOM 5307 N N . GLU B 1 145 ? 2.15 14.477 -11.016 1 89.88 145 GLU B N 1
ATOM 5308 C CA . GLU B 1 145 ? 2.457 13.555 -12.102 1 89.88 145 GLU B CA 1
ATOM 5309 C C . GLU B 1 145 ? 3.951 13.258 -12.172 1 89.88 145 GLU B C 1
ATOM 5311 O O . GLU B 1 145 ? 4.352 12.102 -12.359 1 89.88 145 GLU B O 1
ATOM 5316 N N . CYS B 1 146 ? 4.727 14.305 -12.039 1 90.5 146 CYS B N 1
ATOM 5317 C CA . CYS B 1 146 ? 6.176 14.125 -12.07 1 90.5 146 CYS B CA 1
ATOM 5318 C C . CYS B 1 146 ? 6.648 13.289 -10.891 1 90.5 146 CYS B C 1
ATOM 5320 O O . CYS B 1 146 ? 7.559 12.469 -11.023 1 90.5 146 CYS B O 1
ATOM 5322 N N . HIS B 1 147 ? 6.02 13.461 -9.758 1 90 147 HIS B N 1
ATOM 5323 C CA . HIS B 1 147 ? 6.332 12.648 -8.594 1 90 147 HIS B CA 1
ATOM 5324 C C . HIS B 1 147 ? 6.023 11.172 -8.852 1 90 147 HIS B C 1
ATOM 5326 O O . HIS B 1 147 ? 6.812 10.297 -8.5 1 90 147 HIS B O 1
ATOM 5332 N N . ALA B 1 148 ? 4.953 11.008 -9.461 1 86.75 148 ALA B N 1
ATOM 5333 C CA . ALA B 1 148 ? 4.547 9.641 -9.781 1 86.75 148 ALA B CA 1
ATOM 5334 C C . ALA B 1 148 ? 5.535 8.992 -10.742 1 86.75 148 ALA B C 1
ATOM 5336 O O . ALA B 1 148 ? 5.914 7.832 -10.562 1 86.75 148 ALA B O 1
ATOM 5337 N N . ASP B 1 149 ? 5.934 9.75 -11.695 1 88.94 149 ASP B N 1
ATOM 5338 C CA . ASP B 1 149 ? 6.883 9.25 -12.68 1 88.94 149 ASP B CA 1
ATOM 5339 C C . ASP B 1 149 ? 8.211 8.883 -12.023 1 88.94 149 ASP B C 1
ATOM 5341 O O . ASP B 1 149 ? 8.805 7.852 -12.344 1 88.94 149 ASP B O 1
ATOM 5345 N N . ILE B 1 150 ? 8.641 9.719 -11.203 1 91.25 150 ILE B N 1
ATOM 5346 C CA . ILE B 1 150 ? 9.914 9.508 -10.523 1 91.25 150 ILE B CA 1
ATOM 5347 C C . ILE B 1 150 ? 9.82 8.273 -9.633 1 91.25 150 ILE B C 1
ATOM 5349 O O . ILE B 1 150 ? 10.734 7.441 -9.617 1 91.25 150 ILE B O 1
ATOM 5353 N N . LYS B 1 151 ? 8.805 8.172 -8.953 1 87.62 151 LYS B N 1
ATOM 5354 C CA . LYS B 1 151 ? 8.586 7.023 -8.086 1 87.62 151 LYS B CA 1
ATOM 5355 C C . LYS B 1 151 ? 8.539 5.727 -8.883 1 87.62 151 LYS B C 1
ATOM 5357 O O . LYS B 1 151 ? 9.125 4.719 -8.484 1 87.62 151 LYS B O 1
ATOM 5362 N N . ASP B 1 152 ? 7.824 5.797 -9.953 1 87.75 152 ASP B N 1
ATOM 5363 C CA . ASP B 1 152 ? 7.688 4.625 -10.812 1 87.75 152 ASP B CA 1
ATOM 5364 C C . ASP B 1 152 ? 9.039 4.211 -11.398 1 87.75 152 ASP B C 1
ATOM 5366 O O . ASP B 1 152 ? 9.359 3.021 -11.43 1 87.75 152 ASP B O 1
ATOM 5370 N N . LEU B 1 153 ? 9.727 5.172 -11.883 1 89.19 153 LEU B N 1
ATOM 5371 C CA . LEU B 1 153 ? 11.039 4.898 -12.469 1 89.19 153 LEU B CA 1
ATOM 5372 C C . LEU B 1 153 ? 11.969 4.273 -11.438 1 89.19 153 LEU B C 1
ATOM 5374 O O . LEU B 1 153 ? 12.656 3.295 -11.734 1 89.19 153 LEU B O 1
ATOM 5378 N N . ALA B 1 154 ? 11.969 4.82 -10.297 1 89.88 154 ALA B N 1
ATOM 5379 C CA . ALA B 1 154 ? 12.82 4.289 -9.234 1 89.88 154 ALA B CA 1
ATOM 5380 C C . ALA B 1 154 ? 12.391 2.873 -8.852 1 89.88 154 ALA B C 1
ATOM 5382 O O . ALA B 1 154 ? 13.234 1.995 -8.656 1 89.88 154 ALA B O 1
ATOM 5383 N N . SER B 1 155 ? 11.148 2.68 -8.719 1 88.5 155 SER B N 1
ATOM 5384 C CA . SER B 1 155 ? 10.625 1.373 -8.336 1 88.5 155 SER B CA 1
ATOM 5385 C C . SER B 1 155 ? 10.953 0.318 -9.391 1 88.5 155 SER B C 1
ATOM 5387 O O . SER B 1 155 ? 11.336 -0.804 -9.055 1 88.5 155 SER B O 1
ATOM 5389 N N . GLN B 1 156 ? 10.852 0.667 -10.633 1 87.38 156 GLN B N 1
ATOM 5390 C CA . GLN B 1 156 ? 11.172 -0.249 -11.727 1 87.38 156 GLN B CA 1
ATOM 5391 C C . GLN B 1 156 ? 12.656 -0.571 -11.758 1 87.38 156 GLN B C 1
ATOM 5393 O O . GLN B 1 156 ? 13.047 -1.726 -11.945 1 87.38 156 GLN B O 1
ATOM 5398 N N . THR B 1 157 ? 13.453 0.406 -11.625 1 90.19 157 THR B N 1
ATOM 5399 C CA . THR B 1 157 ? 14.898 0.221 -11.703 1 90.19 157 THR B CA 1
ATOM 5400 C C . THR B 1 157 ? 15.398 -0.63 -10.539 1 90.19 157 THR B C 1
ATOM 5402 O O . THR B 1 157 ? 16.203 -1.548 -10.734 1 90.19 157 THR B O 1
ATOM 5405 N N . ILE B 1 158 ? 14.883 -0.355 -9.438 1 89.5 158 ILE B N 1
ATOM 5406 C CA . ILE B 1 158 ? 15.305 -1.103 -8.258 1 89.5 158 ILE B CA 1
ATOM 5407 C C . ILE B 1 158 ? 14.734 -2.518 -8.312 1 89.5 158 ILE B C 1
ATOM 5409 O O . ILE B 1 158 ? 15.422 -3.482 -7.961 1 89.5 158 ILE B O 1
ATOM 5413 N N . GLY B 1 159 ? 13.531 -2.59 -8.727 1 85.94 159 GLY B N 1
ATOM 5414 C CA . GLY B 1 159 ? 12.922 -3.898 -8.891 1 85.94 159 GLY B CA 1
ATOM 5415 C C . GLY B 1 159 ? 13.609 -4.754 -9.93 1 85.94 159 GLY B C 1
ATOM 5416 O O . GLY B 1 159 ? 13.625 -5.984 -9.82 1 85.94 159 GLY B O 1
ATOM 5417 N N . GLY B 1 160 ? 14.094 -4.121 -10.938 1 88.81 160 GLY B N 1
ATOM 5418 C CA . GLY B 1 160 ? 14.82 -4.809 -11.992 1 88.81 160 GLY B CA 1
ATOM 5419 C C . GLY B 1 160 ? 16.312 -4.621 -11.906 1 88.81 160 GLY B C 1
ATOM 5420 O O . GLY B 1 160 ? 17 -4.531 -12.938 1 88.81 160 GLY B O 1
ATOM 5421 N N . ILE B 1 161 ? 16.844 -4.527 -10.766 1 89.62 161 ILE B N 1
ATOM 5422 C CA . ILE B 1 161 ? 18.25 -4.188 -10.578 1 89.62 161 ILE B CA 1
ATOM 5423 C C . ILE B 1 161 ? 19.141 -5.273 -11.195 1 89.62 161 ILE B C 1
ATOM 5425 O O . ILE B 1 161 ? 20.219 -4.984 -11.719 1 89.62 161 ILE B O 1
ATOM 5429 N N . ARG B 1 162 ? 18.672 -6.543 -11.102 1 87.94 162 ARG B N 1
ATOM 5430 C CA . ARG B 1 162 ? 19.438 -7.637 -11.695 1 87.94 162 ARG B CA 1
ATOM 5431 C C . ARG B 1 162 ? 19.625 -7.422 -13.195 1 87.94 162 ARG B C 1
ATOM 5433 O O . ARG B 1 162 ? 20.719 -7.613 -13.719 1 87.94 162 ARG B O 1
ATOM 5440 N N . THR B 1 163 ? 18.594 -7 -13.805 1 88.62 163 THR B N 1
ATOM 5441 C CA . THR B 1 163 ? 18.641 -6.738 -15.242 1 88.62 163 THR B CA 1
ATOM 5442 C C . THR B 1 163 ? 19.5 -5.516 -15.531 1 88.62 163 THR B C 1
ATOM 5444 O O . THR B 1 163 ? 20.281 -5.508 -16.5 1 88.62 163 THR B O 1
ATOM 5447 N N . VAL B 1 164 ? 19.422 -4.516 -14.75 1 90.44 164 VAL B N 1
ATOM 5448 C CA . VAL B 1 164 ? 20.203 -3.299 -14.938 1 90.44 164 VAL B CA 1
ATOM 5449 C C . VAL B 1 164 ? 21.688 -3.619 -14.836 1 90.44 164 VAL B C 1
ATOM 5451 O O . VAL B 1 164 ? 22.484 -3.133 -15.633 1 90.44 164 VAL B O 1
ATOM 5454 N N . ARG B 1 165 ? 21.984 -4.488 -13.969 1 87.75 165 ARG B N 1
ATOM 5455 C CA . ARG B 1 165 ? 23.375 -4.852 -13.766 1 87.75 165 ARG B CA 1
ATOM 5456 C C . ARG B 1 165 ? 23.875 -5.777 -14.867 1 87.75 165 ARG B C 1
ATOM 5458 O O . ARG B 1 165 ? 25.016 -5.672 -15.305 1 87.75 165 ARG B O 1
ATOM 5465 N N . THR B 1 166 ? 23 -6.645 -15.172 1 87.31 166 THR B N 1
ATOM 5466 C CA . THR B 1 166 ? 23.375 -7.609 -16.203 1 87.31 166 THR B CA 1
ATOM 5467 C C . THR B 1 166 ? 23.688 -6.906 -17.516 1 87.31 166 THR B C 1
ATOM 5469 O O . THR B 1 166 ? 24.562 -7.352 -18.266 1 87.31 166 THR B O 1
ATOM 5472 N N . PHE B 1 167 ? 23.125 -5.762 -17.688 1 87.38 167 PHE B N 1
ATOM 5473 C CA . PHE B 1 167 ? 23.328 -5.062 -18.953 1 87.38 167 PHE B CA 1
ATOM 5474 C C . PHE B 1 167 ? 24.125 -3.779 -18.75 1 87.38 167 PHE B C 1
ATOM 5476 O O . PHE B 1 167 ? 24.297 -2.992 -19.672 1 87.38 167 PHE B O 1
ATOM 5483 N N . ARG B 1 168 ? 24.531 -3.49 -17.578 1 86.06 168 ARG B N 1
ATOM 5484 C CA . ARG B 1 168 ? 25.344 -2.336 -17.203 1 86.06 168 ARG B CA 1
ATOM 5485 C C . ARG B 1 168 ? 24.688 -1.038 -17.688 1 86.06 168 ARG B C 1
ATOM 5487 O O . ARG B 1 168 ? 25.344 -0.204 -18.312 1 86.06 168 ARG B O 1
ATOM 5494 N N . ALA B 1 169 ? 23.438 -0.957 -17.438 1 87.81 169 ALA B N 1
ATOM 5495 C CA . ALA B 1 169 ? 22.672 0.223 -17.844 1 87.81 169 ALA B CA 1
ATOM 5496 C C . ALA B 1 169 ? 22.5 1.196 -16.688 1 87.81 169 ALA B C 1
ATOM 5498 O O . ALA B 1 169 ? 21.531 1.977 -16.672 1 87.81 169 ALA B O 1
ATOM 5499 N N . GLU B 1 170 ? 23.422 1.193 -15.727 1 90.12 170 GLU B N 1
ATOM 5500 C CA . GLU B 1 170 ? 23.297 2.047 -14.555 1 90.12 170 GLU B CA 1
ATOM 5501 C C . GLU B 1 170 ? 23.375 3.523 -14.93 1 90.12 170 GLU B C 1
ATOM 5503 O O . GLU B 1 170 ? 22.594 4.336 -14.43 1 90.12 170 GLU B O 1
ATOM 5508 N N . LYS B 1 171 ? 24.266 3.9 -15.805 1 89.12 171 LYS B N 1
ATOM 5509 C CA . LYS B 1 171 ? 24.438 5.297 -16.188 1 89.12 171 LYS B CA 1
ATOM 5510 C C . LYS B 1 171 ? 23.234 5.82 -16.953 1 89.12 171 LYS B C 1
ATOM 5512 O O . LYS B 1 171 ? 22.828 6.973 -16.781 1 89.12 171 LYS B O 1
ATOM 5517 N N . GLU B 1 172 ? 22.719 4.926 -17.734 1 89.06 172 GLU B N 1
ATOM 5518 C CA . GLU B 1 172 ? 21.547 5.328 -18.5 1 89.06 172 GLU B CA 1
ATOM 5519 C C . GLU B 1 172 ? 20.344 5.559 -17.578 1 89.06 172 GLU B C 1
ATOM 5521 O O . GLU B 1 172 ? 19.609 6.531 -17.75 1 89.06 172 GLU B O 1
ATOM 5526 N N . GLU B 1 173 ? 20.219 4.672 -16.703 1 91.5 173 GLU B N 1
ATOM 5527 C CA . GLU B 1 173 ? 19.109 4.82 -15.75 1 91.5 173 GLU B CA 1
ATOM 5528 C C . GLU B 1 173 ? 19.297 6.051 -14.867 1 91.5 173 GLU B C 1
ATOM 5530 O O . GLU B 1 173 ? 18.344 6.73 -14.523 1 91.5 173 GLU B O 1
ATOM 5535 N N . LEU B 1 174 ? 20.531 6.359 -14.547 1 92.81 174 LEU B N 1
ATOM 5536 C CA . LEU B 1 174 ? 20.828 7.547 -13.758 1 92.81 174 LEU B CA 1
ATOM 5537 C C . LEU B 1 174 ? 20.516 8.82 -14.539 1 92.81 174 LEU B C 1
ATOM 5539 O O . LEU B 1 174 ? 20 9.789 -13.977 1 92.81 174 LEU B O 1
ATOM 5543 N N . ARG B 1 175 ? 20.797 8.781 -15.773 1 91.56 175 ARG B N 1
ATOM 5544 C CA . ARG B 1 175 ? 20.516 9.93 -16.625 1 91.56 175 ARG B CA 1
ATOM 5545 C C . ARG B 1 175 ? 19.016 10.148 -16.766 1 91.56 175 ARG B C 1
ATOM 5547 O O . ARG B 1 175 ? 18.531 11.281 -16.719 1 91.56 175 ARG B O 1
ATOM 5554 N N . ARG B 1 176 ? 18.344 9.086 -16.938 1 90.38 176 ARG B N 1
ATOM 5555 C CA . ARG B 1 176 ? 16.891 9.172 -17.031 1 90.38 176 ARG B CA 1
ATOM 5556 C C . ARG B 1 176 ? 16.281 9.703 -15.742 1 90.38 176 ARG B C 1
ATOM 5558 O O . ARG B 1 176 ? 15.367 10.531 -15.773 1 90.38 176 ARG B O 1
ATOM 5565 N N . TYR B 1 177 ? 16.844 9.211 -14.664 1 92.94 177 TYR B N 1
ATOM 5566 C CA . TYR B 1 177 ? 16.375 9.672 -13.359 1 92.94 177 TYR B CA 1
ATOM 5567 C C . TYR B 1 177 ? 16.688 11.148 -13.156 1 92.94 177 TYR B C 1
ATOM 5569 O O . TYR B 1 177 ? 15.844 11.906 -12.664 1 92.94 177 TYR B O 1
ATOM 5577 N N . HIS B 1 178 ? 17.828 11.586 -13.562 1 93.31 178 HIS B N 1
ATOM 5578 C CA . HIS B 1 178 ? 18.25 12.977 -13.43 1 93.31 178 HIS B CA 1
ATOM 5579 C C . HIS B 1 178 ? 17.375 13.891 -14.273 1 93.31 178 HIS B C 1
ATOM 5581 O O . HIS B 1 178 ? 17.031 15 -13.844 1 93.31 178 HIS B O 1
ATOM 5587 N N . ALA B 1 179 ? 17.031 13.391 -15.367 1 93 179 ALA B N 1
ATOM 5588 C CA . ALA B 1 179 ? 16.188 14.188 -16.25 1 93 179 ALA B CA 1
ATOM 5589 C C . ALA B 1 179 ? 14.797 14.406 -15.641 1 93 179 ALA B C 1
ATOM 5591 O O . ALA B 1 179 ? 14.234 15.492 -15.742 1 93 179 ALA B O 1
ATOM 5592 N N . CYS B 1 180 ? 14.281 13.398 -15.023 1 92.5 180 CYS B N 1
ATOM 5593 C CA . CYS B 1 180 ? 12.977 13.508 -14.375 1 92.5 180 CYS B CA 1
ATOM 5594 C C . CYS B 1 180 ? 13.047 14.445 -13.172 1 92.5 180 CYS B C 1
ATOM 5596 O O . CYS B 1 180 ? 12.102 15.203 -12.922 1 92.5 180 CYS B O 1
ATOM 5598 N N . LEU B 1 181 ? 14.148 14.414 -12.484 1 93 181 LEU B N 1
ATOM 5599 C CA . LEU B 1 181 ? 14.328 15.297 -11.336 1 93 181 LEU B CA 1
ATOM 5600 C C . LEU B 1 181 ? 14.445 16.75 -11.773 1 93 181 LEU B C 1
ATOM 5602 O O . LEU B 1 181 ? 13.969 17.656 -11.086 1 93 181 LEU B O 1
ATOM 5606 N N . GLU B 1 182 ? 15.078 16.938 -12.891 1 93.75 182 GLU B N 1
ATOM 5607 C CA . GLU B 1 182 ? 15.234 18.297 -13.414 1 93.75 182 GLU B CA 1
ATOM 5608 C C . GLU B 1 182 ? 13.891 18.875 -13.844 1 93.75 182 GLU B C 1
ATOM 5610 O O . GLU B 1 182 ? 13.641 20.062 -13.656 1 93.75 182 GLU B O 1
ATOM 5615 N N . GLN B 1 183 ? 13.078 18.062 -14.375 1 93.31 183 GLN B N 1
ATOM 5616 C CA . GLN B 1 183 ? 11.734 18.516 -14.734 1 93.31 183 GLN B CA 1
ATOM 5617 C C . GLN B 1 183 ? 10.93 18.891 -13.492 1 93.31 183 GLN B C 1
ATOM 5619 O O . GLN B 1 183 ? 10.219 19.906 -13.492 1 93.31 183 GLN B O 1
ATOM 5624 N N . LEU B 1 184 ? 11.039 18.125 -12.453 1 91.5 184 LEU B N 1
ATOM 5625 C CA . LEU B 1 184 ? 10.359 18.422 -11.203 1 91.5 184 LEU B CA 1
ATOM 5626 C C . LEU B 1 184 ? 10.859 19.734 -10.609 1 91.5 184 LEU B C 1
ATOM 5628 O O . LEU B 1 184 ? 10.062 20.547 -10.133 1 91.5 184 LEU B O 1
ATOM 5632 N N . ARG B 1 185 ? 12.164 19.922 -10.695 1 90.56 185 ARG B N 1
ATOM 5633 C CA . ARG B 1 185 ? 12.75 21.156 -10.18 1 90.56 185 ARG B CA 1
ATOM 5634 C C . ARG B 1 185 ? 12.242 22.375 -10.945 1 90.56 185 ARG B C 1
ATOM 5636 O O . ARG B 1 185 ? 11.938 23.406 -10.344 1 90.56 185 ARG B O 1
ATOM 5643 N N . SER B 1 186 ? 12.094 22.25 -12.211 1 92.25 186 SER B N 1
ATOM 5644 C CA . SER B 1 186 ? 11.625 23.359 -13.031 1 92.25 186 SER B CA 1
ATOM 5645 C C . SER B 1 186 ? 10.18 23.719 -12.703 1 92.25 186 SER B C 1
ATOM 5647 O O . SER B 1 186 ? 9.836 24.891 -12.602 1 92.25 186 SER B O 1
ATOM 5649 N N . ILE B 1 187 ? 9.367 22.734 -12.484 1 91.12 187 ILE B N 1
ATOM 5650 C CA . ILE B 1 187 ? 7.965 22.969 -12.148 1 91.12 187 ILE B CA 1
ATOM 5651 C C . ILE B 1 187 ? 7.859 23.578 -10.75 1 91.12 187 ILE B C 1
ATOM 5653 O O . ILE B 1 187 ? 7.074 24.5 -10.531 1 91.12 187 ILE B O 1
ATOM 5657 N N . LYS B 1 188 ? 8.633 23.109 -9.82 1 87.88 188 LYS B N 1
ATOM 5658 C CA . LYS B 1 188 ? 8.609 23.609 -8.453 1 87.88 188 LYS B CA 1
ATOM 5659 C C . LYS B 1 188 ? 9.102 25.047 -8.391 1 87.88 188 LYS B C 1
ATOM 5661 O O . LYS B 1 188 ? 8.617 25.844 -7.578 1 87.88 188 LYS B O 1
ATOM 5666 N N . ARG B 1 189 ? 10.062 25.344 -9.25 1 87.94 189 ARG B N 1
ATOM 5667 C CA . ARG B 1 189 ? 10.539 26.734 -9.32 1 87.94 189 ARG B CA 1
ATOM 5668 C C . ARG B 1 189 ? 9.438 27.672 -9.805 1 87.94 189 ARG B C 1
ATOM 5670 O O . ARG B 1 189 ? 9.25 28.75 -9.242 1 87.94 189 ARG B O 1
ATOM 5677 N N . ARG B 1 190 ? 8.719 27.312 -10.805 1 87.5 190 ARG B N 1
ATOM 5678 C CA . ARG B 1 190 ? 7.617 28.109 -11.312 1 87.5 190 ARG B CA 1
ATOM 5679 C C . ARG B 1 190 ? 6.523 28.281 -10.258 1 87.5 190 ARG B C 1
ATOM 5681 O O . ARG B 1 190 ? 6.008 29.375 -10.055 1 87.5 190 ARG B O 1
ATOM 5688 N N . SER B 1 191 ? 6.227 27.125 -9.57 1 86.31 191 SER B N 1
ATOM 5689 C CA . SER B 1 191 ? 5.227 27.156 -8.508 1 86.31 191 SER B CA 1
ATOM 5690 C C . SER B 1 191 ? 5.68 28.047 -7.355 1 86.31 191 SER B C 1
ATOM 5692 O O . SER B 1 191 ? 4.863 28.75 -6.742 1 86.31 191 SER B O 1
ATOM 5694 N N . GLY B 1 192 ? 7.004 28 -7.07 1 82.19 192 GLY B N 1
ATOM 5695 C CA . GLY B 1 192 ? 7.555 28.828 -6.02 1 82.19 192 GLY B CA 1
ATOM 5696 C C . GLY B 1 192 ? 7.441 30.312 -6.324 1 82.19 192 GLY B C 1
ATOM 5697 O O . GLY B 1 192 ? 7.117 31.109 -5.445 1 82.19 192 GLY B O 1
ATOM 5698 N N . VAL B 1 193 ? 7.625 30.703 -7.551 1 85.25 193 VAL B N 1
ATOM 5699 C CA . VAL B 1 193 ? 7.523 32.094 -7.969 1 85.25 193 VAL B CA 1
ATOM 5700 C C . VAL B 1 193 ? 6.074 32.562 -7.844 1 85.25 193 VAL B C 1
ATOM 5702 O O . VAL B 1 193 ? 5.812 33.688 -7.355 1 85.25 193 VAL B O 1
ATOM 5705 N N . TYR B 1 194 ? 5.16 31.688 -8.234 1 83.81 194 TYR B N 1
ATOM 5706 C CA . TYR B 1 194 ? 3.748 32.031 -8.086 1 83.81 194 TYR B CA 1
ATOM 5707 C C . TYR B 1 194 ? 3.379 32.188 -6.613 1 83.81 194 TYR B C 1
ATOM 5709 O O . TYR B 1 194 ? 2.605 33.062 -6.258 1 83.81 194 TYR B O 1
ATOM 5717 N N . GLY B 1 195 ? 3.959 31.344 -5.824 1 82.44 195 GLY B N 1
ATOM 5718 C CA . GLY B 1 195 ? 3.701 31.438 -4.395 1 82.44 195 GLY B CA 1
ATOM 5719 C C . GLY B 1 195 ? 4.262 32.719 -3.77 1 82.44 195 GLY B C 1
ATOM 5720 O O . GLY B 1 195 ? 3.604 33.344 -2.939 1 82.44 195 GLY B O 1
ATOM 5721 N N . ALA B 1 196 ? 5.434 33.062 -4.25 1 82 196 ALA B N 1
ATOM 5722 C CA . ALA B 1 196 ? 6.059 34.281 -3.742 1 82 196 ALA B CA 1
ATOM 5723 C C . ALA B 1 196 ? 5.246 35.531 -4.121 1 82 196 ALA B C 1
ATOM 5725 O O . ALA B 1 196 ? 5.043 36.406 -3.295 1 82 196 ALA B O 1
ATOM 5726 N N . VAL B 1 197 ? 4.766 35.594 -5.289 1 83.44 197 VAL B N 1
ATOM 5727 C CA . VAL B 1 197 ? 3.967 36.719 -5.758 1 83.44 197 VAL B CA 1
ATOM 5728 C C . VAL B 1 197 ? 2.648 36.781 -4.984 1 83.44 197 VAL B C 1
ATOM 5730 O O . VAL B 1 197 ? 2.188 37.844 -4.609 1 83.44 197 VAL B O 1
ATOM 5733 N N . TYR B 1 198 ? 2.064 35.656 -4.691 1 85.25 198 TYR B N 1
ATOM 5734 C CA . TYR B 1 198 ? 0.837 35.562 -3.908 1 85.25 198 TYR B CA 1
ATOM 5735 C C . TYR B 1 198 ? 1.047 36.156 -2.508 1 85.25 198 TYR B C 1
ATOM 5737 O O . TYR B 1 198 ? 0.232 36.938 -2.021 1 85.25 198 TYR B O 1
ATOM 5745 N N . LEU B 1 199 ? 2.131 35.781 -1.965 1 80.62 199 LEU B N 1
ATOM 5746 C CA . LEU B 1 199 ? 2.414 36.219 -0.611 1 80.62 199 LEU B CA 1
ATOM 5747 C C . LEU B 1 199 ? 2.633 37.75 -0.589 1 80.62 199 LEU B C 1
ATOM 5749 O O . LEU B 1 199 ? 2.191 38.438 0.337 1 80.62 199 LEU B O 1
ATOM 5753 N N . LEU B 1 200 ? 3.248 38.219 -1.648 1 82.12 200 LEU B N 1
ATOM 5754 C CA . LEU B 1 200 ? 3.467 39.656 -1.761 1 82.12 200 LEU B CA 1
ATOM 5755 C C . LEU B 1 200 ? 2.143 40.375 -1.906 1 82.12 200 LEU B C 1
ATOM 5757 O O . LEU B 1 200 ? 1.901 41.375 -1.214 1 82.12 200 LEU B O 1
ATOM 5761 N N . CYS B 1 201 ? 1.299 39.875 -2.754 1 84.75 201 CYS B N 1
ATOM 5762 C CA . CYS B 1 201 ? -0.005 40.5 -2.959 1 84.75 201 CYS B CA 1
ATOM 5763 C C . CYS B 1 201 ? -0.839 40.469 -1.685 1 84.75 201 CYS B C 1
ATOM 5765 O O . CYS B 1 201 ? -1.509 41.438 -1.336 1 84.75 201 CYS B O 1
ATOM 5767 N N . ARG B 1 202 ? -0.789 39.312 -1.014 1 84.81 202 ARG B N 1
ATOM 5768 C CA . ARG B 1 202 ? -1.533 39.156 0.231 1 84.81 202 ARG B CA 1
ATOM 5769 C C . ARG B 1 202 ? -1.063 40.156 1.283 1 84.81 202 ARG B C 1
ATOM 5771 O O . ARG B 1 202 ? -1.882 40.781 1.954 1 84.81 202 ARG B O 1
ATOM 5778 N N . ARG B 1 203 ? 0.179 40.375 1.394 1 81.38 203 ARG B N 1
ATOM 5779 C CA . ARG B 1 203 ? 0.746 41.312 2.373 1 81.38 203 ARG B CA 1
ATOM 5780 C C . ARG B 1 203 ? 0.412 42.75 2.021 1 81.38 203 ARG B C 1
ATOM 5782 O O . ARG B 1 203 ? 0.133 43.562 2.906 1 81.38 203 ARG B O 1
ATOM 5789 N N . MET B 1 204 ? 0.437 43.031 0.715 1 83.81 204 MET B N 1
ATOM 5790 C CA . MET B 1 204 ? 0.126 44.406 0.265 1 83.81 204 MET B CA 1
ATOM 5791 C C . MET B 1 204 ? -1.327 44.75 0.565 1 83.81 204 MET B C 1
ATOM 5793 O O . MET B 1 204 ? -1.624 45.875 0.991 1 83.81 204 MET B O 1
ATOM 5797 N N . VAL B 1 205 ? -2.139 43.75 0.369 1 85.38 205 VAL B N 1
ATOM 5798 C CA . VAL B 1 205 ? -3.555 44 0.626 1 85.38 205 VAL B CA 1
ATOM 5799 C C . VAL B 1 205 ? -3.781 44.188 2.121 1 85.38 205 VAL B C 1
ATOM 5801 O O . VAL B 1 205 ? -4.488 45.125 2.527 1 85.38 205 VAL B O 1
ATOM 5804 N N . THR B 1 206 ? -3.164 43.406 2.936 1 82.94 206 THR B N 1
ATOM 5805 C CA . THR B 1 206 ? -3.307 43.531 4.383 1 82.94 206 THR B CA 1
ATOM 5806 C C . THR B 1 206 ? -2.762 44.875 4.871 1 82.94 206 THR B C 1
ATOM 5808 O O . THR B 1 206 ? -3.373 45.531 5.719 1 82.94 206 THR B O 1
ATOM 5811 N N . LEU B 1 207 ? -1.657 45.312 4.316 1 83.56 207 LEU B N 1
ATOM 5812 C CA . LEU B 1 207 ? -1.062 46.594 4.676 1 83.56 207 LEU B CA 1
ATOM 5813 C C . LEU B 1 207 ? -1.947 47.75 4.223 1 83.56 207 LEU B C 1
ATOM 5815 O O . LEU B 1 207 ? -2.117 48.75 4.949 1 83.56 207 LEU B O 1
ATOM 5819 N N . GLY B 1 208 ? -2.434 47.531 2.971 1 83.25 208 GLY B N 1
ATOM 5820 C CA . GLY B 1 208 ? -3.322 48.562 2.463 1 83.25 208 GLY B CA 1
ATOM 5821 C C . GLY B 1 208 ? -4.543 48.781 3.338 1 83.25 208 GLY B C 1
ATOM 5822 O O . GLY B 1 208 ? -4.887 49.938 3.654 1 83.25 208 GLY B O 1
ATOM 5823 N N . ILE B 1 209 ? -5.117 47.75 3.838 1 84.94 209 ILE B N 1
ATOM 5824 C CA . ILE B 1 209 ? -6.305 47.844 4.684 1 84.94 209 ILE B CA 1
ATOM 5825 C C . ILE B 1 209 ? -5.922 48.438 6.047 1 84.94 209 ILE B C 1
ATOM 5827 O O . ILE B 1 209 ? -6.66 49.25 6.613 1 84.94 209 ILE B O 1
ATOM 5831 N N . LYS B 1 210 ? -4.789 48.031 6.609 1 82.19 210 LYS B N 1
ATOM 5832 C CA . LYS B 1 210 ? -4.32 48.562 7.887 1 82.19 210 LYS B CA 1
ATOM 5833 C C . LYS B 1 210 ? -4.082 50.062 7.812 1 82.19 210 LYS B C 1
ATOM 5835 O O . LYS B 1 210 ? -4.395 50.812 8.758 1 82.19 210 LYS B O 1
ATOM 5840 N N . LEU B 1 211 ? -3.572 50.531 6.633 1 82.88 211 LEU B N 1
ATOM 5841 C CA . LEU B 1 211 ? -3.328 51.969 6.441 1 82.88 211 LEU B CA 1
ATOM 5842 C C . LEU B 1 211 ? -4.641 52.75 6.383 1 82.88 211 LEU B C 1
ATOM 5844 O O . LEU B 1 211 ? -4.758 53.812 6.977 1 82.88 211 LEU B O 1
ATOM 5848 N N . ILE B 1 212 ? -5.551 52.156 5.711 1 85.12 212 ILE B N 1
ATOM 5849 C CA . ILE B 1 212 ? -6.852 52.812 5.602 1 85.12 212 ILE B CA 1
ATOM 5850 C C . ILE B 1 212 ? -7.523 52.844 6.973 1 85.12 212 ILE B C 1
ATOM 5852 O O . ILE B 1 212 ? -8.141 53.844 7.336 1 85.12 212 ILE B O 1
ATOM 5856 N N . MET B 1 213 ? -7.367 51.812 7.715 1 83.88 213 MET B N 1
ATOM 5857 C CA . MET B 1 213 ? -7.949 51.75 9.055 1 83.88 213 MET B CA 1
ATOM 5858 C C . MET B 1 213 ? -7.312 52.781 9.977 1 83.88 213 MET B C 1
ATOM 5860 O O . MET B 1 213 ? -8.008 53.438 10.766 1 83.88 213 MET B O 1
ATOM 5864 N N . LEU B 1 214 ? -5.992 53 9.914 1 82.94 214 LEU B N 1
ATOM 5865 C CA . LEU B 1 214 ? -5.289 53.938 10.773 1 82.94 214 LEU B CA 1
ATOM 5866 C C . LEU B 1 214 ? -5.648 55.375 10.414 1 82.94 214 LEU B C 1
ATOM 5868 O O . LEU B 1 214 ? -5.809 56.219 11.297 1 82.94 214 LEU B O 1
ATOM 5872 N N . THR B 1 215 ? -5.785 55.656 9.109 1 81.62 215 THR B N 1
ATOM 5873 C CA . THR B 1 215 ? -6.148 57 8.68 1 81.62 215 THR B CA 1
ATOM 5874 C C . THR B 1 215 ? -7.574 57.344 9.102 1 81.62 215 THR B C 1
ATOM 5876 O O . THR B 1 215 ? -7.848 58.469 9.539 1 81.62 215 THR B O 1
ATOM 5879 N N . GLN B 1 216 ? -8.383 56.312 8.953 1 83.75 216 GLN B N 1
ATOM 5880 C CA . GLN B 1 216 ? -9.766 56.5 9.383 1 83.75 216 GLN B CA 1
ATOM 5881 C C . GLN B 1 216 ? -9.852 56.625 10.906 1 83.75 216 GLN B C 1
ATOM 5883 O O . GLN B 1 216 ? -10.656 57.406 11.43 1 83.75 216 GLN B O 1
ATOM 5888 N N . ALA B 1 217 ? -9.102 55.844 11.594 1 82.56 217 ALA B N 1
ATOM 5889 C CA . ALA B 1 217 ? -9.086 55.906 13.055 1 82.56 217 ALA B CA 1
ATOM 5890 C C . ALA B 1 217 ? -8.617 57.281 13.539 1 82.56 217 ALA B C 1
ATOM 5892 O O . ALA B 1 217 ? -9.148 57.812 14.523 1 82.56 217 ALA B O 1
ATOM 5893 N N . ARG B 1 218 ? -7.684 57.844 12.844 1 78.5 218 ARG B N 1
ATOM 5894 C CA . ARG B 1 218 ? -7.199 59.188 13.195 1 78.5 218 ARG B CA 1
ATOM 5895 C C . ARG B 1 218 ? -8.305 60.219 13.062 1 78.5 218 ARG B C 1
ATOM 5897 O O . ARG B 1 218 ? -8.461 61.062 13.93 1 78.5 218 ARG B O 1
ATOM 5904 N N . SER B 1 219 ? -8.984 60.125 12 1 81.94 219 SER B N 1
ATOM 5905 C CA . SER B 1 219 ? -10.07 61.062 11.773 1 81.94 219 SER B CA 1
ATOM 5906 C C . SER B 1 219 ? -11.164 60.938 12.828 1 81.94 219 SER B C 1
ATOM 5908 O O . SER B 1 219 ? -11.711 61.938 13.305 1 81.94 219 SER B O 1
ATOM 5910 N N . LEU B 1 220 ? -11.352 59.719 13.297 1 84.19 220 LEU B N 1
ATOM 5911 C CA . LEU B 1 220 ? -12.391 59.469 14.281 1 84.19 220 LEU B CA 1
ATOM 5912 C C . LEU B 1 220 ? -11.938 59.875 15.68 1 84.19 220 LEU B C 1
ATOM 5914 O O . LEU B 1 220 ? -12.742 60.344 16.5 1 84.19 220 LEU B O 1
ATOM 5918 N N . ILE B 1 221 ? -10.703 59.75 15.977 1 81.12 221 ILE B N 1
ATOM 5919 C CA . ILE B 1 221 ? -10.164 60.125 17.281 1 81.12 221 ILE B CA 1
ATOM 5920 C C . ILE B 1 221 ? -10.148 61.656 17.391 1 81.12 221 ILE B C 1
ATOM 5922 O O . ILE B 1 221 ? -10.477 62.219 18.438 1 81.12 221 ILE B O 1
ATOM 5926 N N . SER B 1 222 ? -9.766 62.312 16.266 1 79.5 222 SER B N 1
ATOM 5927 C CA . SER B 1 222 ? -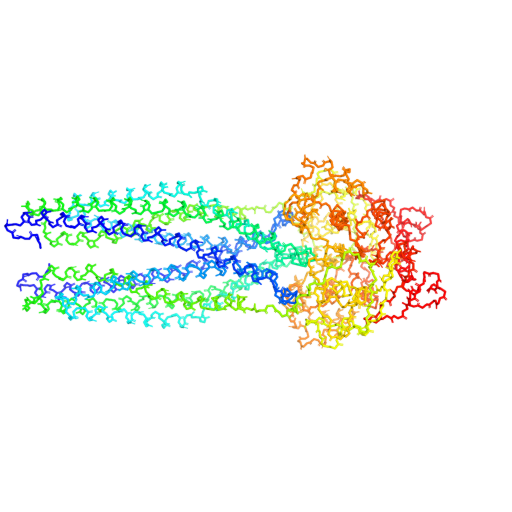9.742 63.75 16.281 1 79.5 222 SER B CA 1
ATOM 5928 C C . SER B 1 222 ? -11.141 64.312 16.438 1 79.5 222 SER B C 1
ATOM 5930 O O . SER B 1 222 ? -11.312 65.438 17.016 1 79.5 222 SER B O 1
ATOM 5932 N N . SER B 1 223 ? -12.086 63.594 15.922 1 80.44 223 SER B N 1
ATOM 5933 C CA . SER B 1 223 ? -13.461 64.062 16.031 1 80.44 223 SER B CA 1
ATOM 5934 C C . SER B 1 223 ? -14.078 63.656 17.375 1 80.44 223 SER B C 1
ATOM 5936 O O . SER B 1 223 ? -15.18 64.062 17.703 1 80.44 223 SER B O 1
ATOM 5938 N N . GLY B 1 224 ? -13.344 62.844 18.219 1 77.56 224 GLY B N 1
ATOM 5939 C CA . GLY B 1 224 ? -13.781 62.469 19.562 1 77.56 224 GLY B CA 1
ATOM 5940 C C . GLY B 1 224 ? -14.664 61.25 19.578 1 77.56 224 GLY B C 1
ATOM 5941 O O . GLY B 1 224 ? -15.18 60.875 20.641 1 77.56 224 GLY B O 1
ATOM 5942 N N . GLN B 1 225 ? -14.883 60.656 18.516 1 77.69 225 GLN B N 1
ATOM 5943 C CA . GLN B 1 225 ? -15.82 59.531 18.453 1 77.69 225 GLN B CA 1
ATOM 5944 C C . GLN B 1 225 ? -15.156 58.25 18.875 1 77.69 225 GLN B C 1
ATOM 5946 O O . GLN B 1 225 ? -15.836 57.281 19.281 1 77.69 225 GLN B O 1
ATOM 5951 N N . LEU B 1 226 ? -13.805 58.219 18.844 1 78.5 226 LEU B N 1
ATOM 5952 C CA . LEU B 1 226 ? -13.086 57 19.188 1 78.5 226 LEU B CA 1
ATOM 5953 C C . LEU B 1 226 ? -11.914 57.281 20.109 1 78.5 226 LEU B C 1
ATOM 5955 O O . LEU B 1 226 ? -11.234 58.312 19.953 1 78.5 226 LEU B O 1
ATOM 5959 N N . SER B 1 227 ? -11.883 56.594 21.141 1 76.88 227 SER B N 1
ATOM 5960 C CA . SER B 1 227 ? -10.758 56.719 22.062 1 76.88 227 SER B CA 1
ATOM 5961 C C . SER B 1 227 ? -9.578 55.875 21.641 1 76.88 227 SER B C 1
ATOM 5963 O O . SER B 1 227 ? -9.734 54.938 20.844 1 76.88 227 SER B O 1
ATOM 5965 N N . ILE B 1 228 ? -8.367 56.219 22.016 1 74 228 ILE B N 1
ATOM 5966 C CA . ILE B 1 228 ? -7.164 55.438 21.734 1 74 228 ILE B CA 1
ATOM 5967 C C . ILE B 1 228 ? -7.324 54.031 22.281 1 74 228 ILE B C 1
ATOM 5969 O O . ILE B 1 228 ? -6.91 53.062 21.625 1 74 228 ILE B O 1
ATOM 5973 N N . GLY B 1 229 ? -7.996 53.906 23.438 1 69.81 229 GLY B N 1
ATOM 5974 C CA . GLY B 1 229 ? -8.273 52.594 24 1 69.81 229 GLY B CA 1
ATOM 5975 C C . GLY B 1 229 ? -9.18 51.75 23.125 1 69.81 229 GLY B C 1
ATOM 5976 O O . GLY B 1 229 ? -8.945 50.531 22.953 1 69.81 229 GLY B O 1
ATOM 5977 N N . SER B 1 230 ? -10.094 52.469 22.516 1 75.88 230 SER B N 1
ATOM 5978 C CA . SER B 1 230 ? -11.039 51.75 21.656 1 75.88 230 SER B CA 1
ATOM 5979 C C . SER B 1 230 ? -10.359 51.281 20.375 1 75.88 230 SER B C 1
ATOM 5981 O O . SER B 1 230 ? -10.695 50.219 19.844 1 75.88 230 SER B O 1
ATOM 5983 N N . LEU B 1 231 ? -9.383 52.062 19.891 1 77.62 231 LEU B N 1
ATOM 5984 C CA . LEU B 1 231 ? -8.656 51.656 18.688 1 77.62 231 LEU B CA 1
ATOM 5985 C C . LEU B 1 231 ? -7.797 50.438 18.953 1 77.62 231 LEU B C 1
ATOM 5987 O O . LEU B 1 231 ? -7.766 49.5 18.141 1 77.62 231 LEU B O 1
ATOM 5991 N N . LEU B 1 232 ? -7.125 50.375 20.078 1 75.44 232 LEU B N 1
ATOM 5992 C CA . LEU B 1 232 ? -6.277 49.25 20.422 1 75.44 232 LEU B CA 1
ATOM 5993 C C . LEU B 1 232 ? -7.113 47.969 20.625 1 75.44 232 LEU B C 1
ATOM 5995 O O . LEU B 1 232 ? -6.699 46.875 20.234 1 75.44 232 LEU B O 1
ATOM 5999 N N . THR B 1 233 ? -8.352 48.25 21.203 1 75.12 233 THR B N 1
ATOM 6000 C CA . THR B 1 233 ? -9.258 47.125 21.359 1 75.12 233 THR B CA 1
ATOM 6001 C C . THR B 1 233 ? -9.695 46.594 20.016 1 75.12 233 THR B C 1
ATOM 6003 O O . THR B 1 233 ? -9.812 45.375 19.828 1 75.12 233 THR B O 1
ATOM 6006 N N . PHE B 1 234 ? -9.852 47.5 19.125 1 78.5 234 PHE B N 1
ATOM 6007 C CA . PHE B 1 234 ? -10.234 47.094 17.766 1 78.5 234 PHE B CA 1
ATOM 6008 C C . PHE B 1 234 ? -9.148 46.25 17.125 1 78.5 234 PHE B C 1
ATOM 6010 O O . PHE B 1 234 ? -9.43 45.219 16.516 1 78.5 234 PHE B O 1
ATOM 6017 N N . PHE B 1 235 ? -7.887 46.531 17.391 1 76.94 235 PHE B N 1
ATOM 6018 C CA . PHE B 1 235 ? -6.777 45.781 16.812 1 76.94 235 PHE B CA 1
ATOM 6019 C C . PHE B 1 235 ? -6.633 44.438 17.484 1 76.94 235 PHE B C 1
ATOM 6021 O O . PHE B 1 235 ? -6.258 43.438 16.844 1 76.94 235 PHE B O 1
ATOM 6028 N N . LEU B 1 236 ? -6.98 44.375 18.766 1 77.38 236 LEU B N 1
ATOM 6029 C CA . LEU B 1 236 ? -6.887 43.125 19.516 1 77.38 236 LEU B CA 1
ATOM 6030 C C . LEU B 1 236 ? -7.898 42.094 19.016 1 77.38 236 LEU B C 1
ATOM 6032 O O . LEU B 1 236 ? -7.637 40.906 19.031 1 77.38 236 LEU B O 1
ATOM 6036 N N . TYR B 1 237 ? -8.984 42.625 18.391 1 79.62 237 TYR B N 1
ATOM 6037 C CA . TYR B 1 237 ? -10.047 41.719 17.953 1 79.62 237 TYR B CA 1
ATOM 6038 C C . TYR B 1 237 ? -9.891 41.406 16.469 1 79.62 237 TYR B C 1
ATOM 6040 O O . TYR B 1 237 ? -10.492 40.438 15.984 1 79.62 237 TYR B O 1
ATOM 6048 N N . GLN B 1 238 ? -9.062 42.125 15.875 1 77.5 238 GLN B N 1
ATOM 6049 C CA . GLN B 1 238 ? -8.953 41.969 14.43 1 77.5 238 GLN B CA 1
ATOM 6050 C C . GLN B 1 238 ? -8.336 40.594 14.086 1 77.5 238 GLN B C 1
ATOM 6052 O O . GLN B 1 238 ? -8.836 39.875 13.219 1 77.5 238 GLN B O 1
ATOM 6057 N N . LYS B 1 239 ? -7.281 40.25 14.812 1 77.38 239 LYS B N 1
ATOM 6058 C CA . LYS B 1 239 ? -6.574 39 14.477 1 77.38 239 LYS B CA 1
ATOM 6059 C C . LYS B 1 239 ? -7.422 37.781 14.805 1 77.38 239 LYS B C 1
ATOM 6061 O O . LYS B 1 239 ? -7.605 36.906 13.961 1 77.38 239 LYS B O 1
ATOM 6066 N N . PRO B 1 240 ? -8.031 37.75 16.016 1 80.19 240 PRO B N 1
ATOM 6067 C CA . PRO B 1 240 ? -8.898 36.625 16.297 1 80.19 240 PRO B CA 1
ATOM 6068 C C . PRO B 1 240 ? -10.07 36.5 15.328 1 80.19 240 PRO B C 1
ATOM 6070 O O . PRO B 1 240 ? -10.492 35.406 14.977 1 80.19 240 PRO B O 1
ATOM 6073 N N . MET B 1 241 ? -10.539 37.625 14.883 1 81.69 241 MET B N 1
ATOM 6074 C CA . MET B 1 241 ? -11.625 37.594 13.906 1 81.69 241 MET B CA 1
ATOM 6075 C C . MET B 1 241 ? -11.172 36.969 12.594 1 81.69 241 MET B C 1
ATOM 6077 O O . MET B 1 241 ? -11.883 36.156 12.016 1 81.69 241 MET B O 1
ATOM 6081 N N . SER B 1 242 ? -10.016 37.375 12.227 1 76.94 242 SER B N 1
ATOM 6082 C CA . SER B 1 242 ? -9.477 36.844 10.977 1 76.94 242 SER B CA 1
ATOM 6083 C C . SER B 1 242 ? -9.242 35.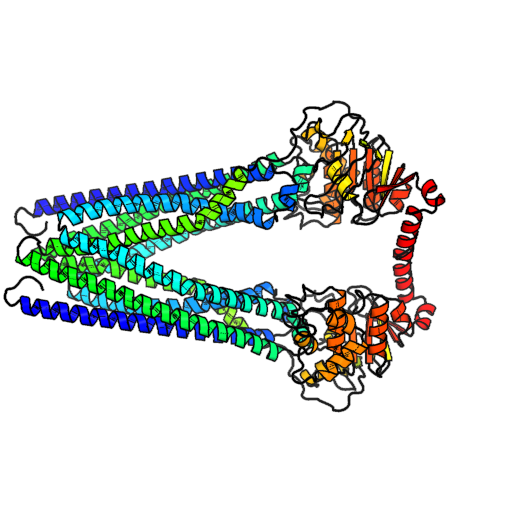344 11.086 1 76.94 242 SER B C 1
ATOM 6085 O O . SER B 1 242 ? -9.5 34.594 10.133 1 76.94 242 SER B O 1
ATOM 6087 N N . VAL B 1 243 ? -8.812 34.906 12.211 1 80.69 243 VAL B N 1
ATOM 6088 C CA . VAL B 1 243 ? -8.57 33.5 12.453 1 80.69 243 VAL B CA 1
ATOM 6089 C C . VAL B 1 243 ? -9.883 32.719 12.414 1 80.69 243 VAL B C 1
ATOM 6091 O O . VAL B 1 243 ? -9.984 31.672 11.758 1 80.69 243 VAL B O 1
ATOM 6094 N N . ASN B 1 244 ? -10.867 33.25 13.039 1 84.12 244 ASN B N 1
ATOM 6095 C CA . ASN B 1 244 ? -12.188 32.594 13.055 1 84.12 244 ASN B CA 1
ATOM 6096 C C . ASN B 1 244 ? -12.773 32.5 11.656 1 84.12 244 ASN B C 1
ATOM 6098 O O . ASN B 1 244 ? -13.336 31.453 11.289 1 84.12 244 ASN B O 1
ATOM 6102 N N . LEU B 1 245 ? -12.586 33.5 10.906 1 79.19 245 LEU B N 1
ATOM 6103 C CA . LEU B 1 245 ? -13.109 33.469 9.547 1 79.19 245 LEU B CA 1
ATOM 6104 C C . LEU B 1 245 ? -12.375 32.469 8.688 1 79.19 245 LEU B C 1
ATOM 6106 O O . LEU B 1 245 ? -12.984 31.766 7.871 1 79.19 245 LEU B O 1
ATOM 6110 N N . ARG B 1 246 ? -11.102 32.406 8.953 1 77.25 246 ARG B N 1
ATOM 6111 C CA . ARG B 1 246 ? -10.297 31.422 8.242 1 77.25 246 ARG B CA 1
ATOM 6112 C C . ARG B 1 246 ? -10.734 30.016 8.594 1 77.25 246 ARG B C 1
ATOM 6114 O O . ARG B 1 246 ? -10.773 29.141 7.734 1 77.25 246 ARG B O 1
ATOM 6121 N N . GLU B 1 247 ? -10.992 29.797 9.836 1 84 247 GLU B N 1
ATOM 6122 C CA . GLU B 1 247 ? -11.477 28.5 10.289 1 84 247 GLU B CA 1
ATOM 6123 C C . GLU B 1 247 ? -12.789 28.125 9.617 1 84 247 GLU B C 1
ATOM 6125 O O . GLU B 1 247 ? -13 26.984 9.227 1 84 247 GLU B O 1
ATOM 6130 N N . ILE B 1 248 ? -13.664 29.094 9.43 1 83.25 248 ILE B N 1
ATOM 6131 C CA . ILE B 1 248 ? -14.953 28.875 8.789 1 83.25 248 ILE B CA 1
ATOM 6132 C C . ILE B 1 248 ? -14.734 28.5 7.324 1 83.25 248 ILE B C 1
ATOM 6134 O O . ILE B 1 248 ? -15.336 27.531 6.828 1 83.25 248 ILE B O 1
ATOM 6138 N N . MET B 1 249 ? -13.812 29.219 6.711 1 77 249 MET B N 1
ATOM 6139 C CA . MET B 1 249 ? -13.516 28.953 5.305 1 77 249 MET B CA 1
ATOM 6140 C C . MET B 1 249 ? -12.867 27.578 5.141 1 77 249 MET B C 1
ATOM 6142 O O . MET B 1 249 ? -13.156 26.859 4.18 1 77 249 MET B O 1
ATOM 6146 N N . PHE B 1 250 ? -12.047 27.266 6.086 1 78.62 250 PHE B N 1
ATOM 6147 C CA . PHE B 1 250 ? -11.406 25.969 6.078 1 78.62 250 PHE B CA 1
ATOM 6148 C C . PHE B 1 250 ? -12.43 24.844 6.246 1 78.62 250 PHE B C 1
ATOM 6150 O O . PHE B 1 250 ? -12.391 23.844 5.527 1 78.62 250 PHE B O 1
ATOM 6157 N N . CYS B 1 251 ? -13.32 25.016 7.172 1 82 251 CYS B N 1
ATOM 6158 C CA . CYS B 1 251 ? -14.367 24.031 7.402 1 82 251 CYS B CA 1
ATOM 6159 C C . CYS B 1 251 ? -15.227 23.844 6.16 1 82 251 CYS B C 1
ATOM 6161 O O . CYS B 1 251 ? -15.578 22.719 5.805 1 82 251 CYS B O 1
ATOM 6163 N N . TYR B 1 252 ? -15.43 24.891 5.531 1 79.69 252 TYR B N 1
ATOM 6164 C CA . TYR B 1 252 ? -16.219 24.828 4.305 1 79.69 252 TYR B CA 1
ATOM 6165 C C . TYR B 1 252 ? -15.469 24.078 3.217 1 79.69 252 TYR B C 1
ATOM 6167 O O . TYR B 1 252 ? -16.031 23.188 2.568 1 79.69 252 TYR B O 1
ATOM 6175 N N . GLY B 1 253 ? -14.234 24.375 3.021 1 74.81 253 GLY B N 1
ATOM 6176 C CA . GLY B 1 253 ? -13.414 23.688 2.033 1 74.81 253 GLY B CA 1
ATOM 6177 C C . GLY B 1 253 ? -13.266 22.203 2.307 1 74.81 253 GLY B C 1
ATOM 6178 O O . GLY B 1 253 ? -13.398 21.375 1.396 1 74.81 253 GLY B O 1
ATOM 6179 N N . GLU B 1 254 ? -13.055 21.938 3.539 1 80.5 254 GLU B N 1
ATOM 6180 C CA . GLU B 1 254 ? -12.875 20.547 3.941 1 80.5 254 GLU B CA 1
ATOM 6181 C C . GLU B 1 254 ? -14.164 19.75 3.764 1 80.5 254 GLU B C 1
ATOM 6183 O O . GLU B 1 254 ? -14.133 18.609 3.32 1 80.5 254 GLU B O 1
ATOM 6188 N N . THR B 1 255 ? -15.273 20.312 4.062 1 81.81 255 THR B N 1
ATOM 6189 C CA . THR B 1 255 ? -16.562 19.656 3.902 1 81.81 255 THR B CA 1
ATOM 6190 C C . THR B 1 255 ? -16.859 19.391 2.43 1 81.81 255 THR B C 1
ATOM 6192 O O . THR B 1 255 ? -17.297 18.297 2.07 1 81.81 255 THR B O 1
ATOM 6195 N N . MET B 1 256 ? -16.453 20.297 1.677 1 79.5 256 MET B N 1
ATOM 6196 C CA . MET B 1 256 ? -16.703 20.141 0.246 1 79.5 256 MET B CA 1
ATOM 6197 C C . MET B 1 256 ? -15.812 19.062 -0.347 1 79.5 256 MET B C 1
ATOM 6199 O O . MET B 1 256 ? -16.234 18.312 -1.233 1 79.5 256 MET B O 1
ATOM 6203 N N . SER B 1 257 ? -14.641 18.938 0.144 1 79.38 257 SER B N 1
ATOM 6204 C CA . SER B 1 257 ? -13.711 17.938 -0.362 1 79.38 257 SER B CA 1
ATOM 6205 C C . SER B 1 257 ? -14.102 16.531 0.093 1 79.38 257 SER B C 1
ATOM 6207 O O . SER B 1 257 ? -13.688 15.539 -0.511 1 79.38 257 SER B O 1
ATOM 6209 N N . THR B 1 258 ? -14.922 16.453 1.13 1 82.38 258 THR B N 1
ATOM 6210 C CA . THR B 1 258 ? -15.273 15.156 1.706 1 82.38 258 THR B CA 1
ATOM 6211 C C . THR B 1 258 ? -16.672 14.742 1.277 1 82.38 258 THR B C 1
ATOM 6213 O O . THR B 1 258 ? -17.094 13.609 1.526 1 82.38 258 THR B O 1
ATOM 6216 N N . VAL B 1 259 ? -17.406 15.609 0.593 1 83.81 259 VAL B N 1
ATOM 6217 C CA . VAL B 1 259 ? -18.781 15.328 0.19 1 83.81 259 VAL B CA 1
ATOM 6218 C C . VAL B 1 259 ? -18.812 14.109 -0.72 1 83.81 259 VAL B C 1
ATOM 6220 O O . VAL B 1 259 ? -19.719 13.281 -0.622 1 83.81 259 VAL B O 1
ATOM 6223 N N . GLY B 1 260 ? -17.844 13.945 -1.564 1 81.38 260 GLY B N 1
ATOM 6224 C CA . GLY B 1 260 ? -17.766 12.773 -2.424 1 81.38 260 GLY B CA 1
ATOM 6225 C C . GLY B 1 260 ? -17.594 11.477 -1.655 1 81.38 260 GLY B C 1
ATOM 6226 O O . GLY B 1 260 ? -18.25 10.477 -1.954 1 81.38 260 GLY B O 1
ATOM 6227 N N . VAL B 1 261 ? -16.734 11.586 -0.656 1 85.56 261 VAL B N 1
ATOM 6228 C CA . VAL B 1 261 ? -16.484 10.422 0.183 1 85.56 261 VAL B CA 1
ATOM 6229 C C . VAL B 1 261 ? -17.734 10.07 0.968 1 85.56 261 VAL B C 1
ATOM 6231 O O . VAL B 1 261 ? -18.094 8.891 1.087 1 85.56 261 VAL B O 1
ATOM 6234 N N . ILE B 1 262 ? -18.453 11.07 1.401 1 86.75 262 ILE B N 1
ATOM 6235 C CA . ILE B 1 262 ? -19.688 10.867 2.152 1 86.75 262 ILE B CA 1
ATOM 6236 C C . ILE B 1 262 ? -20.75 10.242 1.247 1 86.75 262 ILE B C 1
ATOM 6238 O O . ILE B 1 262 ? -21.438 9.305 1.649 1 86.75 262 ILE B O 1
ATOM 6242 N N . ALA B 1 263 ? -20.797 10.703 0.076 1 87.75 263 ALA B N 1
ATOM 6243 C CA . ALA B 1 263 ? -21.781 10.188 -0.871 1 87.75 263 ALA B CA 1
ATOM 6244 C C . ALA B 1 263 ? -21.5 8.719 -1.192 1 87.75 263 ALA B C 1
ATOM 6246 O O . ALA B 1 263 ? -22.438 7.914 -1.292 1 87.75 263 ALA B O 1
ATOM 6247 N N . THR B 1 264 ? -20.281 8.383 -1.328 1 86.94 264 THR B N 1
ATOM 6248 C CA . THR B 1 264 ? -19.906 7.004 -1.637 1 86.94 264 THR B CA 1
ATOM 6249 C C . THR B 1 264 ? -20.234 6.078 -0.471 1 86.94 264 THR B C 1
ATOM 6251 O O . THR B 1 264 ? -20.781 4.996 -0.669 1 86.94 264 THR B O 1
ATOM 6254 N N . VAL B 1 265 ? -19.938 6.492 0.677 1 87.62 265 VAL B N 1
ATOM 6255 C CA . VAL B 1 265 ? -20.203 5.676 1.855 1 87.62 265 VAL B CA 1
ATOM 6256 C C . VAL B 1 265 ? -21.719 5.508 2.033 1 87.62 265 VAL B C 1
ATOM 6258 O O . VAL B 1 265 ? -22.188 4.406 2.312 1 87.62 265 VAL B O 1
ATOM 6261 N N . LEU B 1 266 ? -22.469 6.543 1.79 1 89.12 266 LEU B N 1
ATOM 6262 C CA . LEU B 1 266 ? -23.922 6.484 1.945 1 89.12 266 LEU B CA 1
ATOM 6263 C C . LEU B 1 266 ? -24.547 5.645 0.838 1 89.12 266 LEU B C 1
ATOM 6265 O O . LEU B 1 266 ? -25.578 4.992 1.056 1 89.12 266 LEU B O 1
ATOM 6269 N N . SER B 1 267 ? -23.922 5.605 -0.286 1 89.25 267 SER B N 1
ATOM 6270 C CA . SER B 1 267 ? -24.422 4.77 -1.373 1 89.25 267 SER B CA 1
ATOM 6271 C C . SER B 1 267 ? -24.312 3.287 -1.032 1 89.25 267 SER B C 1
ATOM 6273 O O . SER B 1 267 ? -25.172 2.49 -1.395 1 89.25 267 SER B O 1
ATOM 6275 N N . TYR B 1 268 ? -23.25 2.994 -0.306 1 88 268 TYR B N 1
ATOM 6276 C CA . TYR B 1 268 ? -23.078 1.608 0.115 1 88 268 TYR B CA 1
ATOM 6277 C C . TYR B 1 268 ? -24.078 1.248 1.219 1 88 268 TYR B C 1
ATOM 6279 O O . TYR B 1 268 ? -24.547 0.113 1.288 1 88 268 TYR B O 1
ATOM 6287 N N . LEU B 1 269 ? -24.422 2.186 2.014 1 88.19 269 LEU B N 1
ATOM 6288 C CA . LEU B 1 269 ? -25.359 1.962 3.111 1 88.19 269 LEU B CA 1
ATOM 6289 C C . LEU B 1 269 ? -26.781 1.828 2.592 1 88.19 269 LEU B C 1
ATOM 6291 O O . LEU B 1 269 ? -27.578 1.053 3.131 1 88.19 269 LEU B O 1
ATOM 6295 N N . ASP B 1 270 ? -26.984 2.492 1.485 1 87.5 270 ASP B N 1
ATOM 6296 C CA . ASP B 1 270 ? -28.344 2.512 0.964 1 87.5 270 ASP B CA 1
ATOM 6297 C C . ASP B 1 270 ? -28.562 1.39 -0.05 1 87.5 270 ASP B C 1
ATOM 6299 O O . ASP B 1 270 ? -29.688 1.108 -0.44 1 87.5 270 ASP B O 1
ATOM 6303 N N . ARG B 1 271 ? -27.531 0.706 -0.354 1 85.38 271 ARG B N 1
ATOM 6304 C CA . ARG B 1 271 ? -27.656 -0.355 -1.349 1 85.38 271 ARG B CA 1
ATOM 6305 C C . ARG B 1 271 ? -28.375 -1.564 -0.773 1 85.38 271 ARG B C 1
ATOM 6307 O O . ARG B 1 271 ? -28.016 -2.068 0.291 1 85.38 271 ARG B O 1
ATOM 6314 N N . ARG B 1 272 ? -29.5 -1.94 -1.413 1 82 272 ARG B N 1
ATOM 6315 C CA . ARG B 1 272 ? -30.234 -3.135 -1.019 1 82 272 ARG B CA 1
ATOM 6316 C C . ARG B 1 272 ? -29.734 -4.359 -1.78 1 82 272 ARG B C 1
ATOM 6318 O O . ARG B 1 272 ? -29.5 -4.293 -2.988 1 82 272 ARG B O 1
ATOM 6325 N N . PRO B 1 273 ? -29.328 -5.359 -1.012 1 81.31 273 PRO B N 1
ATOM 6326 C CA . PRO B 1 273 ? -28.891 -6.578 -1.691 1 81.31 273 PRO B CA 1
ATOM 6327 C C . PRO B 1 273 ? -29.875 -7.059 -2.746 1 81.31 273 PRO B C 1
ATOM 6329 O O . PRO B 1 273 ? -31.094 -6.965 -2.545 1 81.31 273 PRO B O 1
ATOM 6332 N N . LYS B 1 274 ? -29.422 -7.469 -3.947 1 76 274 LYS B N 1
ATOM 6333 C CA . LYS B 1 274 ? -30.266 -7.938 -5.047 1 76 274 LYS B CA 1
ATOM 6334 C C . LYS B 1 274 ? -30.594 -9.414 -4.895 1 76 274 LYS B C 1
ATOM 6336 O O . LYS B 1 274 ? -31.281 -10 -5.746 1 76 274 LYS B O 1
ATOM 6341 N N . SER B 1 275 ? -30.312 -9.953 -3.871 1 73.56 275 SER B N 1
ATOM 6342 C CA . SER B 1 275 ? -30.562 -11.383 -3.729 1 73.56 275 SER B CA 1
ATOM 6343 C C . SER B 1 275 ? -32.031 -11.648 -3.377 1 73.56 275 SER B C 1
ATOM 6345 O O . SER B 1 275 ? -32.688 -10.812 -2.754 1 73.56 275 SER B O 1
ATOM 6347 N N . LYS B 1 276 ? -32.625 -12.852 -3.975 1 69.88 276 LYS B N 1
ATOM 6348 C CA . LYS B 1 276 ? -33.969 -13.281 -3.721 1 69.88 276 LYS B CA 1
ATOM 6349 C C . LYS B 1 276 ? -34.188 -13.586 -2.242 1 69.88 276 LYS B C 1
ATOM 6351 O O . LYS B 1 276 ? -33.25 -13.969 -1.538 1 69.88 276 LYS B O 1
ATOM 6356 N N . LYS B 1 277 ? -35.375 -13.375 -1.817 1 71.75 277 LYS B N 1
ATOM 6357 C CA . LYS B 1 277 ? -35.781 -13.617 -0.437 1 71.75 277 LYS B CA 1
ATOM 6358 C C . LYS B 1 277 ? -35.594 -15.086 -0.052 1 71.75 277 LYS B C 1
ATOM 6360 O O . LYS B 1 277 ? -35.781 -15.977 -0.874 1 71.75 277 LYS B O 1
ATOM 6365 N N . GLU B 1 278 ? -34.938 -15.258 1.037 1 76.69 278 GLU B N 1
ATOM 6366 C CA . GLU B 1 278 ? -34.688 -16.594 1.584 1 76.69 278 GLU B CA 1
ATOM 6367 C C . GLU B 1 278 ? -35.969 -17.312 1.908 1 76.69 278 GLU B C 1
ATOM 6369 O O . GLU B 1 278 ? -36.969 -16.672 2.283 1 76.69 278 GLU B O 1
ATOM 6374 N N . GLY B 1 279 ? -35.906 -18.594 1.437 1 84.38 279 GLY B N 1
ATOM 6375 C CA . GLY B 1 279 ? -37.062 -19.406 1.834 1 84.38 279 GLY B CA 1
ATOM 6376 C C . GLY B 1 279 ? -36.969 -19.891 3.27 1 84.38 279 GLY B C 1
ATOM 6377 O O . GLY B 1 279 ? -36.031 -19.531 3.996 1 84.38 279 GLY B O 1
ATOM 6378 N N . ASP B 1 280 ? -38.062 -20.531 3.771 1 88.62 280 ASP B N 1
ATOM 6379 C CA . ASP B 1 280 ? -38.094 -20.984 5.156 1 88.62 280 ASP B CA 1
ATOM 6380 C C . ASP B 1 280 ? -38.219 -22.516 5.23 1 88.62 280 ASP B C 1
ATOM 6382 O O . ASP B 1 280 ? -38.531 -23.062 6.285 1 88.62 280 ASP B O 1
ATOM 6386 N N . LEU B 1 281 ? -37.781 -23.109 4.152 1 91 281 LEU B N 1
ATOM 6387 C CA . LEU B 1 281 ? -37.875 -24.578 4.145 1 91 281 LEU B CA 1
ATOM 6388 C C . LEU B 1 281 ? -36.719 -25.203 4.91 1 91 281 LEU B C 1
ATOM 6390 O O . LEU B 1 281 ? -35.562 -24.922 4.621 1 91 281 LEU B O 1
ATOM 6394 N N . CYS B 1 282 ? -37.062 -26 5.984 1 92.56 282 CYS B N 1
ATOM 6395 C CA . CYS B 1 282 ? -36.094 -26.734 6.789 1 92.56 282 CYS B CA 1
ATOM 6396 C C . CYS B 1 282 ? -36.562 -28.141 7.086 1 92.56 282 CYS B C 1
ATOM 6398 O O . CYS B 1 282 ? -37 -28.438 8.211 1 92.56 282 CYS B O 1
ATOM 6400 N N . PRO B 1 283 ? -36.469 -28.922 6.105 1 91.44 283 PRO B N 1
ATOM 6401 C CA . PRO B 1 283 ? -36.906 -30.281 6.375 1 91.44 283 PRO B CA 1
ATOM 6402 C C . PRO B 1 283 ? -36.031 -31.016 7.383 1 91.44 283 PRO B C 1
ATOM 6404 O O . PRO B 1 283 ? -34.812 -30.734 7.465 1 91.44 283 PRO B O 1
ATOM 6407 N N . GLU B 1 284 ? -36.562 -31.875 8.188 1 87.81 284 GLU B N 1
ATOM 6408 C CA . GLU B 1 284 ? -35.812 -32.625 9.195 1 87.81 284 GLU B CA 1
ATOM 6409 C C . GLU B 1 284 ? -34.906 -33.656 8.555 1 87.81 284 GLU B C 1
ATOM 6411 O O . GLU B 1 284 ? -33.781 -33.875 9.008 1 87.81 284 GLU B O 1
ATOM 6416 N N . ARG B 1 285 ? -35.562 -34.344 7.586 1 87.56 285 ARG B N 1
ATOM 6417 C CA . ARG B 1 285 ? -34.781 -35.375 6.906 1 87.56 285 ARG B CA 1
ATOM 6418 C C . ARG B 1 285 ? -34.5 -34.969 5.457 1 87.56 285 ARG B C 1
ATOM 6420 O O . ARG B 1 285 ? -35.438 -34.656 4.711 1 87.56 285 ARG B O 1
ATOM 6427 N N . LEU B 1 286 ? -33.219 -34.906 5.102 1 91.56 286 LEU B N 1
ATOM 6428 C CA . LEU B 1 286 ? -32.781 -34.562 3.75 1 91.56 286 LEU B CA 1
ATOM 6429 C C . LEU B 1 286 ? -32.062 -35.781 3.111 1 91.56 286 LEU B C 1
ATOM 6431 O O . LEU B 1 286 ? -31.156 -36.344 3.705 1 91.56 286 LEU B O 1
ATOM 6435 N N . GLU B 1 287 ? -32.469 -36.25 1.964 1 91.75 287 GLU B N 1
ATOM 6436 C CA . GLU B 1 287 ? -31.859 -37.344 1.26 1 91.75 287 GLU B CA 1
ATOM 6437 C C . GLU B 1 287 ? -30.562 -36.906 0.577 1 91.75 287 GLU B C 1
ATOM 6439 O O . GLU B 1 287 ? -29.578 -37.656 0.558 1 91.75 287 GLU B O 1
ATOM 6444 N N . GLY B 1 288 ? -30.562 -35.688 0.127 1 94.06 288 GLY B N 1
ATOM 6445 C CA . GLY B 1 288 ? -29.359 -35.156 -0.512 1 94.06 288 GLY B CA 1
ATOM 6446 C C . GLY B 1 288 ? -29.344 -35.375 -2.014 1 94.06 288 GLY B C 1
ATOM 6447 O O . GLY B 1 288 ? -28.281 -35.562 -2.609 1 94.06 288 GLY B O 1
ATOM 6448 N N . ARG B 1 289 ? -30.484 -35.5 -2.662 1 95.56 289 ARG B N 1
ATOM 6449 C CA . ARG B 1 289 ? -30.578 -35.625 -4.113 1 95.56 289 ARG B CA 1
ATOM 6450 C C . ARG B 1 289 ? -30.547 -34.25 -4.77 1 95.56 289 ARG B C 1
ATOM 6452 O O . ARG B 1 289 ? -31.359 -33.375 -4.449 1 95.56 289 ARG B O 1
ATOM 6459 N N . ILE B 1 290 ? -29.609 -34.031 -5.641 1 96.56 290 ILE B N 1
ATOM 6460 C CA . ILE B 1 290 ? -29.469 -32.75 -6.32 1 96.56 290 ILE B CA 1
ATOM 6461 C C . ILE B 1 290 ? -29.656 -32.938 -7.824 1 96.56 290 ILE B C 1
ATOM 6463 O O . ILE B 1 290 ? -29.078 -33.844 -8.422 1 96.56 290 ILE B O 1
ATOM 6467 N N . VAL B 1 291 ? -30.469 -32.062 -8.406 1 96.69 291 VAL B N 1
ATOM 6468 C CA . VAL B 1 291 ? -30.75 -32.156 -9.836 1 96.69 291 VAL B CA 1
ATOM 6469 C C . VAL B 1 291 ? -30.594 -30.781 -10.484 1 96.69 291 VAL B C 1
ATOM 6471 O O . VAL B 1 291 ? -31.234 -29.812 -10.055 1 96.69 291 VAL B O 1
ATOM 6474 N N . PHE B 1 292 ? -29.703 -30.703 -11.367 1 96.06 292 PHE B N 1
ATOM 6475 C CA . PHE B 1 292 ? -29.594 -29.531 -12.227 1 96.06 292 PHE B CA 1
ATOM 6476 C C . PHE B 1 292 ? -30.516 -29.672 -13.43 1 96.06 292 PHE B C 1
ATOM 6478 O O . PHE B 1 292 ? -30.422 -30.625 -14.195 1 96.06 292 PHE B O 1
ATOM 6485 N N . GLN B 1 293 ? -31.391 -28.672 -13.562 1 96 293 GLN B N 1
ATOM 6486 C CA . GLN B 1 293 ? -32.312 -28.688 -14.703 1 96 293 GLN B CA 1
ATOM 6487 C C . GLN B 1 293 ? -32 -27.547 -15.664 1 96 293 GLN B C 1
ATOM 6489 O O . GLN B 1 293 ? -32.469 -26.422 -15.453 1 96 293 GLN B O 1
ATOM 6494 N N . ASP B 1 294 ? -31.328 -27.812 -16.766 1 94.75 294 ASP B N 1
ATOM 6495 C CA . ASP B 1 294 ? -31.031 -26.859 -17.828 1 94.75 294 ASP B CA 1
ATOM 6496 C C . ASP B 1 294 ? -30.547 -25.531 -17.266 1 94.75 294 ASP B C 1
ATOM 6498 O O . ASP B 1 294 ? -31.094 -24.484 -17.594 1 94.75 294 ASP B O 1
ATOM 6502 N N . VAL B 1 295 ? -29.625 -25.641 -16.484 1 94.94 295 VAL B N 1
ATOM 6503 C CA . VAL B 1 295 ? -29.141 -24.469 -15.773 1 94.94 295 VAL B CA 1
ATOM 6504 C C . VAL B 1 295 ? -28.172 -23.688 -16.656 1 94.94 295 VAL B C 1
ATOM 6506 O O . VAL B 1 295 ? -27.219 -24.266 -17.203 1 94.94 295 VAL B O 1
ATOM 6509 N N . SER B 1 296 ? -28.453 -22.406 -16.844 1 94.19 296 SER B N 1
ATOM 6510 C CA . SER B 1 296 ? -27.562 -21.484 -17.547 1 94.19 296 SER B CA 1
ATOM 6511 C C . SER B 1 296 ? -27.141 -20.328 -16.625 1 94.19 296 SER B C 1
ATOM 6513 O O . SER B 1 296 ? -27.953 -19.797 -15.867 1 94.19 296 SER B O 1
ATOM 6515 N N . PHE B 1 297 ? -25.828 -20.047 -16.672 1 92.69 297 PHE B N 1
ATOM 6516 C CA . PHE B 1 297 ? -25.312 -19.047 -15.758 1 92.69 297 PHE B CA 1
ATOM 6517 C C . PHE B 1 297 ? -24.172 -18.266 -16.422 1 92.69 297 PHE B C 1
ATOM 6519 O O . PHE B 1 297 ? -23.312 -18.859 -17.078 1 92.69 297 PHE B O 1
ATOM 6526 N N . SER B 1 298 ? -24.266 -17.016 -16.281 1 89.62 298 SER B N 1
ATOM 6527 C CA . SER B 1 298 ? -23.188 -16.125 -16.719 1 89.62 298 SER B CA 1
ATOM 6528 C C . SER B 1 298 ? -22.797 -15.156 -15.602 1 89.62 298 SER B C 1
ATOM 6530 O O . SER B 1 298 ? -23.656 -14.578 -14.938 1 89.62 298 SER B O 1
ATOM 6532 N N . TYR B 1 299 ? -21.484 -15.156 -15.344 1 85.44 299 TYR B N 1
ATOM 6533 C CA . TYR B 1 299 ? -21.016 -14.164 -14.383 1 85.44 299 TYR B CA 1
ATOM 6534 C C . TYR B 1 299 ? -21.234 -12.75 -14.906 1 85.44 299 TYR B C 1
ATOM 6536 O O . TYR B 1 299 ? -21.047 -12.492 -16.094 1 85.44 299 TYR B O 1
ATOM 6544 N N . PRO B 1 300 ? -21.688 -11.953 -14.117 1 76.31 300 PRO B N 1
ATOM 6545 C CA . PRO B 1 300 ? -21.922 -10.586 -14.578 1 76.31 300 PRO B CA 1
ATOM 6546 C C . PRO B 1 300 ? -20.656 -9.906 -15.086 1 76.31 300 PRO B C 1
ATOM 6548 O O . PRO B 1 300 ? -20.719 -8.992 -15.914 1 76.31 300 PRO B O 1
ATOM 6551 N N . SER B 1 301 ? -19.531 -10.336 -14.594 1 72.69 301 SER B N 1
ATOM 6552 C CA . SER B 1 301 ? -18.266 -9.742 -15.008 1 72.69 301 SER B CA 1
ATOM 6553 C C . SER B 1 301 ? -17.781 -10.32 -16.328 1 72.69 301 SER B C 1
ATOM 6555 O O . SER B 1 301 ? -16.938 -9.734 -17 1 72.69 301 SER B O 1
ATOM 6557 N N . ALA B 1 302 ? -18.297 -11.469 -16.656 1 75.19 302 ALA B N 1
ATOM 6558 C CA . ALA B 1 302 ? -17.891 -12.117 -17.906 1 75.19 302 ALA B CA 1
ATOM 6559 C C . ALA B 1 302 ? -18.703 -11.586 -19.078 1 75.19 302 ALA B C 1
ATOM 6561 O O . ALA B 1 302 ? -19.812 -11.102 -18.906 1 75.19 302 ALA B O 1
ATOM 6562 N N . PRO B 1 303 ? -18.031 -11.523 -20.25 1 72.12 303 PRO B N 1
ATOM 6563 C CA . PRO B 1 303 ? -18.781 -11.094 -21.422 1 72.12 303 PRO B CA 1
ATOM 6564 C C . PRO B 1 303 ? -20.031 -11.938 -21.656 1 72.12 303 PRO B C 1
ATOM 6566 O O . PRO B 1 303 ? -20.062 -13.117 -21.328 1 72.12 303 PRO B O 1
ATOM 6569 N N . ALA B 1 304 ? -21.094 -11.289 -22.109 1 69.06 304 ALA B N 1
ATOM 6570 C CA . ALA B 1 304 ? -22.406 -11.891 -22.328 1 69.06 304 ALA B CA 1
ATOM 6571 C C . ALA B 1 304 ? -22.312 -13.094 -23.266 1 69.06 304 ALA B C 1
ATOM 6573 O O . ALA B 1 304 ? -23.094 -14.031 -23.172 1 69.06 304 ALA B O 1
ATOM 6574 N N . ASP B 1 305 ? -21.297 -13.117 -23.969 1 69.81 305 ASP B N 1
ATOM 6575 C CA . ASP B 1 305 ? -21.219 -14.117 -25.031 1 69.81 305 ASP B CA 1
ATOM 6576 C C . ASP B 1 305 ? -20.484 -15.367 -24.547 1 69.81 305 ASP B C 1
ATOM 6578 O O . ASP B 1 305 ? -20.406 -16.375 -25.25 1 69.81 305 ASP B O 1
ATOM 6582 N N . GLN B 1 306 ? -20.047 -15.32 -23.344 1 80.38 306 GLN B N 1
ATOM 6583 C CA . GLN B 1 306 ? -19.344 -16.5 -22.844 1 80.38 306 GLN B CA 1
ATOM 6584 C C . GLN B 1 306 ? -19.922 -16.953 -21.5 1 80.38 306 GLN B C 1
ATOM 6586 O O . GLN B 1 306 ? -19.297 -16.75 -20.453 1 80.38 306 GLN B O 1
ATOM 6591 N N . PRO B 1 307 ? -21.094 -17.547 -21.688 1 86.62 307 PRO B N 1
ATOM 6592 C CA . PRO B 1 307 ? -21.672 -18.047 -20.438 1 86.62 307 PRO B CA 1
ATOM 6593 C C . PRO B 1 307 ? -20.812 -19.141 -19.781 1 86.62 307 PRO B C 1
ATOM 6595 O O . PRO B 1 307 ? -20.141 -19.891 -20.484 1 86.62 307 PRO B O 1
ATOM 6598 N N . ALA B 1 308 ? -20.75 -19.094 -18.484 1 88.88 308 ALA B N 1
ATOM 6599 C CA . ALA B 1 308 ? -19.969 -20.078 -17.734 1 88.88 308 ALA B CA 1
ATOM 6600 C C . ALA B 1 308 ? -20.609 -21.469 -17.844 1 88.88 308 ALA B C 1
ATOM 6602 O O . ALA B 1 308 ? -19.906 -22.469 -17.953 1 88.88 308 ALA B O 1
ATOM 6603 N N . LEU B 1 309 ? -21.969 -21.5 -17.781 1 92.81 309 LEU B N 1
ATOM 6604 C CA . LEU B 1 309 ? -22.75 -22.734 -17.953 1 92.81 309 LEU B CA 1
ATOM 6605 C C . LEU B 1 309 ? -23.828 -22.547 -19.016 1 92.81 309 LEU B C 1
ATOM 6607 O O . LEU B 1 309 ? -24.484 -21.516 -19.062 1 92.81 309 LEU B O 1
ATOM 6611 N N . LYS B 1 310 ? -23.922 -23.562 -19.891 1 93.88 310 LYS B N 1
ATOM 6612 C CA . LYS B 1 310 ? -24.906 -23.547 -20.969 1 93.88 310 LYS B CA 1
ATOM 6613 C C . LYS B 1 310 ? -25.859 -24.719 -20.859 1 93.88 310 LYS B C 1
ATOM 6615 O O . LYS B 1 310 ? -25.578 -25.812 -21.359 1 93.88 310 LYS B O 1
ATOM 6620 N N . SER B 1 311 ? -27 -24.484 -20.359 1 92.5 311 SER B N 1
ATOM 6621 C CA . SER B 1 311 ? -28.078 -25.469 -20.234 1 92.5 311 SER B CA 1
ATOM 6622 C C . SER B 1 311 ? -27.562 -26.781 -19.672 1 92.5 311 SER B C 1
ATOM 6624 O O . SER B 1 311 ? -27.766 -27.844 -20.281 1 92.5 311 SER B O 1
ATOM 6626 N N . VAL B 1 312 ? -26.984 -26.734 -18.562 1 94.06 312 VAL B N 1
ATOM 6627 C CA . VAL B 1 312 ? -26.359 -27.891 -17.922 1 94.06 312 VAL B CA 1
ATOM 6628 C C . VAL B 1 312 ? -27.406 -28.672 -17.141 1 94.06 312 VAL B C 1
ATOM 6630 O O . VAL B 1 312 ? -28.141 -28.109 -16.328 1 94.06 312 VAL B O 1
ATOM 6633 N N . SER B 1 313 ? -27.516 -29.969 -17.469 1 94.75 313 SER B N 1
ATOM 6634 C CA . SER B 1 313 ? -28.391 -30.875 -16.734 1 94.75 313 SER B CA 1
ATOM 6635 C C . SER B 1 313 ? -27.594 -32.062 -16.156 1 94.75 313 SER B C 1
ATOM 6637 O O . SER B 1 313 ? -26.938 -32.781 -16.906 1 94.75 313 SER B O 1
ATOM 6639 N N . LEU B 1 314 ? -27.641 -32.156 -14.852 1 93.81 314 LEU B N 1
ATOM 6640 C CA . LEU B 1 314 ? -26.953 -33.25 -14.203 1 93.81 314 LEU B CA 1
ATOM 6641 C C . LEU B 1 314 ? -27.672 -33.656 -12.922 1 93.81 314 LEU B C 1
ATOM 6643 O O . LEU B 1 314 ? -28.5 -32.906 -12.406 1 93.81 314 LEU B O 1
ATOM 6647 N N . GLU B 1 315 ? -27.312 -34.875 -12.477 1 94.44 315 GLU B N 1
ATOM 6648 C CA . GLU B 1 315 ? -27.969 -35.406 -11.281 1 94.44 315 GLU B CA 1
ATOM 6649 C C . GLU B 1 315 ? -26.953 -36.031 -10.328 1 94.44 315 GLU B C 1
ATOM 6651 O O . GLU B 1 315 ? -26.062 -36.75 -10.758 1 94.44 315 GLU B O 1
ATOM 6656 N N . LEU B 1 316 ? -27.109 -35.656 -9.07 1 95.38 316 LEU B N 1
ATOM 6657 C CA . LEU B 1 316 ? -26.359 -36.281 -7.992 1 95.38 316 LEU B CA 1
ATOM 6658 C C . LEU B 1 316 ? -27.25 -37.156 -7.145 1 95.38 316 LEU B C 1
ATOM 6660 O O . LEU B 1 316 ? -28.234 -36.688 -6.555 1 95.38 316 LEU B O 1
ATOM 6664 N N . GLN B 1 317 ? -26.891 -38.375 -7.082 1 94.25 317 GLN B N 1
ATOM 6665 C CA . GLN B 1 317 ? -27.688 -39.344 -6.344 1 94.25 317 GLN B CA 1
ATOM 6666 C C . GLN B 1 317 ? -27.219 -39.469 -4.898 1 94.25 317 GLN B C 1
ATOM 6668 O O . GLN B 1 317 ? -26.016 -39.406 -4.629 1 94.25 317 GLN B O 1
ATOM 6673 N N . PRO B 1 318 ? -28.203 -39.688 -3.984 1 93.94 318 PRO B N 1
ATOM 6674 C CA . PRO B 1 318 ? -27.844 -39.844 -2.572 1 93.94 318 PRO B CA 1
ATOM 6675 C C . PRO B 1 318 ? -26.969 -41.062 -2.309 1 93.94 318 PRO B C 1
ATOM 6677 O O . PRO B 1 318 ? -27.203 -42.125 -2.867 1 93.94 318 PRO B O 1
ATOM 6680 N N . GLY B 1 319 ? -25.906 -40.875 -1.576 1 90.12 319 GLY B N 1
ATOM 6681 C CA . GLY B 1 319 ? -25.047 -41.938 -1.145 1 90.12 319 GLY B CA 1
ATOM 6682 C C . GLY B 1 319 ? -24.047 -42.375 -2.205 1 90.12 319 GLY B C 1
ATOM 6683 O O . GLY B 1 319 ? -23.359 -43.375 -2.043 1 90.12 319 GLY B O 1
ATOM 6684 N N . LYS B 1 320 ? -24.031 -41.688 -3.277 1 92.19 320 LYS B N 1
ATOM 6685 C CA . LYS B 1 320 ? -23.109 -42.031 -4.367 1 92.19 320 LYS B CA 1
ATOM 6686 C C . LYS B 1 320 ? -22.062 -40.938 -4.555 1 92.19 320 LYS B C 1
ATOM 6688 O O . LYS B 1 320 ? -22.25 -39.812 -4.113 1 92.19 320 LYS B O 1
ATOM 6693 N N . ILE B 1 321 ? -21.016 -41.406 -5.148 1 92.69 321 ILE B N 1
ATOM 6694 C CA . ILE B 1 321 ? -19.922 -40.5 -5.449 1 92.69 321 ILE B CA 1
ATOM 6695 C C . ILE B 1 321 ? -19.969 -40.094 -6.918 1 92.69 321 ILE B C 1
ATOM 6697 O O . ILE B 1 321 ? -19.922 -40.938 -7.805 1 92.69 321 ILE B O 1
ATOM 6701 N N . THR B 1 322 ? -20.125 -38.812 -7.125 1 94 322 THR B N 1
ATOM 6702 C CA . THR B 1 322 ? -20.125 -38.281 -8.484 1 94 322 THR B CA 1
ATOM 6703 C C . THR B 1 322 ? -18.875 -37.469 -8.75 1 94 322 THR B C 1
ATOM 6705 O O . THR B 1 322 ? -18.516 -36.594 -7.953 1 94 322 THR B O 1
ATOM 6708 N N . GLY B 1 323 ? -18.172 -37.781 -9.797 1 92.56 323 GLY B N 1
ATOM 6709 C CA . GLY B 1 323 ? -17 -37.031 -10.203 1 92.56 323 GLY B CA 1
ATOM 6710 C C . GLY B 1 323 ? -17.266 -36.031 -11.32 1 92.56 323 GLY B C 1
ATOM 6711 O O . GLY B 1 323 ? -17.953 -36.375 -12.289 1 92.56 323 GLY B O 1
ATOM 6712 N N . LEU B 1 324 ? -16.891 -34.875 -11.078 1 91.38 324 LEU B N 1
ATOM 6713 C CA . LEU B 1 324 ? -16.984 -33.844 -12.094 1 91.38 324 LEU B CA 1
ATOM 6714 C C . LEU B 1 324 ? -15.602 -33.531 -12.672 1 91.38 324 LEU B C 1
ATOM 6716 O O . LEU B 1 324 ? -14.703 -33.094 -11.953 1 91.38 324 LEU B O 1
ATOM 6720 N N . VAL B 1 325 ? -15.445 -33.812 -13.992 1 88.12 325 VAL B N 1
ATOM 6721 C CA . VAL B 1 325 ? -14.141 -33.656 -14.625 1 88.12 325 VAL B CA 1
ATOM 6722 C C . VAL B 1 325 ? -14.258 -32.719 -15.836 1 88.12 325 VAL B C 1
ATOM 6724 O O . VAL B 1 325 ? -15.328 -32.594 -16.422 1 88.12 325 VAL B O 1
ATOM 6727 N N . GLY B 1 326 ? -13.242 -32.031 -16.047 1 80.94 326 GLY B N 1
ATOM 6728 C CA . GLY B 1 326 ? -13.156 -31.094 -17.172 1 80.94 326 GLY B CA 1
ATOM 6729 C C . GLY B 1 326 ? -11.914 -30.234 -17.141 1 80.94 326 GLY B C 1
ATOM 6730 O O . GLY B 1 326 ? -11.211 -30.188 -16.125 1 80.94 326 GLY B O 1
ATOM 6731 N N . LEU B 1 327 ? -11.727 -29.578 -18.188 1 76 327 LEU B N 1
ATOM 6732 C CA . LEU B 1 327 ? -10.586 -28.672 -18.266 1 76 327 LEU B CA 1
ATOM 6733 C C . LEU B 1 327 ? -10.828 -27.422 -17.422 1 76 327 LEU B C 1
ATOM 6735 O O . LEU B 1 327 ? -11.945 -27.172 -16.969 1 76 327 LEU B O 1
ATOM 6739 N N . SER B 1 328 ? -9.734 -26.766 -17.094 1 73.69 328 SER B N 1
ATOM 6740 C CA . SER B 1 328 ? -9.859 -25.547 -16.312 1 73.69 328 SER B CA 1
ATOM 6741 C C . SER B 1 328 ? -10.703 -24.516 -17.047 1 73.69 328 SER B C 1
ATOM 6743 O O . SER B 1 328 ? -10.555 -24.312 -18.25 1 73.69 328 SER B O 1
ATOM 6745 N N . GLY B 1 329 ? -11.578 -23.922 -16.391 1 74.19 329 GLY B N 1
ATOM 6746 C CA . GLY B 1 329 ? -12.406 -22.875 -16.984 1 74.19 329 GLY B CA 1
ATOM 6747 C C . GLY B 1 329 ? -13.656 -23.406 -17.641 1 74.19 329 GLY B C 1
ATOM 6748 O O . GLY B 1 329 ? -14.367 -22.656 -18.328 1 74.19 329 GLY B O 1
ATOM 6749 N N . ASN B 1 330 ? -13.891 -24.609 -17.422 1 78.5 330 ASN B N 1
ATOM 6750 C CA . ASN B 1 330 ? -15.008 -25.203 -18.156 1 78.5 330 ASN B CA 1
ATOM 6751 C C . ASN B 1 330 ? -16.281 -25.172 -17.328 1 78.5 330 ASN B C 1
ATOM 6753 O O . ASN B 1 330 ? -17.281 -25.812 -17.688 1 78.5 330 ASN B O 1
ATOM 6757 N N . GLY B 1 331 ? -16.281 -24.562 -16.188 1 83.81 331 GLY B N 1
ATOM 6758 C CA . GLY B 1 331 ? -17.531 -24.359 -15.492 1 83.81 331 GLY B CA 1
ATOM 6759 C C . GLY B 1 331 ? -17.641 -25.156 -14.211 1 83.81 331 GLY B C 1
ATOM 6760 O O . GLY B 1 331 ? -18.641 -25.078 -13.5 1 83.81 331 GLY B O 1
ATOM 6761 N N . LYS B 1 332 ? -16.75 -25.953 -13.859 1 87.69 332 LYS B N 1
ATOM 6762 C CA . LYS B 1 332 ? -16.797 -26.781 -12.672 1 87.69 332 LYS B CA 1
ATOM 6763 C C . LYS B 1 332 ? -17.031 -25.953 -11.414 1 87.69 332 LYS B C 1
ATOM 6765 O O . LYS B 1 332 ? -17.922 -26.25 -10.625 1 87.69 332 LYS B O 1
ATOM 6770 N N . THR B 1 333 ? -16.266 -24.891 -11.281 1 86.06 333 THR B N 1
ATOM 6771 C CA . THR B 1 333 ? -16.359 -24.031 -10.109 1 86.06 333 THR B CA 1
ATOM 6772 C C . THR B 1 333 ? -17.688 -23.297 -10.094 1 86.06 333 THR B C 1
ATOM 6774 O O . THR B 1 333 ? -18.25 -23.031 -9.031 1 86.06 333 THR B O 1
ATOM 6777 N N . SER B 1 334 ? -18.172 -23.016 -11.266 1 90.62 334 SER B N 1
ATOM 6778 C CA . SER B 1 334 ? -19.469 -22.359 -11.367 1 90.62 334 SER B CA 1
ATOM 6779 C C . SER B 1 334 ? -20.578 -23.266 -10.859 1 90.62 334 SER B C 1
ATOM 6781 O O . SER B 1 334 ? -21.5 -22.797 -10.164 1 90.62 334 SER B O 1
ATOM 6783 N N . CYS B 1 335 ? -20.438 -24.516 -11.188 1 92.62 335 CYS B N 1
ATOM 6784 C CA . CYS B 1 335 ? -21.422 -25.469 -10.703 1 92.62 335 CYS B CA 1
ATOM 6785 C C . CYS B 1 335 ? -21.422 -25.531 -9.18 1 92.62 335 CYS B C 1
ATOM 6787 O O . CYS B 1 335 ? -22.484 -25.516 -8.555 1 92.62 335 CYS B O 1
ATOM 6789 N N . VAL B 1 336 ? -20.281 -25.484 -8.641 1 91.31 336 VAL B N 1
ATOM 6790 C CA . VAL B 1 336 ? -20.125 -25.562 -7.191 1 91.31 336 VAL B CA 1
ATOM 6791 C C . VAL B 1 336 ? -20.688 -24.297 -6.551 1 91.31 336 VAL B C 1
ATOM 6793 O O . VAL B 1 336 ? -21.375 -24.359 -5.527 1 91.31 336 VAL B O 1
ATOM 6796 N N . SER B 1 337 ? -20.453 -23.203 -7.133 1 91.38 337 SER B N 1
ATOM 6797 C CA . SER B 1 337 ? -20.906 -21.922 -6.602 1 91.38 337 SER B CA 1
ATOM 6798 C C . SER B 1 337 ? -22.438 -21.828 -6.621 1 91.38 337 SER B C 1
ATOM 6800 O O . SER B 1 337 ? -23.031 -21.25 -5.719 1 91.38 337 SER B O 1
ATOM 6802 N N . LEU B 1 338 ? -23.031 -22.375 -7.605 1 92.12 338 LEU B N 1
ATOM 6803 C CA . LEU B 1 338 ? -24.484 -22.344 -7.715 1 92.12 338 LEU B CA 1
ATOM 6804 C C . LEU B 1 338 ? -25.109 -23.297 -6.695 1 92.12 338 LEU B C 1
ATOM 6806 O O . LEU B 1 338 ? -26.188 -23 -6.152 1 92.12 338 LEU B O 1
ATOM 6810 N N . LEU B 1 339 ? -24.406 -24.391 -6.508 1 92.31 339 LEU B N 1
ATOM 6811 C CA . LEU B 1 339 ? -24.906 -25.359 -5.547 1 92.31 339 LEU B CA 1
ATOM 6812 C C . LEU B 1 339 ? -24.953 -24.766 -4.141 1 92.31 339 LEU B C 1
ATOM 6814 O O . LEU B 1 339 ? -25.859 -25.078 -3.359 1 92.31 339 LEU B O 1
ATOM 6818 N N . LYS B 1 340 ? -24.047 -23.906 -3.855 1 90.69 340 LYS B N 1
ATOM 6819 C CA . LYS B 1 340 ? -23.984 -23.266 -2.549 1 90.69 340 LYS B CA 1
ATOM 6820 C C . LYS B 1 340 ? -24.828 -21.984 -2.523 1 90.69 340 LYS B C 1
ATOM 6822 O O . LYS B 1 340 ? -24.812 -21.25 -1.536 1 90.69 340 LYS B O 1
ATOM 6827 N N . ARG B 1 341 ? -25.469 -21.719 -3.576 1 89 341 ARG B N 1
ATOM 6828 C CA . ARG B 1 341 ? -26.344 -20.562 -3.744 1 89 341 ARG B CA 1
ATOM 6829 C C . ARG B 1 341 ? -25.594 -19.266 -3.516 1 89 341 ARG B C 1
ATOM 6831 O O . ARG B 1 341 ? -26.109 -18.344 -2.871 1 89 341 ARG B O 1
ATOM 6838 N N . LEU B 1 342 ? -24.406 -19.297 -3.871 1 88.25 342 LEU B N 1
ATOM 6839 C CA . LEU B 1 342 ? -23.656 -18.047 -3.865 1 88.25 342 LEU B CA 1
ATOM 6840 C C . LEU B 1 342 ? -24.109 -17.141 -5 1 88.25 342 LEU B C 1
ATOM 6842 O O . LEU B 1 342 ? -23.984 -15.914 -4.906 1 88.25 342 LEU B O 1
ATOM 6846 N N . TYR B 1 343 ? -24.562 -17.812 -6.039 1 89.06 343 TYR B N 1
ATOM 6847 C CA . TYR B 1 343 ? -25.156 -17.156 -7.188 1 89.06 343 TYR B CA 1
ATOM 6848 C C . TYR B 1 343 ? -26.5 -17.766 -7.539 1 89.06 343 TYR B C 1
ATOM 6850 O O . TYR B 1 343 ? -26.812 -18.875 -7.102 1 89.06 343 TYR B O 1
ATOM 6858 N N . GLU B 1 344 ? -27.219 -16.969 -8.266 1 88.81 344 GLU B N 1
ATOM 6859 C CA . GLU B 1 344 ? -28.5 -17.469 -8.773 1 88.81 344 GLU B CA 1
ATOM 6860 C C . GLU B 1 344 ? -28.438 -17.719 -10.273 1 88.81 344 GLU B C 1
ATOM 6862 O O . GLU B 1 344 ? -27.859 -16.922 -11.016 1 88.81 344 GLU B O 1
ATOM 6867 N N . PRO B 1 345 ? -28.891 -18.906 -10.617 1 90.56 345 PRO B N 1
ATOM 6868 C CA . PRO B 1 345 ? -28.906 -19.156 -12.055 1 90.56 345 PRO B CA 1
ATOM 6869 C C . PRO B 1 345 ? -29.828 -18.219 -12.812 1 90.56 345 PRO B C 1
ATOM 6871 O O . PRO B 1 345 ? -30.844 -17.781 -12.273 1 90.56 345 PRO B O 1
ATOM 6874 N N . GLN B 1 346 ? -29.516 -17.922 -14.016 1 89.5 346 GLN B N 1
ATOM 6875 C CA . GLN B 1 346 ? -30.328 -17.047 -14.859 1 89.5 346 GLN B CA 1
ATOM 6876 C C . GLN B 1 346 ? -31.484 -17.812 -15.5 1 89.5 346 GLN B C 1
ATOM 6878 O O . GLN B 1 346 ? -32.594 -17.297 -15.594 1 89.5 346 GLN B O 1
ATOM 6883 N N . GLU B 1 347 ? -31.109 -18.969 -15.977 1 92.75 347 GLU B N 1
ATOM 6884 C CA . GLU B 1 347 ? -32.094 -19.891 -16.531 1 92.75 347 GLU B CA 1
ATOM 6885 C C . GLU B 1 347 ? -31.984 -21.281 -15.898 1 92.75 347 GLU B C 1
ATOM 6887 O O . GLU B 1 347 ? -30.906 -21.688 -15.477 1 92.75 347 GLU B O 1
ATOM 6892 N N . GLY B 1 348 ? -33.094 -21.844 -15.789 1 93.12 348 GLY B N 1
ATOM 6893 C CA . GLY B 1 348 ? -33.094 -23.172 -15.172 1 93.12 348 GLY B CA 1
ATOM 6894 C C . GLY B 1 348 ? -33.188 -23.125 -13.656 1 93.12 348 GLY B C 1
ATOM 6895 O O . GLY B 1 348 ? -33.469 -22.062 -13.078 1 93.12 348 GLY B O 1
ATOM 6896 N N . GLN B 1 349 ? -33.125 -24.312 -13.078 1 94.56 349 GLN B N 1
ATOM 6897 C CA . GLN B 1 349 ? -33.219 -24.359 -11.617 1 94.56 349 GLN B CA 1
ATOM 6898 C C . GLN B 1 349 ? -32.438 -25.547 -11.055 1 94.56 349 GLN B C 1
ATOM 6900 O O . GLN B 1 349 ? -32.188 -26.516 -11.773 1 94.56 349 GLN B O 1
ATOM 6905 N N . ILE B 1 350 ? -32.062 -25.422 -9.883 1 95.44 350 ILE B N 1
ATOM 6906 C CA . ILE B 1 350 ? -31.375 -26.484 -9.141 1 95.44 350 ILE B CA 1
ATOM 6907 C C . ILE B 1 350 ? -32.281 -26.984 -8.023 1 95.44 350 ILE B C 1
ATOM 6909 O O . ILE B 1 350 ? -32.781 -26.203 -7.215 1 95.44 350 ILE B O 1
ATOM 6913 N N . LEU B 1 351 ? -32.469 -28.266 -8.078 1 96.06 351 LEU B N 1
ATOM 6914 C CA . LEU B 1 351 ? -33.375 -28.859 -7.113 1 96.06 351 LEU B CA 1
ATOM 6915 C C . LEU B 1 351 ? -32.625 -29.688 -6.086 1 96.06 351 LEU B C 1
ATOM 6917 O O . LEU B 1 351 ? -31.656 -30.375 -6.43 1 96.06 351 LEU B O 1
ATOM 6921 N N . LEU B 1 352 ? -33.062 -29.531 -4.875 1 95.5 352 LEU B N 1
ATOM 6922 C CA . LEU B 1 352 ? -32.594 -30.375 -3.771 1 95.5 352 LEU B CA 1
ATOM 6923 C C . LEU B 1 352 ? -33.75 -31.188 -3.199 1 95.5 352 LEU B C 1
ATOM 6925 O O . LEU B 1 352 ? -34.688 -30.625 -2.627 1 95.5 352 LEU B O 1
ATOM 6929 N N . ASP B 1 353 ? -33.688 -32.406 -3.32 1 95.19 353 ASP B N 1
ATOM 6930 C CA . ASP B 1 353 ? -34.75 -33.312 -2.93 1 95.19 353 ASP B CA 1
ATOM 6931 C C . ASP B 1 353 ? -36.094 -32.875 -3.516 1 95.19 353 ASP B C 1
ATOM 6933 O O . ASP B 1 353 ? -37.094 -32.812 -2.805 1 95.19 353 ASP B O 1
ATOM 6937 N N . GLY B 1 354 ? -36.062 -32.312 -4.723 1 93 354 GLY B N 1
ATOM 6938 C CA . GLY B 1 354 ? -37.25 -31.984 -5.461 1 93 354 GLY B CA 1
ATOM 6939 C C . GLY B 1 354 ? -37.688 -30.531 -5.332 1 93 354 GLY B C 1
ATOM 6940 O O . GLY B 1 354 ? -38.531 -30.062 -6.086 1 93 354 GLY B O 1
ATOM 6941 N N . GLU B 1 355 ? -37.156 -29.859 -4.398 1 94.38 355 GLU B N 1
ATOM 6942 C CA . GLU B 1 355 ? -37.5 -28.453 -4.203 1 94.38 355 GLU B CA 1
ATOM 6943 C C . GLU B 1 355 ? -36.375 -27.547 -4.648 1 94.38 355 GLU B C 1
ATOM 6945 O O . GLU B 1 355 ? -35.188 -27.859 -4.453 1 94.38 355 GLU B O 1
ATOM 6950 N N . PRO B 1 356 ? -36.812 -26.438 -5.152 1 93.25 356 PRO B N 1
ATOM 6951 C CA . PRO B 1 356 ? -35.781 -25.5 -5.574 1 93.25 356 PRO B CA 1
ATOM 6952 C C . PRO B 1 356 ? -34.938 -25 -4.406 1 93.25 356 PRO B C 1
ATOM 6954 O O . PRO B 1 356 ? -35.438 -24.812 -3.297 1 93.25 356 PRO B O 1
ATOM 6957 N N . LEU B 1 357 ? -33.688 -24.672 -4.602 1 91.75 357 LEU B N 1
ATOM 6958 C CA . LEU B 1 357 ? -32.719 -24.297 -3.58 1 91.75 357 LEU B CA 1
ATOM 6959 C C . LEU B 1 357 ? -33.156 -23.016 -2.871 1 91.75 357 LEU B C 1
ATOM 6961 O O . LEU B 1 357 ? -32.938 -22.859 -1.669 1 91.75 357 LEU B O 1
ATOM 6965 N N . HIS B 1 358 ? -33.812 -22.047 -3.621 1 89.31 358 HIS B N 1
ATOM 6966 C CA . HIS B 1 358 ? -34.125 -20.734 -3.064 1 89.31 358 HIS B CA 1
ATOM 6967 C C . HIS B 1 358 ? -35.219 -20.828 -2.02 1 89.31 358 HIS B C 1
ATOM 6969 O O . HIS B 1 358 ? -35.438 -19.906 -1.238 1 89.31 358 HIS B O 1
ATOM 6975 N N . LEU B 1 359 ? -35.844 -22 -1.939 1 91.75 359 LEU B N 1
ATOM 6976 C CA . LEU B 1 359 ? -36.938 -22.172 -0.983 1 91.75 359 LEU B CA 1
ATOM 6977 C C . LEU B 1 359 ? -36.406 -22.625 0.37 1 91.75 359 LEU B C 1
ATOM 6979 O O . LEU B 1 359 ? -37.094 -22.516 1.383 1 91.75 359 LEU B O 1
ATOM 6983 N N . TYR B 1 360 ? -35.25 -23.062 0.389 1 92.44 360 TYR B N 1
ATOM 6984 C CA . TYR B 1 360 ? -34.656 -23.547 1.635 1 92.44 360 TYR B CA 1
ATOM 6985 C C . TYR B 1 360 ? -34.125 -22.375 2.459 1 92.44 360 TYR B C 1
ATOM 6987 O O . TYR B 1 360 ? -33.75 -21.328 1.911 1 92.44 360 TYR B O 1
ATOM 6995 N N . ASN B 1 361 ? -34.188 -22.625 3.752 1 91.19 361 ASN B N 1
ATOM 6996 C CA . ASN B 1 361 ? -33.531 -21.672 4.637 1 91.19 361 ASN B CA 1
ATOM 6997 C C . ASN B 1 361 ? -32.031 -21.656 4.402 1 91.19 361 ASN B C 1
ATOM 6999 O O . ASN B 1 361 ? -31.391 -22.703 4.297 1 91.19 361 ASN B O 1
ATOM 7003 N N . ASN B 1 362 ? -31.516 -20.5 4.379 1 87.19 362 ASN B N 1
ATOM 7004 C CA . ASN B 1 362 ? -30.125 -20.344 4.008 1 87.19 362 ASN B CA 1
ATOM 7005 C C . ASN B 1 362 ? -29.188 -20.984 5.035 1 87.19 362 ASN B C 1
ATOM 7007 O O . ASN B 1 362 ? -28.188 -21.594 4.668 1 87.19 362 ASN B O 1
ATOM 7011 N N . LYS B 1 363 ? -29.516 -20.797 6.254 1 85.75 363 LYS B N 1
ATOM 7012 C CA . LYS B 1 363 ? -28.688 -21.391 7.301 1 85.75 363 LYS B CA 1
ATOM 7013 C C . LYS B 1 363 ? -28.703 -22.906 7.238 1 85.75 363 LYS B C 1
ATOM 7015 O O . LYS B 1 363 ? -27.672 -23.562 7.363 1 85.75 363 LYS B O 1
ATOM 7020 N N . TYR B 1 364 ? -29.859 -23.359 6.977 1 89.31 364 TYR B N 1
ATOM 7021 C CA . TYR B 1 364 ? -30.062 -24.797 6.875 1 89.31 364 TYR B CA 1
ATOM 7022 C C . TYR B 1 364 ? -29.312 -25.375 5.668 1 89.31 364 TYR B C 1
ATOM 7024 O O . TYR B 1 364 ? -28.609 -26.375 5.785 1 89.31 364 TYR B O 1
ATOM 7032 N N . LEU B 1 365 ? -29.422 -24.703 4.664 1 90.56 365 LEU B N 1
ATOM 7033 C CA . LEU B 1 365 ? -28.812 -25.156 3.416 1 90.56 365 LEU B CA 1
ATOM 7034 C C . LEU B 1 365 ? -27.297 -25.219 3.539 1 90.56 365 LEU B C 1
ATOM 7036 O O . LEU B 1 365 ? -26.672 -26.203 3.131 1 90.56 365 LEU B O 1
ATOM 7040 N N . HIS B 1 366 ? -26.766 -24.281 4.109 1 88.56 366 HIS B N 1
ATOM 7041 C CA . HIS B 1 366 ? -25.312 -24.188 4.184 1 88.56 366 HIS B CA 1
ATOM 7042 C C . HIS B 1 366 ? -24.766 -25.109 5.254 1 88.56 366 HIS B C 1
ATOM 7044 O O . HIS B 1 366 ? -23.578 -25.438 5.242 1 88.56 366 HIS B O 1
ATOM 7050 N N . GLN B 1 367 ? -25.625 -25.547 6.129 1 88.69 367 GLN B N 1
ATOM 7051 C CA . GLN B 1 367 ? -25.203 -26.547 7.109 1 88.69 367 GLN B CA 1
ATOM 7052 C C . GLN B 1 367 ? -25.25 -27.953 6.508 1 88.69 367 GLN B C 1
ATOM 7054 O O . GLN B 1 367 ? -24.422 -28.797 6.84 1 88.69 367 GLN B O 1
ATOM 7059 N N . LYS B 1 368 ? -26.156 -28.094 5.625 1 92.56 368 LYS B N 1
ATOM 7060 C CA . LYS B 1 368 ? -26.375 -29.438 5.078 1 92.56 368 LYS B CA 1
ATOM 7061 C C . LYS B 1 368 ? -25.531 -29.672 3.836 1 92.56 368 LYS B C 1
ATOM 7063 O O . LYS B 1 368 ? -25.266 -30.812 3.465 1 92.56 368 LYS B O 1
ATOM 7068 N N . ILE B 1 369 ? -25.172 -28.594 3.211 1 93.69 369 ILE B N 1
ATOM 7069 C CA . ILE B 1 369 ? -24.281 -28.703 2.062 1 93.69 369 ILE B CA 1
ATOM 7070 C C . ILE B 1 369 ? -22.922 -28.078 2.406 1 93.69 369 ILE B C 1
ATOM 7072 O O . ILE B 1 369 ? -22.797 -26.859 2.539 1 93.69 369 ILE B O 1
ATOM 7076 N N . ALA B 1 370 ? -21.922 -28.906 2.521 1 92.62 370 ALA B N 1
ATOM 7077 C CA . ALA B 1 370 ? -20.594 -28.438 2.893 1 92.62 370 ALA B CA 1
ATOM 7078 C C . ALA B 1 370 ? -19.672 -28.375 1.677 1 92.62 370 ALA B C 1
ATOM 7080 O O . ALA B 1 370 ? -19.75 -29.219 0.788 1 92.62 370 ALA B O 1
ATOM 7081 N N . LEU B 1 371 ? -18.891 -27.359 1.667 1 92.88 371 LEU B N 1
ATOM 7082 C CA . LEU B 1 371 ? -17.953 -27.172 0.565 1 92.88 371 LEU B CA 1
ATOM 7083 C C . LEU B 1 371 ? -16.516 -27.094 1.079 1 92.88 371 LEU B C 1
ATOM 7085 O O . LEU B 1 371 ? -16.25 -26.406 2.068 1 92.88 371 LEU B O 1
ATOM 7089 N N . VAL B 1 372 ? -15.672 -27.891 0.456 1 91.38 372 VAL B N 1
ATOM 7090 C CA . VAL B 1 372 ? -14.234 -27.781 0.674 1 91.38 372 VAL B CA 1
ATOM 7091 C C . VAL B 1 372 ? -13.555 -27.281 -0.595 1 91.38 372 VAL B C 1
ATOM 7093 O O . VAL B 1 372 ? -13.484 -28 -1.597 1 91.38 372 VAL B O 1
ATOM 7096 N N . SER B 1 373 ? -13.117 -26.109 -0.551 1 89.31 373 SER B N 1
ATOM 7097 C CA . SER B 1 373 ? -12.539 -25.469 -1.728 1 89.31 373 SER B CA 1
ATOM 7098 C C . SER B 1 373 ? -11.062 -25.828 -1.884 1 89.31 373 SER B C 1
ATOM 7100 O O . SER B 1 373 ? -10.445 -26.359 -0.957 1 89.31 373 SER B O 1
ATOM 7102 N N . GLN B 1 374 ? -10.578 -25.5 -3.072 1 82.31 374 GLN B N 1
ATOM 7103 C CA . GLN B 1 374 ? -9.188 -25.75 -3.416 1 82.31 374 GLN B CA 1
ATOM 7104 C C . GLN B 1 374 ? -8.242 -24.906 -2.557 1 82.31 374 GLN B C 1
ATOM 7106 O O . GLN B 1 374 ? -7.215 -25.406 -2.092 1 82.31 374 GLN B O 1
ATOM 7111 N N . ASN B 1 375 ? -8.688 -23.688 -2.381 1 84.62 375 ASN B N 1
ATOM 7112 C CA . ASN B 1 375 ? -7.891 -22.766 -1.575 1 84.62 375 ASN B CA 1
ATOM 7113 C C . ASN B 1 375 ? -8.68 -22.25 -0.378 1 84.62 375 ASN B C 1
ATOM 7115 O O . ASN B 1 375 ? -9.203 -21.141 -0.411 1 84.62 375 ASN B O 1
ATOM 7119 N N . PRO B 1 376 ? -8.602 -23.062 0.636 1 87.06 376 PRO B N 1
ATOM 7120 C CA . PRO B 1 376 ? -9.406 -22.656 1.794 1 87.06 376 PRO B CA 1
ATOM 7121 C C . PRO B 1 376 ? -8.852 -21.422 2.498 1 87.06 376 PRO B C 1
ATOM 7123 O O . PRO B 1 376 ? -7.633 -21.25 2.58 1 87.06 376 PRO B O 1
ATOM 7126 N N . VAL B 1 377 ? -9.727 -20.641 2.928 1 87.88 377 VAL B N 1
ATOM 7127 C CA . VAL B 1 377 ? -9.367 -19.438 3.664 1 87.88 377 VAL B CA 1
ATOM 7128 C C . VAL B 1 377 ? -9.641 -19.641 5.152 1 87.88 377 VAL B C 1
ATOM 7130 O O . VAL B 1 377 ? -10.719 -20.094 5.539 1 87.88 377 VAL B O 1
ATOM 7133 N N . LEU B 1 378 ? -8.617 -19.469 5.922 1 89.19 378 LEU B N 1
ATOM 7134 C CA . LEU B 1 378 ? -8.766 -19.5 7.371 1 89.19 378 LEU B CA 1
ATOM 7135 C C . LEU B 1 378 ? -8.703 -18.078 7.941 1 89.19 378 LEU B C 1
ATOM 7137 O O . LEU B 1 378 ? -8.039 -17.203 7.379 1 89.19 378 LEU B O 1
ATOM 7141 N N . PHE B 1 379 ? -9.43 -17.859 8.945 1 88.5 379 PHE B N 1
ATOM 7142 C CA . PHE B 1 379 ? -9.492 -16.547 9.547 1 88.5 379 PHE B CA 1
ATOM 7143 C C . PHE B 1 379 ? -8.625 -16.469 10.797 1 88.5 379 PHE B C 1
ATOM 7145 O O . PHE B 1 379 ? -8.305 -17.5 11.398 1 88.5 379 PHE B O 1
ATOM 7152 N N . SER B 1 380 ? -8.242 -15.25 11.117 1 87.06 380 SER B N 1
ATOM 7153 C CA . SER B 1 380 ? -7.445 -15.078 12.328 1 87.06 380 SER B CA 1
ATOM 7154 C C . SER B 1 380 ? -8.211 -15.555 13.555 1 87.06 380 SER B C 1
ATOM 7156 O O . SER B 1 380 ? -9.422 -15.344 13.664 1 87.06 380 SER B O 1
ATOM 7158 N N . GLY B 1 381 ? -7.457 -16.234 14.422 1 86.06 381 GLY B N 1
ATOM 7159 C CA . GLY B 1 381 ? -8.062 -16.828 15.602 1 86.06 381 GLY B CA 1
ATOM 7160 C C . GLY B 1 381 ? -7.508 -18.203 15.93 1 86.06 381 GLY B C 1
ATOM 7161 O O . GLY B 1 381 ? -6.449 -18.594 15.422 1 86.06 381 GLY B O 1
ATOM 7162 N N . SER B 1 382 ? -8.266 -18.891 16.703 1 90.44 382 SER B N 1
ATOM 7163 C CA . SER B 1 382 ? -7.82 -20.219 17.125 1 90.44 382 SER B CA 1
ATOM 7164 C C . SER B 1 382 ? -8.242 -21.281 16.141 1 90.44 382 SER B C 1
ATOM 7166 O O . SER B 1 382 ? -9.117 -21.047 15.297 1 90.44 382 SER B O 1
ATOM 7168 N N . LEU B 1 383 ? -7.551 -22.406 16.203 1 91.81 383 LEU B N 1
ATOM 7169 C CA . LEU B 1 383 ? -7.914 -23.547 15.375 1 91.81 383 LEU B CA 1
ATOM 7170 C C . LEU B 1 383 ? -9.359 -23.969 15.625 1 91.81 383 LEU B C 1
ATOM 7172 O O . LEU B 1 383 ? -10.094 -24.297 14.695 1 91.81 383 LEU B O 1
ATOM 7176 N N . ARG B 1 384 ? -9.727 -23.891 16.812 1 91 384 ARG B N 1
ATOM 7177 C CA . ARG B 1 384 ? -11.078 -24.266 17.203 1 91 384 ARG B CA 1
ATOM 7178 C C . ARG B 1 384 ? -12.109 -23.328 16.562 1 91 384 ARG B C 1
ATOM 7180 O O . ARG B 1 384 ? -13.125 -23.781 16.047 1 91 384 ARG B O 1
ATOM 7187 N N . ASP B 1 385 ? -11.82 -22.094 16.594 1 89.81 385 ASP B N 1
ATOM 7188 C CA . ASP B 1 385 ? -12.734 -21.109 16.016 1 89.81 385 ASP B CA 1
ATOM 7189 C C . ASP B 1 385 ? -12.898 -21.312 14.516 1 89.81 385 ASP B C 1
ATOM 7191 O O . ASP B 1 385 ? -13.984 -21.094 13.977 1 89.81 385 ASP B O 1
ATOM 7195 N N . ASN B 1 386 ? -11.844 -21.719 13.914 1 91.81 386 ASN B N 1
ATOM 7196 C CA . ASN B 1 386 ? -11.891 -21.938 12.477 1 91.81 386 ASN B CA 1
ATOM 7197 C C . ASN B 1 386 ? -12.641 -23.234 12.141 1 91.81 386 ASN B C 1
ATOM 7199 O O . ASN B 1 386 ? -13.312 -23.312 11.109 1 91.81 386 ASN B O 1
ATOM 7203 N N . ILE B 1 387 ? -12.523 -24.188 13.023 1 92 387 ILE B N 1
ATOM 7204 C CA . ILE B 1 387 ? -13.188 -25.469 12.805 1 92 387 ILE B CA 1
ATOM 7205 C C . ILE B 1 387 ? -14.695 -25.312 12.992 1 92 387 ILE B C 1
ATOM 7207 O O . ILE B 1 387 ? -15.484 -25.797 12.18 1 92 387 ILE B O 1
ATOM 7211 N N . VAL B 1 388 ? -15.07 -24.609 13.992 1 91.56 388 VAL B N 1
ATOM 7212 C CA . VAL B 1 388 ? -16.484 -24.453 14.289 1 91.56 388 VAL B CA 1
ATOM 7213 C C . VAL B 1 388 ? -17 -23.156 13.68 1 91.56 388 VAL B C 1
ATOM 7215 O O . VAL B 1 388 ? -17.984 -22.578 14.164 1 91.56 388 VAL B O 1
ATOM 7218 N N . TYR B 1 389 ? -16.359 -22.734 12.68 1 90 389 TYR B N 1
ATOM 7219 C CA . TYR B 1 389 ? -16.688 -21.469 12.039 1 90 389 TYR B CA 1
ATOM 7220 C C . TYR B 1 389 ? -18.125 -21.484 11.531 1 90 389 TYR B C 1
ATOM 7222 O O . TYR B 1 389 ? -18.5 -22.344 10.742 1 90 389 TYR B O 1
ATOM 7230 N N . GLY B 1 390 ? -18.984 -20.609 12.031 1 86 390 GLY B N 1
ATOM 7231 C CA . GLY B 1 390 ? -20.375 -20.5 11.602 1 86 390 GLY B CA 1
ATOM 7232 C C . GLY B 1 390 ? -21.312 -21.375 12.422 1 86 390 GLY B C 1
ATOM 7233 O O . GLY B 1 390 ? -22.531 -21.328 12.227 1 86 390 GLY B O 1
ATOM 7234 N N . LEU B 1 391 ? -20.688 -22.141 13.25 1 87.75 391 LEU B N 1
ATOM 7235 C CA . LEU B 1 391 ? -21.5 -23.031 14.078 1 87.75 391 LEU B CA 1
ATOM 7236 C C . LEU B 1 391 ? -21.578 -22.516 15.508 1 87.75 391 LEU B C 1
ATOM 7238 O O . LEU B 1 391 ? -20.578 -22.109 16.094 1 87.75 391 LEU B O 1
ATOM 7242 N N . LYS B 1 392 ? -22.609 -22.188 16.109 1 77.81 392 LYS B N 1
ATOM 7243 C CA . LYS B 1 392 ? -22.781 -21.609 17.453 1 77.81 392 LYS B CA 1
ATOM 7244 C C . LYS B 1 392 ? -22.594 -22.672 18.531 1 77.81 392 LYS B C 1
ATOM 7246 O O . LYS B 1 392 ? -21.969 -22.438 19.547 1 77.81 392 LYS B O 1
ATOM 7251 N N . ASP B 1 393 ? -23.125 -23.875 18.359 1 80.25 393 ASP B N 1
ATOM 7252 C CA . ASP B 1 393 ? -23.172 -24.828 19.484 1 80.25 393 ASP B CA 1
ATOM 7253 C C . ASP B 1 393 ? -22.656 -26.188 19.047 1 80.25 393 ASP B C 1
ATOM 7255 O O . ASP B 1 393 ? -23.422 -27.156 18.984 1 80.25 393 ASP B O 1
ATOM 7259 N N . CYS B 1 394 ? -21.359 -26.109 18.688 1 86.06 394 CYS B N 1
ATOM 7260 C CA . CYS B 1 394 ? -20.797 -27.406 18.359 1 86.06 394 CYS B CA 1
ATOM 7261 C C . CYS B 1 394 ? -20.062 -28 19.562 1 86.06 394 CYS B C 1
ATOM 7263 O O . CYS B 1 394 ? -19.141 -27.391 20.094 1 86.06 394 CYS B O 1
ATOM 7265 N N . PRO B 1 395 ? -20.469 -29.125 20.016 1 89.81 395 PRO B N 1
ATOM 7266 C CA . PRO B 1 395 ? -19.781 -29.766 21.141 1 89.81 395 PRO B CA 1
ATOM 7267 C C . PRO B 1 395 ? -18.344 -30.125 20.828 1 89.81 395 PRO B C 1
ATOM 7269 O O . PRO B 1 395 ? -18.031 -30.578 19.719 1 89.81 395 PRO B O 1
ATOM 7272 N N . PRO B 1 396 ? -17.516 -29.891 21.797 1 90 396 PRO B N 1
ATOM 7273 C CA . PRO B 1 396 ? -16.094 -30.188 21.578 1 90 396 PRO B CA 1
ATOM 7274 C C . PRO B 1 396 ? -15.844 -31.672 21.266 1 90 396 PRO B C 1
ATOM 7276 O O . PRO B 1 396 ? -14.914 -31.984 20.516 1 90 396 PRO B O 1
ATOM 7279 N N . GLU B 1 397 ? -16.688 -32.469 21.734 1 91.12 397 GLU B N 1
ATOM 7280 C CA . GLU B 1 397 ? -16.531 -33.906 21.5 1 91.12 397 GLU B CA 1
ATOM 7281 C C . GLU B 1 397 ? -16.656 -34.219 20.016 1 91.12 397 GLU B C 1
ATOM 7283 O O . GLU B 1 397 ? -15.938 -35.094 19.5 1 91.12 397 GLU B O 1
ATOM 7288 N N . ARG B 1 398 ? -17.5 -33.562 19.391 1 91.5 398 ARG B N 1
ATOM 7289 C CA . ARG B 1 398 ? -17.703 -33.781 17.953 1 91.5 398 ARG B CA 1
ATOM 7290 C C . ARG B 1 398 ? -16.484 -33.344 17.156 1 91.5 398 ARG B C 1
ATOM 7292 O O . ARG B 1 398 ? -16.094 -34 16.203 1 91.5 398 ARG B O 1
ATOM 7299 N N . VAL B 1 399 ? -15.961 -32.281 17.578 1 92.62 399 VAL B N 1
ATOM 7300 C CA . VAL B 1 399 ? -14.773 -31.75 16.906 1 92.62 399 VAL B CA 1
ATOM 7301 C C . VAL B 1 399 ? -13.617 -32.719 17.062 1 92.62 399 VAL B C 1
ATOM 7303 O O . VAL B 1 399 ? -12.938 -33.062 16.078 1 92.62 399 VAL B O 1
ATOM 7306 N N . GLU B 1 400 ? -13.438 -33.219 18.219 1 92 400 GLU B N 1
ATOM 7307 C CA . GLU B 1 400 ? -12.336 -34.156 18.484 1 92 400 GLU B CA 1
ATOM 7308 C C . GLU B 1 400 ? -12.516 -35.469 17.719 1 92 400 GLU B C 1
ATOM 7310 O O . GLU B 1 400 ? -11.539 -36.031 17.234 1 92 400 GLU B O 1
ATOM 7315 N N . ALA B 1 401 ? -13.703 -35.906 17.594 1 91.31 401 ALA B N 1
ATOM 7316 C CA . ALA B 1 401 ? -13.984 -37.156 16.875 1 91.31 401 ALA B CA 1
ATOM 7317 C C . ALA B 1 401 ? -13.625 -37.031 15.398 1 91.31 401 ALA B C 1
ATOM 7319 O O . ALA B 1 401 ? -12.984 -37.906 14.836 1 91.31 401 ALA B O 1
ATOM 7320 N N . VAL B 1 402 ? -14.055 -35.906 14.844 1 91.25 402 VAL B N 1
ATOM 7321 C CA . VAL B 1 402 ? -13.797 -35.719 13.414 1 91.25 402 VAL B CA 1
ATOM 7322 C C . VAL B 1 402 ? -12.305 -35.562 13.172 1 91.25 402 VAL B C 1
ATOM 7324 O O . VAL B 1 402 ? -11.758 -36.094 12.203 1 91.25 402 VAL B O 1
ATOM 7327 N N . VAL B 1 403 ? -11.664 -34.875 14.039 1 92.19 403 VAL B N 1
ATOM 7328 C CA . VAL B 1 403 ? -10.227 -34.625 13.93 1 92.19 403 VAL B CA 1
ATOM 7329 C C . VAL B 1 403 ? -9.477 -35.969 14.023 1 92.19 403 VAL B C 1
ATOM 7331 O O . VAL B 1 403 ? -8.492 -36.156 13.312 1 92.19 403 VAL B O 1
ATOM 7334 N N . GLU B 1 404 ? -9.891 -36.75 14.836 1 90.25 404 GLU B N 1
ATOM 7335 C CA . GLU B 1 404 ? -9.273 -38.062 14.992 1 90.25 404 GLU B CA 1
ATOM 7336 C C . GLU B 1 404 ? -9.508 -38.938 13.758 1 90.25 404 GLU B C 1
ATOM 7338 O O . GLU B 1 404 ? -8.609 -39.656 13.328 1 90.25 404 GLU B O 1
ATOM 7343 N N . ASN B 1 405 ? -10.672 -38.875 13.227 1 88.25 405 ASN B N 1
ATOM 7344 C CA . ASN B 1 405 ? -11.039 -39.688 12.07 1 88.25 405 ASN B CA 1
ATOM 7345 C C . ASN B 1 405 ? -10.195 -39.344 10.844 1 88.25 405 ASN B C 1
ATOM 7347 O O . ASN B 1 405 ? -9.906 -40.219 10.016 1 88.25 405 ASN B O 1
ATOM 7351 N N . VAL B 1 406 ? -9.891 -38.062 10.773 1 87 406 VAL B N 1
ATOM 7352 C CA . VAL B 1 406 ? -9.125 -37.656 9.602 1 87 406 VAL B CA 1
ATOM 7353 C C . VAL B 1 406 ? -7.633 -37.625 9.945 1 87 406 VAL B C 1
ATOM 7355 O O . VAL B 1 406 ? -6.82 -37.125 9.164 1 87 406 VAL B O 1
ATOM 7358 N N . ASN B 1 407 ? -7.227 -38.094 11.031 1 82.5 407 ASN B N 1
ATOM 7359 C CA . ASN B 1 407 ? -5.848 -38.219 11.5 1 82.5 407 ASN B CA 1
ATOM 7360 C C . ASN B 1 407 ? -5.18 -36.844 11.602 1 82.5 407 ASN B C 1
ATOM 7362 O O . ASN B 1 407 ? -4.008 -36.688 11.258 1 82.5 407 ASN B O 1
ATOM 7366 N N . ALA B 1 408 ? -5.953 -35.906 11.867 1 85.94 408 ALA B N 1
ATOM 7367 C CA . ALA B 1 408 ? -5.406 -34.562 12.023 1 85.94 408 ALA B CA 1
ATOM 7368 C C . ALA B 1 408 ? -4.926 -34.312 13.453 1 85.94 408 ALA B C 1
ATOM 7370 O O . ALA B 1 408 ? -4.246 -33.344 13.734 1 85.94 408 ALA B O 1
ATOM 7371 N N . HIS B 1 409 ? -5.203 -35.188 14.312 1 84.38 409 HIS B N 1
ATOM 7372 C CA . HIS B 1 409 ? -4.859 -35.062 15.719 1 84.38 409 HIS B CA 1
ATOM 7373 C C . HIS B 1 409 ? -3.35 -35.031 15.922 1 84.38 409 HIS B C 1
ATOM 7375 O O . HIS B 1 409 ? -2.855 -34.344 16.828 1 84.38 409 HIS B O 1
ATOM 7381 N N . SER B 1 410 ? -2.705 -35.656 15.086 1 82.12 410 SER B N 1
ATOM 7382 C CA . SER B 1 410 ? -1.258 -35.781 15.234 1 82.12 410 SER B CA 1
ATOM 7383 C C . SER B 1 410 ? -0.589 -34.406 15.102 1 82.12 410 SER B C 1
ATOM 7385 O O . SER B 1 410 ? 0.25 -34.031 15.922 1 82.12 410 SER B O 1
ATOM 7387 N N . PHE B 1 411 ? -1.058 -33.594 14.062 1 84.5 411 PHE B N 1
ATOM 7388 C CA . PHE B 1 411 ? -0.351 -32.344 13.898 1 84.5 411 PHE B CA 1
ATOM 7389 C C . PHE B 1 411 ? -0.899 -31.281 14.844 1 84.5 411 PHE B C 1
ATOM 7391 O O . PHE B 1 411 ? -0.168 -30.391 15.273 1 84.5 411 PHE B O 1
ATOM 7398 N N . ILE B 1 412 ? -2.152 -31.438 15.305 1 87.88 412 ILE B N 1
ATOM 7399 C CA . ILE B 1 412 ? -2.748 -30.469 16.219 1 87.88 412 ILE B CA 1
ATOM 7400 C C . ILE B 1 412 ? -2.137 -30.625 17.609 1 87.88 412 ILE B C 1
ATOM 7402 O O . ILE B 1 412 ? -1.896 -29.641 18.297 1 87.88 412 ILE B O 1
ATOM 7406 N N . SER B 1 413 ? -1.896 -31.844 17.906 1 85 413 SER B N 1
ATOM 7407 C CA . SER B 1 413 ? -1.327 -32.125 19.219 1 85 413 SER B CA 1
ATOM 7408 C C . SER B 1 413 ? 0.122 -31.656 19.312 1 85 413 SER B C 1
ATOM 7410 O O . SER B 1 413 ? 0.63 -31.406 20.406 1 85 413 SER B O 1
ATOM 7412 N N . GLN B 1 414 ? 0.72 -31.531 18.219 1 83.31 414 GLN B N 1
ATOM 7413 C CA . GLN B 1 414 ? 2.115 -31.094 18.188 1 83.31 414 GLN B CA 1
ATOM 7414 C C . GLN B 1 414 ? 2.227 -29.578 18.297 1 83.31 414 GLN B C 1
ATOM 7416 O O . GLN B 1 414 ? 3.299 -29.047 18.609 1 83.31 414 GLN B O 1
ATOM 7421 N N . MET B 1 415 ? 1.158 -29.016 18.125 1 86.38 415 MET B N 1
ATOM 7422 C CA . MET B 1 415 ? 1.178 -27.562 18.234 1 86.38 415 MET B CA 1
ATOM 7423 C C . MET B 1 415 ? 1.148 -27.125 19.688 1 86.38 415 MET B C 1
ATOM 7425 O O . MET B 1 415 ? 0.522 -27.781 20.531 1 86.38 415 MET B O 1
ATOM 7429 N N . GLU B 1 416 ? 1.771 -26.062 20.047 1 82.12 416 GLU B N 1
ATOM 7430 C CA . GLU B 1 416 ? 1.982 -25.609 21.422 1 82.12 416 GLU B CA 1
ATOM 7431 C C . GLU B 1 416 ? 0.656 -25.422 22.141 1 82.12 416 GLU B C 1
ATOM 7433 O O . GLU B 1 416 ? 0.518 -25.828 23.297 1 82.12 416 GLU B O 1
ATOM 7438 N N . ASN B 1 417 ? -0.358 -24.906 21.547 1 88 417 ASN B N 1
ATOM 7439 C CA . ASN B 1 417 ? -1.617 -24.609 22.219 1 88 417 ASN B CA 1
ATOM 7440 C C . ASN B 1 417 ? -2.754 -25.484 21.688 1 88 417 ASN B C 1
ATOM 7442 O O . ASN B 1 417 ? -3.928 -25.156 21.875 1 88 417 ASN B O 1
ATOM 7446 N N . GLY B 1 418 ? -2.348 -26.469 21 1 89.06 418 GLY B N 1
ATOM 7447 C CA . GLY B 1 418 ? -3.352 -27.406 20.5 1 89.06 418 GLY B CA 1
ATOM 7448 C C . GLY B 1 418 ? -4.438 -26.734 19.688 1 89.06 418 GLY B C 1
ATOM 7449 O O . GLY B 1 418 ? -4.145 -26 18.734 1 89.06 418 GLY B O 1
ATOM 7450 N N . TYR B 1 419 ? -5.699 -26.844 20.297 1 89.44 419 TYR B N 1
ATOM 7451 C CA . TYR B 1 419 ? -6.855 -26.328 19.578 1 89.44 419 TYR B CA 1
ATOM 7452 C C . TYR B 1 419 ? -6.934 -24.812 19.703 1 89.44 419 TYR B C 1
ATOM 7454 O O . TYR B 1 419 ? -7.605 -24.141 18.922 1 89.44 419 TYR B O 1
ATOM 7462 N N . ASP B 1 420 ? -6.211 -24.375 20.594 1 89.31 420 ASP B N 1
ATOM 7463 C CA . ASP B 1 420 ? -6.277 -22.938 20.844 1 89.31 420 ASP B CA 1
ATOM 7464 C C . ASP B 1 420 ? -5.117 -22.203 20.172 1 89.31 420 ASP B C 1
ATOM 7466 O O . ASP B 1 420 ? -4.93 -21 20.375 1 89.31 420 ASP B O 1
ATOM 7470 N N . THR B 1 421 ? -4.492 -22.891 19.328 1 88.25 421 THR B N 1
ATOM 7471 C CA . THR B 1 421 ? -3.367 -22.297 18.625 1 88.25 421 THR B CA 1
ATOM 7472 C C . THR B 1 421 ? -3.85 -21.25 17.625 1 88.25 421 THR B C 1
ATOM 7474 O O . THR B 1 421 ? -4.824 -21.469 16.906 1 88.25 421 THR B O 1
ATOM 7477 N N . ASP B 1 422 ? -3.234 -20.172 17.656 1 88.12 422 ASP B N 1
ATOM 7478 C CA . ASP B 1 422 ? -3.541 -19.109 16.719 1 88.12 422 ASP B CA 1
ATOM 7479 C C . ASP B 1 422 ? -3.008 -19.438 15.32 1 88.12 422 ASP B C 1
ATOM 7481 O O . ASP B 1 422 ? -1.819 -19.703 15.156 1 88.12 422 ASP B O 1
ATOM 7485 N N . VAL B 1 423 ? -3.873 -19.438 14.383 1 86.69 423 VAL B N 1
ATOM 7486 C CA . VAL B 1 423 ? -3.506 -19.844 13.031 1 86.69 423 VAL B CA 1
ATOM 7487 C C . VAL B 1 423 ? -2.863 -18.672 12.289 1 86.69 423 VAL B C 1
ATOM 7489 O O . VAL B 1 423 ? -2.211 -18.859 11.258 1 86.69 423 VAL B O 1
ATOM 7492 N N . GLY B 1 424 ? -2.93 -17.531 12.805 1 79.94 424 GLY B N 1
ATOM 7493 C CA . GLY B 1 424 ? -2.336 -16.375 12.156 1 79.94 424 GLY B CA 1
ATOM 7494 C C . GLY B 1 424 ? -3.23 -15.758 11.102 1 79.94 424 GLY B C 1
ATOM 7495 O O . GLY B 1 424 ? -4.348 -16.219 10.875 1 79.94 424 GLY B O 1
ATOM 7496 N N . GLU B 1 425 ? -2.674 -14.797 10.336 1 78.12 425 GLU B N 1
ATOM 7497 C CA . GLU B 1 425 ? -3.416 -14.125 9.266 1 78.12 425 GLU B CA 1
ATOM 7498 C C . GLU B 1 425 ? -3.594 -15.047 8.062 1 78.12 425 GLU B C 1
ATOM 7500 O O . GLU B 1 425 ? -2.615 -15.547 7.504 1 78.12 425 GLU B O 1
ATOM 7505 N N . CYS B 1 426 ? -4.766 -15.258 7.715 1 75.81 426 CYS B N 1
ATOM 7506 C CA . CYS B 1 426 ? -5.117 -16.109 6.582 1 75.81 426 CYS B CA 1
ATOM 7507 C C . CYS B 1 426 ? -4.473 -17.484 6.715 1 75.81 426 CYS B C 1
ATOM 7509 O O . CYS B 1 426 ? -4.062 -18.078 5.719 1 75.81 426 CYS B O 1
ATOM 7511 N N . GLY B 1 427 ? -4.25 -17.891 7.949 1 79.19 427 GLY B N 1
ATOM 7512 C CA . GLY B 1 427 ? -3.664 -19.203 8.188 1 79.19 427 GLY B CA 1
ATOM 7513 C C . GLY B 1 427 ? -2.18 -19.25 7.887 1 79.19 427 GLY B C 1
ATOM 7514 O O . GLY B 1 427 ? -1.66 -20.297 7.496 1 79.19 427 GLY B O 1
ATOM 7515 N N . GLY B 1 428 ? -1.564 -18.219 7.957 1 75.62 428 GLY B N 1
ATOM 7516 C CA . GLY B 1 428 ? -0.17 -18.109 7.555 1 75.62 428 GLY B CA 1
ATOM 7517 C C . GLY B 1 428 ? 0.75 -19 8.375 1 75.62 428 GLY B C 1
ATOM 7518 O O . GLY B 1 428 ? 1.83 -19.375 7.914 1 75.62 428 GLY B O 1
ATOM 7519 N N . LYS B 1 429 ? 0.387 -19.5 9.484 1 79 429 LYS B N 1
ATOM 7520 C CA . LYS B 1 429 ? 1.24 -20.297 10.375 1 79 429 LYS B CA 1
ATOM 7521 C C . LYS B 1 429 ? 1.116 -21.781 10.078 1 79 429 LYS B C 1
ATOM 7523 O O . LYS B 1 429 ? 1.824 -22.594 10.672 1 79 429 LYS B O 1
ATOM 7528 N N . LEU B 1 430 ? 0.16 -22.094 9.172 1 84.56 430 LEU B N 1
ATOM 7529 C CA . LEU B 1 430 ? -0.078 -23.5 8.82 1 84.56 430 LEU B CA 1
ATOM 7530 C C . LEU B 1 430 ? 0.429 -23.797 7.414 1 84.56 430 LEU B C 1
ATOM 7532 O O . LEU B 1 430 ? 0.493 -22.906 6.566 1 84.56 430 LEU B O 1
ATOM 7536 N N . SER B 1 431 ? 0.833 -24.969 7.23 1 82.69 431 SER B N 1
ATOM 7537 C CA . SER B 1 431 ? 1.176 -25.406 5.883 1 82.69 431 SER B CA 1
ATOM 7538 C C . SER B 1 431 ? -0.067 -25.531 5.012 1 82.69 431 SER B C 1
ATOM 7540 O O . SER B 1 431 ? -1.19 -25.562 5.52 1 82.69 431 SER B O 1
ATOM 7542 N N . GLU B 1 432 ? 0.091 -25.547 3.73 1 84.5 432 GLU B N 1
ATOM 7543 C CA . GLU B 1 432 ? -1.031 -25.672 2.805 1 84.5 432 GLU B CA 1
ATOM 7544 C C . GLU B 1 432 ? -1.812 -26.953 3.045 1 84.5 432 GLU B C 1
ATOM 7546 O O . GLU B 1 432 ? -3.041 -26.969 2.953 1 84.5 432 GLU B O 1
ATOM 7551 N N . GLY B 1 433 ? -1.096 -27.984 3.283 1 85.38 433 GLY B N 1
ATOM 7552 C CA . GLY B 1 433 ? -1.748 -29.25 3.586 1 85.38 433 GLY B CA 1
ATOM 7553 C C . GLY B 1 433 ? -2.562 -29.219 4.863 1 85.38 433 GLY B C 1
ATOM 7554 O O . GLY B 1 433 ? -3.672 -29.75 4.918 1 85.38 433 GLY B O 1
ATOM 7555 N N . GLN B 1 434 ? -2.002 -28.625 5.863 1 86.62 434 GLN B N 1
ATOM 7556 C CA . GLN B 1 434 ? -2.699 -28.5 7.141 1 86.62 434 GLN B CA 1
ATOM 7557 C C . GLN B 1 434 ? -3.965 -27.656 6.988 1 86.62 434 GLN B C 1
ATOM 7559 O O . GLN B 1 434 ? -5.004 -27.984 7.57 1 86.62 434 GLN B O 1
ATOM 7564 N N . LYS B 1 435 ? -3.904 -26.641 6.207 1 90.31 435 LYS B N 1
ATOM 7565 C CA . LYS B 1 435 ? -5.07 -25.797 5.945 1 90.31 435 LYS B CA 1
ATOM 7566 C C . LYS B 1 435 ? -6.195 -26.609 5.301 1 90.31 435 LYS B C 1
ATOM 7568 O O . LYS B 1 435 ? -7.363 -26.438 5.645 1 90.31 435 LYS B O 1
ATOM 7573 N N . GLN B 1 436 ? -5.789 -27.406 4.406 1 90.19 436 GLN B N 1
ATOM 7574 C CA . GLN B 1 436 ? -6.77 -28.234 3.707 1 90.19 436 GLN B CA 1
ATOM 7575 C C . GLN B 1 436 ? -7.438 -29.219 4.656 1 90.19 436 GLN B C 1
ATOM 7577 O O . GLN B 1 436 ? -8.641 -29.453 4.57 1 90.19 436 GLN B O 1
ATOM 7582 N N . ILE B 1 437 ? -6.633 -29.812 5.496 1 90.5 437 ILE B N 1
ATOM 7583 C CA . ILE B 1 437 ? -7.176 -30.766 6.461 1 90.5 437 ILE B CA 1
ATOM 7584 C C . ILE B 1 437 ? -8.18 -30.062 7.371 1 90.5 437 ILE B C 1
ATOM 7586 O O . ILE B 1 437 ? -9.25 -30.594 7.664 1 90.5 437 ILE B O 1
ATOM 7590 N N . ILE B 1 438 ? -7.801 -28.875 7.816 1 91.31 438 ILE B N 1
ATOM 7591 C CA . ILE B 1 438 ? -8.68 -28.109 8.695 1 91.31 438 ILE B CA 1
ATOM 7592 C C . ILE B 1 438 ? -9.969 -27.75 7.961 1 91.31 438 ILE B C 1
ATOM 7594 O O . ILE B 1 438 ? -11.047 -27.766 8.555 1 91.31 438 ILE B O 1
ATOM 7598 N N . ALA B 1 439 ? -9.859 -27.422 6.715 1 92 439 ALA B N 1
ATOM 7599 C CA . ALA B 1 439 ? -11.039 -27.125 5.906 1 92 439 ALA B CA 1
ATOM 7600 C C . ALA B 1 439 ? -11.945 -28.344 5.793 1 92 439 ALA B C 1
ATOM 7602 O O . ALA B 1 439 ? -13.172 -28.203 5.816 1 92 439 ALA B O 1
ATOM 7603 N N . VAL B 1 440 ? -11.344 -29.484 5.633 1 92.19 440 VAL B N 1
ATOM 7604 C CA . VAL B 1 440 ? -12.109 -30.719 5.551 1 92.19 440 VAL B CA 1
ATOM 7605 C C . VAL B 1 440 ? -12.812 -30.984 6.883 1 92.19 440 VAL B C 1
ATOM 7607 O O . VAL B 1 440 ? -13.992 -31.344 6.91 1 92.19 440 VAL B O 1
ATOM 7610 N N . VAL B 1 441 ? -12.07 -30.797 7.973 1 92.25 441 VAL B N 1
ATOM 7611 C CA . VAL B 1 441 ? -12.633 -30.984 9.305 1 92.25 441 VAL B CA 1
ATOM 7612 C C . VAL B 1 441 ? -13.805 -30.031 9.516 1 92.25 441 VAL B C 1
ATOM 7614 O O . VAL B 1 441 ? -14.844 -30.422 10.047 1 92.25 441 VAL B O 1
ATOM 7617 N N . ARG B 1 442 ? -13.617 -28.828 9.102 1 92.56 442 ARG B N 1
ATOM 7618 C CA . ARG B 1 442 ? -14.648 -27.797 9.203 1 92.56 442 ARG B CA 1
ATOM 7619 C C . ARG B 1 442 ? -15.914 -28.234 8.469 1 92.56 442 ARG B C 1
ATOM 7621 O O . ARG B 1 442 ? -17.031 -27.984 8.945 1 92.56 442 ARG B O 1
ATOM 7628 N N . ALA B 1 443 ? -15.75 -28.797 7.398 1 91.94 443 ALA B N 1
ATOM 7629 C CA . ALA B 1 443 ? -16.891 -29.266 6.602 1 91.94 443 ALA B CA 1
ATOM 7630 C C . ALA B 1 443 ? -17.562 -30.469 7.25 1 91.94 443 ALA B C 1
ATOM 7632 O O . ALA B 1 443 ? -18.781 -30.562 7.281 1 91.94 443 ALA B O 1
ATOM 7633 N N . LEU B 1 444 ? -16.797 -31.375 7.824 1 92.06 444 LEU B N 1
ATOM 7634 C CA . LEU B 1 444 ? -17.312 -32.656 8.328 1 92.06 444 LEU B CA 1
ATOM 7635 C C . LEU B 1 444 ? -17.969 -32.469 9.688 1 92.06 444 LEU B C 1
ATOM 7637 O O . LEU B 1 444 ? -18.891 -33.219 10.039 1 92.06 444 LEU B O 1
ATOM 7641 N N . VAL B 1 445 ? -17.484 -31.531 10.445 1 92.5 445 VAL B N 1
ATOM 7642 C CA . VAL B 1 445 ? -18.016 -31.328 11.789 1 92.5 445 VAL B CA 1
ATOM 7643 C C . VAL B 1 445 ? -19.5 -30.953 11.703 1 92.5 445 VAL B C 1
ATOM 7645 O O . VAL B 1 445 ? -20.266 -31.219 12.641 1 92.5 445 VAL B O 1
ATOM 7648 N N . ARG B 1 446 ? -19.984 -30.469 10.633 1 91.44 446 ARG B N 1
ATOM 7649 C CA . ARG B 1 446 ? -21.359 -30.031 10.438 1 91.44 446 ARG B CA 1
ATOM 7650 C C . ARG B 1 446 ? -22.266 -31.234 10.133 1 91.44 446 ARG B C 1
ATOM 7652 O O . ARG B 1 446 ? -23.5 -31.109 10.172 1 91.44 446 ARG B O 1
ATOM 7659 N N . ASP B 1 447 ? -21.672 -32.312 9.867 1 88.81 447 ASP B N 1
ATOM 7660 C CA . ASP B 1 447 ? -22.422 -33.531 9.5 1 88.81 447 ASP B CA 1
ATOM 7661 C C . ASP B 1 447 ? -23.344 -33.25 8.312 1 88.81 447 ASP B C 1
ATOM 7663 O O . ASP B 1 447 ? -24.547 -33.438 8.414 1 88.81 447 ASP B O 1
ATOM 7667 N N . PRO B 1 448 ? -22.766 -32.875 7.242 1 92.75 448 PRO B N 1
ATOM 7668 C CA . PRO B 1 448 ? -23.562 -32.531 6.059 1 92.75 448 PRO B CA 1
ATOM 7669 C C . PRO B 1 448 ? -24.156 -33.75 5.367 1 92.75 448 PRO B C 1
ATOM 7671 O O . PRO B 1 448 ? -23.656 -34.875 5.543 1 92.75 448 PRO B O 1
ATOM 7674 N N . GLN B 1 449 ? -25.219 -33.5 4.641 1 94.62 449 GLN B N 1
ATOM 7675 C CA . GLN B 1 449 ? -25.812 -34.562 3.828 1 94.62 449 GLN B CA 1
ATOM 7676 C C . GLN B 1 449 ? -25.188 -34.594 2.438 1 94.62 449 GLN B C 1
ATOM 7678 O O . GLN B 1 449 ? -25.172 -35.656 1.798 1 94.62 449 GLN B O 1
ATOM 7683 N N . VAL B 1 450 ? -24.766 -33.438 2.076 1 94.88 450 VAL B N 1
ATOM 7684 C CA . VAL B 1 450 ? -24.078 -33.312 0.793 1 94.88 450 VAL B CA 1
ATOM 7685 C C . VAL B 1 450 ? -22.719 -32.656 0.998 1 94.88 450 VAL B C 1
ATOM 7687 O O . VAL B 1 450 ? -22.594 -31.656 1.696 1 94.88 450 VAL B O 1
ATOM 7690 N N . ILE B 1 451 ? -21.656 -33.25 0.426 1 94.5 451 ILE B N 1
ATOM 7691 C CA . ILE B 1 451 ? -20.312 -32.688 0.559 1 94.5 451 ILE B CA 1
ATOM 7692 C C . ILE B 1 451 ? -19.703 -32.5 -0.825 1 94.5 451 ILE B C 1
ATOM 7694 O O . ILE B 1 451 ? -19.797 -33.375 -1.688 1 94.5 451 ILE B O 1
ATOM 7698 N N . ILE B 1 452 ? -19.234 -31.312 -1.029 1 94.62 452 ILE B N 1
ATOM 7699 C CA . ILE B 1 452 ? -18.578 -30.969 -2.287 1 94.62 452 ILE B CA 1
ATOM 7700 C C . ILE B 1 452 ? -17.078 -30.797 -2.064 1 94.62 452 ILE B C 1
ATOM 7702 O O . ILE B 1 452 ? -16.656 -30 -1.227 1 94.62 452 ILE B O 1
ATOM 7706 N N . LEU B 1 453 ? -16.281 -31.578 -2.803 1 92.75 453 LEU B N 1
ATOM 7707 C CA . LEU B 1 453 ? -14.828 -31.469 -2.75 1 92.75 453 LEU B CA 1
ATOM 7708 C C . LEU B 1 453 ? -14.281 -30.859 -4.035 1 92.75 453 LEU B C 1
ATOM 7710 O O . LEU B 1 453 ? -14.18 -31.547 -5.055 1 92.75 453 LEU B O 1
ATOM 7714 N N . ASP B 1 454 ? -13.945 -29.625 -3.98 1 91.31 454 ASP B N 1
ATOM 7715 C CA . ASP B 1 454 ? -13.375 -28.938 -5.133 1 91.31 454 ASP B CA 1
ATOM 7716 C C . ASP B 1 454 ? -11.852 -28.922 -5.074 1 91.31 454 ASP B C 1
ATOM 7718 O O . ASP B 1 454 ? -11.242 -27.984 -4.547 1 91.31 454 ASP B O 1
ATOM 7722 N N . GLU B 1 455 ? -11.219 -29.891 -5.668 1 85.88 455 GLU B N 1
ATOM 7723 C CA . GLU B 1 455 ? -9.781 -30.109 -5.648 1 85.88 455 GLU B CA 1
ATOM 7724 C C . GLU B 1 455 ? -9.227 -30.031 -4.227 1 85.88 455 GLU B C 1
ATOM 7726 O O . GLU B 1 455 ? -8.18 -29.438 -3.992 1 85.88 455 GLU B O 1
ATOM 7731 N N . ALA B 1 456 ? -9.906 -30.578 -3.352 1 81.25 456 ALA B N 1
ATOM 7732 C CA . ALA B 1 456 ? -9.68 -30.422 -1.918 1 81.25 456 ALA B CA 1
ATOM 7733 C C . ALA B 1 456 ? -8.516 -31.297 -1.444 1 81.25 456 ALA B C 1
ATOM 7735 O O . ALA B 1 456 ? -8.078 -31.172 -0.298 1 81.25 456 ALA B O 1
ATOM 7736 N N . THR B 1 457 ? -7.984 -32.156 -2.256 1 77.88 457 THR B N 1
ATOM 7737 C CA . THR B 1 457 ? -6.945 -33.062 -1.787 1 77.88 457 THR B CA 1
ATOM 7738 C C . THR B 1 457 ? -5.668 -32.875 -2.604 1 77.88 457 THR B C 1
ATOM 7740 O O . THR B 1 457 ? -4.754 -33.719 -2.512 1 77.88 457 THR B O 1
ATOM 7743 N N . SER B 1 458 ? -5.695 -31.812 -3.334 1 75.75 458 SER B N 1
ATOM 7744 C CA . SER B 1 458 ? -4.594 -31.641 -4.277 1 75.75 458 SER B CA 1
ATOM 7745 C C . SER B 1 458 ? -3.289 -31.328 -3.551 1 75.75 458 SER B C 1
ATOM 7747 O O . SER B 1 458 ? -2.207 -31.641 -4.051 1 75.75 458 SER B O 1
ATOM 7749 N N . LYS B 1 459 ? -3.377 -30.812 -2.359 1 77.81 459 LYS B N 1
ATOM 7750 C CA . LYS B 1 459 ? -2.172 -30.375 -1.658 1 77.81 459 LYS B CA 1
ATOM 7751 C C . LYS B 1 459 ? -1.837 -31.328 -0.508 1 77.81 459 LYS B C 1
ATOM 7753 O O . LYS B 1 459 ? -0.939 -31.047 0.29 1 77.81 459 LYS B O 1
ATOM 7758 N N . LEU B 1 460 ? -2.564 -32.406 -0.476 1 78.06 460 LEU B N 1
ATOM 7759 C CA . LEU B 1 460 ? -2.369 -33.375 0.61 1 78.06 460 LEU B CA 1
ATOM 7760 C C . LEU B 1 460 ? -1.436 -34.5 0.182 1 78.06 460 LEU B C 1
ATOM 7762 O O . LEU B 1 460 ? -1.34 -34.812 -1.007 1 78.06 460 LEU B O 1
ATOM 7766 N N . ASP B 1 461 ? -0.756 -35 1.19 1 74.5 461 ASP B N 1
ATOM 7767 C CA . ASP B 1 461 ? -0.001 -36.219 0.942 1 74.5 461 ASP B CA 1
ATOM 7768 C C . ASP B 1 461 ? -0.936 -37.406 0.702 1 74.5 461 ASP B C 1
ATOM 7770 O O . ASP B 1 461 ? -2.121 -37.344 1.034 1 74.5 461 ASP B O 1
ATOM 7774 N N . ILE B 1 462 ? -0.406 -38.469 0.115 1 74.12 462 ILE B N 1
ATOM 7775 C CA . ILE B 1 462 ? -1.183 -39.625 -0.338 1 74.12 462 ILE B CA 1
ATOM 7776 C C . ILE B 1 462 ? -1.899 -40.25 0.85 1 74.12 462 ILE B C 1
ATOM 7778 O O . ILE B 1 462 ? -3.076 -40.625 0.753 1 74.12 462 ILE B O 1
ATOM 7782 N N . GLU B 1 463 ? -1.24 -40.312 1.901 1 76.94 463 GLU B N 1
ATOM 7783 C CA . GLU B 1 463 ? -1.835 -40.938 3.078 1 76.94 463 GLU B CA 1
ATOM 7784 C C . GLU B 1 463 ? -3.006 -40.125 3.607 1 76.94 463 GLU B C 1
ATOM 7786 O O . GLU B 1 463 ? -4.062 -40.688 3.924 1 76.94 463 GLU B O 1
ATOM 7791 N N . SER B 1 464 ? -2.768 -38.906 3.73 1 82.69 464 SER B N 1
ATOM 7792 C CA . SER B 1 464 ? -3.818 -38 4.207 1 82.69 464 SER B CA 1
ATOM 7793 C C . SER B 1 464 ? -4.996 -37.969 3.24 1 82.69 464 SER B C 1
ATOM 7795 O O . SER B 1 464 ? -6.152 -37.906 3.666 1 82.69 464 SER B O 1
ATOM 7797 N N . GLN B 1 465 ? -4.633 -38.031 2.002 1 84.56 465 GLN B N 1
ATOM 7798 C CA . GLN B 1 465 ? -5.68 -38.062 0.989 1 84.56 465 GLN B CA 1
ATOM 7799 C C . GLN B 1 465 ? -6.586 -39.281 1.165 1 84.56 465 GLN B C 1
ATOM 7801 O O . GLN B 1 465 ? -7.809 -39.156 1.094 1 84.56 465 GLN B O 1
ATOM 7806 N N . HIS B 1 466 ? -5.969 -40.375 1.373 1 82.19 466 HIS B N 1
ATOM 7807 C CA . HIS B 1 466 ? -6.719 -41.625 1.535 1 82.19 466 HIS B CA 1
ATOM 7808 C C . HIS B 1 466 ? -7.605 -41.562 2.775 1 82.19 466 HIS B C 1
ATOM 7810 O O . HIS B 1 466 ? -8.758 -42 2.734 1 82.19 466 HIS B O 1
ATOM 7816 N N . THR B 1 467 ? -7.105 -41.094 3.852 1 85.12 467 THR B N 1
ATOM 7817 C CA . THR B 1 467 ? -7.848 -41.031 5.105 1 85.12 467 THR B CA 1
ATOM 7818 C C . THR B 1 467 ? -9.039 -40.094 4.988 1 85.12 467 THR B C 1
ATOM 7820 O O . THR B 1 467 ? -10.133 -40.406 5.457 1 85.12 467 THR B O 1
ATOM 7823 N N . VAL B 1 468 ? -8.812 -39 4.391 1 86.5 468 VAL B N 1
ATOM 7824 C CA . VAL B 1 468 ? -9.859 -38 4.223 1 86.5 468 VAL B CA 1
ATOM 7825 C C . VAL B 1 468 ? -10.961 -38.562 3.324 1 86.5 468 VAL B C 1
ATOM 7827 O O . VAL B 1 468 ? -12.148 -38.406 3.633 1 86.5 468 VAL B O 1
ATOM 7830 N N . LEU B 1 469 ? -10.539 -39.125 2.275 1 85.31 469 LEU B N 1
ATOM 7831 C CA . LEU B 1 469 ? -11.516 -39.656 1.337 1 85.31 469 LEU B CA 1
ATOM 7832 C C . LEU B 1 469 ? -12.32 -40.781 1.975 1 85.31 469 LEU B C 1
ATOM 7834 O O . LEU B 1 469 ? -13.523 -40.906 1.746 1 85.31 469 LEU B O 1
ATOM 7838 N N . LYS B 1 470 ? -11.641 -41.562 2.723 1 85.38 470 LYS B N 1
ATOM 7839 C CA . LYS B 1 470 ? -12.312 -42.656 3.412 1 85.38 470 LYS B CA 1
ATOM 7840 C C . LYS B 1 470 ? -13.375 -42.156 4.375 1 85.38 470 LYS B C 1
ATOM 7842 O O . LYS B 1 470 ? -14.477 -42.688 4.445 1 85.38 470 LYS B O 1
ATOM 7847 N N . GLU B 1 471 ? -13 -41.125 5.062 1 86.88 471 GLU B N 1
ATOM 7848 C CA . GLU B 1 471 ? -13.938 -40.531 6.02 1 86.88 471 GLU B CA 1
ATOM 7849 C C . GLU B 1 471 ? -15.125 -39.906 5.309 1 86.88 471 GLU B C 1
ATOM 7851 O O . GLU B 1 471 ? -16.266 -40 5.77 1 86.88 471 GLU B O 1
ATOM 7856 N N . VAL B 1 472 ? -14.914 -39.25 4.297 1 85.5 472 VAL B N 1
ATOM 7857 C CA . VAL B 1 472 ? -15.961 -38.562 3.541 1 85.5 472 VAL B CA 1
ATOM 7858 C C . VAL B 1 472 ? -16.906 -39.594 2.92 1 85.5 472 VAL B C 1
ATOM 7860 O O . VAL B 1 472 ? -18.125 -39.375 2.855 1 85.5 472 VAL B O 1
ATOM 7863 N N . LEU B 1 473 ? -16.312 -40.719 2.523 1 81.5 473 LEU B N 1
ATOM 7864 C CA . LEU B 1 473 ? -17.094 -41.719 1.811 1 81.5 473 LEU B CA 1
ATOM 7865 C C . LEU B 1 473 ? -17.766 -42.688 2.787 1 81.5 473 LEU B C 1
ATOM 7867 O O . LEU B 1 473 ? -18.656 -43.438 2.4 1 81.5 473 LEU B O 1
ATOM 7871 N N . SER B 1 474 ? -17.297 -42.719 3.986 1 77.12 474 SER B N 1
ATOM 7872 C CA . SER B 1 474 ? -17.797 -43.688 4.965 1 77.12 474 SER B CA 1
ATOM 7873 C C . SER B 1 474 ? -19.25 -43.406 5.309 1 77.12 474 SER B C 1
ATOM 7875 O O . SER B 1 474 ? -20 -44.344 5.637 1 77.12 474 SER B O 1
ATOM 7877 N N . GLN B 1 475 ? -19.688 -42.281 5.121 1 76.19 475 GLN B N 1
ATOM 7878 C CA . GLN B 1 475 ? -21.062 -41.969 5.48 1 76.19 475 GLN B CA 1
ATOM 7879 C C . GLN B 1 475 ? -21.953 -41.875 4.238 1 76.19 475 GLN B C 1
ATOM 7881 O O . GLN B 1 475 ? -21.453 -41.75 3.119 1 76.19 475 GLN B O 1
ATOM 7886 N N . ARG B 1 476 ? -23.109 -42.562 4.195 1 82.31 476 ARG B N 1
ATOM 7887 C CA . ARG B 1 476 ? -24.062 -42.594 3.092 1 82.31 476 ARG B CA 1
ATOM 7888 C C . ARG B 1 476 ? -24.5 -41.188 2.697 1 82.31 476 ARG B C 1
ATOM 7890 O O . ARG B 1 476 ? -25.688 -40.875 2.691 1 82.31 476 ARG B O 1
ATOM 7897 N N . ARG B 1 477 ? -23.406 -40.281 2.406 1 90.56 477 ARG B N 1
ATOM 7898 C CA . ARG B 1 477 ? -23.672 -38.906 1.988 1 90.56 477 ARG B CA 1
ATOM 7899 C C . ARG B 1 477 ? -23.531 -38.75 0.475 1 90.56 477 ARG B C 1
ATOM 7901 O O . ARG B 1 477 ? -22.953 -39.625 -0.188 1 90.56 477 ARG B O 1
ATOM 7908 N N . THR B 1 478 ? -24.219 -37.719 -0.042 1 94.31 478 THR B N 1
ATOM 7909 C CA . THR B 1 478 ? -24.016 -37.344 -1.438 1 94.31 478 THR B CA 1
ATOM 7910 C C . THR B 1 478 ? -22.688 -36.625 -1.61 1 94.31 478 THR B C 1
ATOM 7912 O O . THR B 1 478 ? -22.438 -35.594 -0.948 1 94.31 478 THR B O 1
ATOM 7915 N N . VAL B 1 479 ? -21.812 -37.156 -2.447 1 93.94 479 VAL B N 1
ATOM 7916 C CA . VAL B 1 479 ? -20.469 -36.594 -2.568 1 93.94 479 VAL B CA 1
ATOM 7917 C C . VAL B 1 479 ? -20.234 -36.125 -4.008 1 93.94 479 VAL B C 1
ATOM 7919 O O . VAL B 1 479 ? -20.469 -36.906 -4.949 1 93.94 479 VAL B O 1
ATOM 7922 N N . LEU B 1 480 ? -19.922 -34.906 -4.145 1 94.5 480 LEU B N 1
ATOM 7923 C CA . LEU B 1 480 ? -19.469 -34.375 -5.426 1 94.5 480 LEU B CA 1
ATOM 7924 C C . LEU B 1 480 ? -17.984 -34.031 -5.383 1 94.5 480 LEU B C 1
ATOM 7926 O O . LEU B 1 480 ? -17.547 -33.25 -4.555 1 94.5 480 LEU B O 1
ATOM 7930 N N . ILE B 1 481 ? -17.203 -34.688 -6.27 1 92.25 481 ILE B N 1
ATOM 7931 C CA . ILE B 1 481 ? -15.758 -34.469 -6.27 1 92.25 481 ILE B CA 1
ATOM 7932 C C . ILE B 1 481 ? -15.328 -33.875 -7.598 1 92.25 481 ILE B C 1
ATOM 7934 O O . ILE B 1 481 ? -15.578 -34.438 -8.664 1 92.25 481 ILE B O 1
ATOM 7938 N N . VAL B 1 482 ? -14.828 -32.719 -7.457 1 90.75 482 VAL B N 1
ATOM 7939 C CA . VAL B 1 482 ? -14.188 -32.062 -8.602 1 90.75 482 VAL B CA 1
ATOM 7940 C C . VAL B 1 482 ? -12.68 -32.312 -8.555 1 90.75 482 VAL B C 1
ATOM 7942 O O . VAL B 1 482 ? -12 -31.828 -7.645 1 90.75 482 VAL B O 1
ATOM 7945 N N . THR B 1 483 ? -12.102 -33.094 -9.406 1 81.88 483 THR B N 1
ATOM 7946 C CA . THR B 1 483 ? -10.672 -33.406 -9.359 1 81.88 483 THR B CA 1
ATOM 7947 C C . THR B 1 483 ? -10.148 -33.719 -10.758 1 81.88 483 THR B C 1
ATOM 7949 O O . THR B 1 483 ? -10.922 -34 -11.672 1 81.88 483 THR B O 1
ATOM 7952 N N . HIS B 1 484 ? -8.922 -33.594 -10.844 1 72.75 484 HIS B N 1
ATOM 7953 C CA . HIS B 1 484 ? -8.219 -34.031 -12.047 1 72.75 484 HIS B CA 1
ATOM 7954 C C . HIS B 1 484 ? -7.41 -35.281 -11.781 1 72.75 484 HIS B C 1
ATOM 7956 O O . HIS B 1 484 ? -6.77 -35.844 -12.688 1 72.75 484 HIS B O 1
ATOM 7962 N N . GLN B 1 485 ? -7.609 -35.781 -10.594 1 74.94 485 GLN B N 1
ATOM 7963 C CA . GLN B 1 485 ? -6.848 -36.969 -10.242 1 74.94 485 GLN B CA 1
ATOM 7964 C C . GLN B 1 485 ? -7.582 -38.25 -10.664 1 74.94 485 GLN B C 1
ATOM 7966 O O . GLN B 1 485 ? -8.695 -38.531 -10.195 1 74.94 485 GLN B O 1
ATOM 7971 N N . LEU B 1 486 ? -6.887 -39.062 -11.352 1 73.31 486 LEU B N 1
ATOM 7972 C CA . LEU B 1 486 ? -7.496 -40.25 -11.945 1 73.31 486 LEU B CA 1
ATOM 7973 C C . LEU B 1 486 ? -7.801 -41.312 -10.875 1 73.31 486 LEU B C 1
ATOM 7975 O O . LEU B 1 486 ? -8.812 -42 -10.961 1 73.31 486 LEU B O 1
ATOM 7979 N N . LYS B 1 487 ? -6.965 -41.375 -9.898 1 74.12 487 LYS B N 1
ATOM 7980 C CA . LYS B 1 487 ? -7.145 -42.406 -8.859 1 74.12 487 LYS B CA 1
ATOM 7981 C C . LYS B 1 487 ? -8.461 -42.188 -8.109 1 74.12 487 LYS B C 1
ATOM 7983 O O . LYS B 1 487 ? -9.109 -43.156 -7.715 1 74.12 487 LYS B O 1
ATOM 7988 N N . ILE B 1 488 ? -8.836 -41.031 -7.98 1 78.44 488 ILE B N 1
ATOM 7989 C CA . ILE B 1 488 ? -10.078 -40.688 -7.281 1 78.44 488 ILE B CA 1
ATOM 7990 C C . ILE B 1 488 ? -11.266 -40.906 -8.211 1 78.44 488 ILE B C 1
ATOM 7992 O O . ILE B 1 488 ? -12.32 -41.375 -7.777 1 78.44 488 ILE B O 1
ATOM 7996 N N . LEU B 1 489 ? -11.047 -40.688 -9.43 1 83.25 489 LEU B N 1
ATOM 7997 C CA . LEU B 1 489 ? -12.117 -40.844 -10.414 1 83.25 489 LEU B CA 1
ATOM 7998 C C . LEU B 1 489 ? -12.469 -42.312 -10.641 1 83.25 489 LEU B C 1
ATOM 8000 O O . LEU B 1 489 ? -13.609 -42.625 -10.969 1 83.25 489 LEU B O 1
ATOM 8004 N N . GLU B 1 490 ? -11.492 -43.125 -10.469 1 83 490 GLU B N 1
ATOM 8005 C CA . GLU B 1 490 ? -11.719 -44.531 -10.648 1 83 490 GLU B CA 1
ATOM 8006 C C . GLU B 1 490 ? -12.68 -45.094 -9.594 1 83 490 GLU B C 1
ATOM 8008 O O . GLU B 1 490 ? -13.383 -46.062 -9.836 1 83 490 GLU B O 1
ATOM 8013 N N . LYS B 1 491 ? -12.758 -44.375 -8.484 1 82.19 491 LYS B N 1
ATOM 8014 C CA . LYS B 1 491 ? -13.602 -44.844 -7.391 1 82.19 491 LYS B CA 1
ATOM 8015 C C . LYS B 1 491 ? -14.984 -44.219 -7.457 1 82.19 491 LYS B C 1
ATOM 8017 O O . LYS B 1 491 ? -15.875 -44.562 -6.688 1 82.19 491 LYS B O 1
ATOM 8022 N N . ALA B 1 492 ? -15.203 -43.344 -8.344 1 89.75 492 ALA B N 1
ATOM 8023 C CA . ALA B 1 492 ? -16.484 -42.656 -8.453 1 89.75 492 ALA B CA 1
ATOM 8024 C C . ALA B 1 492 ? -17.547 -43.562 -9.07 1 89.75 492 ALA B C 1
ATOM 8026 O O . ALA B 1 492 ? -17.266 -44.375 -9.953 1 89.75 492 ALA B O 1
ATOM 8027 N N . ASP B 1 493 ? -18.75 -43.406 -8.594 1 91.44 493 ASP B N 1
ATOM 8028 C CA . ASP B 1 493 ? -19.875 -44.156 -9.117 1 91.44 493 ASP B CA 1
ATOM 8029 C C . ASP B 1 493 ? -20.359 -43.594 -10.453 1 91.44 493 ASP B C 1
ATOM 8031 O O . ASP B 1 493 ? -20.906 -44.312 -11.289 1 91.44 493 ASP B O 1
ATOM 8035 N N . HIS B 1 494 ? -20.266 -42.344 -10.539 1 93.31 494 HIS B N 1
ATOM 8036 C CA . HIS B 1 494 ? -20.719 -41.625 -11.719 1 93.31 494 HIS B CA 1
ATOM 8037 C C . HIS B 1 494 ? -19.781 -40.469 -12.047 1 93.31 494 HIS B C 1
ATOM 8039 O O . HIS B 1 494 ? -19.359 -39.75 -11.156 1 93.31 494 HIS B O 1
ATOM 8045 N N . ILE B 1 495 ? -19.406 -40.406 -13.305 1 93.12 495 ILE B N 1
ATOM 8046 C CA . ILE B 1 495 ? -18.484 -39.344 -13.742 1 93.12 495 ILE B CA 1
ATOM 8047 C C . ILE B 1 495 ? -19.156 -38.469 -14.789 1 93.12 495 ILE B C 1
ATOM 8049 O O . ILE B 1 495 ? -19.781 -38.969 -15.719 1 93.12 495 ILE B O 1
ATOM 8053 N N . ILE B 1 496 ? -19.047 -37.219 -14.594 1 92.88 496 ILE B N 1
ATOM 8054 C CA . ILE B 1 496 ? -19.594 -36.219 -15.539 1 92.88 496 ILE B CA 1
ATOM 8055 C C . ILE B 1 496 ? -18.453 -35.406 -16.125 1 92.88 496 ILE B C 1
ATOM 8057 O O . ILE B 1 496 ? -17.656 -34.812 -15.391 1 92.88 496 ILE B O 1
ATOM 8061 N N . PHE B 1 497 ? -18.406 -35.344 -17.438 1 91.75 497 PHE B N 1
ATOM 8062 C CA . PHE B 1 497 ? -17.391 -34.562 -18.125 1 91.75 497 PHE B CA 1
ATOM 8063 C C . PHE B 1 497 ? -17.969 -33.281 -18.672 1 91.75 497 PHE B C 1
ATOM 8065 O O . PHE B 1 497 ? -18.906 -33.281 -19.469 1 91.75 497 PHE B O 1
ATOM 8072 N N . LEU B 1 498 ? -17.359 -32.188 -18.141 1 90.38 498 LEU B N 1
ATOM 8073 C CA . LEU B 1 498 ? -17.812 -30.859 -18.547 1 90.38 498 LEU B CA 1
ATOM 8074 C C . LEU B 1 498 ? -16.828 -30.25 -19.547 1 90.38 498 LEU B C 1
ATOM 8076 O O . LEU B 1 498 ? -15.617 -30.281 -19.328 1 90.38 498 LEU B O 1
ATOM 8080 N N . GLU B 1 499 ? -17.344 -29.703 -20.641 1 88.5 499 GLU B N 1
ATOM 8081 C CA . GLU B 1 499 ? -16.547 -29 -21.625 1 88.5 499 GLU B CA 1
ATOM 8082 C C . GLU B 1 499 ? -17.266 -27.734 -22.125 1 88.5 499 GLU B C 1
ATOM 8084 O O . GLU B 1 499 ? -18.422 -27.812 -22.547 1 88.5 499 GLU B O 1
ATOM 8089 N N . GLN B 1 500 ? -16.578 -26.641 -22.047 1 86.5 500 GLN B N 1
ATOM 8090 C CA . GLN B 1 500 ? -17.078 -25.344 -22.5 1 86.5 500 GLN B CA 1
ATOM 8091 C C . GLN B 1 500 ? -18.453 -25.047 -21.906 1 86.5 500 GLN B C 1
ATOM 8093 O O . GLN B 1 500 ? -19.375 -24.625 -22.625 1 86.5 500 GLN B O 1
ATOM 8098 N N . GLY B 1 501 ? -18.703 -25.516 -20.719 1 88.94 501 GLY B N 1
ATOM 8099 C CA . GLY B 1 501 ? -19.922 -25.172 -20 1 88.94 501 GLY B CA 1
ATOM 8100 C C . GLY B 1 501 ? -21.062 -26.125 -20.266 1 88.94 501 GLY B C 1
ATOM 8101 O O . GLY B 1 501 ? -22.219 -25.859 -19.906 1 88.94 501 GLY B O 1
ATOM 8102 N N . SER B 1 502 ? -20.828 -27.188 -20.953 1 91.69 502 SER B N 1
ATOM 8103 C CA . SER B 1 502 ? -21.875 -28.172 -21.234 1 91.69 502 SER B CA 1
ATOM 8104 C C . SER B 1 502 ? -21.406 -29.578 -20.891 1 91.69 502 SER B C 1
ATOM 8106 O O . SER B 1 502 ? -20.203 -29.859 -20.875 1 91.69 502 SER B O 1
ATOM 8108 N N . VAL B 1 503 ? -22.391 -30.391 -20.562 1 92.5 503 VAL B N 1
ATOM 8109 C CA . VAL B 1 503 ? -22.078 -31.797 -20.297 1 92.5 503 VAL B CA 1
ATOM 8110 C C . VAL B 1 503 ? -21.906 -32.562 -21.609 1 92.5 503 VAL B C 1
ATOM 8112 O O . VAL B 1 503 ? -22.828 -32.594 -22.438 1 92.5 503 VAL B O 1
ATOM 8115 N N . VAL B 1 504 ? -20.797 -33.219 -21.781 1 90.88 504 VAL B N 1
ATOM 8116 C CA . VAL B 1 504 ? -20.484 -33.844 -23.047 1 90.88 504 VAL B CA 1
ATOM 8117 C C . VAL B 1 504 ? -20.562 -35.375 -22.891 1 90.88 504 VAL B C 1
ATOM 8119 O O . VAL B 1 504 ? -20.969 -36.094 -23.812 1 90.88 504 VAL B O 1
ATOM 8122 N N . GLU B 1 505 ? -19.953 -35.812 -21.828 1 91.25 505 GLU B N 1
ATOM 8123 C CA . GLU B 1 505 ? -19.938 -37.25 -21.578 1 91.25 505 GLU B CA 1
ATOM 8124 C C . GLU B 1 505 ? -20.281 -37.562 -20.125 1 91.25 505 GLU B C 1
ATOM 8126 O O . GLU B 1 505 ? -19.984 -36.781 -19.219 1 91.25 505 GLU B O 1
ATOM 8131 N N . GLU B 1 506 ? -21.062 -38.656 -19.906 1 92.69 506 GLU B N 1
ATOM 8132 C CA . GLU B 1 506 ? -21.391 -39.125 -18.562 1 92.69 506 GLU B CA 1
ATOM 8133 C C . GLU B 1 506 ? -21.344 -40.656 -18.484 1 92.69 506 GLU B C 1
ATOM 8135 O O . GLU B 1 506 ? -21.656 -41.344 -19.453 1 92.69 506 GLU B O 1
ATOM 8140 N N . GLY B 1 507 ? -20.906 -41.188 -17.406 1 91.38 507 GLY B N 1
ATOM 8141 C CA . GLY B 1 507 ? -20.859 -42.625 -17.203 1 91.38 507 GLY B CA 1
ATOM 8142 C C . GLY B 1 507 ? -19.875 -43.062 -16.141 1 91.38 507 GLY B C 1
ATOM 8143 O O . GLY B 1 507 ? -19.469 -42.25 -15.297 1 91.38 507 GLY B O 1
ATOM 8144 N N . THR B 1 508 ? -19.609 -44.281 -16.016 1 90.94 508 THR B N 1
ATOM 8145 C CA . THR B 1 508 ? -18.609 -44.812 -15.109 1 90.94 508 THR B CA 1
ATOM 8146 C C . THR B 1 508 ? -17.219 -44.75 -15.742 1 90.94 508 THR B C 1
ATOM 8148 O O . THR B 1 508 ? -17.078 -44.5 -16.938 1 90.94 508 THR B O 1
ATOM 8151 N N . HIS B 1 509 ? -16.266 -44.938 -14.898 1 88.38 509 HIS B N 1
ATOM 8152 C CA . HIS B 1 509 ? -14.898 -44.875 -15.383 1 88.38 509 HIS B CA 1
ATOM 8153 C C . HIS B 1 509 ? -14.68 -45.875 -16.531 1 88.38 509 HIS B C 1
ATOM 8155 O O . HIS B 1 509 ? -14.133 -45.5 -17.562 1 88.38 509 HIS B O 1
ATOM 8161 N N . LEU B 1 510 ? -15.172 -47.031 -16.375 1 86.5 510 LEU B N 1
ATOM 8162 C CA . LEU B 1 510 ? -14.977 -48.094 -17.359 1 86.5 510 LEU B CA 1
ATOM 8163 C C . LEU B 1 510 ? -15.742 -47.812 -18.641 1 86.5 510 LEU B C 1
ATOM 8165 O O . LEU B 1 510 ? -15.211 -48 -19.734 1 86.5 510 LEU B O 1
ATOM 8169 N N . GLU B 1 511 ? -16.922 -47.281 -18.422 1 90.69 511 GLU B N 1
ATOM 8170 C CA . GLU B 1 511 ? -17.75 -46.938 -19.578 1 90.69 511 GLU B CA 1
ATOM 8171 C C . GLU B 1 511 ? -17.141 -45.812 -20.406 1 90.69 511 GLU B C 1
ATOM 8173 O O . GLU B 1 511 ? -17.156 -45.844 -21.625 1 90.69 511 GLU B O 1
ATOM 8178 N N . LEU B 1 512 ? -16.625 -44.875 -19.734 1 88.69 512 LEU B N 1
ATOM 8179 C CA . LEU B 1 512 ? -16.094 -43.719 -20.422 1 88.69 512 LEU B CA 1
ATOM 8180 C C . LEU B 1 512 ? -14.766 -44.031 -21.094 1 88.69 512 LEU B C 1
ATOM 8182 O O . LEU B 1 512 ? -14.43 -43.438 -22.109 1 88.69 512 LEU B O 1
ATOM 8186 N N . MET B 1 513 ? -14.055 -44.969 -20.547 1 86.06 513 MET B N 1
ATOM 8187 C CA . MET B 1 513 ? -12.797 -45.406 -21.141 1 86.06 513 MET B CA 1
ATOM 8188 C C . MET B 1 513 ? -13.055 -46.188 -22.422 1 86.06 513 MET B C 1
ATOM 8190 O O . MET B 1 513 ? -12.297 -46.062 -23.391 1 86.06 513 MET B O 1
ATOM 8194 N N . GLU B 1 514 ? -14.109 -46.875 -22.391 1 85.12 514 GLU B N 1
ATOM 8195 C CA . GLU B 1 514 ? -14.461 -47.688 -23.547 1 85.12 514 GLU B CA 1
ATOM 8196 C C . GLU B 1 514 ? -15 -46.844 -24.688 1 85.12 514 GLU B C 1
ATOM 8198 O O . GLU B 1 514 ? -14.789 -47.156 -25.859 1 85.12 514 GLU B O 1
ATOM 8203 N N . LYS B 1 515 ? -15.586 -45.812 -24.312 1 87.38 515 LYS B N 1
ATOM 8204 C CA . LYS B 1 515 ? -16.172 -44.938 -25.312 1 87.38 515 LYS B CA 1
ATOM 8205 C C . LYS B 1 515 ? -15.094 -44.125 -26.047 1 87.38 515 LYS B C 1
ATOM 8207 O O . LYS B 1 515 ? -15.328 -43.625 -27.141 1 87.38 515 LYS B O 1
ATOM 8212 N N . LYS B 1 516 ? -13.828 -44.031 -25.562 1 81.69 516 LYS B N 1
ATOM 8213 C CA . LYS B 1 516 ? -12.688 -43.344 -26.141 1 81.69 516 LYS B CA 1
ATOM 8214 C C . LYS B 1 516 ? -13.062 -41.938 -26.562 1 81.69 516 LYS B C 1
ATOM 8216 O O . LYS B 1 516 ? -12.773 -41.5 -27.688 1 81.69 516 LYS B O 1
ATOM 8221 N N . GLY B 1 517 ? -13.82 -41.344 -25.797 1 82.19 517 GLY B N 1
ATOM 8222 C CA . GLY B 1 517 ? -14.242 -39.969 -26.094 1 82.19 517 GLY B CA 1
ATOM 8223 C C . GLY B 1 517 ? -13.352 -38.906 -25.469 1 82.19 517 GLY B C 1
ATOM 8224 O O . GLY B 1 517 ? -12.125 -39.062 -25.484 1 82.19 517 GLY B O 1
ATOM 8225 N N . HIS B 1 518 ? -13.977 -37.844 -24.984 1 81.25 518 HIS B N 1
ATOM 8226 C CA . HIS B 1 518 ? -13.25 -36.719 -24.453 1 81.25 518 HIS B CA 1
ATOM 8227 C C . HIS B 1 518 ? -12.523 -37.062 -23.156 1 81.25 518 HIS B C 1
ATOM 8229 O O . HIS B 1 518 ? -11.406 -36.625 -22.922 1 81.25 518 HIS B O 1
ATOM 8235 N N . TYR B 1 519 ? -13.125 -37.844 -22.391 1 82.62 519 TYR B N 1
ATOM 8236 C CA . TYR B 1 519 ? -12.539 -38.312 -21.141 1 82.62 519 TYR B CA 1
ATOM 8237 C C . TYR B 1 519 ? -11.266 -39.125 -21.391 1 82.62 519 TYR B C 1
ATOM 8239 O O . TYR B 1 519 ? -10.266 -38.938 -20.703 1 82.62 519 TYR B O 1
ATOM 8247 N N . TYR B 1 520 ? -11.375 -39.938 -22.328 1 78.69 520 TYR B N 1
ATOM 8248 C CA . TYR B 1 520 ? -10.234 -40.781 -22.703 1 78.69 520 TYR B CA 1
ATOM 8249 C C . TYR B 1 520 ? -9.078 -39.906 -23.203 1 78.69 520 TYR B C 1
ATOM 8251 O O . TYR B 1 520 ? -7.922 -40.125 -22.844 1 78.69 520 TYR B O 1
ATOM 8259 N N . ARG B 1 521 ? -9.406 -38.938 -23.891 1 76 521 ARG B N 1
ATOM 8260 C CA . ARG B 1 521 ? -8.391 -38.031 -24.453 1 76 521 ARG B CA 1
ATOM 8261 C C . ARG B 1 521 ? -7.695 -37.25 -23.344 1 76 521 ARG B C 1
ATOM 8263 O O . ARG B 1 521 ? -6.484 -37.031 -23.406 1 76 521 ARG B O 1
ATOM 8270 N N . LEU B 1 522 ? -8.547 -36.781 -22.531 1 73.56 522 LEU B N 1
ATOM 8271 C CA . LEU B 1 522 ? -7.973 -36.031 -21.406 1 73.56 522 LEU B CA 1
ATOM 8272 C C . LEU B 1 522 ? -7.016 -36.906 -20.609 1 73.56 522 LEU B C 1
ATOM 8274 O O . LEU B 1 522 ? -5.949 -36.438 -20.188 1 73.56 522 LEU B O 1
ATOM 8278 N N . LYS B 1 523 ? -7.402 -38.094 -20.422 1 71.06 523 LYS B N 1
ATOM 8279 C CA . LYS B 1 523 ? -6.562 -39.031 -19.703 1 71.06 523 LYS B CA 1
ATOM 8280 C C . LYS B 1 523 ? -5.242 -39.281 -20.422 1 71.06 523 LYS B C 1
ATOM 8282 O O . LYS B 1 523 ? -4.184 -39.344 -19.797 1 71.06 523 LYS B O 1
ATOM 8287 N N . GLU B 1 524 ? -5.375 -39.281 -21.672 1 63.34 524 GLU B N 1
ATOM 8288 C CA . GLU B 1 524 ? -4.184 -39.531 -22.484 1 63.34 524 GLU B CA 1
ATOM 8289 C C . GLU B 1 524 ? -3.258 -38.312 -22.453 1 63.34 524 GLU B C 1
ATOM 8291 O O . GLU B 1 524 ? -2.035 -38.469 -22.406 1 63.34 524 GLU B O 1
ATOM 8296 N N . GLU B 1 525 ? -3.928 -37.25 -22.578 1 59.09 525 GLU B N 1
ATOM 8297 C CA . GLU B 1 525 ? -3.146 -36.031 -22.562 1 59.09 525 GLU B CA 1
ATOM 8298 C C . GLU B 1 525 ? -2.471 -35.812 -21.203 1 59.09 525 GLU B C 1
ATOM 8300 O O . GLU B 1 525 ? -1.321 -35.375 -21.141 1 59.09 525 GLU B O 1
ATOM 8305 N N . LEU B 1 526 ? -3.322 -35.875 -20.328 1 55.16 526 LEU B N 1
ATOM 8306 C CA . LEU B 1 526 ? -2.752 -35.719 -19 1 55.16 526 LEU B CA 1
ATOM 8307 C C . LEU B 1 526 ? -1.66 -36.781 -18.75 1 55.16 526 LEU B C 1
ATOM 8309 O O . LEU B 1 526 ? -0.653 -36.469 -18.094 1 55.16 526 LEU B O 1
ATOM 8313 N N . PHE B 1 527 ? -1.908 -37.875 -19.5 1 46.03 527 PHE B N 1
ATOM 8314 C CA . PHE B 1 527 ? -0.904 -38.938 -19.453 1 46.03 527 PHE B CA 1
ATOM 8315 C C . PHE B 1 527 ? 0.295 -38.594 -20.328 1 46.03 527 PHE B C 1
ATOM 8317 O O . PHE B 1 527 ? 1.438 -38.844 -19.953 1 46.03 527 PHE B O 1
ATOM 8324 N N . SER B 1 528 ? 0.027 -38.031 -21.516 1 45.06 528 SER B N 1
ATOM 8325 C CA . SER B 1 528 ? 1.123 -37.688 -22.406 1 45.06 528 SER B CA 1
ATOM 8326 C C . SER B 1 528 ? 1.924 -36.5 -21.859 1 45.06 528 SER B C 1
ATOM 8328 O O . SER B 1 528 ? 3.125 -36.406 -22.109 1 45.06 528 SER B O 1
ATOM 8330 N N . GLN B 1 529 ? 1.332 -35.531 -21.547 1 41.53 529 GLN B N 1
ATOM 8331 C CA . GLN B 1 529 ? 2.082 -34.406 -20.984 1 41.53 529 GLN B CA 1
ATOM 8332 C C . GLN B 1 529 ? 2.938 -34.875 -19.797 1 41.53 529 GLN B C 1
ATOM 8334 O O . GLN B 1 529 ? 3.996 -34.281 -19.547 1 41.53 529 GLN B O 1
ATOM 8339 N N . SER B 1 530 ? 2.602 -35.844 -19.172 1 36.38 530 SER B N 1
ATOM 8340 C CA . SER B 1 530 ? 3.414 -36.438 -18.141 1 36.38 530 SER B CA 1
ATOM 8341 C C . SER B 1 530 ? 4.387 -37.469 -18.719 1 36.38 530 SER B C 1
ATOM 8343 O O . SER B 1 530 ? 5.309 -37.906 -18.031 1 36.38 530 SER B O 1
ATOM 8345 N N . SER B 1 531 ? 4.18 -38.062 -19.891 1 29.78 531 SER B N 1
ATOM 8346 C CA . SER B 1 531 ? 5.191 -38.844 -20.562 1 29.78 531 SER B CA 1
ATOM 8347 C C . SER B 1 531 ? 6.18 -37.969 -21.328 1 29.78 531 SER B C 1
ATOM 8349 O O . SER B 1 531 ? 5.773 -37.062 -22.031 1 29.78 531 SER B O 1
#

Solvent-accessible surface area (backbone atoms only — not comparable to full-atom values): 54824 Å² total; per-residue (Å²): 120,82,80,62,87,87,26,58,67,51,39,55,51,50,51,52,50,49,49,52,52,48,52,50,49,35,51,50,49,24,50,50,50,28,53,46,48,43,49,40,42,52,48,42,41,52,51,45,50,49,43,51,53,40,57,68,59,42,47,57,67,56,56,72,74,39,57,46,68,58,54,38,42,47,56,49,55,45,41,52,48,42,39,45,44,56,48,51,31,48,54,51,35,53,51,28,50,53,52,42,53,52,49,49,53,54,38,44,72,66,36,54,71,60,38,52,54,56,60,49,50,51,60,51,50,49,51,53,48,50,54,46,49,64,68,44,40,61,55,51,51,51,49,50,50,47,51,50,49,49,51,48,51,46,38,49,50,54,66,36,39,69,59,37,57,53,39,58,25,55,65,58,51,50,50,53,51,48,52,53,41,51,53,45,39,52,53,50,42,55,51,28,51,53,49,22,52,49,50,36,52,53,46,49,51,53,49,50,52,51,49,52,45,52,56,50,48,48,57,34,37,75,70,64,72,37,51,74,67,54,52,54,50,50,56,65,46,46,57,58,44,51,51,29,50,48,51,40,52,47,34,49,53,52,45,60,71,40,46,63,54,45,50,52,54,48,50,54,56,67,54,70,54,84,65,78,74,73,26,82,45,70,74,90,78,75,70,36,30,36,38,37,43,44,28,21,33,59,57,87,87,42,62,87,88,55,48,40,28,52,54,29,63,49,76,45,54,53,48,35,38,34,26,44,32,60,60,90,89,16,28,67,66,56,53,53,38,44,73,67,58,60,48,76,63,78,35,58,49,48,24,48,69,82,37,55,58,63,44,30,19,62,68,54,47,37,41,34,42,23,68,28,50,62,77,66,79,42,58,69,42,29,47,47,55,52,38,46,51,52,50,92,83,71,58,67,65,53,51,52,52,46,31,51,63,47,61,46,45,66,65,38,65,70,36,94,51,35,56,63,27,65,28,37,69,63,28,64,74,48,53,72,38,54,47,38,51,47,38,47,42,29,31,52,63,56,63,36,35,25,40,36,31,38,41,46,52,73,65,41,54,71,66,55,37,50,36,42,50,48,56,64,60,69,45,80,30,13,34,40,36,35,50,88,53,63,78,62,44,64,70,26,64,33,36,38,33,31,50,83,12,26,72,76,49,73,38,33,54,69,57,40,52,70,62,60,44,70,65,34,47,49,53,44,42,57,20,43,74,3,72,122,81,79,60,88,89,24,58,66,50,39,55,51,49,52,51,50,50,49,51,52,49,53,50,48,35,51,50,48,23,49,50,50,29,53,45,48,44,50,42,42,50,48,42,41,51,50,44,49,48,43,50,52,40,59,69,58,43,46,57,66,57,56,72,73,38,54,47,69,58,54,38,42,47,57,50,55,45,42,51,49,44,38,45,45,57,47,50,31,48,52,50,36,54,51,27,50,52,52,43,53,52,50,51,54,54,38,44,70,67,36,54,70,59,40,53,55,58,57,50,49,52,60,52,50,49,51,53,49,50,53,49,51,63,67,42,43,62,55,50,52,51,50,51,52,46,48,50,49,50,51,48,51,47,39,49,49,54,64,36,38,70,58,35,58,52,40,58,25,55,67,57,52,49,50,54,50,48,52,50,43,50,52,44,40,52,53,50,42,54,51,26,50,55,48,22,52,47,49,35,52,52,46,49,50,54,50,52,51,52,51,52,46,52,56,50,47,48,56,34,38,75,69,64,73,39,51,74,68,54,53,52,50,50,57,66,47,46,58,60,43,51,51,30,51,47,50,39,52,47,34,50,53,51,46,62,71,41,46,62,54,46,51,53,55,49,50,53,56,66,55,71,53,84,65,78,75,72,25,82,44,71,76,89,78,74,70,36,30,37,38,37,43,44,27,22,34,59,57,87,87,42,59,87,86,55,48,41,29,52,55,29,64,50,76,44,52,53,49,35,38,36,27,44,33,59,59,88,87,16,27,67,67,56,54,53,39,43,73,69,58,60,47,78,62,78,36,56,49,47,25,48,70,83,36,53,59,62,42,30,19,62,69,55,47,37,43,33,42,25,68,27,52,63,76,64,79,41,56,68,42,29,47,48,55,52,39,44,52,52,51,89,83,69,57,67,67,52,48,52,52,48,32,50,62,48,62,46,45,66,65,37,65,68,36,93,50,35,56,63,28,66,30,36,70,65,27,65,75,46,54,72,39,55,47,38,51,47,37,46,43,30,31,54,63,56,63,36,34,26,42,36,32,38,41,46,51,75,66,42,54,71,66,56,36,50,37,42,49,48,56,63,61,68,45,81,28,13,35,40,36,34,50,89,53,62,78,62,43,64,71,26,64,33,35,39,33,32,51,82,12,27,75,76,48,73,38,33,53,68,56,39,52,70,62,60,44,69,66,35,47,51,52,44,42,58,20,43,74,5,72

Organism: Oryzias melastigma (NCBI:txid30732)

Nearest PDB structures (foldseek):
  8t4h-assembly1_B  TM=9.266E-01  e=1.261E-45  Homo sapiens
  4q4j-assembly1_A  TM=8.656E-01  e=3.701E-37  Thermotoga maritima MSB8
  7vgf-assembly1_B  TM=8.344E-01  e=1.223E-32  Homo sapiens
  9g2t-assembly1_B  TM=7.384E-01  e=5.989E-32  Mycolicibacterium thermoresistibile ATCC 19527
  9g2s-assembly1_B  TM=7.426E-01  e=5.082E-32  Mycolicibacterium thermoresistibile ATCC 19527

InterPro domains:
  IPR003439 ABC transporter-like, ATP-binding domain [PF00005] (309-458)
  IPR003439 ABC transporter-like, ATP-binding domain [PS50893] (290-525)
  IPR003593 AAA+ ATPase domain [SM00382] (318-502)
  IPR011527 ABC transporter type 1, transmembrane domain [PF00664] (14-238)
  IPR011527 ABC transporter type 1, transmembrane domain [PS50929] (1-257)
  IPR027417 P-loop containing nucleoside triphosphate hydrolase [G3DSA:3.40.50.300] (288-524)
  IPR027417 P-loop containing nucleoside triphosphate hydrolase [SSF52540] (281-524)
  IPR036640 ABC transporter type 1, transmembrane domain superfamily [G3DSA:1.20.1560.10] (19-287)
  IPR036640 ABC transporter type 1, transmembrane domain superfamily [SSF90123] (7-278)
  IPR039421 Type 1 protein exporter [PTHR43394] (8-523)

Radius of gyration: 38.87 Å; Cα contacts (8 Å, |Δi|>4): 1453; chains: 2; bounding box: 80×117×82 Å

Foldseek 3Di:
DCDDDVRVVVVVVVVVVVVVVVVVVVVVVVVLVVVLVVVLVVQLVVLLVLLVVLVVQAAPLVCVVDPPVVSVCLSPVLSNLVSCLVSVLVSLQVVLVVLLVVLLVVLVVQPVVLSVLLVVLQVVLVVLVVVLCVVCVVLVVVLVVLVVVLVVLVCVCVVVVVVCVVVVCPVVSVVVNVVSVVVNVVSVVVNVVSVVVSVVVSVVSVVVSVVVSVVVVVVCVVVVSHDPVSSVVSVVSSVSSSVSVVSNVVSVVSCVVSVVSVVVSVCSSPDDHPDDDAAADADPDFQFKKWWAQFWAARPVDDPVQTLAGGATDIFGFLFEEEEEEDPSQNPVVVVCVQLPSDDTPDTFMDGVRHGPRNYGNLNSPLQEAEQAQQDWAAWFFLLCRLCPSPDDQDPVLLVVLCVQLPVQVVLVVDPVRRGDTLPHRSPNDDRQNRLSSSLSSRPSSVHQEYEYHNSCVPPDPVSSVSSVCVVSVDSHGYYYYDPDVVVLQRGQKYFYGGSNYTDDIDHPVVVCVVCPPVVVSVVVVVVVVD/DCDDDVRVVVVVVVVVVVVVVVVVVVVVVVVLVVVLVVVLVVQLVVLLVLLVVLVVQAAPLVPVVDPPVVSVCLSPVLSNLVSCLVSVLVSLQVVLVVLLVVLLVVLVVQPVVLSVLLVVLQVVLVVLVVVLCVVCVVLVVVLVVLVVVLVVLVCVCVVVVVVCVVVVCVVVSVVVNVVSVVVNVVSVVVNVVSVVVSVVVSVVSVVVSVVVSVVVQVVCVVVVSHDPVSSVVSVVSSVSSSVSVVSNVVSVVSCVVSVVSVVVSVCSSPDDHPDDDAAADADPDFQFKKWWAQFWAARPVDDPVQTLAGGATDIFGFLFEEEEEEDPSLNPVVVVCVQLPSDDTPDTFMDGVRHGPRNYGNLNSPLQEAEQAQQDWAAWFFLLCRLCPSPDDQDPVLLVVLCVQLPVQVVLVVDPVRRGDTLPHRSPNDDRQNRLSSSLSSRPSSVHQEYEYHNSCVPPDPVSSVSSVCVVSVDSHGYYYYDPDVVVLQRGQKYFYGGSNYTDDIDHPVVVCVVCPPVVVSVVVVVVVVD

pLDDT: mean 84.63, std 9.0, range [29.69, 96.69]